Protein 4Y3O (pdb70)

InterPro domains:
  IPR003347 JmjC domain [PF08007] (298-425)
  IPR003347 JmjC domain [PS51184] (294-439)
  IPR039994 Histone lysine demethylase/ribosomal histidine hydroxylase NO66-like [PTHR13096] (130-638)
  IPR049043 RIOX1/NO66-like, C-terminal winged helix domain [PF21233] (510-638)

CATH classification: 2.60.120.650 (+2 more: 1.10.10.1500, 3.90.930.40)

Nearest PDB structures (foldseek):
  4y3o-assembly1_D  TM=1.100E+00  e=3.985E+00  Homo sapiens
  4y33-assembly1_D  TM=1.001E+00  e=8.200E-93  Homo sapiens
  4e4h-assembly1_D  TM=1.000E+00  e=1.588E-90  Homo sapiens
  4cco-assembly1_B-2  TM=1.000E+00  e=9.009E-90  Homo sapiens
  4ccn-assembly1_B-2  TM=9.982E-01  e=8.502E-90  Homo sapiens

Secondary structure (DSSP, 8-state):
---HHHHHHHHHHH---HHHHHHHHHHHHHTTS-HHHHHHHTTTT--EEE--S-TTTTTTS--HHHHHHHHHHS--BBTTTEEEEEEETTEEEE-PPSSB--HHHHHHHHHTT-EEEES-HHHH-HHHHHHHHHHHHHHTS-EEEEEEEE-SSBB-S-SB--SSEEEEEEEEE-EEEEEE--SSGGGTT-SSPPPPP-GGG----SEEEEE-TT-EEEE-TT-EEEEEB-TT--EEEEEEEE-TT-BHHHHHHHHHHHHHHHHHHH-GGGGSBPPTTGGGT-SGGGTT---HHHHHHHHHHHHHHHHGGGG--HHHHHHHHHHHHHHHSPPP---HHHHHTSGGG---EE-SSSEE-------TT-EEEES-SSSEEEEEETTEEEEEESTT--SSTTSSPP-EEE--GGGHHHHHHHHHSTTS-EEGGGSS-SSHHHHHHHHHHHHHTT-EEESS---/---HHHHHHHHHHT---HHHHHHHHHHHHHTTS-HHHHHHHTTTT--EEE--S-TTTTTTS--HHHHHHHHHHS--BBTTTEEEEEE-SS-EEE-PPSSB--HHHHHHHHHTT-EEEES-HHHH-HHHHHHHHHHHHHHTS-EEEEEEEE-SSBB-S-SB--SSEEEEEEEEE-EEEEEE--SSGGGTT-SSPPPP--GGG----SEEEEE-TT-EEEE-TT-EEEEEB-TT--EEEEEEEE-TT-BHHHHHHHHHHHHHHHHHHH-GGGTSBPPTTGGGT-SGGGTT---HHHHHHHHHHHHHHHHGGGG--HHHHHHHHHHHHHHHSPPP---HHHHHTSGGG---EE-SSSEES------TT-EEEES-SSSEEEEEETTEEEEEESTT--SSTTSSPP-EEE--GGGHHHHHHHHHTTT--EEGGGSS-SSHHHHHHHHHHHHHTT-EEESS-S---/------TTS--/------TTS--

Foldseek 3Di:
DDAQLNVLVVVLLPVQALLVNQLSLVCLLQPPDDPVCCVVPPVLNHKDKDAPVGLRHCPPQDDVVLVLCCLAPPFDWDPVFKWWWFADPRDIDTDGDGGGRHPVVVVVSLVVWTKMKTFQVVQRGVNNLQSQQSNCSVVVWGKGKMKIKGFAPGWGAAWWFAQWKKKKAWRAAKKKKFKADQPDPCLRNHQGIGPRDGPVVDDHGPDIDIDHHGMMIIDHGSIIMTMDHYDGIMTIIMMITTDRQPDPVSLVVVQPVQLLVQCCVPPCVSVDDDDPCVVVQDDPVNPPPPPVVNVVVVVVVVVVSVVSVVRGPNVQSVQVSLQVRLLQHRAHDARPVLCCQAPNNQPFDQDDHGTPCPFAAAALQWWKAWSHQRFWGWHDDPNWIKIWGNNPHRSDGNPDPTDIDTADPQGPQQVVCRNVDPPDIDRLNVRPGPDRVSSRVVQRVCRVVSTMGTPHHSD/DDAQLNVLVVVLLPVQALLVNQLSLVCLLQPPDHPVCCVVPPVLNHKDKDAQPGQRHCPPQDDVVLVLCCLAPPFAWDPVFKWWWFCDPQDIDTDGDGGGRHSVVVVVSLVVWTKMKTFAVLQRDVNNLQSQQSNCSVVVWHKGKMKIKGFAPGWGAAWWFAQWKKKKAWNAWKKKKFKADQPDPQLRNDQGIGDRDGPVVDDHGPDIDIDHHRMMIIDHGSIIMTMHHYDGDMTMIMMITTDNQPDPVSLVVVQPVQLLVQCCVPPCVSVDDDDPPVVVQDDPVNVPPPPVVNVVVVVVVVVVVVVSVVRGPNVQSVQVSLQVRLLQHAAHDANPVLCCFAPNNQPWDQDDHGTPFPDQAAALQWWKAWSHQNFWDWHADPNWIKIWGNNPPRSDGNPDPTDIDTDDPQQVQLVVCRNVDPPDIDRLNPRPGPDRVSSRVVQRVCRNSSTMGTPHHSTDD/DDDDDDPVPDD/DDDDDDVVPDD

Sequence (942 aa):
WDSPLRRVLAELNRIPSSRRRAARLFEWLIAPMPPDHFYRRRLWEREAVLVRRQDHTYYQGLFSTADLDSMLRNEEVQFGQHLDAARYINGRRRETLNPPGRALPAAAWSLYQAGCSLRLLCPQAFSTTVWQFLAVLQEQFGSMAGSNVYLTPPNSQGFAPHYDDIEAFVLQLEGRKKLWRVYRPRVPTEELALTSSPNFSQDDLGEPVLQTVLEPGDLLYFPRGFIHQAECQDGVHSLHLTLSTYQRNTWGDFLEAILPLAVQAAMEENVEFRRGLPRDFMDYMGAQHSDSKDPRRTAFMEKVRVLVARLGHFAPVDAVADQRAKDFIHDSLPPVLTDRERALSVYGLPIRWEAGEPVNVGAQLTTETEVHMLQDGIARLVGEGGHLFLYYTVENSRVYHLEEPKCLEIYPQQADAMELLLGSYPEFVRVGDLPCDSVEDQLSLATTLYDKGLLLTKMPLAWDSPLRRVLAELNRIPSSRRRAARLFEWLIAPMPPDHFYRRLWEREAVLVRRQDHTYYQGLFSTADLDSMLRNEEVQFGQHLDAARYINGRRETLNPPGRALPAAAWSLYQAGCSLRLLCPQAFSTTVWQFLAVLQEQFGSMAGSNVYLTPPNSQGFAPHYDDIEAFVLQLEGRKLWRVYRPRVPTEELALTSSPNFSQDDLGEPVLQTVLEPGDLLYFPRGFIHQAECQDGVHSLHLTLSTYQRNTWGDFLEAILPLAVQAAMEENVEFRRGLPRDFMDYMGAQHSDSKDPRRTAFMEKVRVLVARLGHFAPVDAVADQRAKDFIHDSLPPVLTDRERALSVYGLPIRWEAGEPVNVGAQLTTETEVHMLQDGIARLVGEGGHLFLYYTVENSRVYHLEEPKCLEIYPQQADAMELLLGSYPEFVRVGDLPCDSVEDQLSLATTLYDKGLLLTKMPLALNGGGNHQHIGKPGGGNHQHIGKP

B-factor: mean 24.73, std 9.87, range [8.23, 91.85]

Organism: Homo sapiens (NCBI:txid9606)

Structure (mmCIF, N/CA/C/O backbone):
data_4Y3O
#
_entry.id   4Y3O
#
_cell.length_a   88.500
_cell.length_b   202.930
_cell.length_c   85.680
_cell.angle_alpha   90.00
_cell.angle_beta   118.94
_cell.angle_gamma   90.00
#
_symmetry.space_group_name_H-M   'C 1 2 1'
#
loop_
_entity.id
_entity.type
_entity.pdbx_description
1 polymer 'Bifunctional lysine-specific demethylase and histidyl-hydroxylase NO66'
2 polymer 'Rpl8 peptide'
3 non-polymer 'NICKEL (II) ION'
4 non-polymer N-OXALYLGLYCINE
5 non-polymer GLYCEROL
6 non-polymer 'ACETATE ION'
7 water water
#
loop_
_atom_site.group_PDB
_atom_site.id
_atom_site.type_symbol
_atom_site.label_atom_id
_atom_site.label_alt_id
_atom_site.label_comp_id
_atom_site.label_asym_id
_atom_site.label_entity_id
_atom_site.label_seq_id
_atom_site.pdbx_PDB_ins_code
_atom_site.Cartn_x
_atom_site.Cartn_y
_atom_site.Cartn_z
_atom_site.occupancy
_atom_site.B_iso_or_equiv
_atom_site.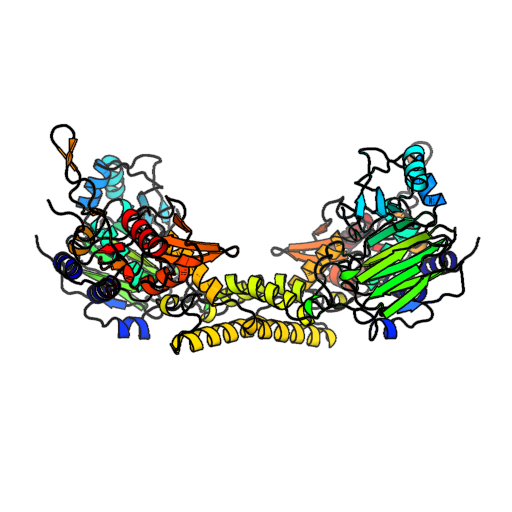auth_seq_id
_atom_site.auth_comp_id
_atom_site.auth_asym_id
_atom_site.auth_atom_id
_atom_site.pdbx_PDB_model_num
ATOM 1 N N . TRP A 1 6 ? 18.991 15.468 -0.039 1.00 54.30 181 TRP A N 1
ATOM 2 C CA . TRP A 1 6 ? 17.998 16.288 0.744 1.00 55.87 181 TRP A CA 1
ATOM 3 C C . TRP A 1 6 ? 18.547 17.022 1.966 1.00 45.94 181 TRP A C 1
ATOM 4 O O . TRP A 1 6 ? 17.998 18.023 2.374 1.00 54.96 181 TRP A O 1
ATOM 6 N N . ASP A 1 7 ? 19.595 16.525 2.587 1.00 45.88 182 ASP A N 1
ATOM 7 C CA . ASP A 1 7 ? 20.163 17.245 3.720 1.00 38.56 182 ASP A CA 1
ATOM 8 C C . ASP A 1 7 ? 21.401 18.001 3.190 1.00 37.56 182 ASP A C 1
ATOM 9 O O . ASP A 1 7 ? 22.101 17.527 2.302 1.00 34.46 182 ASP A O 1
ATOM 14 N N . SER A 1 8 ? 21.589 19.224 3.670 1.00 33.32 183 SER A N 1
ATOM 15 C CA . SER A 1 8 ? 22.648 20.085 3.178 1.00 28.53 183 SER A CA 1
ATOM 16 C C . SER A 1 8 ? 23.186 20.842 4.373 1.00 24.43 183 SER A C 1
ATOM 17 O O . SER A 1 8 ? 22.619 20.772 5.490 1.00 23.38 183 SER A O 1
ATOM 20 N N . PRO A 1 9 ? 24.303 21.518 4.172 1.00 19.96 184 PRO A N 1
ATOM 21 C CA . PRO A 1 9 ? 24.770 22.227 5.335 1.00 20.08 184 PRO A CA 1
ATOM 22 C C . PRO A 1 9 ? 23.778 23.319 5.762 1.00 17.98 184 PRO A C 1
ATOM 23 O O . PRO A 1 9 ? 23.550 23.493 6.922 1.00 17.62 184 PRO A O 1
ATOM 27 N N . LEU A 1 10 ? 23.136 23.981 4.819 1.00 18.99 185 LEU A N 1
ATOM 28 C CA . LEU A 1 10 ? 22.156 25.002 5.183 1.00 20.17 185 LEU A CA 1
ATOM 29 C C . LEU A 1 10 ? 20.940 24.419 5.957 1.00 20.17 185 LEU A C 1
ATOM 30 O O . LEU A 1 10 ? 20.493 24.945 6.995 1.00 18.60 185 LEU A O 1
ATOM 35 N N . ARG A 1 11 ? 20.395 23.328 5.451 1.00 21.33 186 ARG A N 1
ATOM 36 C CA . ARG A 1 11 ? 19.248 22.717 6.153 1.00 23.18 186 ARG A CA 1
ATOM 37 C C . ARG A 1 11 ? 19.655 22.315 7.539 1.00 19.47 186 ARG A C 1
ATOM 38 O O . ARG A 1 11 ? 18.897 22.514 8.480 1.00 19.50 186 ARG A O 1
ATOM 46 N N . ARG A 1 12 ? 20.863 21.789 7.682 1.00 18.92 187 ARG A N 1
ATOM 47 C CA . ARG A 1 12 ? 21.311 21.351 9.023 1.00 19.79 187 ARG A CA 1
ATOM 48 C C . ARG A 1 12 ? 21.540 22.521 9.969 1.00 17.72 187 ARG A C 1
ATOM 49 O O . ARG A 1 12 ? 21.223 22.437 11.163 1.00 16.34 187 ARG A O 1
ATOM 57 N N . VAL A 1 13 ? 22.097 23.616 9.467 1.00 17.45 188 VAL A N 1
ATOM 58 C CA . VAL A 1 13 ? 22.346 24.759 10.395 1.00 18.30 188 VAL A CA 1
ATOM 59 C C . VAL A 1 13 ? 21.013 25.359 10.839 1.00 17.27 188 VAL A C 1
ATOM 60 O O . VAL A 1 13 ? 20.851 25.781 11.988 1.00 15.46 188 VAL A O 1
ATOM 64 N N . LEU A 1 14 ? 20.020 25.287 9.959 1.00 17.93 189 LEU A N 1
ATOM 65 C CA . LEU A 1 14 ? 18.685 25.772 10.320 1.00 18.65 189 LEU A CA 1
ATOM 66 C C . LEU A 1 14 ? 18.035 24.919 11.379 1.00 19.40 189 LEU A C 1
ATOM 67 O O . LEU A 1 14 ? 17.474 25.445 12.343 1.00 18.77 189 LEU A O 1
ATOM 72 N N . ALA A 1 15 ? 18.140 23.608 11.240 1.00 21.15 190 ALA A N 1
ATOM 73 C CA . ALA A 1 15 ? 17.589 22.683 12.242 1.00 20.85 190 ALA A CA 1
ATOM 74 C C . ALA A 1 15 ? 18.341 22.924 13.557 1.00 22.07 190 ALA A C 1
ATOM 75 O O . ALA A 1 15 ? 17.761 22.898 14.678 1.00 23.97 190 ALA A O 1
ATOM 77 N N . GLU A 1 16 ? 19.634 23.175 13.422 1.00 21.21 191 GLU A N 1
ATOM 78 C CA . GLU A 1 16 ? 20.452 23.534 14.581 1.00 22.79 191 GLU A CA 1
ATOM 79 C C . GLU A 1 16 ? 19.936 24.839 15.220 1.00 23.33 191 GLU A C 1
ATOM 80 O O . GLU A 1 16 ? 19.700 24.885 16.436 1.00 23.96 191 GLU A O 1
ATOM 86 N N . LEU A 1 17 ? 19.703 25.879 14.421 1.00 21.14 192 LEU A N 1
ATOM 87 C CA . LEU A 1 17 ? 19.225 27.134 15.047 1.00 22.52 192 LEU A CA 1
ATOM 88 C C . LEU A 1 17 ? 17.993 26.896 15.908 1.00 21.10 192 LEU A C 1
ATOM 89 O O . LEU A 1 17 ? 17.921 27.416 17.019 1.00 16.70 192 LEU A O 1
ATOM 94 N N . ASN A 1 18 ? 17.067 26.076 15.388 1.00 20.19 193 ASN A N 1
ATOM 95 C CA . ASN A 1 18 ? 15.816 25.726 16.044 1.00 21.26 193 ASN A CA 1
ATOM 96 C C . ASN A 1 18 ? 15.998 25.104 17.436 1.00 23.28 193 ASN A C 1
ATOM 97 O O . ASN A 1 18 ? 15.059 25.141 18.261 1.00 26.36 193 ASN A O 1
ATOM 102 N N . ARG A 1 19 ? 17.194 24.589 17.725 1.00 22.55 194 ARG A N 1
ATOM 103 C CA . ARG A 1 19 ? 17.487 24.054 19.054 1.00 24.81 194 ARG A CA 1
ATOM 104 C C . ARG A 1 19 ? 18.262 24.990 19.953 1.00 22.30 194 ARG A C 1
ATOM 105 O O . ARG A 1 19 ? 18.549 24.636 21.081 1.00 21.79 194 ARG A O 1
ATOM 113 N N . ILE A 1 20 ? 18.641 26.160 19.447 1.00 23.28 195 ILE A N 1
ATOM 114 C CA . ILE A 1 20 ? 19.406 27.162 20.213 1.00 22.26 195 ILE A CA 1
ATOM 115 C C . ILE A 1 20 ? 18.386 28.090 20.800 1.00 22.46 195 ILE A C 1
ATOM 116 O O . ILE A 1 20 ? 17.763 28.811 20.063 1.00 24.65 195 ILE A O 1
ATOM 121 N N . PRO A 1 21 ? 18.216 28.074 22.136 1.00 21.80 196 PRO A N 1
ATOM 122 C CA . PRO A 1 21 ? 17.157 28.833 22.802 1.00 21.92 196 PRO A CA 1
ATOM 123 C C . PRO A 1 21 ? 17.253 30.364 22.643 1.00 23.31 196 PRO A C 1
ATOM 124 O O . PRO A 1 21 ? 16.233 31.018 22.424 1.00 26.89 196 PRO A O 1
ATOM 128 N N . SER A 1 22 ? 18.451 30.935 22.733 1.00 22.40 197 SER A N 1
ATOM 129 C CA . SER A 1 22 ? 18.623 32.396 22.584 1.00 19.54 197 SER A CA 1
ATOM 130 C C . SER A 1 22 ? 18.692 32.887 21.142 1.00 17.27 197 SER A C 1
ATOM 131 O O . SER A 1 22 ? 19.535 32.466 20.384 1.00 18.02 197 SER A O 1
ATOM 134 N N . SER A 1 23 ? 17.820 33.813 20.761 1.00 16.10 198 SER A N 1
ATOM 135 C CA . SER A 1 23 ? 17.932 34.488 19.484 1.00 15.12 198 SER A CA 1
ATOM 136 C C . SER A 1 23 ? 19.260 35.203 19.203 1.00 14.23 198 SER A C 1
ATOM 137 O O . SER A 1 23 ? 19.658 35.305 18.052 1.00 13.23 198 SER A O 1
ATOM 140 N N . ARG A 1 24 ? 19.902 35.741 20.228 1.00 14.32 199 ARG A N 1
ATOM 141 C CA . ARG A 1 24 ? 21.209 36.398 20.084 1.00 14.77 199 ARG A CA 1
ATOM 142 C C . ARG A 1 24 ? 22.255 35.377 19.685 1.00 16.56 199 ARG A C 1
ATOM 143 O O . ARG A 1 24 ? 23.001 35.557 18.702 1.00 14.59 199 ARG A O 1
ATOM 151 N N . ARG A 1 25 ? 22.229 34.239 20.375 1.00 18.97 200 ARG A N 1
ATOM 152 C CA . ARG A 1 25 ? 23.125 33.141 20.035 1.00 22.07 200 ARG A CA 1
ATOM 153 C C . ARG A 1 25 ? 22.783 32.605 18.646 1.00 19.00 200 ARG A C 1
ATOM 154 O O . ARG A 1 25 ? 23.670 32.323 17.871 1.00 18.85 200 ARG A O 1
ATOM 162 N N . ARG A 1 26 ? 21.506 32.509 18.288 1.00 18.33 201 ARG A N 1
ATOM 163 C CA . ARG A 1 26 ? 21.165 31.982 16.944 1.00 16.86 201 ARG A CA 1
ATOM 164 C C . ARG A 1 26 ? 21.794 32.849 15.865 1.00 15.96 201 ARG A C 1
ATOM 165 O O . ARG A 1 26 ? 22.367 32.372 14.899 1.00 16.07 201 ARG A O 1
ATOM 173 N N . ALA A 1 27 ? 21.710 34.150 16.047 1.00 16.43 202 ALA A N 1
ATOM 174 C CA . ALA A 1 27 ? 22.261 35.092 15.102 1.00 15.19 202 ALA A CA 1
ATOM 175 C C . ALA A 1 27 ? 23.804 34.961 14.961 1.00 15.78 202 ALA A C 1
ATOM 176 O O . ALA A 1 27 ? 24.327 34.939 13.843 1.00 16.71 202 ALA A O 1
ATOM 178 N N . ALA A 1 28 ? 24.522 34.881 16.077 1.00 15.66 203 ALA A N 1
ATOM 179 C CA . ALA A 1 28 ? 25.975 34.713 16.048 1.00 16.47 203 ALA A CA 1
ATOM 180 C C . ALA A 1 28 ? 26.308 33.416 15.324 1.00 17.23 203 ALA A C 1
ATOM 181 O O . ALA A 1 28 ? 27.196 33.371 14.469 1.00 16.14 203 ALA A O 1
ATOM 183 N N . ARG A 1 29 ? 25.553 32.366 15.654 1.00 16.80 204 ARG A N 1
ATOM 184 C CA . ARG A 1 29 ? 25.848 31.047 15.085 1.00 16.95 204 ARG A CA 1
ATOM 185 C C . ARG A 1 29 ? 25.628 31.076 13.606 1.00 15.27 204 ARG A C 1
ATOM 186 O O . ARG A 1 29 ? 26.478 30.582 12.892 1.00 16.06 204 ARG A O 1
ATOM 194 N N . LEU A 1 30 ? 24.535 31.686 13.137 1.00 14.28 205 LEU A N 1
ATOM 195 C CA . LEU A 1 30 ? 24.316 31.750 11.709 1.00 15.40 205 LEU A CA 1
ATOM 196 C C . LEU A 1 30 ? 25.382 32.490 10.964 1.00 14.79 205 LEU A C 1
ATOM 197 O O . LEU A 1 30 ? 25.741 32.102 9.877 1.00 16.81 205 LEU A O 1
ATOM 202 N N . PHE A 1 31 ? 25.887 33.572 11.532 1.00 15.59 206 PHE A N 1
ATOM 203 C CA . PHE A 1 31 ? 26.899 34.350 10.843 1.00 16.48 206 PHE A CA 1
ATOM 204 C C . PHE A 1 31 ? 28.196 33.560 10.774 1.00 16.70 206 PHE A C 1
ATOM 205 O O . PHE A 1 31 ? 28.859 33.578 9.770 1.00 15.69 206 PHE A O 1
ATOM 213 N N . GLU A 1 32 ? 28.522 32.858 11.826 1.00 18.39 207 GLU A N 1
ATOM 214 C CA . GLU A 1 32 ? 29.664 31.936 11.806 1.00 21.66 207 GLU A CA 1
ATOM 215 C C . GLU A 1 32 ? 29.551 30.936 10.656 1.00 22.27 207 GLU A C 1
ATOM 216 O O . GLU A 1 32 ? 30.493 30.747 9.859 1.00 23.61 207 GLU A O 1
ATOM 222 N N . TRP A 1 33 ? 28.372 30.322 10.531 1.00 20.82 208 TRP A N 1
ATOM 223 C CA . TRP A 1 33 ? 28.144 29.385 9.460 1.00 18.93 208 TRP A CA 1
ATOM 224 C C . TRP A 1 33 ? 28.366 30.048 8.100 1.00 18.58 208 TRP A C 1
ATOM 225 O O . TRP A 1 33 ? 29.014 29.482 7.200 1.00 17.63 208 TRP A O 1
ATOM 236 N N . LEU A 1 34 ? 27.800 31.241 7.946 1.00 17.04 209 LEU A N 1
ATOM 237 C CA . LEU A 1 34 ? 27.851 31.948 6.681 1.00 16.27 209 LEU A CA 1
ATOM 238 C C . LEU A 1 34 ? 29.301 32.151 6.197 1.00 15.80 209 LEU A C 1
ATOM 239 O O . LEU A 1 34 ? 29.583 32.066 5.023 1.00 13.47 209 LEU A O 1
ATOM 244 N N . ILE A 1 35 ? 30.226 32.439 7.096 1.00 16.66 210 ILE A N 1
ATOM 245 C CA . ILE A 1 35 ? 31.586 32.702 6.640 1.00 16.97 210 ILE A CA 1
ATOM 246 C C . ILE A 1 35 ? 32.560 31.541 6.916 1.00 17.41 210 ILE A C 1
ATOM 247 O O . ILE A 1 35 ? 33.764 31.704 6.709 1.00 15.97 210 ILE A O 1
ATOM 252 N N . ALA A 1 36 ? 32.050 30.411 7.412 1.00 17.35 211 ALA A N 1
ATOM 253 C CA . ALA A 1 36 ? 32.936 29.294 7.823 1.00 18.13 211 ALA A CA 1
ATOM 254 C C . ALA A 1 36 ? 33.909 28.912 6.706 1.00 18.56 211 ALA A C 1
ATOM 255 O O . ALA A 1 36 ? 33.509 28.814 5.559 1.00 19.06 211 ALA A O 1
ATOM 257 N N . PRO A 1 37 ? 35.166 28.635 7.045 1.00 20.24 212 PRO A N 1
ATOM 258 C CA . PRO A 1 37 ? 35.679 28.414 8.417 1.00 21.35 212 PRO A CA 1
ATOM 259 C C . PRO A 1 37 ? 36.316 29.648 9.024 1.00 22.11 212 PRO A C 1
ATOM 260 O O . PRO A 1 37 ? 36.884 29.581 10.120 1.00 24.90 212 PRO A O 1
ATOM 264 N N . MET A 1 38 ? 36.247 30.766 8.340 1.00 22.02 213 MET A N 1
ATOM 265 C CA . MET A 1 38 ? 36.738 31.990 8.960 1.00 23.36 213 MET A CA 1
ATOM 266 C C . MET A 1 38 ? 36.025 32.416 10.259 1.00 22.37 213 MET A C 1
ATOM 267 O O . MET A 1 38 ? 34.801 32.457 10.288 1.00 24.34 213 MET A O 1
ATOM 272 N N . PRO A 1 39 ? 36.797 32.747 11.320 1.00 19.92 214 PRO A N 1
ATOM 273 C CA . PRO A 1 39 ? 36.194 33.162 12.580 1.00 20.31 214 PRO A CA 1
ATOM 274 C C . PRO A 1 39 ? 35.573 34.551 12.479 1.00 20.08 214 PRO A C 1
ATOM 275 O O . PRO A 1 39 ? 36.175 35.469 11.902 1.00 17.49 214 PRO A O 1
ATOM 279 N N . PRO A 1 40 ? 34.357 34.687 12.994 1.00 19.14 215 PRO A N 1
ATOM 280 C CA . PRO A 1 40 ? 33.699 35.956 12.934 1.00 19.41 215 PRO A CA 1
ATOM 281 C C . PRO A 1 40 ? 34.526 37.084 13.504 1.00 19.37 215 PRO A C 1
ATOM 282 O O . PRO A 1 40 ? 34.570 38.169 12.931 1.00 19.33 215 PRO A O 1
ATOM 286 N N . ASP A 1 41 ? 35.139 36.832 14.638 1.00 19.77 216 ASP A N 1
ATOM 287 C CA . ASP A 1 41 ? 35.912 37.827 15.331 1.00 22.59 216 ASP A CA 1
ATOM 288 C C . ASP A 1 41 ? 37.071 38.336 14.506 1.00 21.09 216 ASP A C 1
ATOM 289 O O . ASP A 1 41 ? 37.322 39.569 14.465 1.00 18.98 216 ASP A O 1
ATOM 294 N N . HIS A 1 42 ? 37.762 37.428 13.834 1.00 16.99 217 HIS A N 1
ATOM 295 C CA . HIS A 1 42 ? 38.781 37.848 12.877 1.00 17.78 217 HIS A CA 1
ATOM 296 C C . HIS A 1 42 ? 38.143 38.685 11.788 1.00 16.19 217 HIS A C 1
ATOM 297 O O . HIS A 1 42 ? 38.635 39.776 11.457 1.00 17.08 217 HIS A O 1
ATOM 304 N N . PHE A 1 43 ? 37.050 38.178 11.214 1.00 14.38 218 PHE A N 1
ATOM 305 C CA . PHE A 1 43 ? 36.394 38.888 10.101 1.00 12.97 218 PHE A CA 1
ATOM 306 C C . PHE A 1 43 ? 36.007 40.301 10.467 1.00 12.56 218 PHE A C 1
ATOM 307 O O . PHE A 1 43 ? 36.273 41.241 9.714 1.00 11.89 218 PHE A O 1
ATOM 315 N N . TYR A 1 44 ? 35.403 40.452 11.626 1.00 12.93 219 TYR A N 1
ATOM 316 C CA . TYR A 1 44 ? 34.947 41.789 12.041 1.00 14.37 219 TYR A CA 1
ATOM 317 C C . TYR A 1 44 ? 36.115 42.729 12.400 1.00 14.97 219 TYR A C 1
ATOM 318 O O . TYR A 1 44 ? 36.037 43.900 12.102 1.00 16.44 219 TYR A O 1
ATOM 327 N N A ARG A 1 45 ? 37.190 42.205 12.987 0.50 15.06 220 ARG A N 1
ATOM 328 N N B ARG A 1 45 ? 37.192 42.199 12.989 0.50 15.39 220 ARG A N 1
ATOM 329 C CA A ARG A 1 45 ? 38.285 43.051 13.436 0.50 15.60 220 ARG A CA 1
ATOM 330 C CA B ARG A 1 45 ? 38.321 43.023 13.416 0.50 16.18 220 ARG A CA 1
ATOM 331 C C A ARG A 1 45 ? 39.203 43.481 12.265 0.50 15.45 220 ARG A C 1
ATOM 332 C C B ARG A 1 45 ? 39.190 43.492 12.244 0.50 15.79 220 ARG A C 1
ATOM 333 O O A ARG A 1 45 ? 39.725 44.611 12.257 0.50 14.64 220 ARG A O 1
ATOM 334 O O B ARG A 1 45 ? 39.688 44.633 12.227 0.50 14.88 220 ARG A O 1
ATOM 349 N N . ARG A 1 46 ? 39.327 42.630 11.250 1.00 14.44 221 ARG A N 1
ATOM 350 C CA . ARG A 1 46 ? 40.307 42.827 10.229 1.00 14.47 221 ARG A CA 1
ATOM 351 C C . ARG A 1 46 ? 39.795 42.995 8.810 1.00 13.08 221 ARG A C 1
ATOM 352 O O . ARG A 1 46 ? 40.525 43.486 8.017 1.00 12.81 221 ARG A O 1
ATOM 360 N N . LEU A 1 47 ? 38.590 42.549 8.462 1.00 12.57 222 LEU A N 1
ATOM 361 C CA . LEU A 1 47 ? 38.175 42.511 7.069 1.00 13.25 222 LEU A CA 1
ATOM 362 C C . LEU A 1 47 ? 36.933 43.363 6.812 1.00 13.52 222 LEU A C 1
ATOM 363 O O . LEU A 1 47 ? 36.806 43.987 5.755 1.00 15.26 222 LEU A O 1
ATOM 368 N N . TRP A 1 48 ? 36.004 43.353 7.765 1.00 12.79 223 TRP A N 1
ATOM 369 C CA . TRP A 1 48 ? 34.782 44.123 7.689 1.00 13.00 223 TRP A CA 1
ATOM 370 C C . TRP A 1 48 ? 35.144 45.589 7.488 1.00 11.99 223 TRP A C 1
ATOM 371 O O . TRP A 1 48 ? 35.950 46.157 8.186 1.00 11.14 223 TRP A O 1
ATOM 382 N N . GLU A 1 49 ? 34.621 46.142 6.427 1.00 12.60 224 GLU A N 1
ATOM 383 C CA . GLU A 1 49 ? 34.848 47.568 6.031 1.00 13.13 224 GLU A CA 1
ATOM 384 C C . GLU A 1 49 ? 36.267 47.849 5.600 1.00 12.80 224 GLU A C 1
ATOM 385 O O . GLU A 1 49 ? 36.571 48.998 5.391 1.00 10.69 224 GLU A O 1
ATOM 391 N N . ARG A 1 50 ? 37.074 46.799 5.366 1.00 14.37 225 ARG A N 1
ATOM 392 C CA . ARG A 1 50 ? 38.505 47.007 5.011 1.00 15.67 225 ARG A CA 1
ATOM 393 C C . ARG A 1 50 ? 38.938 46.310 3.721 1.00 13.60 225 ARG A C 1
ATOM 394 O O . ARG A 1 50 ? 39.683 46.871 2.941 1.00 12.37 225 ARG A O 1
ATOM 402 N N . GLU A 1 51 ? 38.545 45.056 3.546 1.00 14.20 226 GLU A N 1
ATOM 403 C CA . GLU A 1 51 ? 39.072 44.205 2.514 1.00 14.75 226 GLU A CA 1
ATOM 404 C C . GLU A 1 51 ? 37.961 43.426 1.840 1.00 14.93 226 GLU A C 1
ATOM 405 O O . GLU A 1 51 ? 37.021 42.999 2.520 1.00 15.45 226 GLU A O 1
ATOM 411 N N . ALA A 1 52 ? 38.100 43.166 0.541 1.00 14.58 227 ALA A N 1
ATOM 412 C CA . ALA A 1 52 ? 37.336 42.107 -0.096 1.00 15.84 227 ALA A CA 1
ATOM 413 C C . ALA A 1 52 ? 37.799 40.758 0.430 1.00 15.92 227 ALA A C 1
ATOM 414 O O . ALA A 1 52 ? 39.000 40.566 0.611 1.00 15.13 227 ALA A O 1
ATOM 416 N N . VAL A 1 53 ? 36.856 39.821 0.574 1.00 16.37 228 VAL A N 1
ATOM 417 C CA . VAL A 1 53 ? 37.131 38.487 1.117 1.00 16.50 228 VAL A CA 1
ATOM 418 C C . VAL A 1 53 ? 36.458 37.423 0.278 1.00 16.67 228 VAL A C 1
ATOM 419 O O . VAL A 1 53 ? 35.259 37.542 -0.005 1.00 19.54 228 VAL A O 1
ATOM 423 N N . LEU A 1 54 ? 37.213 36.429 -0.182 1.00 16.52 229 LEU A N 1
ATOM 424 C CA . LEU A 1 54 ? 36.650 35.247 -0.841 1.00 16.97 229 LEU A CA 1
ATOM 425 C C . LEU A 1 54 ? 36.709 34.048 0.056 1.00 17.01 229 LEU A C 1
ATOM 426 O O . LEU A 1 54 ? 37.723 33.800 0.688 1.00 19.13 229 LEU A O 1
ATOM 431 N N . VAL A 1 55 ? 35.602 33.325 0.167 1.00 17.21 230 VAL A N 1
ATOM 432 C CA . VAL A 1 55 ? 35.598 32.064 0.850 1.00 17.30 230 VAL A CA 1
ATOM 433 C C . VAL A 1 55 ? 35.281 30.981 -0.172 1.00 18.42 230 VAL A C 1
ATOM 434 O O . VAL A 1 55 ? 34.192 30.949 -0.764 1.00 18.43 230 VAL A O 1
ATOM 438 N N . ARG A 1 56 ? 36.284 30.175 -0.445 1.00 20.67 231 ARG A N 1
ATOM 439 C CA . ARG A 1 56 ? 36.175 29.046 -1.365 1.00 24.01 231 ARG A CA 1
ATOM 440 C C . ARG A 1 56 ? 35.633 27.897 -0.570 1.00 24.26 231 ARG A C 1
ATOM 441 O O . ARG A 1 56 ? 36.341 27.350 0.251 1.00 21.28 231 ARG A O 1
ATOM 449 N N . ARG A 1 57 ? 34.378 27.544 -0.784 1.00 24.13 232 ARG A N 1
ATOM 450 C CA . ARG A 1 57 ? 33.773 26.615 0.139 1.00 24.21 232 ARG A CA 1
ATOM 451 C C . ARG A 1 57 ? 34.218 25.170 -0.035 1.00 23.16 232 ARG A C 1
ATOM 452 O O . ARG A 1 57 ? 34.179 24.427 0.923 1.00 23.13 232 ARG A O 1
ATOM 460 N N . GLN A 1 58 ? 34.539 24.800 -1.272 1.00 23.88 233 GLN A N 1
ATOM 461 C CA . GLN A 1 58 ? 34.748 23.410 -1.671 1.00 29.21 233 GLN A CA 1
ATOM 462 C C . GLN A 1 58 ? 33.521 22.590 -1.292 1.00 28.35 233 GLN A C 1
ATOM 463 O O . GLN A 1 58 ? 33.652 21.546 -0.714 1.00 26.73 233 GLN A O 1
ATOM 469 N N . ASP A 1 59 ? 32.331 23.112 -1.560 1.00 28.51 234 ASP A N 1
ATOM 470 C CA . ASP A 1 59 ? 31.119 22.395 -1.221 1.00 25.64 234 ASP A CA 1
ATOM 471 C C . ASP A 1 59 ? 29.946 23.065 -1.918 1.00 26.81 234 ASP A C 1
ATOM 472 O O . ASP A 1 59 ? 29.315 23.970 -1.367 1.00 22.52 234 ASP A O 1
ATOM 477 N N . HIS A 1 60 ? 29.673 22.577 -3.128 1.00 24.37 235 HIS A N 1
ATOM 478 C CA . HIS A 1 60 ? 28.589 23.045 -3.958 1.00 26.13 235 HIS A CA 1
ATOM 479 C C . HIS A 1 60 ? 27.235 22.948 -3.311 1.00 23.84 235 HIS A C 1
ATOM 480 O O . HIS A 1 60 ? 26.309 23.591 -3.759 1.00 22.01 235 HIS A O 1
ATOM 487 N N . THR A 1 61 ? 27.105 22.125 -2.275 1.00 22.94 236 THR A N 1
ATOM 488 C CA . THR A 1 61 ? 25.819 21.953 -1.646 1.00 22.34 236 THR A CA 1
ATOM 489 C C . THR A 1 61 ? 25.594 22.890 -0.457 1.00 20.16 236 THR A C 1
ATOM 490 O O . THR A 1 61 ? 24.550 22.822 0.156 1.00 19.22 236 THR A O 1
ATOM 494 N N . TYR A 1 62 ? 26.577 23.733 -0.127 1.00 20.05 237 TYR A N 1
ATOM 495 C CA . TYR A 1 62 ? 26.546 24.491 1.128 1.00 20.03 237 TYR A CA 1
ATOM 496 C C . TYR A 1 62 ? 25.227 25.254 1.372 1.00 19.70 237 TYR A C 1
ATOM 497 O O . TYR A 1 62 ? 24.615 25.163 2.456 1.00 19.74 237 TYR A O 1
ATOM 506 N N . TYR A 1 63 ? 24.763 25.918 0.329 1.00 20.02 238 TYR A N 1
ATOM 507 C CA . TYR A 1 63 ? 23.538 26.711 0.402 1.00 20.89 238 TYR A CA 1
ATOM 508 C C . TYR A 1 63 ? 22.275 26.020 -0.051 1.00 22.55 238 TYR A C 1
ATOM 509 O O . TYR A 1 63 ? 21.245 26.688 -0.135 1.00 21.92 238 TYR A O 1
ATOM 518 N N . GLN A 1 64 ? 22.302 24.718 -0.322 1.00 23.18 239 GLN A N 1
ATOM 519 C CA . GLN A 1 64 ? 21.087 24.059 -0.851 1.00 24.58 239 GLN A CA 1
ATOM 520 C C . GLN A 1 64 ? 19.879 24.202 0.096 1.00 21.87 239 GLN A C 1
ATOM 521 O O . GLN A 1 64 ? 19.989 23.915 1.269 1.00 21.71 239 GLN A O 1
ATOM 527 N N . GLY A 1 65 ? 18.746 24.662 -0.435 1.00 20.07 240 GLY A N 1
ATOM 528 C CA . GLY A 1 65 ? 17.541 24.936 0.332 1.00 18.96 240 GLY A CA 1
ATOM 529 C C . GLY A 1 65 ? 17.327 26.447 0.532 1.00 20.04 240 GLY A C 1
ATOM 530 O O . GLY A 1 65 ? 16.218 26.868 0.921 1.00 20.76 240 GLY A O 1
ATOM 531 N N . LEU A 1 66 ? 18.322 27.285 0.232 1.00 17.59 241 LEU A N 1
ATOM 532 C CA . LEU A 1 66 ? 18.129 28.730 0.460 1.00 16.84 241 LEU A CA 1
ATOM 533 C C . LEU A 1 66 ? 17.220 29.328 -0.593 1.00 18.06 241 LEU A C 1
ATOM 534 O O . LEU A 1 66 ? 16.140 29.868 -0.271 1.00 18.48 241 LEU A O 1
ATOM 539 N N . PHE A 1 67 ? 17.646 29.223 -1.856 1.00 17.22 242 PHE A N 1
ATOM 540 C CA . PHE A 1 67 ? 16.914 29.752 -2.935 1.00 17.69 242 PHE A CA 1
ATOM 541 C C . PHE A 1 67 ? 17.455 29.166 -4.240 1.00 19.59 242 PHE A C 1
ATOM 542 O O . PHE A 1 67 ? 18.669 29.044 -4.382 1.00 20.79 242 PHE A O 1
ATOM 550 N N . SER A 1 68 ? 16.581 28.921 -5.213 1.00 18.13 243 SER A N 1
ATOM 551 C CA . SER A 1 68 ? 16.976 28.275 -6.458 1.00 19.92 243 SER A CA 1
ATOM 552 C C . SER A 1 68 ? 16.243 28.922 -7.569 1.00 18.87 243 SER A C 1
ATOM 553 O O . SER A 1 68 ? 15.307 29.671 -7.346 1.00 19.48 243 SER A O 1
ATOM 556 N N . THR A 1 69 ? 16.644 28.600 -8.776 1.00 19.45 244 THR A N 1
ATOM 557 C CA . THR A 1 69 ? 15.999 29.155 -9.942 1.00 19.86 244 THR A CA 1
ATOM 558 C C . THR A 1 69 ? 14.608 28.564 -10.079 1.00 19.81 244 THR A C 1
ATOM 559 O O . THR A 1 69 ? 13.703 29.237 -10.539 1.00 21.79 244 THR A O 1
ATOM 563 N N . ALA A 1 70 ? 14.445 27.301 -9.712 1.00 20.68 245 ALA A N 1
ATOM 564 C CA . ALA A 1 70 ? 13.110 26.680 -9.616 1.00 20.83 245 ALA A CA 1
ATOM 565 C C . ALA A 1 70 ? 12.176 27.521 -8.703 1.00 21.83 245 ALA A C 1
ATOM 566 O O . ALA A 1 70 ? 11.020 27.726 -9.040 1.00 24.54 245 ALA A O 1
ATOM 568 N N . ASP A 1 71 ? 12.683 28.000 -7.561 1.00 23.57 246 ASP A N 1
ATOM 569 C CA . ASP A 1 71 ? 11.886 28.800 -6.621 1.00 23.77 246 ASP A CA 1
ATOM 570 C C . ASP A 1 71 ? 11.415 30.013 -7.355 1.00 23.26 246 ASP A C 1
ATOM 571 O O . ASP A 1 71 ? 10.226 30.362 -7.278 1.00 22.20 246 ASP A O 1
ATOM 576 N N . LEU A 1 72 ? 12.320 30.612 -8.137 1.00 21.70 247 LEU A N 1
ATOM 577 C CA . LEU A 1 72 ? 11.959 31.795 -8.898 1.00 20.20 247 LEU A CA 1
ATOM 578 C C . LEU A 1 72 ? 10.878 31.475 -9.942 1.00 20.87 247 LEU A C 1
ATOM 579 O O . LEU A 1 72 ? 9.964 32.286 -10.168 1.00 21.65 247 LEU A O 1
ATOM 584 N N . ASP A 1 73 ? 10.999 30.319 -10.587 1.00 21.02 248 ASP A N 1
ATOM 585 C CA . ASP A 1 73 ? 10.081 29.932 -11.638 1.00 24.63 248 ASP A CA 1
ATOM 586 C C . ASP A 1 73 ? 8.667 29.778 -11.033 1.00 25.36 248 ASP A C 1
ATOM 587 O O . ASP A 1 73 ? 7.719 30.352 -11.566 1.00 23.80 248 ASP A O 1
ATOM 592 N N . SER A 1 74 ? 8.541 29.057 -9.910 1.00 25.77 249 SER A N 1
ATOM 593 C CA . SER A 1 74 ? 7.228 28.958 -9.211 1.00 28.91 249 SER A CA 1
ATOM 594 C C . SER A 1 74 ? 6.657 30.300 -8.779 1.00 29.56 249 SER A C 1
ATOM 595 O O . SER A 1 74 ? 5.444 30.527 -8.830 1.00 26.14 249 SER A O 1
ATOM 598 N N . MET A 1 75 ? 7.538 31.171 -8.319 1.00 29.10 250 MET A N 1
ATOM 599 C CA . MET A 1 75 ? 7.153 32.508 -7.935 1.00 28.96 250 MET A CA 1
ATOM 600 C C . MET A 1 75 ? 6.476 33.289 -9.049 1.00 28.87 250 MET A C 1
ATOM 601 O O . MET A 1 75 ? 5.444 33.934 -8.836 1.00 24.59 250 MET A O 1
ATOM 606 N N . LEU A 1 76 ? 7.073 33.251 -10.232 1.00 28.65 251 LEU A N 1
ATOM 607 C CA . LEU A 1 76 ? 6.537 33.957 -11.391 1.00 30.50 251 LEU A CA 1
ATOM 608 C C . LEU A 1 76 ? 5.137 33.440 -11.783 1.00 30.58 251 LEU A C 1
ATOM 609 O O . LEU A 1 76 ? 4.281 34.193 -12.233 1.00 31.91 251 LEU A O 1
ATOM 614 N N . ARG A 1 77 ? 4.912 32.169 -11.533 1.00 31.22 252 ARG A N 1
ATOM 615 C CA . ARG A 1 77 ? 3.712 31.486 -11.929 1.00 34.51 252 ARG A CA 1
ATOM 616 C C . ARG A 1 77 ? 2.614 31.748 -10.914 1.00 35.80 252 ARG A C 1
ATOM 617 O O . ARG A 1 77 ? 1.470 32.008 -11.305 1.00 32.72 252 ARG A O 1
ATOM 625 N N . ASN A 1 78 ? 2.974 31.647 -9.631 1.00 31.00 253 ASN A N 1
ATOM 626 C CA . ASN A 1 78 ? 2.028 31.532 -8.542 1.00 32.25 253 ASN A CA 1
ATOM 627 C C . ASN A 1 78 ? 1.859 32.758 -7.672 1.00 32.66 253 ASN A C 1
ATOM 628 O O . ASN A 1 78 ? 0.975 32.772 -6.839 1.00 35.31 253 ASN A O 1
ATOM 633 N N . GLU A 1 79 ? 2.717 33.755 -7.802 1.00 32.31 254 GLU A N 1
ATOM 634 C CA . GLU A 1 79 ? 2.606 34.996 -7.027 1.00 31.41 254 GLU A CA 1
ATOM 635 C C . GLU A 1 79 ? 2.487 36.092 -8.027 1.00 30.25 254 GLU A C 1
ATOM 636 O O . GLU A 1 79 ? 2.873 35.891 -9.191 1.00 28.43 254 GLU A O 1
ATOM 642 N N . GLU A 1 80 ? 1.992 37.252 -7.605 1.00 33.69 255 GLU A N 1
ATOM 643 C CA . GLU A 1 80 ? 1.886 38.410 -8.515 1.00 36.63 255 GLU A CA 1
ATOM 644 C C . GLU A 1 80 ? 3.151 39.247 -8.534 1.00 34.20 255 GLU A C 1
ATOM 645 O O . GLU A 1 80 ? 3.180 40.376 -8.044 1.00 34.68 255 GLU A O 1
ATOM 651 N N . VAL A 1 81 ? 4.179 38.678 -9.158 1.00 30.92 256 VAL A N 1
ATOM 652 C CA . VAL A 1 81 ? 5.427 39.347 -9.396 1.00 27.59 256 VAL A CA 1
ATOM 653 C C . VAL A 1 81 ? 5.248 40.320 -10.542 1.00 26.28 256 VAL A C 1
ATOM 654 O O . VAL A 1 81 ? 4.842 39.892 -11.630 1.00 28.57 256 VAL A O 1
ATOM 658 N N . GLN A 1 82 ? 5.609 41.595 -10.310 1.00 24.67 257 GLN A N 1
ATOM 659 C CA . GLN A 1 82 ? 5.551 42.691 -11.270 1.00 26.82 257 GLN A CA 1
ATOM 660 C C . GLN A 1 82 ? 6.958 43.190 -11.657 1.00 27.07 257 GLN A C 1
ATOM 661 O O . GLN A 1 82 ? 7.848 43.339 -10.788 1.00 24.31 257 GLN A O 1
ATOM 667 N N . PHE A 1 83 ? 7.123 43.492 -12.947 1.00 24.70 258 PHE A N 1
ATOM 668 C CA . PHE A 1 83 ? 8.280 44.180 -13.430 1.00 24.79 258 PHE A CA 1
ATOM 669 C C . PHE A 1 83 ? 8.376 45.519 -12.741 1.00 26.66 258 PHE A C 1
ATOM 670 O O . PHE A 1 83 ? 7.354 46.150 -12.467 1.00 27.05 258 PHE A O 1
ATOM 678 N N . GLY A 1 84 ? 9.602 45.917 -12.401 1.00 25.73 259 GLY A N 1
ATOM 679 C CA . GLY A 1 84 ? 9.854 47.202 -11.750 1.00 27.78 259 GLY A CA 1
ATOM 680 C C . GLY A 1 84 ? 9.716 47.044 -10.255 1.00 26.95 259 GLY A C 1
ATOM 681 O O . GLY A 1 84 ? 10.684 47.170 -9.501 1.00 29.24 259 GLY A O 1
ATOM 682 N N . GLN A 1 85 ? 8.524 46.686 -9.806 1.00 27.77 260 GLN A N 1
ATOM 683 C CA . GLN A 1 85 ? 8.295 46.625 -8.376 1.00 29.15 260 GLN A CA 1
ATOM 684 C C . GLN A 1 85 ? 9.083 45.477 -7.731 1.00 27.76 260 GLN A C 1
ATOM 685 O O . GLN A 1 85 ? 9.653 45.644 -6.658 1.00 27.22 260 GLN A O 1
ATOM 691 N N . HIS A 1 86 ? 9.102 44.319 -8.382 1.00 24.13 261 HIS A N 1
ATOM 692 C CA . HIS A 1 86 ? 9.701 43.132 -7.801 1.00 24.32 261 HIS A CA 1
ATOM 693 C C . HIS A 1 86 ? 10.820 42.575 -8.669 1.00 23.57 261 HIS A C 1
ATOM 694 O O . HIS A 1 86 ? 11.723 41.942 -8.147 1.00 26.82 261 HIS A O 1
ATOM 701 N N . LEU A 1 87 ? 10.764 42.763 -9.982 1.00 21.01 262 LEU A N 1
ATOM 702 C CA . LEU A 1 87 ? 11.682 42.067 -10.880 1.00 20.85 262 LEU A CA 1
ATOM 703 C C . LEU A 1 87 ? 12.189 42.992 -11.959 1.00 21.35 262 LEU A C 1
ATOM 704 O O . LEU A 1 87 ? 11.404 43.623 -12.662 1.00 20.48 262 LEU A O 1
ATOM 709 N N . ASP A 1 88 ? 13.506 43.057 -12.086 1.00 21.93 263 ASP A N 1
ATOM 710 C CA . ASP A 1 88 ? 14.161 43.748 -13.178 1.00 22.63 263 ASP A CA 1
ATOM 711 C C . ASP A 1 88 ? 14.737 42.747 -14.170 1.00 24.02 263 ASP A C 1
ATOM 712 O O . ASP A 1 88 ? 15.246 41.684 -13.775 1.00 24.12 263 ASP A O 1
ATOM 717 N N . ALA A 1 89 ? 14.699 43.131 -15.445 1.00 24.11 264 ALA A N 1
ATOM 718 C CA . ALA A 1 89 ? 15.479 42.516 -16.498 1.00 25.04 264 ALA A CA 1
ATOM 719 C C . ALA A 1 89 ? 16.533 43.543 -16.960 1.00 26.93 264 ALA A C 1
ATOM 720 O O . ALA A 1 89 ? 16.191 44.643 -17.355 1.00 28.57 264 ALA A O 1
ATOM 722 N N . ALA A 1 90 ? 17.795 43.141 -16.923 1.00 26.86 265 ALA A N 1
ATOM 723 C CA . ALA A 1 90 ? 18.937 44.027 -17.143 1.00 28.81 265 ALA A CA 1
ATOM 724 C C . ALA A 1 90 ? 19.912 43.432 -18.123 1.00 28.56 265 ALA A C 1
ATOM 725 O O . ALA A 1 90 ? 20.196 42.240 -18.053 1.00 30.28 265 ALA A O 1
ATOM 727 N N . ARG A 1 91 ? 20.425 44.276 -19.009 1.00 30.41 266 ARG A N 1
ATOM 728 C CA . ARG A 1 91 ? 21.557 43.961 -19.885 1.00 30.41 266 ARG A CA 1
ATOM 729 C C . ARG A 1 91 ? 22.693 44.979 -19.831 1.00 27.97 266 ARG A C 1
ATOM 730 O O . ARG A 1 91 ? 22.485 46.172 -19.714 1.00 28.30 266 ARG A O 1
ATOM 738 N N . TYR A 1 92 ? 23.902 44.455 -19.965 1.00 28.65 267 TYR A N 1
ATOM 739 C CA . TYR A 1 92 ? 25.122 45.228 -20.177 1.00 28.09 267 TYR A CA 1
ATOM 740 C C . TYR A 1 92 ? 25.837 44.645 -21.438 1.00 31.14 267 TYR A C 1
ATOM 741 O O . TYR A 1 92 ? 26.433 43.540 -21.374 1.00 35.30 267 TYR A O 1
ATOM 750 N N . ILE A 1 93 ? 25.697 45.320 -22.597 1.00 34.66 268 ILE A N 1
ATOM 751 C CA . ILE A 1 93 ? 26.461 45.005 -23.835 1.00 35.81 268 ILE A CA 1
ATOM 752 C C . ILE A 1 93 ? 27.025 46.290 -24.482 1.00 35.09 268 ILE A C 1
ATOM 753 O O . ILE A 1 93 ? 26.489 47.408 -24.311 1.00 33.91 268 ILE A O 1
ATOM 758 N N . ASN A 1 94 ? 28.135 46.134 -25.196 1.00 34.70 269 ASN A N 1
ATOM 759 C CA . ASN A 1 94 ? 28.837 47.286 -25.788 1.00 36.97 269 ASN A CA 1
ATOM 760 C C . ASN A 1 94 ? 29.002 48.445 -24.780 1.00 34.55 269 ASN A C 1
ATOM 761 O O . ASN A 1 94 ? 28.859 49.608 -25.155 1.00 42.03 269 ASN A O 1
ATOM 763 N N . GLY A 1 95 ? 29.265 48.125 -23.514 1.00 32.76 270 GLY A N 1
ATOM 764 C CA . GLY A 1 95 ? 29.494 49.124 -22.441 1.00 34.55 270 GLY A CA 1
ATOM 765 C C . GLY A 1 95 ? 28.303 49.904 -21.883 1.00 34.28 270 GLY A C 1
ATOM 766 O O . GLY A 1 95 ? 28.475 50.827 -21.090 1.00 36.56 270 GLY A O 1
ATOM 767 N N A ARG A 1 96 ? 27.093 49.537 -22.295 0.70 37.21 271 ARG A N 1
ATOM 768 N N B ARG A 1 96 ? 27.091 49.560 -22.296 0.30 33.34 271 ARG A N 1
ATOM 769 C CA A ARG A 1 96 ? 25.889 50.275 -21.904 0.70 36.91 271 ARG A CA 1
ATOM 770 C CA B ARG A 1 96 ? 25.928 50.336 -21.875 0.30 31.70 271 ARG A CA 1
ATOM 771 C C A ARG A 1 96 ? 25.027 49.403 -21.024 0.70 33.26 271 ARG A C 1
ATOM 772 C C B ARG A 1 96 ? 24.974 49.470 -21.071 0.30 31.13 271 ARG A C 1
ATOM 773 O O A ARG A 1 96 ? 24.682 48.276 -21.401 0.70 32.21 271 ARG A O 1
ATOM 774 O O B ARG A 1 96 ? 24.539 48.409 -21.530 0.30 31.08 271 ARG A O 1
ATOM 789 N N . ARG A 1 97 ? 24.684 49.917 -19.854 1.00 30.28 272 ARG A N 1
ATOM 790 C CA . ARG A 1 97 ? 23.610 49.342 -19.054 1.00 31.87 272 ARG A CA 1
ATOM 791 C C . ARG A 1 97 ? 22.235 49.598 -19.728 1.00 34.79 272 ARG A C 1
ATOM 792 O O . ARG A 1 97 ? 21.939 50.727 -20.074 1.00 32.50 272 ARG A O 1
ATOM 800 N N . GLU A 1 98 ? 21.415 48.545 -19.917 1.00 36.82 273 GLU A N 1
ATOM 801 C CA . GLU A 1 98 ? 20.017 48.687 -20.372 1.00 39.10 273 GLU A CA 1
ATOM 802 C C . GLU A 1 98 ? 19.037 48.093 -19.336 1.00 38.77 273 GLU A C 1
ATOM 803 O O . GLU A 1 98 ? 19.390 47.131 -18.639 1.00 37.11 273 GLU A O 1
ATOM 809 N N . THR A 1 99 ? 17.816 48.633 -19.268 1.00 34.18 274 THR A N 1
ATOM 810 C CA . THR A 1 99 ? 16.741 48.042 -18.468 1.00 33.47 274 THR A CA 1
ATOM 811 C C . THR A 1 99 ? 15.600 47.798 -19.385 1.00 32.34 274 THR A C 1
ATOM 812 O O . THR A 1 99 ? 15.270 48.641 -20.149 1.00 30.80 274 THR A O 1
ATOM 816 N N . LEU A 1 100 ? 15.017 46.617 -19.333 1.00 34.49 275 LEU A N 1
ATOM 817 C CA . LEU A 1 100 ? 14.120 46.160 -20.388 1.00 33.65 275 LEU A CA 1
ATOM 818 C C . LEU A 1 100 ? 12.773 45.740 -19.853 1.00 35.68 275 LEU A C 1
ATOM 819 O O . LEU A 1 100 ? 12.038 45.019 -20.520 1.00 41.98 275 LEU A O 1
ATOM 824 N N . ASN A 1 101 ? 12.424 46.222 -18.670 1.00 32.17 276 ASN A N 1
ATOM 825 C CA . ASN A 1 101 ? 11.206 45.839 -18.028 1.00 30.75 276 ASN A CA 1
ATOM 826 C C . ASN A 1 101 ? 10.006 46.333 -18.801 1.00 32.26 276 ASN A C 1
ATOM 827 O O . ASN A 1 101 ? 9.795 47.515 -18.930 1.00 37.42 276 ASN A O 1
ATOM 832 N N . PRO A 1 102 ? 9.200 45.440 -19.301 1.00 30.73 277 PRO A N 1
ATOM 833 C CA . PRO A 1 102 ? 7.901 45.911 -19.775 1.00 31.55 277 PRO A CA 1
ATOM 834 C C . PRO A 1 102 ? 6.933 46.166 -18.589 1.00 32.22 277 PRO A C 1
ATOM 835 O O . PRO A 1 102 ? 7.037 45.511 -17.566 1.00 30.04 277 PRO A O 1
ATOM 839 N N . PRO A 1 103 ? 6.018 47.140 -18.709 1.00 32.77 278 PRO A N 1
ATOM 840 C CA . PRO A 1 103 ? 5.151 47.403 -17.573 1.00 30.68 278 PRO A CA 1
ATOM 841 C C . PRO A 1 103 ? 4.257 46.208 -17.295 1.00 32.17 278 PRO A C 1
ATOM 842 O O . PRO A 1 103 ? 3.867 45.477 -18.213 1.00 35.01 278 PRO A O 1
ATOM 846 N N . GLY A 1 104 ? 3.951 46.021 -16.016 1.00 29.65 279 GLY A N 1
ATOM 847 C CA . GLY A 1 104 ? 2.982 45.036 -15.575 1.00 26.00 279 GLY A CA 1
ATOM 848 C C . GLY A 1 104 ? 3.523 43.752 -14.985 1.00 25.01 279 GLY A C 1
ATOM 849 O O . GLY A 1 104 ? 4.662 43.689 -14.461 1.00 22.28 279 GLY A O 1
ATOM 850 N N . ARG A 1 105 ? 2.693 42.721 -15.118 1.00 23.75 280 ARG A N 1
ATOM 851 C CA . ARG A 1 105 ? 2.905 41.419 -14.528 1.00 25.02 280 ARG A CA 1
ATOM 852 C C . ARG A 1 105 ? 4.088 40.802 -15.247 1.00 24.15 280 ARG A C 1
ATOM 853 O O . ARG A 1 105 ? 4.217 40.957 -16.420 1.00 17.81 280 ARG A O 1
ATOM 861 N N . ALA A 1 106 ? 4.927 40.104 -14.477 1.00 26.28 281 ALA A N 1
ATOM 862 C CA . ALA A 1 106 ? 6.049 39.336 -14.958 1.00 27.02 281 ALA A CA 1
ATOM 863 C C . ALA A 1 106 ? 5.748 37.856 -14.983 1.00 24.73 281 ALA A C 1
ATOM 864 O O . ALA A 1 106 ? 6.241 37.081 -14.164 1.00 28.76 281 ALA A O 1
ATOM 866 N N . LEU A 1 107 ? 5.000 37.451 -15.969 1.00 21.27 282 LEU A N 1
ATOM 867 C CA . LEU A 1 107 ? 4.791 36.065 -16.200 1.00 22.03 282 LEU A CA 1
ATOM 868 C C . LEU A 1 107 ? 6.028 35.356 -16.697 1.00 22.38 282 LEU A C 1
ATOM 869 O O . LEU A 1 107 ? 6.857 35.962 -17.332 1.00 22.86 282 LEU A O 1
ATOM 874 N N . PRO A 1 108 ? 6.142 34.051 -16.374 1.00 22.58 283 PRO A N 1
ATOM 875 C CA . PRO A 1 108 ? 7.172 33.163 -16.827 1.00 24.31 283 PRO A CA 1
ATOM 876 C C . PRO A 1 108 ? 7.483 33.383 -18.278 1.00 26.21 283 PRO A C 1
ATOM 877 O O . PRO A 1 108 ? 8.668 33.496 -18.647 1.00 26.52 283 PRO A O 1
ATOM 881 N N . ALA A 1 109 ? 6.407 33.456 -19.080 1.00 24.76 284 ALA A N 1
ATOM 882 C CA . ALA A 1 109 ? 6.532 33.537 -20.519 1.00 27.40 284 ALA A CA 1
ATOM 883 C C . ALA A 1 109 ? 7.323 34.758 -20.908 1.00 26.70 284 ALA A C 1
ATOM 884 O O . ALA A 1 109 ? 8.200 34.670 -21.766 1.00 26.76 284 ALA A O 1
ATOM 886 N N . ALA A 1 110 ? 7.047 35.896 -20.267 1.00 26.14 285 ALA A N 1
ATOM 887 C CA . ALA A 1 110 ? 7.790 37.086 -20.587 1.00 24.09 285 ALA A CA 1
ATOM 888 C C . ALA A 1 110 ? 9.182 36.978 -19.923 1.00 25.01 285 ALA A C 1
ATOM 889 O O . ALA A 1 110 ? 10.191 37.324 -20.519 1.00 22.35 285 ALA A O 1
ATOM 891 N N . ALA A 1 111 ? 9.270 36.474 -18.704 1.00 23.16 286 ALA A N 1
ATOM 892 C CA . ALA A 1 111 ? 10.604 36.566 -18.079 1.00 23.12 286 ALA A CA 1
ATOM 893 C C . ALA A 1 111 ? 11.572 35.689 -18.792 1.00 23.99 286 ALA A C 1
ATOM 894 O O . ALA A 1 111 ? 12.698 36.123 -19.055 1.00 25.80 286 ALA A O 1
ATOM 896 N N . TRP A 1 112 ? 11.159 34.451 -19.094 1.00 22.56 287 TRP A N 1
ATOM 897 C CA . TRP A 1 112 ? 12.083 33.492 -19.738 1.00 23.02 287 TRP A CA 1
ATOM 898 C C . TRP A 1 112 ? 12.521 33.901 -21.164 1.00 25.27 287 TRP A C 1
ATOM 899 O O . TRP A 1 112 ? 13.684 33.674 -21.532 1.00 24.47 287 TRP A O 1
ATOM 910 N N . SER A 1 113 ? 11.658 34.556 -21.947 1.00 27.95 288 SER A N 1
ATOM 911 C CA . SER A 1 113 ? 12.138 34.981 -23.270 1.00 31.10 288 SER A CA 1
ATOM 912 C C . SER A 1 113 ? 13.126 36.168 -23.125 1.00 27.66 288 SER A C 1
ATOM 913 O O . SER A 1 113 ? 14.068 36.273 -23.872 1.00 25.25 288 SER A O 1
ATOM 916 N N . LEU A 1 114 ? 12.940 37.024 -22.121 1.00 25.85 289 LEU A N 1
ATOM 917 C CA . LEU A 1 114 ? 13.954 38.030 -21.831 1.00 24.70 289 LEU A CA 1
ATOM 918 C C . LEU A 1 114 ? 15.280 37.341 -21.425 1.00 23.06 289 LEU A C 1
ATOM 919 O O . LEU A 1 114 ? 16.307 37.693 -21.944 1.00 23.75 289 LEU A O 1
ATOM 924 N N . TYR A 1 115 ? 15.221 36.326 -20.566 1.00 21.98 290 TYR A N 1
ATOM 925 C CA . TYR A 1 115 ? 16.397 35.586 -20.170 1.00 22.89 290 TYR A CA 1
ATOM 926 C C . TYR A 1 115 ? 17.120 35.049 -21.423 1.00 26.24 290 TYR A C 1
ATOM 927 O O . TYR A 1 115 ? 18.329 35.319 -21.618 1.00 23.84 290 TYR A O 1
ATOM 936 N N . GLN A 1 116 ? 16.344 34.344 -22.255 1.00 27.97 291 GLN A N 1
ATOM 937 C CA . GLN A 1 116 ? 16.747 33.851 -23.612 1.00 31.53 291 GLN A CA 1
ATOM 938 C C . GLN A 1 116 ? 17.382 34.883 -24.502 1.00 28.68 291 GLN A C 1
ATOM 939 O O . GLN A 1 116 ? 18.366 34.589 -25.178 1.00 31.56 291 GLN A O 1
ATOM 945 N N . ALA A 1 117 ? 16.850 36.095 -24.490 1.00 25.57 292 ALA A N 1
ATOM 946 C CA . ALA A 1 117 ? 17.445 37.154 -25.269 1.00 23.74 292 ALA A CA 1
ATOM 947 C C . ALA A 1 117 ? 18.659 37.771 -24.558 1.00 25.47 292 ALA A C 1
ATOM 948 O O . ALA A 1 117 ? 19.101 38.861 -24.914 1.00 22.65 292 ALA A O 1
ATOM 950 N N . GLY A 1 118 ? 19.189 37.106 -23.525 1.00 26.47 293 GLY A N 1
ATOM 951 C CA . GLY A 1 118 ? 20.399 37.597 -22.839 1.00 28.44 293 GLY A CA 1
ATOM 952 C C . GLY A 1 118 ? 20.302 38.579 -21.651 1.00 28.55 293 GLY A C 1
ATOM 953 O O . GLY A 1 118 ? 21.351 39.072 -21.173 1.00 25.77 293 GLY A O 1
ATOM 954 N N . CYS A 1 119 ? 19.075 38.821 -21.152 1.00 27.24 294 CYS A N 1
ATOM 955 C CA . CYS A 1 119 ? 18.844 39.603 -19.925 1.00 24.70 294 CYS A CA 1
ATOM 956 C C . CYS A 1 119 ? 19.013 38.858 -18.618 1.00 24.14 294 CYS A C 1
ATOM 957 O O . CYS A 1 119 ? 18.525 37.681 -18.467 1.00 21.49 294 CYS A O 1
ATOM 960 N N . SER A 1 120 ? 19.658 39.549 -17.653 1.00 21.05 295 SER A N 1
ATOM 961 C CA . SER A 1 120 ? 19.751 39.061 -16.282 1.00 19.27 295 SER A CA 1
ATOM 962 C C . SER A 1 120 ? 18.418 39.357 -15.661 1.00 20.72 295 SER A C 1
ATOM 963 O O . SER A 1 120 ? 17.739 40.331 -16.034 1.00 22.29 295 SER A O 1
ATOM 966 N N . LEU A 1 121 ? 17.979 38.480 -14.774 1.00 20.96 296 LEU A N 1
ATOM 967 C CA . LEU A 1 121 ? 16.786 38.735 -13.958 1.00 20.31 296 LEU A CA 1
ATOM 968 C C . LEU A 1 121 ? 17.179 38.940 -12.470 1.00 18.08 296 LEU A C 1
ATOM 969 O O . LEU A 1 121 ? 17.832 38.117 -11.876 1.00 18.20 296 LEU A O 1
ATOM 974 N N . ARG A 1 122 ? 16.710 40.036 -11.913 1.00 18.69 297 ARG A N 1
ATOM 975 C CA . ARG A 1 122 ? 16.934 40.453 -10.559 1.00 18.86 297 ARG A CA 1
ATOM 976 C C . ARG A 1 122 ? 15.617 40.632 -9.793 1.00 18.04 297 ARG A C 1
ATOM 977 O O . ARG A 1 122 ? 14.768 41.436 -10.164 1.00 17.46 297 ARG A O 1
ATOM 985 N N . LEU A 1 123 ? 15.492 39.858 -8.733 1.00 16.43 298 LEU A N 1
ATOM 986 C CA . LEU A 1 123 ? 14.383 39.873 -7.852 1.00 18.17 298 LEU A CA 1
ATOM 987 C C . LEU A 1 123 ? 14.769 40.771 -6.664 1.00 18.44 298 LEU A C 1
ATOM 988 O O . LEU A 1 123 ? 15.740 40.482 -5.960 1.00 15.68 298 LEU A O 1
ATOM 993 N N . LEU A 1 124 ? 14.023 41.847 -6.457 1.00 17.79 299 LEU A N 1
ATOM 994 C CA . LEU A 1 124 ? 14.344 42.848 -5.478 1.00 21.00 299 LEU A CA 1
ATOM 995 C C . LEU A 1 124 ? 14.068 42.508 -4.010 1.00 21.54 299 LEU A C 1
ATOM 996 O O . LEU A 1 124 ? 14.763 42.999 -3.125 1.00 23.73 299 LEU A O 1
ATOM 1001 N N . CYS A 1 125 ? 13.115 41.628 -3.750 1.00 21.35 300 CYS A N 1
ATOM 1002 C CA . CYS A 1 125 ? 12.758 41.287 -2.385 1.00 21.32 300 CYS A CA 1
ATOM 1003 C C . CYS A 1 125 ? 12.495 39.781 -2.228 1.00 21.51 300 CYS A C 1
ATOM 1004 O O . CYS A 1 125 ? 11.341 39.340 -1.990 1.00 21.55 300 CYS A O 1
ATOM 1007 N N . PRO A 1 126 ? 13.570 38.975 -2.353 1.00 19.90 301 PRO A N 1
ATOM 1008 C CA . PRO A 1 126 ? 13.390 37.574 -2.282 1.00 21.23 301 PRO A CA 1
ATOM 1009 C C . PRO A 1 126 ? 12.668 37.177 -1.023 1.00 20.02 301 PRO A C 1
ATOM 1010 O O . PRO A 1 126 ? 11.900 36.251 -1.051 1.00 20.64 301 PRO A O 1
ATOM 1014 N N . GLN A 1 127 ? 12.956 37.876 0.068 1.00 18.06 302 GLN A N 1
ATOM 1015 C CA . GLN A 1 127 ? 12.429 37.514 1.360 1.00 19.13 302 GLN A CA 1
ATOM 1016 C C . GLN A 1 127 ? 10.906 37.641 1.461 1.00 17.76 302 GLN A C 1
ATOM 1017 O O . GLN A 1 127 ? 10.337 37.141 2.395 1.00 17.87 302 GLN A O 1
ATOM 1023 N N . ALA A 1 128 ? 10.266 38.362 0.543 1.00 17.78 303 ALA A N 1
ATOM 1024 C CA . ALA A 1 128 ? 8.800 38.538 0.599 1.00 18.78 303 ALA A CA 1
ATOM 1025 C C . ALA A 1 128 ? 8.128 37.299 0.067 1.00 20.85 303 ALA A C 1
ATOM 1026 O O . ALA A 1 128 ? 6.973 37.076 0.352 1.00 21.01 303 ALA A O 1
ATOM 1028 N N . PHE A 1 129 ? 8.849 36.545 -0.760 1.00 21.32 304 PHE A N 1
ATOM 1029 C CA . PHE A 1 129 ? 8.313 35.431 -1.470 1.00 23.74 304 PHE A CA 1
ATOM 1030 C C . PHE A 1 129 ? 8.919 34.104 -1.034 1.00 24.92 304 PHE A C 1
ATOM 1031 O O . PHE A 1 129 ? 8.508 33.082 -1.568 1.00 27.18 304 PHE A O 1
ATOM 1039 N N . SER A 1 130 ? 9.894 34.096 -0.116 1.00 21.99 305 SER A N 1
ATOM 1040 C CA . SER A 1 130 ? 10.560 32.857 0.288 1.00 19.86 305 SER A CA 1
ATOM 1041 C C . SER A 1 130 ? 10.807 32.811 1.794 1.00 20.44 305 SER A C 1
ATOM 1042 O O . SER A 1 130 ? 11.506 33.687 2.344 1.00 18.21 305 SER A O 1
ATOM 1045 N N . THR A 1 131 ? 10.304 31.769 2.461 1.00 20.14 306 THR A N 1
ATOM 1046 C CA . THR A 1 131 ? 10.329 31.764 3.902 1.00 22.01 306 THR A CA 1
ATOM 1047 C C . THR A 1 131 ? 11.749 31.469 4.430 1.00 20.40 306 THR A C 1
ATOM 1048 O O . THR A 1 131 ? 12.128 31.905 5.548 1.00 18.63 306 THR A O 1
ATOM 1052 N N . THR A 1 132 ? 12.551 30.779 3.621 1.00 18.16 307 THR A N 1
ATOM 1053 C CA . THR A 1 132 ? 13.934 30.503 3.989 1.00 17.94 307 THR A CA 1
ATOM 1054 C C . THR A 1 132 ? 14.839 31.740 3.905 1.00 16.40 307 THR A C 1
ATOM 1055 O O . THR A 1 132 ? 15.621 32.004 4.800 1.00 16.66 307 THR A O 1
ATOM 1059 N N . VAL A 1 133 ? 14.714 32.509 2.856 1.00 14.93 308 VAL A N 1
ATOM 1060 C CA . VAL A 1 133 ? 15.469 33.735 2.748 1.00 15.09 308 VAL A CA 1
ATOM 1061 C C . VAL A 1 133 ? 15.074 34.684 3.868 1.00 16.03 308 VAL A C 1
ATOM 1062 O O . VAL A 1 133 ? 15.938 35.375 4.418 1.00 14.98 308 VAL A O 1
ATOM 1066 N N . TRP A 1 134 ? 13.775 34.713 4.174 1.00 15.10 309 TRP A N 1
ATOM 1067 C CA . TRP A 1 134 ? 13.253 35.492 5.284 1.00 16.51 309 TRP A CA 1
ATOM 1068 C C . TRP A 1 134 ? 13.980 35.154 6.560 1.00 16.89 309 TRP A C 1
ATOM 1069 O O . TRP A 1 134 ? 14.490 36.081 7.240 1.00 15.38 309 TRP A O 1
ATOM 1080 N N . GLN A 1 135 ? 14.032 33.861 6.888 1.00 16.88 310 GLN A N 1
ATOM 1081 C CA . GLN A 1 135 ? 14.621 33.429 8.130 1.00 18.64 310 GLN A CA 1
ATOM 1082 C C . GLN A 1 135 ? 16.073 33.806 8.161 1.00 18.15 310 GLN A C 1
ATOM 1083 O O . GLN A 1 135 ? 16.583 34.268 9.154 1.00 16.82 310 GLN A O 1
ATOM 1089 N N . PHE A 1 136 ? 16.724 33.577 7.037 1.00 18.31 311 PHE A N 1
ATOM 1090 C CA . PHE A 1 136 ? 18.112 33.869 6.869 1.00 17.23 311 PHE A CA 1
ATOM 1091 C C . PHE A 1 136 ? 18.340 35.319 7.211 1.00 15.30 311 PHE A C 1
ATOM 1092 O O . PHE A 1 136 ? 19.144 35.611 8.057 1.00 15.02 311 PHE A O 1
ATOM 1100 N N . LEU A 1 137 ? 17.601 36.235 6.604 1.00 14.82 312 LEU A N 1
ATOM 1101 C CA . LEU A 1 137 ? 17.841 37.660 6.853 1.00 14.44 312 LEU A CA 1
ATOM 1102 C C . LEU A 1 137 ? 17.405 38.129 8.238 1.00 15.48 312 LEU A C 1
ATOM 1103 O O . LEU A 1 137 ? 18.097 38.984 8.854 1.00 15.28 312 LEU A O 1
ATOM 1108 N N . ALA A 1 138 ? 16.303 37.554 8.740 1.00 14.39 313 ALA A N 1
ATOM 1109 C CA . ALA A 1 138 ? 15.761 37.909 10.048 1.00 15.27 313 ALA A CA 1
ATOM 1110 C C . ALA A 1 138 ? 16.716 37.544 11.152 1.00 14.67 313 ALA A C 1
ATOM 1111 O O . ALA A 1 138 ? 16.920 38.276 12.069 1.00 14.44 313 ALA A O 1
ATOM 1113 N N . VAL A 1 139 ? 17.346 36.402 11.047 1.00 16.19 314 VAL A N 1
ATOM 1114 C CA . VAL A 1 139 ? 18.300 36.024 12.041 1.00 14.30 314 VAL A CA 1
ATOM 1115 C C . VAL A 1 139 ? 19.546 36.914 11.911 1.00 13.22 314 VAL A C 1
ATOM 1116 O O . VAL A 1 139 ? 20.017 37.420 12.899 1.00 11.92 314 VAL A O 1
ATOM 1120 N N . LEU A 1 140 ? 20.076 37.088 10.713 1.00 13.36 315 LEU A N 1
ATOM 1121 C CA . LEU A 1 140 ? 21.291 37.851 10.533 1.00 14.69 315 LEU A CA 1
ATOM 1122 C C . LEU A 1 140 ? 21.201 39.358 10.899 1.00 14.46 315 LEU A C 1
ATOM 1123 O O . LEU A 1 140 ? 22.143 39.915 11.463 1.00 14.50 315 LEU A O 1
ATOM 1128 N N . GLN A 1 141 ? 20.086 39.993 10.601 1.00 13.50 316 GLN A N 1
ATOM 1129 C CA . GLN A 1 141 ? 19.870 41.376 10.999 1.00 13.25 316 GLN A CA 1
ATOM 1130 C C . GLN A 1 141 ? 20.161 41.535 12.489 1.00 13.57 316 GLN A C 1
ATOM 1131 O O . GLN A 1 141 ? 20.586 42.589 12.902 1.00 14.27 316 GLN A O 1
ATOM 1137 N N . GLU A 1 142 ? 19.917 40.520 13.298 1.00 13.45 317 GLU A N 1
ATOM 1138 C CA . GLU A 1 142 ? 20.009 40.699 14.742 1.00 14.57 317 GLU A CA 1
ATOM 1139 C C . GLU A 1 142 ? 21.485 40.806 15.198 1.00 15.43 317 GLU A C 1
ATOM 1140 O O . GLU A 1 142 ? 21.721 41.345 16.272 1.00 16.33 317 GLU A O 1
ATOM 1146 N N . GLN A 1 143 ? 22.445 40.268 14.435 1.00 13.74 318 GLN A N 1
ATOM 1147 C CA . GLN A 1 143 ? 23.873 40.391 14.778 1.00 15.05 318 GLN A CA 1
ATOM 1148 C C . GLN A 1 143 ? 24.580 41.510 13.977 1.00 15.48 318 GLN A C 1
ATOM 1149 O O . GLN A 1 143 ? 25.681 41.901 14.312 1.00 15.41 318 GLN A O 1
ATOM 1155 N N . PHE A 1 144 ? 23.927 42.036 12.957 1.00 15.74 319 PHE A N 1
ATOM 1156 C CA . PHE A 1 144 ? 24.389 43.242 12.287 1.00 15.20 319 PHE A CA 1
ATOM 1157 C C . PHE A 1 144 ? 23.977 44.496 12.982 1.00 16.42 319 PHE A C 1
ATOM 1158 O O . PHE A 1 144 ? 24.680 45.501 12.897 1.00 20.25 319 PHE A O 1
ATOM 1166 N N . GLY A 1 145 ? 22.851 44.490 13.673 1.00 16.73 320 GLY A N 1
ATOM 1167 C CA . GLY A 1 145 ? 22.311 45.744 14.235 1.00 15.83 320 GLY A CA 1
ATOM 1168 C C . GLY A 1 145 ? 21.897 46.708 13.149 1.00 15.78 320 GLY A C 1
ATOM 1169 O O . GLY A 1 145 ? 21.923 47.891 13.350 1.00 16.64 320 GLY A O 1
ATOM 1170 N N . SER A 1 146 ? 21.507 46.177 11.988 1.00 15.28 321 SER A N 1
ATOM 1171 C CA . SER A 1 146 ? 21.198 46.932 10.810 1.00 13.91 321 SER A CA 1
ATOM 1172 C C . SER A 1 146 ? 20.426 45.974 9.934 1.00 15.35 321 SER A C 1
ATOM 1173 O O . SER A 1 146 ? 20.634 44.734 9.955 1.00 14.48 321 SER A O 1
ATOM 1176 N N . MET A 1 147 ? 19.492 46.556 9.187 1.00 15.58 322 MET A N 1
ATOM 1177 C CA . MET A 1 147 ? 18.704 45.824 8.250 1.00 16.40 322 MET A CA 1
ATOM 1178 C C . MET A 1 147 ? 19.588 44.979 7.349 1.00 15.55 322 MET A C 1
ATOM 1179 O O . MET A 1 147 ? 20.564 45.498 6.765 1.00 13.91 322 MET A O 1
ATOM 1184 N N . ALA A 1 148 ? 19.254 43.689 7.230 1.00 14.31 323 ALA A N 1
ATOM 1185 C CA . ALA A 1 148 ? 19.829 42.821 6.203 1.00 14.43 323 ALA A CA 1
ATOM 1186 C C . ALA A 1 148 ? 18.859 42.726 5.020 1.00 15.01 323 ALA A C 1
ATOM 1187 O O . ALA A 1 148 ? 17.697 42.297 5.207 1.00 14.93 323 ALA A O 1
ATOM 1189 N N . GLY A 1 149 ? 19.288 43.207 3.849 1.00 14.07 324 GLY A N 1
ATOM 1190 C CA . GLY A 1 149 ? 18.506 43.136 2.627 1.00 14.06 324 GLY A CA 1
ATOM 1191 C C . GLY A 1 149 ? 19.080 42.048 1.728 1.00 14.84 324 GLY A C 1
ATOM 1192 O O . GLY A 1 149 ? 20.098 41.490 2.059 1.00 13.90 324 GLY A O 1
ATOM 1193 N N . SER A 1 150 ? 18.380 41.689 0.643 1.00 14.93 325 SER A N 1
ATOM 1194 C CA . SER A 1 150 ? 18.939 40.824 -0.343 1.00 15.07 325 SER A CA 1
ATOM 1195 C C . SER A 1 150 ? 18.343 41.087 -1.657 1.00 14.96 325 SER A C 1
ATOM 1196 O O . SER A 1 150 ? 17.259 41.595 -1.742 1.00 17.64 325 SER A O 1
ATOM 1199 N N . ASN A 1 151 ? 19.124 40.884 -2.697 1.00 15.82 326 ASN A N 1
ATOM 1200 C CA . ASN A 1 151 ? 18.575 40.699 -4.048 1.00 15.74 326 ASN A CA 1
ATOM 1201 C C . ASN A 1 151 ? 19.004 39.300 -4.559 1.00 15.15 326 ASN A C 1
ATOM 1202 O O . ASN A 1 151 ? 20.079 38.764 -4.150 1.00 15.13 326 ASN A O 1
ATOM 1207 N N . VAL A 1 152 ? 18.241 38.748 -5.499 1.00 15.10 327 VAL A N 1
ATOM 1208 C CA . VAL A 1 152 ? 18.652 37.532 -6.195 1.00 16.91 327 VAL A CA 1
ATOM 1209 C C . VAL A 1 152 ? 18.881 37.878 -7.657 1.00 16.32 327 VAL A C 1
ATOM 1210 O O . VAL A 1 152 ? 18.058 38.571 -8.287 1.00 14.71 327 VAL A O 1
ATOM 1214 N N . TYR A 1 153 ? 20.030 37.421 -8.162 1.00 16.31 328 TYR A N 1
ATOM 1215 C CA . TYR A 1 153 ? 20.540 37.736 -9.557 1.00 16.34 328 TYR A CA 1
ATOM 1216 C C . TYR A 1 153 ? 20.716 36.454 -10.411 1.00 17.70 328 TYR A C 1
ATOM 1217 O O . TYR A 1 153 ? 21.541 35.545 -10.105 1.00 18.77 328 TYR A O 1
ATOM 1226 N N . LEU A 1 154 ? 19.903 36.339 -11.455 1.00 18.28 329 LEU A N 1
ATOM 1227 C CA . LEU A 1 154 ? 19.975 35.185 -12.321 1.00 18.28 329 LEU A CA 1
ATOM 1228 C C . LEU A 1 154 ? 20.460 35.698 -13.688 1.00 18.37 329 LEU A C 1
ATOM 1229 O O . LEU A 1 154 ? 19.873 36.558 -14.258 1.00 13.87 329 LEU A O 1
ATOM 1234 N N . THR A 1 155 ? 21.526 35.093 -14.185 1.00 20.73 330 THR A N 1
ATOM 1235 C CA . THR A 1 155 ? 22.239 35.642 -15.325 1.00 21.75 330 THR A CA 1
ATOM 1236 C C . THR A 1 155 ? 22.391 34.490 -16.271 1.00 20.06 330 THR A C 1
ATOM 1237 O O . THR A 1 155 ? 22.828 33.418 -15.849 1.00 18.50 330 THR A O 1
ATOM 1241 N N . PRO A 1 156 ? 22.003 34.696 -17.527 1.00 18.71 331 PRO A N 1
ATOM 1242 C CA . PRO A 1 156 ? 22.118 33.617 -18.545 1.00 21.01 331 PRO A CA 1
ATOM 1243 C C . PRO A 1 156 ? 23.545 33.466 -19.069 1.00 19.68 331 PRO A C 1
ATOM 1244 O O . PRO A 1 156 ? 24.362 34.378 -18.933 1.00 20.10 331 PRO A O 1
ATOM 1248 N N . PRO A 1 157 ? 23.815 32.355 -19.722 1.00 21.80 332 PRO A N 1
ATOM 1249 C CA . PRO A 1 157 ? 25.182 32.064 -20.229 1.00 23.23 332 PRO A CA 1
ATOM 1250 C C . PRO A 1 157 ? 25.747 33.090 -21.153 1.00 24.22 332 PRO A C 1
ATOM 1251 O O . PRO A 1 157 ? 25.008 33.702 -21.930 1.00 26.62 332 PRO A O 1
ATOM 1255 N N . ASN A 1 158 ? 27.056 33.314 -21.064 1.00 29.30 333 ASN A N 1
ATOM 1256 C CA . ASN A 1 158 ? 27.724 34.214 -22.021 1.00 31.13 333 ASN A CA 1
ATOM 1257 C C . ASN A 1 158 ? 27.091 35.622 -22.082 1.00 30.96 333 ASN A C 1
ATOM 1258 O O . ASN A 1 158 ? 26.764 36.153 -23.175 1.00 30.32 333 ASN A O 1
ATOM 1263 N N . SER A 1 159 ? 26.948 36.248 -20.917 1.00 30.97 334 SER A N 1
ATOM 1264 C CA . SER A 1 159 ? 26.348 37.596 -20.834 1.00 30.46 334 SER A CA 1
ATOM 1265 C C . SER A 1 159 ? 26.771 38.285 -19.544 1.00 32.78 334 SER A C 1
ATOM 1266 O O . SER A 1 159 ? 27.164 37.643 -18.554 1.00 31.72 334 SER A O 1
ATOM 1269 N N . GLN A 1 160 ? 26.720 39.614 -19.553 1.00 36.00 335 GLN A N 1
ATOM 1270 C CA . GLN A 1 160 ? 26.864 40.355 -18.310 1.00 33.26 335 GLN A CA 1
ATOM 1271 C C . GLN A 1 160 ? 25.566 41.164 -18.152 1.00 31.35 335 GLN A C 1
ATOM 1272 O O . GLN A 1 160 ? 25.165 41.848 -19.088 1.00 28.46 335 GLN A O 1
ATOM 1278 N N . GLY A 1 161 ? 24.913 41.027 -16.992 1.00 30.65 336 GLY A N 1
ATOM 1279 C CA . GLY A 1 161 ? 23.705 41.769 -16.637 1.00 30.84 336 GLY A CA 1
ATOM 1280 C C . GLY A 1 161 ? 23.928 43.226 -16.253 1.00 30.08 336 GLY A C 1
ATOM 1281 O O . GLY A 1 161 ? 23.093 44.056 -16.550 1.00 32.15 336 GLY A O 1
ATOM 1282 N N . PHE A 1 162 ? 25.051 43.542 -15.587 1.00 30.85 337 PHE A N 1
ATOM 1283 C CA . PHE A 1 162 ? 25.211 44.839 -14.924 1.00 27.69 337 PHE A CA 1
ATOM 1284 C C . PHE A 1 162 ? 26.596 45.424 -15.204 1.00 26.28 337 PHE A C 1
ATOM 1285 O O . PHE A 1 162 ? 27.544 44.659 -15.326 1.00 23.45 337 PHE A O 1
ATOM 1293 N N . ALA A 1 163 ? 26.649 46.771 -15.365 1.00 23.95 338 ALA A N 1
ATOM 1294 C CA . ALA A 1 163 ? 27.889 47.614 -15.464 1.00 21.81 338 ALA A CA 1
ATOM 1295 C C . ALA A 1 163 ? 28.769 47.553 -14.193 1.00 19.74 338 ALA A C 1
ATOM 1296 O O . ALA A 1 163 ? 28.276 47.289 -13.135 1.00 20.12 338 ALA A O 1
ATOM 1298 N N . PRO A 1 164 ? 30.073 47.823 -14.325 1.00 19.58 339 PRO A N 1
ATOM 1299 C CA . PRO A 1 164 ? 30.856 47.952 -13.137 1.00 21.14 339 PRO A CA 1
ATOM 1300 C C . PRO A 1 164 ? 30.364 49.153 -12.309 1.00 22.87 339 PRO A C 1
ATOM 1301 O O . PRO A 1 164 ? 30.157 50.255 -12.853 1.00 23.57 339 PRO A O 1
ATOM 1305 N N . HIS A 1 165 ? 30.214 48.961 -11.013 1.00 21.03 340 HIS A N 1
ATOM 1306 C CA . HIS A 1 165 ? 29.764 50.045 -10.125 1.00 19.27 340 HIS A CA 1
ATOM 1307 C C . HIS A 1 165 ? 30.211 49.677 -8.737 1.00 17.90 340 HIS A C 1
ATOM 1308 O O . HIS A 1 165 ? 30.607 48.525 -8.490 1.00 16.00 340 HIS A O 1
ATOM 1315 N N . TYR A 1 166 ? 30.104 50.628 -7.817 1.00 17.95 341 TYR A N 1
ATOM 1316 C CA . TYR A 1 166 ? 30.001 50.310 -6.349 1.00 17.21 341 TYR A CA 1
ATOM 1317 C C . TYR A 1 166 ? 28.633 50.641 -5.731 1.00 18.63 341 TYR A C 1
ATOM 1318 O O . TYR A 1 166 ? 27.905 51.509 -6.217 1.00 17.98 341 TYR A O 1
ATOM 1327 N N . ASP A 1 167 ? 28.273 49.888 -4.698 1.00 20.20 342 ASP A N 1
ATOM 1328 C CA . ASP A 1 167 ? 27.000 50.029 -4.050 1.00 19.76 342 ASP A CA 1
ATOM 1329 C C . ASP A 1 167 ? 27.219 50.754 -2.760 1.00 20.41 342 ASP A C 1
ATOM 1330 O O . ASP A 1 167 ? 28.396 51.024 -2.375 1.00 21.88 342 ASP A O 1
ATOM 1335 N N . ASP A 1 168 ? 26.105 51.055 -2.058 1.00 20.28 343 ASP A N 1
ATOM 1336 C CA . ASP A 1 168 ? 26.153 51.817 -0.785 1.00 19.96 343 ASP A CA 1
ATOM 1337 C C . ASP A 1 168 ? 26.047 50.967 0.470 1.00 20.97 343 ASP A C 1
ATOM 1338 O O . ASP A 1 168 ? 25.777 51.467 1.563 1.00 20.23 343 ASP A O 1
ATOM 1343 N N . ILE A 1 169 ? 26.239 49.665 0.316 1.00 21.33 344 ILE A N 1
ATOM 1344 C CA . ILE A 1 169 ? 26.077 48.707 1.388 1.00 20.60 344 ILE A CA 1
ATOM 1345 C C . ILE A 1 169 ? 27.265 47.715 1.429 1.00 18.71 344 ILE A C 1
ATOM 1346 O O . ILE A 1 169 ? 28.053 47.591 0.493 1.00 15.06 344 ILE A O 1
ATOM 1351 N N . GLU A 1 170 ? 27.323 46.997 2.534 1.00 16.75 345 GLU A N 1
ATOM 1352 C CA . GLU A 1 170 ? 28.259 45.950 2.729 1.00 17.19 345 GLU A CA 1
ATOM 1353 C C . GLU A 1 170 ? 27.633 44.757 2.080 1.00 17.67 345 GLU A C 1
ATOM 1354 O O . GLU A 1 170 ? 26.437 44.495 2.315 1.00 17.55 345 GLU A O 1
ATOM 1360 N N . ALA A 1 171 ? 28.389 44.021 1.267 1.00 17.02 346 ALA A N 1
ATOM 1361 C CA . ALA A 1 171 ? 27.765 43.017 0.444 1.00 16.51 346 ALA A CA 1
ATOM 1362 C C . ALA A 1 171 ? 28.355 41.665 0.650 1.00 17.24 346 ALA A C 1
ATOM 1363 O O . ALA A 1 171 ? 29.581 41.532 0.706 1.00 16.66 346 ALA A O 1
ATOM 1365 N N . PHE A 1 172 ? 27.480 40.665 0.824 1.00 16.49 347 PHE A N 1
ATOM 1366 C CA . PHE A 1 172 ? 27.880 39.260 0.835 1.00 16.63 347 PHE A CA 1
ATOM 1367 C C . PHE A 1 172 ? 27.230 38.493 -0.314 1.00 17.82 347 PHE A C 1
ATOM 1368 O O . PHE A 1 172 ? 25.985 38.322 -0.299 1.00 18.37 347 PHE A O 1
ATOM 1376 N N . VAL A 1 173 ? 28.038 38.097 -1.317 1.00 16.27 348 VAL A N 1
ATOM 1377 C CA . VAL A 1 173 ? 27.574 37.356 -2.503 1.00 15.74 348 VAL A CA 1
ATOM 1378 C C . VAL A 1 173 ? 27.629 35.883 -2.222 1.00 15.79 348 VAL A C 1
ATOM 1379 O O . VAL A 1 173 ? 28.736 35.333 -2.009 1.00 15.27 348 VAL A O 1
ATOM 1383 N N . LEU A 1 174 ? 26.445 35.257 -2.197 1.00 15.72 349 LEU A N 1
ATOM 1384 C CA . LEU A 1 174 ? 26.283 33.796 -1.952 1.00 15.92 349 LEU A CA 1
ATOM 1385 C C . LEU A 1 174 ? 26.094 33.160 -3.281 1.00 16.39 349 LEU A C 1
ATOM 1386 O O . LEU A 1 174 ? 25.058 33.385 -3.935 1.00 18.67 349 LEU A O 1
ATOM 1391 N N . GLN A 1 175 ? 27.096 32.462 -3.788 1.00 16.42 350 GLN A N 1
ATOM 1392 C CA . GLN A 1 175 ? 26.924 31.798 -5.085 1.00 15.74 350 GLN A CA 1
ATOM 1393 C C . GLN A 1 175 ? 26.011 30.552 -4.970 1.00 16.89 350 GLN A C 1
ATOM 1394 O O . GLN A 1 175 ? 26.280 29.635 -4.179 1.00 16.19 350 GLN A O 1
ATOM 1400 N N . LEU A 1 176 ? 24.921 30.533 -5.753 1.00 18.52 351 LEU A N 1
ATOM 1401 C CA . LEU A 1 176 ? 23.878 29.490 -5.581 1.00 18.72 351 LEU A CA 1
ATOM 1402 C C . LEU A 1 176 ? 23.856 28.356 -6.634 1.00 18.21 351 LEU A C 1
ATOM 1403 O O . LEU A 1 176 ? 23.789 27.229 -6.231 1.00 20.55 351 LEU A O 1
ATOM 1408 N N . GLU A 1 177 ? 23.959 28.672 -7.912 1.00 15.90 352 GLU A N 1
ATOM 1409 C CA . GLU A 1 177 ? 24.001 27.706 -8.964 1.00 17.76 352 GLU A CA 1
ATOM 1410 C C . GLU A 1 177 ? 24.897 28.330 -10.017 1.00 18.36 352 GLU A C 1
ATOM 1411 O O . GLU A 1 177 ? 25.037 29.573 -10.068 1.00 17.80 352 GLU A O 1
ATOM 1417 N N . GLY A 1 178 ? 25.546 27.464 -10.818 1.00 19.47 353 GLY A N 1
ATOM 1418 C CA . GLY A 1 178 ? 26.359 27.916 -11.963 1.00 20.44 353 GLY A CA 1
ATOM 1419 C C . GLY A 1 178 ? 27.701 28.497 -11.550 1.00 21.10 353 GLY A C 1
ATOM 1420 O O . GLY A 1 178 ? 28.253 28.124 -10.542 1.00 23.21 353 GLY A O 1
ATOM 1421 N N . ARG A 1 179 ? 28.214 29.398 -12.358 1.00 19.61 354 ARG A N 1
ATOM 1422 C CA . ARG A 1 179 ? 29.551 29.934 -12.163 1.00 21.89 354 ARG A CA 1
ATOM 1423 C C . ARG A 1 179 ? 29.545 31.368 -12.689 1.00 19.22 354 ARG A C 1
ATOM 1424 O O . ARG A 1 179 ? 28.805 31.695 -13.593 1.00 19.03 354 ARG A O 1
ATOM 1432 N N A LYS A 1 180 ? 30.361 32.218 -12.090 0.60 17.47 355 LYS A N 1
ATOM 1433 N N B LYS A 1 180 ? 30.350 32.225 -12.082 0.40 17.65 355 LYS A N 1
ATOM 1434 C CA A LYS A 1 180 ? 30.410 33.583 -12.512 0.60 16.16 355 LYS A CA 1
ATOM 1435 C CA B LYS A 1 180 ? 30.413 33.591 -12.523 0.40 16.38 355 LYS A CA 1
ATOM 1436 C C A LYS A 1 180 ? 31.815 34.165 -12.284 0.60 16.24 355 LYS A C 1
ATOM 1437 C C B LYS A 1 180 ? 31.809 34.167 -12.285 0.40 16.48 355 LYS A C 1
ATOM 1438 O O A LYS A 1 180 ? 32.443 33.934 -11.241 0.60 16.46 355 LYS A O 1
ATOM 1439 O O B LYS A 1 180 ? 32.428 33.928 -11.240 0.40 16.62 355 LYS A O 1
ATOM 1450 N N . LEU A 1 181 ? 32.300 34.921 -13.262 1.00 16.66 356 LEU A N 1
ATOM 1451 C CA . LEU A 1 181 ? 33.606 35.518 -13.158 1.00 18.30 356 LEU A CA 1
ATOM 1452 C C . LEU A 1 181 ? 33.415 36.868 -12.557 1.00 18.21 356 LEU A C 1
ATOM 1453 O O . LEU A 1 181 ? 32.754 37.712 -13.141 1.00 20.74 356 LEU A O 1
ATOM 1458 N N . TRP A 1 182 ? 34.101 37.087 -11.441 1.00 17.88 357 TRP A N 1
ATOM 1459 C CA . TRP A 1 182 ? 34.045 38.308 -10.703 1.00 18.65 357 TRP A CA 1
ATOM 1460 C C . TRP A 1 182 ? 35.398 39.076 -10.680 1.00 17.56 357 TRP A C 1
ATOM 1461 O O . TRP A 1 182 ? 36.496 38.504 -10.519 1.00 16.34 357 TRP A O 1
ATOM 1472 N N . ARG A 1 183 ? 35.231 40.383 -10.771 1.00 16.99 358 ARG A N 1
ATOM 1473 C CA . ARG A 1 183 ? 36.275 41.409 -10.557 1.00 17.52 358 ARG A CA 1
ATOM 1474 C C . ARG A 1 183 ? 35.806 42.466 -9.542 1.00 15.97 358 ARG A C 1
ATOM 1475 O O . ARG A 1 183 ? 34.724 43.057 -9.670 1.00 14.26 358 ARG A O 1
ATOM 1483 N N . VAL A 1 184 ? 36.622 42.627 -8.531 1.00 14.14 359 VAL A N 1
ATOM 1484 C CA . VAL A 1 184 ? 36.389 43.471 -7.450 1.00 14.20 359 VAL A CA 1
ATOM 1485 C C . VAL A 1 184 ? 37.648 44.295 -7.325 1.00 15.37 359 VAL A C 1
ATOM 1486 O O . VAL A 1 184 ? 38.773 43.774 -7.321 1.00 16.44 359 VAL A O 1
ATOM 1490 N N . TYR A 1 185 ? 37.424 45.590 -7.154 1.00 17.11 360 TYR A N 1
ATOM 1491 C CA . TYR A 1 185 ? 38.461 46.627 -7.069 1.00 17.63 360 TYR A CA 1
ATOM 1492 C C . TYR A 1 185 ? 38.414 47.390 -5.726 1.00 18.30 360 TYR A C 1
ATOM 1493 O O . TYR A 1 185 ? 37.336 47.775 -5.254 1.00 19.02 360 TYR A O 1
ATOM 1502 N N . ARG A 1 186 ? 39.568 47.644 -5.155 1.00 16.89 361 ARG A N 1
ATOM 1503 C CA . ARG A 1 186 ? 39.707 48.606 -4.098 1.00 18.94 361 ARG A CA 1
ATOM 1504 C C . ARG A 1 186 ? 39.150 49.989 -4.469 1.00 19.94 361 ARG A C 1
ATOM 1505 O O . ARG A 1 186 ? 39.153 50.407 -5.625 1.00 19.74 361 ARG A O 1
ATOM 1513 N N . PRO A 1 187 ? 38.742 50.744 -3.457 1.00 19.20 362 PRO A N 1
ATOM 1514 C CA . PRO A 1 187 ? 38.265 52.102 -3.729 1.00 18.99 362 PRO A CA 1
ATOM 1515 C C . PRO A 1 187 ? 39.271 52.873 -4.526 1.00 18.51 362 PRO A C 1
ATOM 1516 O O . PRO A 1 187 ? 40.470 52.786 -4.213 1.00 17.76 362 PRO A O 1
ATOM 1520 N N . ARG A 1 188 ? 38.823 53.641 -5.523 1.00 18.53 363 ARG A N 1
ATOM 1521 C CA . ARG A 1 188 ? 39.784 54.215 -6.496 1.00 18.70 363 ARG A CA 1
ATOM 1522 C C . ARG A 1 188 ? 40.457 55.407 -5.931 1.00 17.82 363 ARG A C 1
ATOM 1523 O O . ARG A 1 188 ? 41.532 55.777 -6.352 1.00 16.64 363 ARG A O 1
ATOM 1531 N N . VAL A 1 189 ? 39.817 56.008 -4.947 1.00 17.45 364 VAL A N 1
ATOM 1532 C CA . VAL A 1 189 ? 40.316 57.255 -4.356 1.00 18.91 364 VAL A CA 1
ATOM 1533 C C . VAL A 1 189 ? 39.787 57.371 -2.957 1.00 19.18 364 VAL A C 1
ATOM 1534 O O . VAL A 1 189 ? 38.776 56.774 -2.647 1.00 19.07 364 VAL A O 1
ATOM 1536 N N . PRO A 1 190 ? 40.483 58.136 -2.107 1.00 24.45 365 PRO A N 1
ATOM 1537 C CA . PRO A 1 190 ? 40.071 58.357 -0.711 1.00 23.94 365 PRO A CA 1
ATOM 1538 C C . PRO A 1 190 ? 38.597 58.649 -0.535 1.00 21.38 365 PRO A C 1
ATOM 1539 O O . PRO A 1 190 ? 37.987 58.038 0.297 1.00 20.41 365 PRO A O 1
ATOM 1543 N N . THR A 1 191 ? 38.014 59.521 -1.344 1.00 21.96 366 THR A N 1
ATOM 1544 C CA . THR A 1 191 ? 36.598 59.818 -1.191 1.00 21.86 366 THR A CA 1
ATOM 1545 C C . THR A 1 191 ? 35.699 58.674 -1.576 1.00 21.00 366 THR A C 1
ATOM 1546 O O . THR A 1 191 ? 34.549 58.690 -1.211 1.00 19.76 366 THR A O 1
ATOM 1550 N N . GLU A 1 192 ? 36.183 57.713 -2.348 1.00 18.85 367 GLU A N 1
ATOM 1551 C CA . GLU A 1 192 ? 35.373 56.506 -2.585 1.00 18.99 367 GLU A CA 1
ATOM 1552 C C . GLU A 1 192 ? 35.447 55.423 -1.511 1.00 15.68 367 GLU A C 1
ATOM 1553 O O . GLU A 1 192 ? 34.600 54.553 -1.464 1.00 15.72 367 GLU A O 1
ATOM 1559 N N . GLU A 1 193 ? 36.430 55.482 -0.631 1.00 15.76 368 GLU A N 1
ATOM 1560 C CA . GLU A 1 193 ? 36.495 54.482 0.436 1.00 15.56 368 GLU A CA 1
ATOM 1561 C C . GLU A 1 193 ? 35.228 54.598 1.317 1.00 14.61 368 GLU A C 1
ATOM 1562 O O . GLU A 1 193 ? 34.864 55.660 1.708 1.00 12.46 368 GLU A O 1
ATOM 1568 N N . LEU A 1 194 ? 34.548 53.494 1.589 1.00 13.96 369 LEU A N 1
ATOM 1569 C CA . LEU A 1 194 ? 33.307 53.526 2.352 1.00 14.27 369 LEU A CA 1
ATOM 1570 C C . LEU A 1 194 ? 32.325 54.639 1.906 1.00 15.31 369 LEU A C 1
ATOM 1571 O O . LEU A 1 194 ? 31.824 55.399 2.718 1.00 14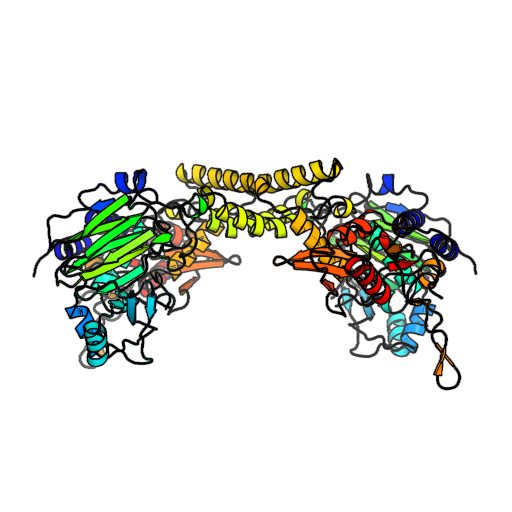.66 369 LEU A O 1
ATOM 1576 N N . ALA A 1 195 ? 32.048 54.668 0.611 1.00 17.00 370 ALA A N 1
ATOM 1577 C CA . ALA A 1 195 ? 31.140 55.599 -0.052 1.00 17.82 370 ALA A CA 1
ATOM 1578 C C . ALA A 1 195 ? 29.774 55.678 0.592 1.00 19.54 370 ALA A C 1
ATOM 1579 O O . ALA A 1 195 ? 29.262 54.712 1.129 1.00 19.64 370 ALA A O 1
ATOM 1581 N N . LEU A 1 196 ? 29.174 56.866 0.553 1.00 22.34 371 LEU A N 1
ATOM 1582 C CA . LEU A 1 196 ? 27.856 57.078 1.186 1.00 23.21 371 LEU A CA 1
ATOM 1583 C C . LEU A 1 196 ? 26.661 56.662 0.332 1.00 22.92 371 LEU A C 1
ATOM 1584 O O . LEU A 1 196 ? 25.596 56.241 0.871 1.00 22.94 371 LEU A O 1
ATOM 1589 N N . THR A 1 197 ? 26.838 56.781 -0.979 1.00 20.95 372 THR A N 1
ATOM 1590 C CA . THR A 1 197 ? 25.763 56.502 -1.953 1.00 21.64 372 THR A CA 1
ATOM 1591 C C . THR A 1 197 ? 26.314 55.662 -3.110 1.00 20.74 372 THR A C 1
ATOM 1592 O O . THR A 1 197 ? 27.520 55.583 -3.315 1.00 20.81 372 THR A O 1
ATOM 1596 N N . SER A 1 198 ? 25.440 54.964 -3.806 1.00 19.39 373 SER A N 1
ATOM 1597 C CA . SER A 1 198 ? 25.863 54.151 -4.900 1.00 19.42 373 SER A CA 1
ATOM 1598 C C . SER A 1 198 ? 26.507 54.973 -5.994 1.00 18.77 373 SER A C 1
ATOM 1599 O O . SER A 1 198 ? 26.201 56.115 -6.129 1.00 19.77 373 SER A O 1
ATOM 1602 N N . SER A 1 199 ? 27.459 54.428 -6.723 1.00 19.55 374 SER A N 1
ATOM 1603 C CA . SER A 1 199 ? 28.083 55.184 -7.867 1.00 19.29 374 SER A CA 1
ATOM 1604 C C . SER A 1 199 ? 27.221 55.147 -9.116 1.00 20.41 374 SER A C 1
ATOM 1605 O O . SER A 1 199 ? 26.294 54.354 -9.202 1.00 19.70 374 SER A O 1
ATOM 1608 N N . PRO A 1 200 ? 27.566 55.961 -10.109 1.00 21.95 375 PRO A N 1
ATOM 1609 C CA . PRO A 1 200 ? 27.029 55.724 -11.412 1.00 23.83 375 PRO A CA 1
ATOM 1610 C C . PRO A 1 200 ? 27.605 54.476 -12.026 1.00 24.76 375 PRO A C 1
ATOM 1611 O O . PRO A 1 200 ? 28.681 54.047 -11.646 1.00 27.17 375 PRO A O 1
ATOM 1615 N N . ASN A 1 201 ? 26.901 53.912 -13.004 1.00 26.49 376 ASN A N 1
ATOM 1616 C CA . ASN A 1 201 ? 27.474 52.852 -13.830 1.00 27.16 376 ASN A CA 1
ATOM 1617 C C . ASN A 1 201 ? 28.740 53.379 -14.427 1.00 26.56 376 ASN A C 1
ATOM 1618 O O . ASN A 1 201 ? 28.736 54.474 -14.938 1.00 29.71 376 ASN A O 1
ATOM 1623 N N . PHE A 1 202 ? 29.828 52.645 -14.319 1.00 24.97 377 PHE A N 1
ATOM 1624 C CA . PHE A 1 202 ? 31.120 53.067 -14.889 1.00 28.84 377 PHE A CA 1
ATOM 1625 C C . PHE A 1 202 ? 31.459 52.353 -16.215 1.00 31.71 377 PHE A C 1
ATOM 1626 O O . PHE A 1 202 ? 30.758 51.434 -16.649 1.00 28.65 377 PHE A O 1
ATOM 1634 N N . SER A 1 203 ? 32.550 52.795 -16.855 1.00 36.29 378 SER A N 1
ATOM 1635 C CA . SER A 1 203 ? 33.066 52.068 -18.012 1.00 37.82 378 SER A CA 1
ATOM 1636 C C . SER A 1 203 ? 34.411 51.432 -17.675 1.00 37.74 378 SER A C 1
ATOM 1637 O O . SER A 1 203 ? 34.996 51.683 -16.615 1.00 36.74 378 SER A O 1
ATOM 1640 N N . GLN A 1 204 ? 34.907 50.601 -18.580 1.00 37.17 379 GLN A N 1
ATOM 1641 C CA . GLN A 1 204 ? 36.157 49.919 -18.340 1.00 36.38 379 GLN A CA 1
ATOM 1642 C C . GLN A 1 204 ? 37.302 50.953 -18.300 1.00 31.22 379 GLN A C 1
ATOM 1643 O O . GLN A 1 204 ? 38.132 50.846 -17.466 1.00 34.86 379 GLN A O 1
ATOM 1645 N N . ASP A 1 205 ? 37.324 52.006 -19.113 1.00 36.89 380 ASP A N 1
ATOM 1646 C CA . ASP A 1 205 ? 38.426 53.041 -18.981 1.00 38.29 380 ASP A CA 1
ATOM 1647 C C . ASP A 1 205 ? 38.515 53.734 -17.579 1.00 35.84 380 ASP A C 1
ATOM 1648 O O . ASP A 1 205 ? 39.501 54.434 -17.276 1.00 32.78 380 ASP A O 1
ATOM 1653 N N . ASP A 1 206 ? 37.449 53.601 -16.779 1.00 34.29 381 ASP A N 1
ATOM 1654 C CA . ASP A 1 206 ? 37.382 54.191 -15.427 1.00 34.91 381 ASP A CA 1
ATOM 1655 C C . ASP A 1 206 ? 37.960 53.313 -14.329 1.00 31.68 381 ASP A C 1
ATOM 1656 O O . ASP A 1 206 ? 38.041 53.766 -13.185 1.00 29.27 381 ASP A O 1
ATOM 1661 N N . LEU A 1 207 ? 38.293 52.062 -14.681 1.00 28.94 382 LEU A N 1
ATOM 1662 C CA . LEU A 1 207 ? 38.732 51.049 -13.750 1.00 26.29 382 LEU A CA 1
ATOM 1663 C C . LEU A 1 207 ? 40.221 50.955 -13.719 1.00 25.99 382 LEU A C 1
ATOM 1664 O O . LEU A 1 207 ? 40.863 51.096 -14.731 1.00 27.68 382 LEU A O 1
ATOM 1669 N N . GLY A 1 208 ? 40.769 50.745 -12.532 1.00 29.57 383 GLY A N 1
ATOM 1670 C CA . GLY A 1 208 ? 42.154 50.248 -12.366 1.00 29.26 383 GLY A CA 1
ATOM 1671 C C . GLY A 1 208 ? 42.255 48.705 -12.494 1.00 28.86 383 GLY A C 1
ATOM 1672 O O . GLY A 1 208 ? 41.598 48.059 -13.371 1.00 25.65 383 GLY A O 1
ATOM 1673 N N . GLU A 1 209 ? 43.121 48.133 -11.656 1.00 25.21 384 GLU A N 1
ATOM 1674 C CA . GLU A 1 209 ? 43.351 46.701 -11.610 1.00 25.01 384 GLU A CA 1
ATOM 1675 C C . GLU A 1 209 ? 42.511 46.049 -10.469 1.00 22.03 384 GLU A C 1
ATOM 1676 O O . GLU A 1 209 ? 42.450 46.570 -9.349 1.00 21.53 384 GLU A O 1
ATOM 1682 N N . PRO A 1 210 ? 41.827 44.935 -10.771 1.00 19.67 385 PRO A N 1
ATOM 1683 C CA . PRO A 1 210 ? 41.096 44.203 -9.742 1.00 20.00 385 PRO A CA 1
ATOM 1684 C C . PRO A 1 210 ? 42.017 43.780 -8.593 1.00 18.74 385 PRO A C 1
ATOM 1685 O O . PRO A 1 210 ? 43.142 43.390 -8.845 1.00 16.66 385 PRO A O 1
ATOM 1689 N N . VAL A 1 211 ? 41.552 43.868 -7.357 1.00 17.60 386 VAL A N 1
ATOM 1690 C CA . VAL A 1 211 ? 42.270 43.273 -6.216 1.00 17.50 386 VAL A CA 1
ATOM 1691 C C . VAL A 1 211 ? 41.858 41.794 -6.102 1.00 18.21 386 VAL A C 1
ATOM 1692 O O . VAL A 1 211 ? 42.477 41.017 -5.377 1.00 18.24 386 VAL A O 1
ATOM 1696 N N . LEU A 1 212 ? 40.803 41.404 -6.793 1.00 19.87 387 LEU A N 1
ATOM 1697 C CA . LEU A 1 212 ? 40.269 40.051 -6.656 1.00 21.44 387 LEU A CA 1
ATOM 1698 C C . LEU A 1 212 ? 39.534 39.690 -7.926 1.00 22.38 387 LEU A C 1
ATOM 1699 O O . LEU A 1 212 ? 38.617 40.430 -8.404 1.00 24.29 387 LEU A O 1
ATOM 1704 N N . GLN A 1 213 ? 39.915 38.567 -8.484 1.00 18.31 388 GLN A N 1
ATOM 1705 C CA . GLN A 1 213 ? 39.379 38.169 -9.737 1.00 18.85 388 GLN A CA 1
ATOM 1706 C C . GLN A 1 213 ? 39.256 36.697 -9.637 1.00 19.30 388 GLN A C 1
ATOM 1707 O O . GLN A 1 213 ? 40.232 36.022 -9.587 1.00 21.59 388 GLN A O 1
ATOM 1713 N N . THR A 1 214 ? 38.038 36.190 -9.591 1.00 20.10 389 THR A N 1
ATOM 1714 C CA . THR A 1 214 ? 37.839 34.773 -9.329 1.00 18.43 389 THR A CA 1
ATOM 1715 C C . THR A 1 214 ? 36.588 34.302 -10.012 1.00 17.59 389 THR A C 1
ATOM 1716 O O . THR A 1 214 ? 35.663 35.112 -10.252 1.00 17.62 389 THR A O 1
ATOM 1720 N N . VAL A 1 215 ? 36.491 32.998 -10.272 1.00 16.47 390 VAL A N 1
ATOM 1721 C CA . VAL A 1 215 ? 35.281 32.424 -10.825 1.00 15.70 390 VAL A CA 1
ATOM 1722 C C . VAL A 1 215 ? 34.605 31.860 -9.636 1.00 16.79 390 VAL A C 1
ATOM 1723 O O . VAL A 1 215 ? 35.191 30.941 -9.017 1.00 17.62 390 VAL A O 1
ATOM 1727 N N . LEU A 1 216 ? 33.443 32.404 -9.258 1.00 15.23 391 LEU A N 1
ATOM 1728 C CA . LEU A 1 216 ? 32.717 31.816 -8.136 1.00 16.52 391 LEU A CA 1
ATOM 1729 C C . LEU A 1 216 ? 31.934 30.567 -8.488 1.00 17.07 391 LEU A C 1
ATOM 1730 O O . LEU A 1 216 ? 31.388 30.508 -9.560 1.00 19.13 391 LEU A O 1
ATOM 1735 N N . GLU A 1 217 ? 31.829 29.625 -7.550 1.00 18.54 392 GLU A N 1
ATOM 1736 C CA . GLU A 1 217 ? 31.071 28.363 -7.708 1.00 20.55 392 GLU A CA 1
ATOM 1737 C C . GLU A 1 217 ? 30.074 28.156 -6.564 1.00 18.83 392 GLU A C 1
ATOM 1738 O O . GLU A 1 217 ? 30.224 28.751 -5.508 1.00 16.20 392 GLU A O 1
ATOM 1744 N N . PRO A 1 218 ? 29.078 27.267 -6.761 1.00 18.55 393 PRO A N 1
ATOM 1745 C CA . PRO A 1 218 ? 28.049 27.261 -5.748 1.00 19.58 393 PRO A CA 1
ATOM 1746 C C . PRO A 1 218 ? 28.654 26.947 -4.409 1.00 20.01 393 PRO A C 1
ATOM 1747 O O . PRO A 1 218 ? 29.604 26.139 -4.309 1.00 24.09 393 PRO A O 1
ATOM 1751 N N . GLY A 1 219 ? 28.172 27.637 -3.387 1.00 18.84 394 GLY A N 1
ATOM 1752 C CA . GLY A 1 219 ? 28.675 27.473 -2.020 1.00 16.84 394 GLY A CA 1
ATOM 1753 C C . GLY A 1 219 ? 29.669 28.553 -1.639 1.00 15.59 394 GLY A C 1
ATOM 1754 O O . GLY A 1 219 ? 29.807 28.889 -0.496 1.00 15.09 394 GLY A O 1
ATOM 1755 N N . ASP A 1 220 ? 30.396 29.081 -2.597 1.00 15.85 395 ASP A N 1
ATOM 1756 C CA . ASP A 1 220 ? 31.325 30.157 -2.312 1.00 15.82 395 ASP A CA 1
ATOM 1757 C C . ASP A 1 220 ? 30.582 31.425 -1.788 1.00 16.06 395 ASP A C 1
ATOM 1758 O O . ASP A 1 220 ? 29.360 31.663 -1.982 1.00 14.12 395 ASP A O 1
ATOM 1763 N N . LEU A 1 221 ? 31.411 32.246 -1.182 1.00 16.23 396 LEU A N 1
ATOM 1764 C CA . LEU A 1 221 ? 31.071 33.543 -0.675 1.00 16.29 396 LEU A CA 1
ATOM 1765 C C . LEU A 1 221 ? 32.085 34.620 -1.081 1.00 14.64 396 LEU A C 1
ATOM 1766 O O . LEU A 1 221 ? 33.332 34.490 -0.939 1.00 14.88 396 LEU A O 1
ATOM 1771 N N . LEU A 1 222 ? 31.551 35.728 -1.525 1.00 14.50 397 LEU A N 1
ATOM 1772 C CA . LEU A 1 222 ? 32.396 36.885 -1.792 1.00 14.92 397 LEU A CA 1
ATOM 1773 C C . LEU A 1 222 ? 31.842 38.078 -1.033 1.00 14.64 397 LEU A C 1
ATOM 1774 O O . LEU A 1 222 ? 30.690 38.406 -1.211 1.00 16.18 397 LEU A O 1
ATOM 1779 N N . TYR A 1 223 ? 32.647 38.678 -0.179 1.00 12.88 398 TYR A N 1
ATOM 1780 C CA . TYR A 1 223 ? 32.294 39.848 0.549 1.00 13.35 398 TYR A CA 1
ATOM 1781 C C . TYR A 1 223 ? 33.163 41.010 0.130 1.00 13.14 398 TYR A C 1
ATOM 1782 O O . TYR A 1 223 ? 34.362 40.842 -0.005 1.00 14.69 398 TYR A O 1
ATOM 1791 N N . PHE A 1 224 ? 32.559 42.174 -0.057 1.00 13.09 399 PHE A N 1
ATOM 1792 C CA . PHE A 1 224 ? 33.324 43.424 -0.214 1.00 13.84 399 PHE A CA 1
ATOM 1793 C C . PHE A 1 224 ? 32.548 44.632 0.357 1.00 14.03 399 PHE A C 1
ATOM 1794 O O . PHE A 1 224 ? 31.319 44.677 0.271 1.00 14.39 399 PHE A O 1
ATOM 1802 N N . PRO A 1 225 ? 33.280 45.622 0.919 1.00 14.48 400 PRO A N 1
ATOM 1803 C CA . PRO A 1 225 ? 32.741 46.889 1.415 1.00 14.41 400 PRO A CA 1
ATOM 1804 C C . PRO A 1 225 ? 32.167 47.829 0.353 1.00 14.47 400 PRO A C 1
ATOM 1805 O O . PRO A 1 225 ? 32.601 47.809 -0.876 1.00 17.29 400 PRO A O 1
ATOM 1809 N N . ARG A 1 226 ? 31.225 48.656 0.825 1.00 12.39 401 ARG A N 1
ATOM 1810 C CA . ARG A 1 226 ? 30.664 49.732 0.045 1.00 13.07 401 ARG A CA 1
ATOM 1811 C C . ARG A 1 226 ? 31.809 50.598 -0.439 1.00 13.28 401 ARG A C 1
ATOM 1812 O O . ARG A 1 226 ? 32.726 50.905 0.330 1.00 13.31 401 ARG A O 1
ATOM 1820 N N . GLY A 1 227 ? 31.771 50.935 -1.717 1.00 13.29 402 GLY A N 1
ATOM 1821 C CA . GLY A 1 227 ? 32.867 51.699 -2.325 1.00 14.46 402 GLY A CA 1
ATOM 1822 C C . GLY A 1 227 ? 33.793 50.845 -3.203 1.00 13.25 402 GLY A C 1
ATOM 1823 O O . GLY A 1 227 ? 34.562 51.377 -4.013 1.00 12.27 402 GLY A O 1
ATOM 1824 N N . PHE A 1 228 ? 33.685 49.521 -3.060 1.00 13.49 403 PHE A N 1
ATOM 1825 C CA . PHE A 1 228 ? 34.545 48.631 -3.832 1.00 12.76 403 PHE A CA 1
ATOM 1826 C C . PHE A 1 228 ? 33.850 48.430 -5.118 1.00 12.39 403 PHE A C 1
ATOM 1827 O O . PHE A 1 228 ? 32.717 47.902 -5.176 1.00 12.38 403 PHE A O 1
ATOM 1835 N N . ILE A 1 229 ? 34.502 48.831 -6.184 1.00 13.29 404 ILE A N 1
ATOM 1836 C CA . ILE A 1 229 ? 33.854 48.563 -7.481 1.00 14.63 404 ILE A CA 1
ATOM 1837 C C . ILE A 1 229 ? 33.859 47.054 -7.709 1.00 15.76 404 ILE A C 1
ATOM 1838 O O . ILE A 1 229 ? 34.785 46.337 -7.251 1.00 13.69 404 ILE A O 1
ATOM 1843 N N . HIS A 1 230 ? 32.777 46.582 -8.346 1.00 16.57 405 HIS A N 1
ATOM 1844 C CA . HIS A 1 230 ? 32.704 45.280 -8.885 1.00 17.89 405 HIS A CA 1
ATOM 1845 C C . HIS A 1 230 ? 31.917 45.129 -10.194 1.00 20.31 405 HIS A C 1
ATOM 1846 O O . HIS A 1 230 ? 31.068 45.952 -10.576 1.00 18.92 405 HIS A O 1
ATOM 1853 N N . GLN A 1 231 ? 32.190 44.022 -10.859 1.00 21.31 406 GLN A N 1
ATOM 1854 C CA . GLN A 1 231 ? 31.405 43.566 -11.995 1.00 23.36 406 GLN A CA 1
ATOM 1855 C C . GLN A 1 231 ? 31.534 42.050 -12.159 1.00 24.11 406 GLN A C 1
ATOM 1856 O O . GLN A 1 231 ? 32.450 41.422 -11.614 1.00 24.69 406 GLN A O 1
ATOM 1862 N N . ALA A 1 232 ? 30.605 41.486 -12.901 1.00 24.94 407 ALA A N 1
ATOM 1863 C CA . ALA A 1 232 ? 30.540 40.042 -13.030 1.00 28.64 407 ALA A CA 1
ATOM 1864 C C . ALA A 1 232 ? 29.973 39.547 -14.346 1.00 29.71 407 ALA A C 1
ATOM 1865 O O . ALA A 1 232 ? 28.944 40.047 -14.822 1.00 29.67 407 ALA A O 1
ATOM 1867 N N . GLU A 1 233 ? 30.586 38.466 -14.851 1.00 30.33 408 GLU A N 1
ATOM 1868 C CA . GLU A 1 233 ? 30.126 37.860 -16.064 1.00 28.71 408 GLU A CA 1
ATOM 1869 C C . GLU A 1 233 ? 30.051 36.376 -15.999 1.00 27.72 408 GLU A C 1
ATOM 1870 O O . GLU A 1 233 ? 30.870 35.748 -15.295 1.00 30.34 408 GLU A O 1
ATOM 1876 N N . CYS A 1 234 ? 29.088 35.823 -16.762 1.00 26.97 409 CYS A N 1
ATOM 1877 C CA . CYS A 1 234 ? 28.997 34.382 -17.006 1.00 29.53 409 CYS A CA 1
ATOM 1878 C C . CYS A 1 234 ? 29.736 34.073 -18.291 1.00 31.06 409 CYS A C 1
ATOM 1879 O O . CYS A 1 234 ? 29.580 34.745 -19.310 1.00 31.39 409 CYS A O 1
ATOM 1882 N N . GLN A 1 235 ? 30.499 33.013 -18.246 1.00 34.02 410 GLN A N 1
ATOM 1883 C CA . GLN A 1 235 ? 31.263 32.602 -19.413 1.00 44.53 410 GLN A CA 1
ATOM 1884 C C . GLN A 1 235 ? 30.818 31.225 -19.857 1.00 47.21 410 GLN A C 1
ATOM 1885 O O . GLN A 1 235 ? 29.743 30.753 -19.453 1.00 55.05 410 GLN A O 1
ATOM 1891 N N . ASP A 1 236 ? 31.630 30.616 -20.720 1.00 47.80 411 ASP A N 1
ATOM 1892 C CA . ASP A 1 236 ? 31.519 29.216 -21.040 1.00 50.24 411 ASP A CA 1
ATOM 1893 C C . ASP A 1 236 ? 30.082 29.075 -21.355 1.00 48.48 411 ASP A C 1
ATOM 1894 O O . ASP A 1 236 ? 29.574 29.832 -22.165 1.00 54.33 411 ASP A O 1
ATOM 1899 N N . GLY A 1 237 ? 29.376 28.176 -20.700 1.00 41.67 412 GLY A N 1
ATOM 1900 C CA . GLY A 1 237 ? 28.011 28.031 -21.123 1.00 38.39 412 GLY A CA 1
ATOM 1901 C C . GLY A 1 237 ? 27.019 27.989 -20.004 1.00 35.17 412 GLY A C 1
ATOM 1902 O O . GLY A 1 237 ? 25.840 27.806 -20.301 1.00 41.42 412 GLY A O 1
ATOM 1903 N N . VAL A 1 238 ? 27.457 28.132 -18.744 1.00 31.58 413 VAL A N 1
ATOM 1904 C CA . VAL A 1 238 ? 26.559 27.890 -17.640 1.00 26.76 413 VAL A CA 1
ATOM 1905 C C . VAL A 1 238 ? 26.046 29.205 -17.210 1.00 24.47 413 VAL A C 1
ATOM 1906 O O . VAL A 1 238 ? 26.709 30.239 -17.393 1.00 25.64 413 VAL A O 1
ATOM 1910 N N . HIS A 1 239 ? 24.838 29.165 -16.684 1.00 19.87 414 HIS A N 1
ATOM 1911 C CA . HIS A 1 239 ? 24.214 30.337 -16.073 1.00 21.52 414 HIS A CA 1
ATOM 1912 C C . HIS A 1 239 ? 24.778 30.660 -14.669 1.00 19.21 414 HIS A C 1
ATOM 1913 O O . HIS A 1 239 ? 25.610 29.958 -14.173 1.00 19.58 414 HIS A O 1
ATOM 1920 N N . SER A 1 240 ? 24.314 31.744 -14.052 1.00 19.44 415 SER A N 1
ATOM 1921 C CA . SER A 1 240 ? 24.592 31.973 -12.649 1.00 18.91 415 SER A CA 1
ATOM 1922 C C . SER A 1 240 ? 23.378 32.451 -11.870 1.00 17.30 415 SER A C 1
ATOM 1923 O O . SER A 1 240 ? 22.598 33.241 -12.351 1.00 17.53 415 SER A O 1
ATOM 1926 N N . LEU A 1 241 ? 23.293 31.975 -10.642 1.00 17.00 416 LEU A N 1
ATOM 1927 C CA . LEU A 1 241 ? 22.360 32.454 -9.660 1.00 17.16 416 LEU A CA 1
ATOM 1928 C C . LEU A 1 241 ? 23.151 32.706 -8.428 1.00 16.47 416 LEU A C 1
ATOM 1929 O O . LEU A 1 241 ? 23.934 31.874 -7.982 1.00 18.27 416 LEU A O 1
ATOM 1934 N N . HIS A 1 242 ? 22.858 33.843 -7.845 1.00 16.49 417 HIS A N 1
ATOM 1935 C CA . HIS A 1 242 ? 23.417 34.259 -6.586 1.00 16.01 417 HIS A CA 1
ATOM 1936 C C . HIS A 1 242 ? 22.463 35.201 -5.876 1.00 16.02 417 HIS A C 1
ATOM 1937 O O . HIS A 1 242 ? 21.709 35.970 -6.480 1.00 16.31 417 HIS A O 1
ATOM 1944 N N . LEU A 1 243 ? 22.571 35.118 -4.576 1.00 17.34 418 LEU A N 1
ATOM 1945 C CA . LEU A 1 243 ? 21.871 35.935 -3.642 1.00 18.69 418 LEU A CA 1
ATOM 1946 C C . LEU A 1 243 ? 22.944 36.894 -3.007 1.00 18.37 418 LEU A C 1
ATOM 1947 O O . LEU A 1 243 ? 23.960 36.463 -2.452 1.00 15.27 418 LEU A O 1
ATOM 1952 N N . THR A 1 244 ? 22.715 38.198 -3.152 1.00 18.66 419 THR A N 1
ATOM 1953 C CA . THR A 1 244 ? 23.535 39.127 -2.437 1.00 19.83 419 THR A CA 1
ATOM 1954 C C . THR A 1 244 ? 22.771 39.699 -1.251 1.00 21.13 419 THR A C 1
ATOM 1955 O O . THR A 1 244 ? 21.622 40.252 -1.341 1.00 22.05 419 THR A O 1
ATOM 1959 N N . LEU A 1 245 ? 23.403 39.410 -0.125 1.00 20.51 420 LEU A N 1
ATOM 1960 C CA . LEU A 1 245 ? 23.010 39.882 1.186 1.00 21.73 420 LEU A CA 1
ATOM 1961 C C . LEU A 1 245 ? 23.679 41.246 1.423 1.00 22.11 420 LEU A C 1
ATOM 1962 O O . LEU A 1 245 ? 24.894 41.386 1.314 1.00 20.93 420 LEU A O 1
ATOM 1967 N N . SER A 1 246 ? 22.873 42.252 1.730 1.00 20.53 421 SER A N 1
ATOM 1968 C C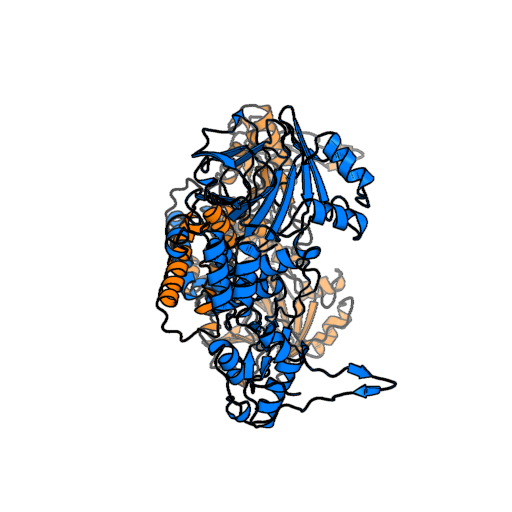A . SER A 1 246 ? 23.373 43.579 1.961 1.00 19.07 421 SER A CA 1
ATOM 1969 C C . SER A 1 246 ? 22.960 44.124 3.353 1.00 17.57 421 SER A C 1
ATOM 1970 O O . SER A 1 246 ? 21.981 43.666 3.989 1.00 17.99 421 SER A O 1
ATOM 1973 N N . THR A 1 247 ? 23.775 45.030 3.872 1.00 14.96 422 THR A N 1
ATOM 1974 C CA . THR A 1 247 ? 23.533 45.617 5.175 1.00 14.04 422 THR A CA 1
ATOM 1975 C C . THR A 1 247 ? 24.324 46.921 5.311 1.00 13.47 422 THR A C 1
ATOM 1976 O O . THR A 1 247 ? 25.176 47.291 4.441 1.00 11.73 422 THR A O 1
ATOM 1980 N N . TYR A 1 248 ? 24.048 47.618 6.399 1.00 11.72 423 TYR A N 1
ATOM 1981 C CA . TYR A 1 248 ? 24.823 48.820 6.704 1.00 11.89 423 TYR A CA 1
ATOM 1982 C C . TYR A 1 248 ? 24.627 49.937 5.668 1.00 12.24 423 TYR A C 1
ATOM 1983 O O . TYR A 1 248 ? 25.552 50.613 5.221 1.00 12.58 423 TYR A O 1
ATOM 1992 N N . GLN A 1 249 ? 23.382 50.180 5.342 1.00 14.11 424 GLN A N 1
ATOM 1993 C CA . GLN A 1 249 ? 23.045 51.385 4.602 1.00 15.44 424 GLN A CA 1
ATOM 1994 C C . GLN A 1 249 ? 22.948 52.533 5.581 1.00 15.73 424 GLN A C 1
ATOM 1995 O O . GLN A 1 249 ? 22.137 52.480 6.500 1.00 14.51 424 GLN A O 1
ATOM 2001 N N . ARG A 1 250 ? 23.755 53.566 5.363 1.00 16.85 425 ARG A N 1
ATOM 2002 C CA . ARG A 1 250 ? 23.684 54.800 6.181 1.00 18.04 425 ARG A CA 1
ATOM 2003 C C . ARG A 1 250 ? 23.708 54.516 7.669 1.00 15.84 425 ARG A C 1
ATOM 2004 O O . ARG A 1 250 ? 22.852 54.998 8.405 1.00 15.34 425 ARG A O 1
ATOM 2012 N N . ASN A 1 251 ? 24.679 53.732 8.102 1.00 14.38 426 ASN A N 1
ATOM 2013 C CA . ASN A 1 251 ? 24.837 53.408 9.494 1.00 13.40 426 ASN A CA 1
ATOM 2014 C C . ASN A 1 251 ? 26.219 53.777 9.982 1.00 14.15 426 ASN A C 1
ATOM 2015 O O . ASN A 1 251 ? 26.905 52.971 10.637 1.00 14.53 426 ASN A O 1
ATOM 2020 N N . THR A 1 252 ? 26.598 55.036 9.707 1.00 15.10 427 THR A N 1
ATOM 2021 C CA . THR A 1 252 ? 27.901 55.566 10.002 1.00 15.24 427 THR A CA 1
ATOM 2022 C C . THR A 1 252 ? 27.919 56.473 11.246 1.00 15.05 427 THR A C 1
ATOM 2023 O O . THR A 1 252 ? 26.900 57.029 11.662 1.00 13.34 427 THR A O 1
ATOM 2027 N N . TRP A 1 253 ? 29.115 56.613 11.810 1.00 14.42 428 TRP A N 1
ATOM 2028 C CA . TRP A 1 253 ? 29.433 57.670 12.764 1.00 14.53 428 TRP A CA 1
ATOM 2029 C C . TRP A 1 253 ? 28.901 59.037 12.380 1.00 14.29 428 TRP A C 1
ATOM 2030 O O . TRP A 1 253 ? 28.294 59.741 13.223 1.00 12.46 428 TRP A O 1
ATOM 2041 N N . GLY A 1 254 ? 29.086 59.391 11.117 1.00 13.88 429 GLY A N 1
ATOM 2042 C CA . GLY A 1 254 ? 28.462 60.589 10.573 1.00 13.58 429 GLY A CA 1
ATOM 2043 C C . GLY A 1 254 ? 26.963 60.696 10.598 1.00 13.86 429 GLY A C 1
ATOM 2044 O O . GLY A 1 254 ? 26.435 61.780 10.814 1.00 13.45 429 GLY A O 1
ATOM 2045 N N . ASP A 1 255 ? 26.268 59.596 10.338 1.00 14.02 430 ASP A N 1
ATOM 2046 C CA . ASP A 1 255 ? 24.798 59.585 10.388 1.00 14.79 430 ASP A CA 1
ATOM 2047 C C . ASP A 1 255 ? 24.335 59.760 11.859 1.00 14.51 430 ASP A C 1
ATOM 2048 O O . ASP A 1 255 ? 23.300 60.351 12.108 1.00 14.30 430 ASP A O 1
ATOM 2053 N N . PHE A 1 256 ? 25.126 59.278 12.794 1.00 13.79 431 PHE A N 1
ATOM 2054 C CA . PHE A 1 256 ? 24.857 59.440 14.208 1.00 15.23 431 PHE A CA 1
ATOM 2055 C C . PHE A 1 256 ? 24.993 60.932 14.559 1.00 17.22 431 PHE A C 1
ATOM 2056 O O . PHE A 1 256 ? 24.073 61.509 15.153 1.00 17.22 431 PHE A O 1
ATOM 2064 N N . LEU A 1 257 ? 26.102 61.550 14.138 1.00 16.72 432 LEU A N 1
ATOM 2065 C CA . LEU A 1 257 ? 26.357 62.940 14.447 1.00 19.11 432 LEU A CA 1
ATOM 2066 C C . LEU A 1 257 ? 25.305 63.844 13.820 1.00 21.18 432 LEU A C 1
ATOM 2067 O O . LEU A 1 257 ? 24.841 64.794 14.459 1.00 22.11 432 LEU A O 1
ATOM 2072 N N . GLU A 1 258 ? 24.941 63.562 12.564 1.00 22.17 433 GLU A N 1
ATOM 2073 C CA . GLU A 1 258 ? 23.881 64.307 11.896 1.00 21.83 433 GLU A CA 1
ATOM 2074 C C . GLU A 1 258 ? 22.632 64.540 12.781 1.00 18.76 433 GLU A C 1
ATOM 2075 O O . GLU A 1 258 ? 22.039 65.592 12.742 1.00 18.49 433 GLU A O 1
ATOM 2081 N N . ALA A 1 259 ? 22.216 63.516 13.498 1.00 15.27 434 ALA A N 1
ATOM 2082 C CA . ALA A 1 259 ? 21.056 63.564 14.384 1.00 15.09 434 ALA A CA 1
ATOM 2083 C C . ALA A 1 259 ? 21.436 64.148 15.738 1.00 14.87 434 ALA A C 1
ATOM 2084 O O . ALA A 1 259 ? 20.682 64.850 16.347 1.00 16.39 434 ALA A O 1
ATOM 2086 N N . ILE A 1 260 ? 22.638 63.887 16.194 1.00 15.00 435 ILE A N 1
ATOM 2087 C CA . ILE A 1 260 ? 23.109 64.466 17.436 1.00 17.05 435 ILE A CA 1
ATOM 2088 C C . ILE A 1 260 ? 23.197 66.004 17.355 1.00 16.49 435 ILE A C 1
ATOM 2089 O O . ILE A 1 260 ? 22.859 66.690 18.296 1.00 16.26 435 ILE A O 1
ATOM 2094 N N . LEU A 1 261 ? 23.699 66.551 16.267 1.00 16.49 436 LEU A N 1
ATOM 2095 C CA . LEU A 1 261 ? 24.108 67.932 16.328 1.00 17.61 436 LEU A CA 1
ATOM 2096 C C . LEU A 1 261 ? 23.028 68.973 16.503 1.00 16.90 436 LEU A C 1
ATOM 2097 O O . LEU A 1 261 ? 23.216 69.868 17.304 1.00 15.06 436 LEU A O 1
ATOM 2102 N N . PRO A 1 262 ? 21.925 68.877 15.759 1.00 16.81 437 PRO A N 1
ATOM 2103 C CA . PRO A 1 262 ? 20.918 69.909 16.020 1.00 16.66 437 PRO A CA 1
ATOM 2104 C C . PRO A 1 262 ? 20.433 69.878 17.457 1.00 17.79 437 PRO A C 1
ATOM 2105 O O . PRO A 1 262 ? 20.122 70.918 18.019 1.00 18.10 437 PRO A O 1
ATOM 2109 N N . LEU A 1 263 ? 20.338 68.690 18.056 1.00 18.86 438 LEU A N 1
ATOM 2110 C CA . LEU A 1 263 ? 19.856 68.609 19.437 1.00 19.39 438 LEU A CA 1
ATOM 2111 C C . LEU A 1 263 ? 20.879 69.186 20.407 1.00 18.71 438 LEU A C 1
ATOM 2112 O O . LEU A 1 263 ? 20.545 69.805 21.404 1.00 20.57 438 LEU A O 1
ATOM 2117 N N . ALA A 1 264 ? 22.131 68.931 20.126 1.00 18.42 439 ALA A N 1
ATOM 2118 C CA . ALA A 1 264 ? 23.224 69.375 20.935 1.00 17.59 439 ALA A CA 1
ATOM 2119 C C . ALA A 1 264 ? 23.298 70.911 20.956 1.00 16.67 439 ALA A C 1
ATOM 2120 O O . ALA A 1 264 ? 23.473 71.487 22.003 1.00 17.47 439 ALA A O 1
ATOM 2122 N N . VAL A 1 265 ? 23.144 71.548 19.811 1.00 17.14 440 VAL A N 1
ATOM 2123 C CA . VAL A 1 265 ? 23.152 73.013 19.737 1.00 19.52 440 VAL A CA 1
ATOM 2124 C C . VAL A 1 265 ? 21.932 73.581 20.432 1.00 18.62 440 VAL A C 1
ATOM 2125 O O . VAL A 1 265 ? 22.019 74.578 21.137 1.00 19.37 440 VAL A O 1
ATOM 2129 N N . GLN A 1 266 ? 20.797 72.941 20.254 1.00 18.91 441 GLN A N 1
ATOM 2130 C CA . GLN A 1 266 ? 19.585 73.428 20.912 1.00 20.94 441 GLN A CA 1
ATOM 2131 C C . GLN A 1 266 ? 19.746 73.367 22.417 1.00 20.16 441 GLN A C 1
ATOM 2132 O O . GLN A 1 266 ? 19.427 74.322 23.108 1.00 18.75 441 GLN A O 1
ATOM 2138 N N . ALA A 1 267 ? 20.282 72.257 22.922 1.00 18.94 442 ALA A N 1
ATOM 2139 C CA . ALA A 1 267 ? 20.518 72.126 24.341 1.00 18.87 442 ALA A CA 1
ATOM 2140 C C . ALA A 1 267 ? 21.608 73.108 24.833 1.00 17.82 442 ALA A C 1
ATOM 2141 O O . ALA A 1 267 ? 21.478 73.686 25.921 1.00 17.97 442 ALA A O 1
ATOM 2143 N N . ALA A 1 268 ? 22.681 73.266 24.050 1.00 15.71 443 ALA A N 1
ATOM 2144 C CA . ALA A 1 268 ? 23.734 74.218 24.422 1.00 15.95 443 ALA A CA 1
ATOM 2145 C C . ALA A 1 268 ? 23.163 75.645 24.569 1.00 16.02 443 ALA A C 1
ATOM 2146 O O . ALA A 1 268 ? 23.583 76.376 25.470 1.00 17.22 443 ALA A O 1
ATOM 2148 N N . MET A 1 269 ? 22.239 76.006 23.679 1.00 17.18 444 MET A N 1
ATOM 2149 C CA . MET A 1 269 ? 21.591 77.338 23.636 1.00 17.01 444 MET A CA 1
ATOM 2150 C C . MET A 1 269 ? 20.632 77.501 24.811 1.00 17.97 444 MET A C 1
ATOM 2151 O O . MET A 1 269 ? 20.521 78.564 25.415 1.00 13.62 444 MET A O 1
ATOM 2156 N N . GLU A 1 270 ? 19.946 76.423 25.169 1.00 19.60 445 GLU A N 1
ATOM 2157 C CA . GLU A 1 270 ? 19.035 76.500 26.330 1.00 20.46 445 GLU A CA 1
ATOM 2158 C C . GLU A 1 270 ? 19.778 76.625 27.670 1.00 18.92 445 GLU A C 1
ATOM 2159 O O . GLU A 1 270 ? 19.284 77.297 28.572 1.00 21.69 445 GLU A O 1
ATOM 2165 N N . GLU A 1 271 ? 20.948 76.027 27.791 1.00 17.85 446 GLU A N 1
ATOM 2166 C CA . GLU A 1 271 ? 21.574 75.784 29.078 1.00 19.01 446 GLU A CA 1
ATOM 2167 C C . GLU A 1 271 ? 22.838 76.554 29.285 1.00 19.49 446 GLU A C 1
ATOM 2168 O O . GLU A 1 271 ? 23.380 76.545 30.377 1.00 21.19 446 GLU A O 1
ATOM 2174 N N . ASN A 1 272 ? 23.343 77.190 28.243 1.00 18.11 447 ASN A N 1
ATOM 2175 C CA . ASN A 1 272 ? 24.531 78.010 28.399 1.00 19.19 447 ASN A CA 1
ATOM 2176 C C . ASN A 1 272 ? 24.506 79.334 27.634 1.00 16.84 447 ASN A C 1
ATOM 2177 O O . ASN A 1 272 ? 24.435 79.378 26.405 1.00 17.86 447 ASN A O 1
ATOM 2182 N N . VAL A 1 273 ? 24.592 80.415 28.383 1.00 16.29 448 VAL A N 1
ATOM 2183 C CA . VAL A 1 273 ? 24.493 81.769 27.857 1.00 15.20 448 VAL A CA 1
ATOM 2184 C C . VAL A 1 273 ? 25.548 82.127 26.796 1.00 14.86 448 VAL A C 1
ATOM 2185 O O . VAL A 1 273 ? 25.254 82.920 25.953 1.00 15.98 448 VAL A O 1
ATOM 2189 N N . GLU A 1 274 ? 26.714 81.488 26.736 1.00 14.14 449 GLU A N 1
ATOM 2190 C CA . GLU A 1 274 ? 27.709 81.830 25.679 1.00 14.73 449 GLU A CA 1
ATOM 2191 C C . GLU A 1 274 ? 27.164 81.500 24.273 1.00 14.45 449 GLU A C 1
ATOM 2192 O O . GLU A 1 274 ? 27.460 82.181 23.308 1.00 16.46 449 GLU A O 1
ATOM 2198 N N . PHE A 1 275 ? 26.317 80.498 24.186 1.00 13.47 450 PHE A N 1
ATOM 2199 C CA . PHE A 1 275 ? 25.636 80.162 22.961 1.00 13.91 450 PHE A CA 1
ATOM 2200 C C . PHE A 1 275 ? 24.444 81.073 22.623 1.00 13.91 450 PHE A C 1
ATOM 2201 O O . PHE A 1 275 ? 23.913 81.018 21.494 1.00 14.49 450 PHE A O 1
ATOM 2209 N N . ARG A 1 276 ? 24.032 81.887 23.582 1.00 13.99 451 ARG A N 1
ATOM 2210 C CA . ARG A 1 276 ? 22.902 82.846 23.435 1.00 14.19 451 ARG A CA 1
ATOM 2211 C C . ARG A 1 276 ? 23.369 84.312 23.239 1.00 13.24 451 ARG A C 1
ATOM 2212 O O . ARG A 1 276 ? 22.564 85.214 23.063 1.00 14.37 451 ARG A O 1
ATOM 2220 N N . ARG A 1 277 ? 24.660 84.547 23.272 1.00 12.55 452 ARG A N 1
ATOM 2221 C CA . ARG A 1 277 ? 25.207 85.879 23.127 1.00 13.46 452 ARG A CA 1
ATOM 2222 C C . ARG A 1 277 ? 25.132 86.311 21.701 1.00 12.86 452 ARG A C 1
ATOM 2223 O O . ARG A 1 277 ? 25.207 85.498 20.811 1.00 13.62 452 ARG A O 1
ATOM 2231 N N . GLY A 1 278 ? 24.988 87.588 21.483 1.00 12.28 453 GLY A N 1
ATOM 2232 C CA . GLY A 1 278 ? 24.815 88.098 20.162 1.00 12.51 453 GLY A CA 1
ATOM 2233 C C . GLY A 1 278 ? 26.082 88.021 19.361 1.00 12.82 453 GLY A C 1
ATOM 2234 O O . GLY A 1 278 ? 27.212 88.165 19.893 1.00 13.48 453 GLY A O 1
ATOM 2235 N N . LEU A 1 279 ? 25.893 87.803 18.077 1.00 12.75 454 LEU A N 1
ATOM 2236 C CA . LEU A 1 279 ? 26.974 87.944 17.130 1.00 13.51 454 LEU A CA 1
ATOM 2237 C C . LEU A 1 279 ? 27.530 89.387 17.109 1.00 13.39 454 LEU A C 1
ATOM 2238 O O . LEU A 1 279 ? 26.867 90.358 17.537 1.00 11.75 454 LEU A O 1
ATOM 2243 N N . PRO A 1 280 ? 28.753 89.541 16.582 1.00 14.02 455 PRO A N 1
ATOM 2244 C CA . PRO A 1 280 ? 29.213 90.910 16.378 1.00 13.47 455 PRO A CA 1
ATOM 2245 C C . PRO A 1 280 ? 28.277 91.639 15.443 1.00 15.10 455 PRO A C 1
ATOM 2246 O O . PRO A 1 280 ? 27.668 91.025 14.554 1.00 15.95 455 PRO A O 1
ATOM 2250 N N . ARG A 1 281 ? 28.123 92.935 15.662 1.00 15.69 456 ARG A N 1
ATOM 2251 C CA . ARG A 1 281 ? 27.291 93.785 14.833 1.00 15.87 456 ARG A CA 1
ATOM 2252 C C . ARG A 1 281 ? 27.898 93.951 13.451 1.00 16.52 456 ARG A C 1
ATOM 2253 O O . ARG A 1 281 ? 27.183 94.290 12.495 1.00 14.74 456 ARG A O 1
ATOM 2261 N N . ASP A 1 282 ? 29.211 93.703 13.340 1.00 15.21 457 ASP A N 1
ATOM 2262 C CA . ASP A 1 282 ? 29.914 94.024 12.143 1.00 16.94 457 ASP A CA 1
ATOM 2263 C C . ASP A 1 282 ? 30.682 92.835 11.578 1.00 16.19 457 ASP A C 1
ATOM 2264 O O . ASP A 1 282 ? 31.581 93.046 10.777 1.00 15.91 457 ASP A O 1
ATOM 2269 N N . PHE A 1 283 ? 30.337 91.602 11.975 1.00 15.81 458 PHE A N 1
ATOM 2270 C CA . PHE A 1 283 ? 31.024 90.434 11.407 1.00 15.50 458 PHE A CA 1
ATOM 2271 C C . PHE A 1 283 ? 30.891 90.369 9.855 1.00 15.48 458 PHE A C 1
ATOM 2272 O O . PHE A 1 283 ? 31.762 89.845 9.178 1.00 15.19 458 PHE A O 1
ATOM 2280 N N . MET A 1 284 ? 29.810 90.897 9.281 1.00 15.81 459 MET A N 1
ATOM 2281 C CA . MET A 1 284 ? 29.689 90.878 7.816 1.00 16.37 459 MET A CA 1
ATOM 2282 C C . MET A 1 284 ? 30.759 91.723 7.117 1.00 17.07 459 MET A C 1
ATOM 2283 O O . MET A 1 284 ? 30.867 91.693 5.903 1.00 14.85 459 MET A O 1
ATOM 2288 N N . ASP A 1 285 ? 31.541 92.474 7.889 1.00 16.78 460 ASP A N 1
ATOM 2289 C CA . ASP A 1 285 ? 32.596 93.247 7.292 1.00 18.77 460 ASP A CA 1
ATOM 2290 C C . ASP A 1 285 ? 33.834 92.376 7.023 1.00 20.20 460 ASP A C 1
ATOM 2291 O O . ASP A 1 285 ? 34.635 92.788 6.260 1.00 18.70 460 ASP A O 1
ATOM 2296 N N . TYR A 1 286 ? 33.986 91.232 7.709 1.00 19.52 461 TYR A N 1
ATOM 2297 C CA . TYR A 1 286 ? 35.221 90.440 7.618 1.00 19.02 461 TYR A CA 1
ATOM 2298 C C . TYR A 1 286 ? 34.968 88.947 7.449 1.00 20.06 461 TYR A C 1
ATOM 2299 O O . TYR A 1 286 ? 35.907 88.178 7.336 1.00 21.66 461 TYR A O 1
ATOM 2308 N N . MET A 1 287 ? 33.695 88.536 7.400 1.00 19.23 462 MET A N 1
ATOM 2309 C CA . MET A 1 287 ? 33.321 87.149 7.160 1.00 17.97 462 MET A CA 1
ATOM 2310 C C . MET A 1 287 ? 32.412 87.102 5.932 1.00 19.22 462 MET A C 1
ATOM 2311 O O . MET A 1 287 ? 31.633 88.036 5.692 1.00 20.26 462 MET A O 1
ATOM 2316 N N . GLY A 1 288 ? 32.479 85.992 5.204 1.00 19.00 463 GLY A N 1
ATOM 2317 C CA . GLY A 1 288 ? 31.915 85.877 3.862 1.00 20.05 463 GLY A CA 1
ATOM 2318 C C . GLY A 1 288 ? 32.985 85.589 2.797 1.00 20.28 463 GLY A C 1
ATOM 2319 O O . GLY A 1 288 ? 34.174 85.922 2.984 1.00 19.71 463 GLY A O 1
ATOM 2320 N N . ALA A 1 289 ? 32.551 84.966 1.693 1.00 22.51 464 ALA A N 1
ATOM 2321 C CA . ALA A 1 289 ? 33.387 84.698 0.484 1.00 25.42 464 ALA A CA 1
ATOM 2322 C C . ALA A 1 289 ? 34.275 85.892 0.088 1.00 25.58 464 ALA A C 1
ATOM 2323 O O . ALA A 1 289 ? 35.490 85.770 -0.042 1.00 23.22 464 ALA A O 1
ATOM 2325 N N . GLN A 1 290 ? 33.665 87.059 -0.005 1.00 27.95 465 GLN A N 1
ATOM 2326 C CA . GLN A 1 290 ? 34.409 88.277 -0.339 1.00 31.53 465 GLN A CA 1
ATOM 2327 C C . GLN A 1 290 ? 35.568 88.623 0.617 1.00 33.74 465 GLN A C 1
ATOM 2328 O O . GLN A 1 290 ? 36.433 89.418 0.253 1.00 31.78 465 GLN A O 1
ATOM 2334 N N . HIS A 1 291 ? 35.573 88.065 1.829 1.00 30.84 466 HIS A N 1
ATOM 2335 C CA . HIS A 1 291 ? 36.583 88.426 2.801 1.00 28.35 466 HIS A CA 1
ATOM 2336 C C . HIS A 1 291 ? 37.511 87.260 3.090 1.00 26.76 466 HIS A C 1
ATOM 2337 O O . HIS A 1 291 ? 38.308 87.334 4.005 1.00 26.23 466 HIS A O 1
ATOM 2344 N N . SER A 1 292 ? 37.431 86.204 2.284 1.00 29.30 467 SER A N 1
ATOM 2345 C CA . SER A 1 292 ? 38.251 84.995 2.450 1.00 32.44 467 SER A CA 1
ATOM 2346 C C . SER A 1 292 ? 39.776 85.219 2.650 1.00 35.45 467 SER A C 1
ATOM 2347 O O . SER A 1 292 ? 40.452 84.382 3.246 1.00 32.53 467 SER A O 1
ATOM 2350 N N . ASP A 1 293 ? 40.286 86.353 2.168 1.00 39.05 468 ASP A N 1
ATOM 2351 C CA . ASP A 1 293 ? 41.696 86.701 2.244 1.00 41.42 468 ASP A CA 1
ATOM 2352 C C . ASP A 1 293 ? 41.993 87.829 3.222 1.00 38.44 468 ASP A C 1
ATOM 2353 O O . ASP A 1 293 ? 43.120 88.248 3.360 1.00 42.73 468 ASP A O 1
ATOM 2358 N N . SER A 1 294 ? 40.997 88.332 3.904 1.00 33.51 469 SER A N 1
ATOM 2359 C CA . SER A 1 294 ? 41.225 89.452 4.796 1.00 33.75 469 SER A CA 1
ATOM 2360 C C . SER A 1 294 ? 42.268 89.133 5.896 1.00 34.68 469 SER A C 1
ATOM 2361 O O . SER A 1 294 ? 42.352 87.994 6.385 1.00 36.40 469 SER A O 1
ATOM 2364 N N . LYS A 1 295 ? 43.056 90.149 6.263 1.00 34.64 470 LYS A N 1
ATOM 2365 C CA . LYS A 1 295 ? 43.994 90.051 7.423 1.00 38.09 470 LYS A CA 1
ATOM 2366 C C . LYS A 1 295 ? 43.421 90.731 8.698 1.00 36.65 470 LYS A C 1
ATOM 2367 O O . LYS A 1 295 ? 44.133 91.056 9.642 1.00 33.82 470 LYS A O 1
ATOM 2369 N N . ASP A 1 296 ? 42.110 90.902 8.751 1.00 35.03 471 ASP A N 1
ATOM 2370 C CA . ASP A 1 296 ? 41.526 91.506 9.938 1.00 34.33 471 ASP A CA 1
ATOM 2371 C C . ASP A 1 296 ? 41.671 90.402 11.025 1.00 31.21 471 ASP A C 1
ATOM 2372 O O . ASP A 1 296 ? 41.204 89.281 10.857 1.00 29.94 471 ASP A O 1
ATOM 2377 N N . PRO A 1 297 ? 42.414 90.686 12.105 1.00 27.12 472 PRO A N 1
ATOM 2378 C CA . PRO A 1 297 ? 42.432 89.700 13.189 1.00 26.59 472 PRO A CA 1
ATOM 2379 C C . PRO A 1 297 ? 41.089 89.371 13.799 1.00 25.65 472 PRO A C 1
ATOM 2380 O O . PRO A 1 297 ? 41.026 88.389 14.502 1.00 27.96 472 PRO A O 1
ATOM 2384 N N . ARG A 1 298 ? 40.033 90.179 13.589 1.00 26.02 473 ARG A N 1
ATOM 2385 C CA . ARG A 1 298 ? 38.711 89.799 14.068 1.00 22.90 473 ARG A CA 1
ATOM 2386 C C . ARG A 1 298 ? 38.241 88.536 13.359 1.00 20.78 473 ARG A C 1
ATOM 2387 O O . ARG A 1 298 ? 37.484 87.762 13.913 1.00 21.67 473 ARG A O 1
ATOM 2395 N N . ARG A 1 299 ? 38.723 88.333 12.135 1.00 19.60 474 ARG A N 1
ATOM 2396 C CA . ARG A 1 299 ? 38.443 87.167 11.354 1.00 19.29 474 ARG A CA 1
ATOM 2397 C C . ARG A 1 299 ? 38.998 85.966 12.002 1.00 19.04 474 ARG A C 1
ATOM 2398 O O . ARG A 1 299 ? 38.279 84.975 12.198 1.00 22.10 474 ARG A O 1
ATOM 2406 N N . THR A 1 300 ? 40.259 86.042 12.371 1.00 18.61 475 THR A N 1
ATOM 2407 C CA . THR A 1 300 ? 40.894 84.902 13.015 1.00 20.10 475 THR A CA 1
ATOM 2408 C C . THR A 1 300 ? 40.291 84.558 14.395 1.00 19.00 475 THR A C 1
ATOM 2409 O O . THR A 1 300 ? 40.205 83.382 14.762 1.00 20.37 475 THR A O 1
ATOM 2413 N N . ALA A 1 301 ? 39.783 85.562 15.087 1.00 18.40 476 ALA A N 1
ATOM 2414 C CA . ALA A 1 301 ? 39.105 85.379 16.378 1.00 18.55 476 ALA A CA 1
ATOM 2415 C C . ALA A 1 301 ? 37.705 84.755 16.190 1.00 19.65 476 ALA A C 1
ATOM 2416 O O . ALA A 1 301 ? 37.305 83.924 16.979 1.00 20.45 476 ALA A O 1
ATOM 2418 N N . PHE A 1 302 ? 37.010 85.160 15.121 1.00 18.60 477 PHE A N 1
ATOM 2419 C CA . PHE A 1 302 ? 35.702 84.644 14.809 1.00 19.06 477 PHE A CA 1
ATOM 2420 C C . PHE A 1 302 ? 35.848 83.138 14.481 1.00 20.23 477 PHE A C 1
ATOM 2421 O O . PHE A 1 302 ? 35.028 82.341 14.929 1.00 19.90 477 PHE A O 1
ATOM 2429 N N . MET A 1 303 ? 36.854 82.758 13.678 1.00 20.08 478 MET A N 1
ATOM 2430 C CA . MET A 1 303 ? 37.039 81.323 13.404 1.00 20.97 478 MET A CA 1
ATOM 2431 C C . MET A 1 303 ? 37.321 80.568 14.672 1.00 20.12 478 MET A C 1
ATOM 2432 O O . MET A 1 303 ? 36.747 79.490 14.897 1.00 19.47 478 MET A O 1
ATOM 2437 N N . GLU A 1 304 ? 38.205 81.092 15.495 1.00 19.12 479 GLU A N 1
ATOM 2438 C CA . GLU A 1 304 ? 38.605 80.400 16.669 1.00 19.37 479 GLU A CA 1
ATOM 2439 C C . GLU A 1 304 ? 37.410 80.168 17.573 1.00 18.72 479 GLU A C 1
ATOM 2440 O O . GLU A 1 304 ? 37.199 79.102 18.003 1.00 18.53 479 GLU A O 1
ATOM 2446 N N . LYS A 1 305 ? 36.628 81.194 17.814 1.00 18.03 480 LYS A N 1
ATOM 2447 C CA . LYS A 1 305 ? 35.446 81.046 18.623 1.00 17.49 480 LYS A CA 1
ATOM 2448 C C . LYS A 1 305 ? 34.463 79.971 18.112 1.00 15.56 480 LYS A C 1
ATOM 2449 O O . LYS A 1 305 ? 33.849 79.308 18.907 1.00 11.30 480 LYS A O 1
ATOM 2455 N N . VAL A 1 306 ? 34.262 79.897 16.794 1.00 16.66 481 VAL A N 1
ATOM 2456 C CA . VAL A 1 306 ? 33.399 78.879 16.206 1.00 17.00 481 VAL A CA 1
ATOM 2457 C C . VAL A 1 306 ? 33.939 77.460 16.559 1.00 19.33 481 VAL A C 1
ATOM 2458 O O . VAL A 1 306 ? 33.162 76.581 16.969 1.00 19.05 481 VAL A O 1
ATOM 2462 N N . ARG A 1 307 ? 35.248 77.246 16.338 1.00 19.72 482 ARG A N 1
ATOM 2463 C CA . ARG A 1 307 ? 35.893 75.962 16.654 1.00 22.13 482 ARG A CA 1
ATOM 2464 C C . ARG A 1 307 ? 35.777 75.708 18.155 1.00 20.66 482 ARG A C 1
ATOM 2465 O O . ARG A 1 307 ? 35.499 74.573 18.551 1.00 17.49 482 ARG A O 1
ATOM 2473 N N . VAL A 1 308 ? 35.918 76.739 19.002 1.00 22.02 483 VAL A N 1
ATOM 2474 C CA . VAL A 1 308 ? 35.712 76.460 20.442 1.00 20.49 483 VAL A CA 1
ATOM 2475 C C . VAL A 1 308 ? 34.308 76.191 20.818 1.00 18.11 483 VAL A C 1
ATOM 2476 O O . VAL A 1 308 ? 34.048 75.280 21.615 1.00 17.88 483 VAL A O 1
ATOM 2480 N N . LEU A 1 309 ? 33.366 76.898 20.262 1.00 16.35 484 LEU A N 1
ATOM 2481 C CA . LEU A 1 309 ? 32.018 76.602 20.634 1.00 15.75 484 LEU A CA 1
ATOM 2482 C C . LEU A 1 309 ? 31.619 75.206 20.106 1.00 15.26 484 LEU A C 1
ATOM 2483 O O . LEU A 1 309 ? 30.911 74.470 20.782 1.00 16.74 484 LEU A O 1
ATOM 2488 N N . VAL A 1 310 ? 32.095 74.852 18.935 1.00 15.38 485 VAL A N 1
ATOM 2489 C CA . VAL A 1 310 ? 31.703 73.654 18.273 1.00 18.51 485 VAL A CA 1
ATOM 2490 C C . VAL A 1 310 ? 32.197 72.474 19.082 1.00 22.60 485 VAL A C 1
ATOM 2491 O O . VAL A 1 310 ? 31.408 71.554 19.363 1.00 21.98 485 VAL A O 1
ATOM 2495 N N . ALA A 1 311 ? 33.483 72.523 19.438 1.00 22.89 486 ALA A N 1
ATOM 2496 C CA . ALA A 1 311 ? 34.079 71.622 20.408 1.00 23.49 486 ALA A CA 1
ATOM 2497 C C . ALA A 1 311 ? 33.242 71.406 21.686 1.00 22.54 486 ALA A C 1
ATOM 2498 O O . ALA A 1 311 ? 32.960 70.244 22.076 1.00 19.18 486 ALA A O 1
ATOM 2500 N N . ARG A 1 312 ? 32.788 72.498 22.287 1.00 20.78 487 ARG A N 1
ATOM 2501 C CA . ARG A 1 312 ? 31.989 72.410 23.510 1.00 19.69 487 ARG A CA 1
ATOM 2502 C C . ARG A 1 312 ? 30.656 71.657 23.314 1.00 18.88 487 ARG A C 1
ATOM 2503 O O . ARG A 1 312 ? 30.022 71.238 24.264 1.00 17.27 487 ARG A O 1
ATOM 2511 N N . LEU A 1 313 ? 30.191 71.491 22.083 1.00 19.71 488 LEU A N 1
ATOM 2512 C CA . LEU A 1 313 ? 28.901 70.776 21.855 1.00 19.51 488 LEU A CA 1
ATOM 2513 C C . LEU A 1 313 ? 28.896 69.319 22.240 1.00 21.19 488 LEU A C 1
ATOM 2514 O O . LEU A 1 313 ? 27.841 68.787 22.588 1.00 22.15 488 LEU A O 1
ATOM 2519 N N . GLY A 1 314 ? 30.069 68.679 22.187 1.00 25.49 489 GLY A N 1
ATOM 2520 C CA . GLY A 1 314 ? 30.279 67.303 22.704 1.00 25.30 489 GLY A CA 1
ATOM 2521 C C . GLY A 1 314 ? 29.671 67.085 24.080 1.00 26.44 489 GLY A C 1
ATOM 2522 O O . GLY A 1 314 ? 29.110 66.042 24.344 1.00 27.24 489 GLY A O 1
ATOM 2523 N N . HIS A 1 315 ? 29.775 68.083 24.946 1.00 24.49 490 HIS A N 1
ATOM 2524 C CA . HIS A 1 315 ? 29.154 68.045 26.268 1.00 23.67 490 HIS A CA 1
ATOM 2525 C C . HIS A 1 315 ? 27.609 67.984 26.238 1.00 20.92 490 HIS A C 1
ATOM 2526 O O . HIS A 1 315 ? 26.986 67.532 27.178 1.00 19.68 490 HIS A O 1
ATOM 2533 N N . PHE A 1 316 ? 26.986 68.560 25.229 1.00 19.71 491 PHE A N 1
ATOM 2534 C CA . PHE A 1 316 ? 25.530 68.694 25.220 1.00 19.52 491 PHE A CA 1
ATOM 2535 C C . PHE A 1 316 ? 24.816 67.646 24.341 1.00 20.78 491 PHE A C 1
ATOM 2536 O O . PHE A 1 316 ? 23.604 67.694 24.119 1.00 21.34 491 PHE A O 1
ATOM 2544 N N . ALA A 1 317 ? 25.579 66.694 23.841 1.00 20.39 492 ALA A N 1
ATOM 2545 C CA . ALA A 1 317 ? 25.082 65.766 22.878 1.00 19.30 492 ALA A CA 1
ATOM 2546 C C . ALA A 1 317 ? 24.258 64.668 23.584 1.00 17.53 492 ALA A C 1
ATOM 2547 O O . ALA A 1 317 ? 24.804 63.951 24.363 1.00 17.05 492 ALA A O 1
ATOM 2549 N N . PRO A 1 318 ? 22.963 64.505 23.244 1.00 16.08 493 PRO A N 1
ATOM 2550 C CA . PRO A 1 318 ? 22.096 63.494 23.836 1.00 16.89 493 PRO A CA 1
ATOM 2551 C C . PRO A 1 318 ? 22.297 62.138 23.142 1.00 16.95 493 PRO A C 1
ATOM 2552 O O . PRO A 1 318 ? 21.492 61.714 22.322 1.00 16.65 493 PRO A O 1
ATOM 2556 N N . VAL A 1 319 ? 23.446 61.546 23.393 1.00 17.28 494 VAL A N 1
ATOM 2557 C CA . VAL A 1 319 ? 23.852 60.327 22.736 1.00 17.80 494 VAL A CA 1
ATOM 2558 C C . VAL A 1 319 ? 22.871 59.166 22.941 1.00 16.38 494 VAL A C 1
ATOM 2559 O O . VAL A 1 319 ? 22.573 58.417 21.990 1.00 15.16 494 VAL A O 1
ATOM 2563 N N . ASP A 1 320 ? 22.316 59.025 24.151 1.00 16.50 495 ASP A N 1
ATOM 2564 C CA . ASP A 1 320 ? 21.441 57.875 24.424 1.00 17.25 495 ASP A CA 1
ATOM 2565 C C . ASP A 1 320 ? 20.117 58.062 23.717 1.00 17.05 495 ASP A C 1
ATOM 2566 O O . ASP A 1 320 ? 19.572 57.126 23.168 1.00 17.49 495 ASP A O 1
ATOM 2571 N N . ALA A 1 321 ? 19.616 59.281 23.671 1.00 17.06 496 ALA A N 1
ATOM 2572 C CA . ALA A 1 321 ? 18.346 59.551 22.980 1.00 17.56 496 ALA A CA 1
ATOM 2573 C C . ALA A 1 321 ? 18.511 59.287 21.492 1.00 17.93 496 ALA A C 1
ATOM 2574 O O . ALA A 1 321 ? 17.608 58.799 20.861 1.00 18.27 496 ALA A O 1
ATOM 2576 N N . VAL A 1 322 ? 19.639 59.662 20.911 1.00 18.15 497 VAL A N 1
ATOM 2577 C CA . VAL A 1 322 ? 19.860 59.363 19.494 1.00 17.49 497 VAL A CA 1
ATOM 2578 C C . VAL A 1 322 ? 20.077 57.833 19.305 1.00 17.55 497 VAL A C 1
ATOM 2579 O O . VAL A 1 322 ? 19.578 57.265 18.358 1.00 17.78 497 VAL A O 1
ATOM 2583 N N . ALA A 1 323 ? 20.805 57.177 20.209 1.00 17.36 498 ALA A N 1
ATOM 2584 C CA . ALA A 1 323 ? 20.832 55.717 20.180 1.00 19.65 498 ALA A CA 1
ATOM 2585 C C . ALA A 1 323 ? 19.449 55.087 20.136 1.00 20.20 498 ALA A C 1
ATOM 2586 O O . ALA A 1 323 ? 19.261 54.155 19.414 1.00 19.79 498 ALA A O 1
ATOM 2588 N N . ASP A 1 324 ? 18.505 55.595 20.925 1.00 21.08 499 ASP A N 1
ATOM 2589 C CA . ASP A 1 324 ? 17.180 55.027 20.991 1.00 21.77 499 ASP A CA 1
ATOM 2590 C C . ASP A 1 324 ? 16.333 55.346 19.747 1.00 21.19 499 ASP A C 1
ATOM 2591 O O . ASP A 1 324 ? 15.538 54.470 19.325 1.00 21.29 499 ASP A O 1
ATOM 2596 N N . GLN A 1 325 ? 16.513 56.526 19.139 1.00 19.69 500 GLN A N 1
ATOM 2597 C CA . GLN A 1 325 ? 15.897 56.822 17.847 1.00 22.00 500 GLN A CA 1
ATOM 2598 C C . GLN A 1 325 ? 16.396 55.920 16.749 1.00 19.59 500 GLN A C 1
ATOM 2599 O O . GLN A 1 325 ? 15.612 55.397 15.968 1.00 19.25 500 GLN A O 1
ATOM 2605 N N . ARG A 1 326 ? 17.694 55.701 16.688 1.00 18.38 501 ARG A N 1
ATOM 2606 C CA . ARG A 1 326 ? 18.181 54.707 15.723 1.00 17.01 501 ARG A CA 1
ATOM 2607 C C . ARG A 1 326 ? 17.636 53.314 16.014 1.00 14.88 501 ARG A C 1
ATOM 2608 O O . ARG A 1 326 ? 17.299 52.618 15.081 1.00 13.76 501 ARG A O 1
ATOM 2616 N N . ALA A 1 327 ? 17.539 52.931 17.295 1.00 14.42 502 ALA A N 1
ATOM 2617 C CA . ALA A 1 327 ? 17.002 51.597 17.668 1.00 13.93 502 ALA A CA 1
ATOM 2618 C C . ALA A 1 327 ? 15.580 51.505 17.200 1.00 15.91 502 ALA A C 1
ATOM 2619 O O . ALA A 1 327 ? 15.191 50.472 16.640 1.00 17.01 502 ALA A O 1
ATOM 2621 N N . LYS A 1 328 ? 14.849 52.616 17.279 1.00 15.38 503 LYS A N 1
ATOM 2622 C CA . LYS A 1 328 ? 13.479 52.647 16.897 1.00 17.85 503 LYS A CA 1
ATOM 2623 C C . LYS A 1 328 ? 13.316 52.478 15.382 1.00 17.27 503 LYS A C 1
ATOM 2624 O O . LYS A 1 328 ? 12.454 51.757 14.916 1.00 16.62 503 LYS A O 1
ATOM 2630 N N . ASP A 1 329 ? 14.170 53.153 14.637 1.00 17.13 504 ASP A N 1
ATOM 2631 C CA . ASP A 1 329 ? 14.193 53.059 13.198 1.00 16.95 504 ASP A CA 1
ATOM 2632 C C . ASP A 1 329 ? 14.576 51.649 12.779 1.00 15.37 504 ASP A C 1
ATOM 2633 O O . ASP A 1 329 ? 14.019 51.126 11.838 1.00 14.78 504 ASP A O 1
ATOM 2638 N N . PHE A 1 330 ? 15.549 51.056 13.465 1.00 14.90 505 PHE A N 1
ATOM 2639 C CA . PHE A 1 330 ? 15.941 49.686 13.175 1.00 13.89 505 PHE A CA 1
ATOM 2640 C C . PHE A 1 330 ? 14.747 48.733 13.449 1.00 14.42 505 PHE A C 1
ATOM 2641 O O . PHE A 1 330 ? 14.501 47.827 12.657 1.00 13.63 505 PHE A O 1
ATOM 2649 N N . ILE A 1 331 ? 13.995 48.979 14.529 1.00 14.35 506 ILE A N 1
ATOM 2650 C CA . ILE A 1 331 ? 12.852 48.164 14.845 1.00 14.60 506 ILE A CA 1
ATOM 2651 C C . ILE A 1 331 ? 11.876 48.243 13.653 1.00 16.38 506 ILE A C 1
ATOM 2652 O O . ILE A 1 331 ? 11.369 47.219 13.179 1.00 15.27 506 ILE A O 1
ATOM 2657 N N . HIS A 1 332 ? 11.636 49.457 13.153 1.00 16.77 507 HIS A N 1
ATOM 2658 C CA . HIS A 1 332 ? 10.703 49.652 12.047 1.00 18.60 507 HIS A CA 1
ATOM 2659 C C . HIS A 1 332 ? 11.197 48.924 10.787 1.00 16.96 507 HIS A C 1
ATOM 2660 O O . HIS A 1 332 ? 10.393 48.305 10.079 1.00 15.85 507 HIS A O 1
ATOM 2667 N N . ASP A 1 333 ? 12.496 49.024 10.508 1.00 16.91 508 ASP A N 1
ATOM 2668 C CA . ASP A 1 333 ? 13.103 48.406 9.277 1.00 17.28 508 ASP A CA 1
ATOM 2669 C C . ASP A 1 333 ? 13.150 46.881 9.346 1.00 16.15 508 ASP A C 1
ATOM 2670 O O . ASP A 1 333 ? 13.312 46.235 8.328 1.00 16.44 508 ASP A O 1
ATOM 2675 N N . SER A 1 334 ? 13.078 46.324 10.556 1.00 15.98 509 SER A N 1
ATOM 2676 C CA . SER A 1 334 ? 13.370 44.916 10.763 1.00 16.54 509 SER A CA 1
ATOM 2677 C C . SER A 1 334 ? 12.311 44.025 10.107 1.00 17.10 509 SER A C 1
ATOM 2678 O O . SER A 1 334 ? 11.111 44.379 10.040 1.00 17.70 509 SER A O 1
ATOM 2681 N N . LEU A 1 335 ? 12.771 42.866 9.636 1.00 16.55 510 LEU A N 1
ATOM 2682 C CA . LEU A 1 335 ? 11.906 41.770 9.314 1.00 14.77 510 LEU A CA 1
ATOM 2683 C C . LEU A 1 335 ? 11.322 41.174 10.601 1.00 14.40 510 LEU A C 1
ATOM 2684 O O . LEU A 1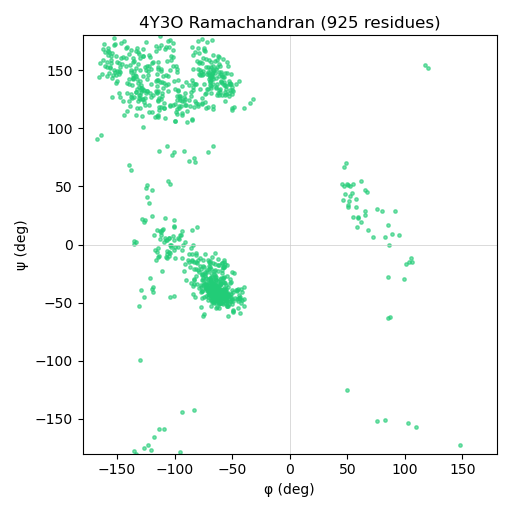 335 ? 11.957 41.174 11.635 1.00 14.56 510 LEU A O 1
ATOM 2689 N N . PRO A 1 336 ? 10.077 40.650 10.530 1.00 14.19 511 PRO A N 1
ATOM 2690 C CA . PRO A 1 336 ? 9.498 40.039 11.679 1.00 13.76 511 PRO A CA 1
ATOM 2691 C C . PRO A 1 336 ? 10.206 38.768 12.020 1.00 13.36 511 PRO A C 1
ATOM 2692 O O . PRO A 1 336 ? 10.905 38.185 11.158 1.00 13.05 511 PRO A O 1
ATOM 2696 N N . PRO A 1 337 ? 10.090 38.359 13.283 1.00 12.88 512 PRO A N 1
ATOM 2697 C CA . PRO A 1 337 ? 10.958 37.326 13.762 1.00 14.14 512 PRO A CA 1
ATOM 2698 C C . PRO A 1 337 ? 10.577 35.936 13.274 1.00 14.98 512 PRO A C 1
ATOM 2699 O O . PRO A 1 337 ? 9.449 35.713 12.897 1.00 14.10 512 PRO A O 1
ATOM 2703 N N . VAL A 1 338 ? 11.533 35.024 13.239 1.00 17.36 513 VAL A N 1
ATOM 2704 C CA . VAL A 1 338 ? 11.214 33.628 12.892 1.00 19.99 513 VAL A CA 1
ATOM 2705 C C . VAL A 1 338 ? 11.362 32.791 14.143 1.00 21.00 513 VAL A C 1
ATOM 2706 O O . VAL A 1 338 ? 12.444 32.751 14.706 1.00 22.22 513 VAL A O 1
ATOM 2710 N N . LEU A 1 339 ? 10.246 32.186 14.574 1.00 21.33 514 LEU A N 1
ATOM 2711 C CA . LEU A 1 339 ? 10.124 31.533 15.870 1.00 21.47 514 LEU A CA 1
ATOM 2712 C C . LEU A 1 339 ? 10.636 30.121 15.790 1.00 20.44 514 LEU A C 1
ATOM 2713 O O . LEU A 1 339 ? 10.471 29.426 14.784 1.00 19.18 514 LEU A O 1
ATOM 2718 N N . THR A 1 340 ? 11.307 29.700 16.837 1.00 19.54 515 THR A N 1
ATOM 2719 C CA . THR A 1 340 ? 11.654 28.295 16.929 1.00 19.28 515 THR A CA 1
ATOM 2720 C C . THR A 1 340 ? 10.337 27.601 17.271 1.00 19.42 515 THR A C 1
ATOM 2721 O O . THR A 1 340 ? 9.363 28.262 17.617 1.00 20.19 515 THR A O 1
ATOM 2725 N N . ASP A 1 341 ? 10.314 26.279 17.151 1.00 20.78 516 ASP A N 1
ATOM 2726 C CA . ASP A 1 341 ? 9.182 25.454 17.547 1.00 21.32 516 ASP A CA 1
ATOM 2727 C C . ASP A 1 341 ? 8.833 25.680 19.011 1.00 21.65 516 ASP A C 1
ATOM 2728 O O . ASP A 1 341 ? 7.694 25.877 19.306 1.00 23.51 516 ASP A O 1
ATOM 2733 N N . ARG A 1 342 ? 9.825 25.697 19.901 1.00 23.98 517 ARG A N 1
ATOM 2734 C CA . ARG A 1 342 ? 9.635 25.932 21.327 1.00 25.94 517 ARG A CA 1
ATOM 2735 C C . ARG A 1 342 ? 9.074 27.341 21.589 1.00 24.37 517 ARG A C 1
ATOM 2736 O O . ARG A 1 342 ? 8.089 27.501 22.326 1.00 22.96 517 ARG A O 1
ATOM 2744 N N . GLU A 1 343 ? 9.651 28.364 20.959 1.00 21.79 518 GLU A N 1
ATOM 2745 C CA . GLU A 1 343 ? 9.101 29.730 21.087 1.00 19.90 518 GLU A CA 1
ATOM 2746 C C . GLU A 1 343 ? 7.647 29.761 20.660 1.00 19.51 518 GLU A C 1
ATOM 2747 O O . GLU A 1 343 ? 6.809 30.347 21.347 1.00 18.70 518 GLU A O 1
ATOM 2753 N N . ARG A 1 344 ? 7.344 29.133 19.531 1.00 19.43 519 ARG A N 1
ATOM 2754 C CA . ARG A 1 344 ? 5.977 29.124 19.046 1.00 22.12 519 ARG A CA 1
ATOM 2755 C C . ARG A 1 344 ? 5.119 28.496 20.154 1.00 20.54 519 ARG A C 1
ATOM 2756 O O . ARG A 1 344 ? 4.221 29.097 20.677 1.00 17.88 519 ARG A O 1
ATOM 2764 N N . ALA A 1 345 ? 5.544 27.341 20.618 1.00 22.85 520 ALA A N 1
ATOM 2765 C CA . ALA A 1 345 ? 4.728 26.542 21.512 1.00 23.42 520 ALA A CA 1
ATOM 2766 C C . ALA A 1 345 ? 4.500 27.206 22.881 1.00 23.85 520 ALA A C 1
ATOM 2767 O O . ALA A 1 345 ? 3.448 26.962 23.555 1.00 25.13 520 ALA A O 1
ATOM 2769 N N . LEU A 1 346 ? 5.441 28.081 23.278 1.00 21.44 521 LEU A N 1
ATOM 2770 C CA . LEU A 1 346 ? 5.389 28.750 24.579 1.00 18.51 521 LEU A CA 1
ATOM 2771 C C . LEU A 1 346 ? 4.732 30.091 24.473 1.00 18.82 521 LEU A C 1
ATOM 2772 O O . LEU A 1 346 ? 4.677 30.818 25.464 1.00 21.28 521 LEU A O 1
ATOM 2777 N N . SER A 1 347 ? 4.156 30.429 23.338 1.00 17.28 522 SER A N 1
ATOM 2778 C CA . SER A 1 347 ? 3.716 31.789 23.168 1.00 18.76 522 SER A CA 1
ATOM 2779 C C . SER A 1 347 ? 2.246 31.847 22.763 1.00 20.44 522 SER A C 1
ATOM 2780 O O . SER A 1 347 ? 1.578 30.829 22.665 1.00 23.79 522 SER A O 1
ATOM 2783 N N . VAL A 1 348 ? 1.743 33.030 22.475 1.00 20.13 523 VAL A N 1
ATOM 2784 C CA . VAL A 1 348 ? 0.337 33.161 22.088 1.00 20.15 523 VAL A CA 1
ATOM 2785 C C . VAL A 1 348 ? 0.062 32.441 20.737 1.00 23.90 523 VAL A C 1
ATOM 2786 O O . VAL A 1 348 ? -1.003 31.840 20.483 1.00 25.23 523 VAL A O 1
ATOM 2790 N N . TYR A 1 349 ? 1.052 32.483 19.873 1.00 23.62 524 TYR A N 1
ATOM 2791 C CA . TYR A 1 349 ? 0.985 31.818 18.594 1.00 24.10 524 TYR A CA 1
ATOM 2792 C C . TYR A 1 349 ? 0.715 30.315 18.622 1.00 27.29 524 TYR A C 1
ATOM 2793 O O . TYR A 1 349 ? 0.147 29.753 17.665 1.00 24.14 524 TYR A O 1
ATOM 2802 N N . GLY A 1 350 ? 1.111 29.659 19.703 1.00 27.78 525 GLY A N 1
ATOM 2803 C CA . GLY A 1 350 ? 0.993 28.203 19.791 1.00 29.39 525 GLY A CA 1
ATOM 2804 C C . GLY A 1 350 ? -0.164 27.732 20.668 1.00 28.15 525 GLY A C 1
ATOM 2805 O O . GLY A 1 350 ? -0.357 26.548 20.836 1.00 27.12 525 GLY A O 1
ATOM 2806 N N . LEU A 1 351 ? -0.909 28.670 21.245 1.00 29.29 526 LEU A N 1
ATOM 2807 C CA . LEU A 1 351 ? -2.125 28.355 21.973 1.00 29.89 526 LEU A CA 1
ATOM 2808 C C . LEU A 1 351 ? -2.972 27.444 21.101 1.00 33.62 526 LEU A C 1
ATOM 2809 O O . LEU A 1 351 ? -3.123 27.666 19.901 1.00 29.42 526 LEU A O 1
ATOM 2814 N N . PRO A 1 352 ? -3.462 26.349 21.676 1.00 37.51 527 PRO A N 1
ATOM 2815 C CA . PRO A 1 352 ? -4.111 25.379 20.791 1.00 38.78 527 PRO A CA 1
ATOM 2816 C C . PRO A 1 352 ? -5.625 25.718 20.534 1.00 41.32 527 PRO A C 1
ATOM 2817 O O . PRO A 1 352 ? -6.269 25.016 19.762 1.00 40.68 527 PRO A O 1
ATOM 2821 N N . ILE A 1 353 ? -6.160 26.776 21.167 1.00 40.75 528 ILE A N 1
ATOM 2822 C CA . ILE A 1 353 ? -7.494 27.323 20.844 1.00 40.50 528 ILE A CA 1
ATOM 2823 C C . ILE A 1 353 ? -7.814 27.357 19.332 1.00 39.92 528 ILE A C 1
ATOM 2824 O O . ILE A 1 353 ? -7.107 27.989 18.517 1.00 37.99 528 ILE A O 1
ATOM 2829 N N . ARG A 1 354 ? -8.858 26.610 18.958 1.00 35.46 529 ARG A N 1
ATOM 2830 C CA . ARG A 1 354 ? -9.262 26.523 17.574 1.00 33.63 529 ARG A CA 1
ATOM 2831 C C . ARG A 1 354 ? -10.796 26.362 17.517 1.00 31.48 529 ARG A C 1
ATOM 2832 O O . ARG A 1 354 ? -11.464 26.252 18.574 1.00 28.91 529 ARG A O 1
ATOM 2840 N N . TRP A 1 355 ? -11.341 26.404 16.301 1.00 28.70 530 TRP A N 1
ATOM 2841 C CA . TRP A 1 355 ? -12.759 26.228 16.090 1.00 30.00 530 TRP A CA 1
ATOM 2842 C C . TRP A 1 355 ? -12.967 24.772 15.783 1.00 31.68 530 TRP A C 1
ATOM 2843 O O . TRP A 1 355 ? -12.459 24.270 14.783 1.00 31.66 530 TRP A O 1
ATOM 2854 N N . GLU A 1 356 ? -13.745 24.098 16.614 1.00 33.24 531 GLU A N 1
ATOM 2855 C CA . GLU A 1 356 ? -13.976 22.680 16.406 1.00 38.65 531 GLU A CA 1
ATOM 2856 C C . GLU A 1 356 ? -15.458 22.297 16.535 1.00 36.79 531 GLU A C 1
ATOM 2857 O O . GLU A 1 356 ? -16.038 22.361 17.627 1.00 42.19 531 GLU A O 1
ATOM 2863 N N . ALA A 1 357 ? -16.048 21.923 15.402 1.00 37.53 532 ALA A N 1
ATOM 2864 C CA . ALA A 1 357 ? -17.442 21.497 15.327 1.00 37.06 532 ALA A CA 1
ATOM 2865 C C . ALA A 1 357 ? -18.372 22.480 16.037 1.00 38.37 532 ALA A C 1
ATOM 2866 O O . ALA A 1 357 ? -18.878 22.177 17.115 1.00 39.14 532 ALA A O 1
ATOM 2868 N N . GLY A 1 358 ? -18.548 23.674 15.460 1.00 37.08 533 GLY A N 1
ATOM 2869 C CA . GLY A 1 358 ? -19.518 24.649 15.981 1.00 32.44 533 GLY A CA 1
ATOM 2870 C C . GLY A 1 358 ? -19.111 25.609 17.083 1.00 32.86 533 GLY A C 1
ATOM 2871 O O . GLY A 1 358 ? -19.914 26.463 17.475 1.00 36.02 533 GLY A O 1
ATOM 2872 N N . GLU A 1 359 ? -17.862 25.519 17.551 1.00 32.19 534 GLU A N 1
ATOM 2873 C CA . GLU A 1 359 ? -17.381 26.309 18.687 1.00 31.34 534 GLU A CA 1
ATOM 2874 C C . GLU A 1 359 ? -15.827 26.415 18.822 1.00 31.00 534 GLU A C 1
ATOM 2875 O O . GLU A 1 359 ? -15.065 25.587 18.300 1.00 27.66 534 GLU A O 1
ATOM 2881 N N . PRO A 1 360 ? -15.372 27.454 19.540 1.00 30.30 535 PRO A N 1
ATOM 2882 C CA . PRO A 1 360 ? -13.992 27.530 19.945 1.00 34.38 535 PRO A CA 1
ATOM 2883 C C . PRO A 1 360 ? -13.755 26.515 21.044 1.00 34.84 535 PRO A C 1
ATOM 2884 O O . PRO A 1 360 ? -14.529 26.486 22.005 1.00 31.06 535 PRO A O 1
ATOM 2888 N N . VAL A 1 361 ? -12.698 25.715 20.873 1.00 35.10 536 VAL A N 1
ATOM 2889 C CA . VAL A 1 361 ? -12.208 24.779 21.885 1.00 36.70 536 VAL A CA 1
ATOM 2890 C C . VAL A 1 361 ? -10.813 25.190 22.379 1.00 39.46 536 VAL A C 1
ATOM 2891 O O . VAL A 1 361 ? -10.026 25.811 21.623 1.00 35.87 536 VAL A O 1
ATOM 2895 N N . ASN A 1 362 ? -10.537 24.794 23.635 1.00 39.60 537 ASN A N 1
ATOM 2896 C CA . ASN A 1 362 ? -9.386 25.183 24.458 1.00 38.46 537 ASN A CA 1
ATOM 2897 C C . ASN A 1 362 ? -9.225 26.630 24.807 1.00 44.25 537 ASN A C 1
ATOM 2898 O O . ASN A 1 362 ? -8.143 27.140 24.541 1.00 51.84 537 ASN A O 1
ATOM 2903 N N . VAL A 1 363 ? -10.187 27.336 25.399 1.00 47.24 538 VAL A N 1
ATOM 2904 C CA . VAL A 1 363 ? -9.767 28.657 25.929 1.00 54.42 538 VAL A CA 1
ATOM 2905 C C . VAL A 1 363 ? -8.599 28.297 26.889 1.00 63.29 538 VAL A C 1
ATOM 2906 O O . VAL A 1 363 ? -8.725 27.392 27.762 1.00 70.06 538 VAL A O 1
ATOM 2910 N N . GLY A 1 364 ? -7.460 28.977 26.710 1.00 56.27 539 GLY A N 1
ATOM 2911 C CA . GLY A 1 364 ? -6.291 28.735 27.533 1.00 51.74 539 GLY A CA 1
ATOM 2912 C C . GLY A 1 364 ? -6.503 29.280 28.934 1.00 53.16 539 GLY A C 1
ATOM 2913 O O . GLY A 1 364 ? -7.530 29.949 29.240 1.00 47.33 539 GLY A O 1
ATOM 2914 N N . ALA A 1 365 ? -5.526 29.001 29.793 1.00 46.01 540 ALA A N 1
ATOM 2915 C CA . ALA A 1 365 ? -5.543 29.597 31.108 1.00 46.34 540 ALA A CA 1
ATOM 2916 C C . ALA A 1 365 ? -5.312 31.116 30.897 1.00 44.78 540 ALA A C 1
ATOM 2917 O O . ALA A 1 365 ? -5.135 31.588 29.774 1.00 45.73 540 ALA A O 1
ATOM 2919 N N . GLN A 1 366 ? -5.371 31.883 31.963 1.00 41.46 541 GLN A N 1
ATOM 2920 C CA . GLN A 1 366 ? -4.871 33.218 31.903 1.00 42.52 541 GLN A CA 1
ATOM 2921 C C . GLN A 1 366 ? -3.515 33.097 32.589 1.00 40.43 541 GLN A C 1
ATOM 2922 O O . GLN A 1 366 ? -3.234 32.062 33.223 1.00 39.90 541 GLN A O 1
ATOM 2928 N N . LEU A 1 367 ? -2.676 34.127 32.478 1.00 37.96 542 LEU A N 1
ATOM 2929 C CA . LEU A 1 367 ? -1.457 34.144 33.273 1.00 39.17 542 LEU A CA 1
ATOM 2930 C C . LEU A 1 367 ? -1.754 34.575 34.720 1.00 36.95 542 LEU A C 1
ATOM 2931 O O . LEU A 1 367 ? -2.733 35.248 34.991 1.00 37.31 542 LEU A O 1
ATOM 2936 N N . THR A 1 368 ? -0.887 34.170 35.620 1.00 31.93 543 THR A N 1
ATOM 2937 C CA . THR A 1 368 ? -1.065 34.414 37.026 1.00 34.97 543 THR A CA 1
ATOM 2938 C C . THR A 1 368 ? 0.299 34.877 37.531 1.00 36.21 543 THR A C 1
ATOM 2939 O O . THR A 1 368 ? 1.267 34.929 36.758 1.00 35.24 543 THR A O 1
ATOM 2943 N N . THR A 1 369 ? 0.386 35.120 38.842 1.00 34.78 544 THR A N 1
ATOM 2944 C CA . THR A 1 369 ? 1.602 35.643 39.478 1.00 32.99 544 THR A CA 1
ATOM 2945 C C . THR A 1 369 ? 2.722 34.629 39.505 1.00 31.12 544 THR A C 1
ATOM 2946 O O . THR A 1 369 ? 3.898 35.003 39.662 1.00 32.86 544 THR A O 1
ATOM 2950 N N . GLU A 1 370 ? 2.319 33.374 39.322 1.00 31.96 545 GLU A N 1
ATOM 2951 C CA . GLU A 1 370 ? 3.164 32.177 39.300 1.00 34.41 545 GLU A CA 1
ATOM 2952 C C . GLU A 1 370 ? 3.766 31.775 37.931 1.00 32.17 545 GLU A C 1
ATOM 2953 O O . GLU A 1 370 ? 4.658 30.869 37.820 1.00 28.22 545 GLU A O 1
ATOM 2959 N N . THR A 1 371 ? 3.213 32.398 36.896 1.00 32.75 546 THR A N 1
ATOM 2960 C CA . THR A 1 371 ? 3.665 32.174 35.540 1.00 30.80 546 THR A CA 1
ATOM 2961 C C . THR A 1 371 ? 5.000 32.816 35.407 1.00 26.29 546 THR A C 1
ATOM 2962 O O . THR A 1 371 ? 5.211 33.948 35.817 1.00 23.17 546 THR A O 1
ATOM 2966 N N . GLU A 1 372 ? 5.894 32.058 34.813 1.00 27.33 547 GLU A N 1
ATOM 2967 C CA . GLU A 1 372 ? 7.231 32.464 34.655 1.00 27.95 547 GLU A CA 1
ATOM 2968 C C . GLU A 1 372 ? 7.329 32.810 33.194 1.00 26.35 547 GLU A C 1
ATOM 2969 O O . GLU A 1 372 ? 6.823 32.090 32.321 1.00 22.85 547 GLU A O 1
ATOM 2975 N N . VAL A 1 373 ? 8.021 33.916 32.955 1.00 26.47 548 VAL A N 1
ATOM 2976 C CA . VAL A 1 373 ? 7.980 34.622 31.659 1.00 27.15 548 VAL A CA 1
ATOM 2977 C C . VAL A 1 373 ? 9.372 35.075 31.173 1.00 24.98 548 VAL A C 1
ATOM 2978 O O . VAL A 1 373 ? 10.267 35.254 31.966 1.00 30.98 548 VAL A O 1
ATOM 2982 N N . HIS A 1 374 ? 9.542 35.283 29.872 1.00 24.45 549 HIS A N 1
ATOM 2983 C CA . HIS A 1 374 ? 10.620 36.127 29.345 1.00 22.73 549 HIS A CA 1
ATOM 2984 C C . HIS A 1 374 ? 10.304 36.657 27.952 1.00 22.31 549 HIS A C 1
ATOM 2985 O O . HIS A 1 374 ? 9.381 36.192 27.338 1.00 18.92 549 HIS A O 1
ATOM 2992 N N . MET A 1 375 ? 11.030 37.650 27.464 1.00 21.57 550 MET A N 1
ATOM 2993 C CA . MET A 1 375 ? 10.743 38.144 26.105 1.00 22.13 550 MET A CA 1
ATOM 2994 C C . MET A 1 375 ? 10.834 36.992 25.061 1.00 20.48 550 MET A C 1
ATOM 2995 O O . MET A 1 375 ? 11.765 36.154 25.106 1.00 20.91 550 MET A O 1
ATOM 3000 N N . LEU A 1 376 ? 9.865 36.990 24.137 1.00 18.80 551 LEU A N 1
ATOM 3001 C CA . LEU A 1 376 ? 9.794 36.052 23.044 1.00 20.35 551 LEU A CA 1
ATOM 3002 C C . LEU A 1 376 ? 11.108 35.825 22.396 1.00 20.07 551 LEU A C 1
ATOM 3003 O O . LEU A 1 376 ? 11.459 34.688 22.163 1.00 22.39 551 LEU A O 1
ATOM 3008 N N . GLN A 1 377 ? 11.823 36.903 22.103 1.00 18.70 552 GLN A N 1
ATOM 3009 C CA . GLN A 1 377 ? 13.177 36.856 21.556 1.00 18.81 552 GLN A CA 1
ATOM 3010 C C . GLN A 1 377 ? 13.884 38.135 22.007 1.00 18.82 552 GLN A C 1
ATOM 3011 O O . GLN A 1 377 ? 13.261 38.978 22.627 1.00 20.85 552 GLN A O 1
ATOM 3017 N N . ASP A 1 378 ? 15.181 38.242 21.754 1.00 18.55 553 ASP A N 1
ATOM 3018 C CA . ASP A 1 378 ? 15.988 39.387 22.205 1.00 17.73 553 ASP A CA 1
ATOM 3019 C C . ASP A 1 378 ? 16.045 40.602 21.313 1.00 16.69 553 ASP A C 1
ATOM 3020 O O . ASP A 1 378 ? 16.494 41.639 21.757 1.00 16.55 553 ASP A O 1
ATOM 3025 N N . GLY A 1 379 ? 15.639 40.479 20.064 1.00 16.92 554 GLY A N 1
ATOM 3026 C CA . GLY A 1 379 ? 15.722 41.606 19.099 1.00 17.32 554 GLY A CA 1
ATOM 3027 C C . GLY A 1 379 ? 14.416 42.001 18.421 1.00 17.61 554 GLY A C 1
ATOM 3028 O O . GLY A 1 379 ? 14.373 42.309 17.239 1.00 17.61 554 GLY A O 1
ATOM 3029 N N . ILE A 1 380 ? 13.344 42.014 19.193 1.00 18.71 555 ILE A N 1
ATOM 3030 C CA . ILE A 1 380 ? 12.012 42.373 18.679 1.00 18.85 555 ILE A CA 1
ATOM 3031 C C . ILE A 1 380 ? 11.452 43.634 19.288 1.00 17.88 555 ILE A C 1
ATOM 3032 O O . ILE A 1 380 ? 10.418 44.104 18.861 1.00 17.96 555 ILE A O 1
ATOM 3037 N N . ALA A 1 381 ? 12.119 44.190 20.276 1.00 17.96 556 ALA A N 1
ATOM 3038 C CA . ALA A 1 381 ? 11.532 45.256 21.008 1.00 17.90 556 ALA A CA 1
ATOM 3039 C C . ALA A 1 381 ? 12.541 46.218 21.560 1.00 18.60 556 ALA A C 1
ATOM 3040 O O . ALA A 1 381 ? 13.634 45.784 21.941 1.00 18.06 556 ALA A O 1
ATOM 3042 N N . ARG A 1 382 ? 12.103 47.493 21.666 1.00 19.17 557 ARG A N 1
ATOM 3043 C CA . ARG A 1 382 ? 12.896 48.604 22.169 1.00 21.08 557 ARG A CA 1
ATOM 3044 C C . ARG A 1 382 ? 12.005 49.618 22.883 1.00 20.28 557 ARG A C 1
ATOM 3045 O O . ARG A 1 382 ? 10.973 50.017 22.374 1.00 19.93 557 ARG A O 1
ATOM 3053 N N . LEU A 1 383 ? 12.409 49.993 24.078 1.00 20.16 558 LEU A N 1
ATOM 3054 C CA . LEU A 1 383 ? 11.652 50.948 24.894 1.00 25.41 558 LEU A CA 1
ATOM 3055 C C . LEU A 1 383 ? 12.233 52.320 24.654 1.00 24.97 558 LEU A C 1
ATOM 3056 O O . LEU A 1 383 ? 13.423 52.486 24.766 1.00 31.10 558 LEU A O 1
ATOM 3061 N N . VAL A 1 384 ? 11.422 53.279 24.254 1.00 26.28 559 VAL A N 1
ATOM 3062 C CA . VAL A 1 384 ? 11.927 54.582 23.868 1.00 28.26 559 VAL A CA 1
ATOM 3063 C C . VAL A 1 384 ? 11.059 55.623 24.546 1.00 31.92 559 VAL A C 1
ATOM 3064 O O . VAL A 1 384 ? 9.837 55.530 24.510 1.00 32.34 559 VAL A O 1
ATOM 3068 N N . GLY A 1 385 ? 11.690 56.604 25.185 1.00 37.85 560 GLY A N 1
ATOM 3069 C CA . GLY A 1 385 ? 10.992 57.803 25.702 1.00 41.97 560 GLY A CA 1
ATOM 3070 C C . GLY A 1 385 ? 10.843 58.902 24.648 1.00 41.44 560 GLY A C 1
ATOM 3071 O O . GLY A 1 385 ? 11.809 59.273 24.002 1.00 42.21 560 GLY A O 1
ATOM 3072 N N . GLU A 1 386 ? 9.620 59.377 24.457 1.00 45.67 561 GLU A N 1
ATOM 3073 C CA . GLU A 1 386 ? 9.306 60.504 23.579 1.00 48.77 561 GLU A CA 1
ATOM 3074 C C . GLU A 1 386 ? 8.252 61.340 24.300 1.00 49.33 561 GLU A C 1
ATOM 3075 O O . GLU A 1 386 ? 7.356 60.769 24.921 1.00 44.74 561 GLU A O 1
ATOM 3081 N N . GLY A 1 387 ? 8.378 62.675 24.249 1.00 54.47 562 GLY A N 1
ATOM 3082 C CA . GLY A 1 387 ? 7.378 63.613 24.824 1.00 50.75 562 GLY A CA 1
ATOM 3083 C C . GLY A 1 387 ? 6.919 63.308 26.255 1.00 50.62 562 GLY A C 1
ATOM 3084 O O . GLY A 1 387 ? 5.729 63.377 26.549 1.00 50.94 562 GLY A O 1
ATOM 3085 N N . GLY A 1 388 ? 7.852 62.971 27.147 1.00 46.84 563 GLY A N 1
ATOM 3086 C CA . GLY A 1 388 ? 7.507 62.486 28.497 1.00 50.33 563 GLY A CA 1
ATOM 3087 C C . GLY A 1 388 ? 6.508 61.336 28.478 1.00 56.18 563 GLY A C 1
ATOM 3088 O O . GLY A 1 388 ? 5.612 61.264 29.312 1.00 58.65 563 GLY A O 1
ATOM 3089 N N . HIS A 1 389 ? 6.656 60.457 27.487 1.00 54.96 564 HIS A N 1
ATOM 3090 C CA . HIS A 1 389 ? 5.893 59.222 27.369 1.00 52.30 564 HIS A CA 1
ATOM 3091 C C . HIS A 1 389 ? 6.865 58.053 27.088 1.00 44.81 564 HIS A C 1
ATOM 3092 O O . HIS A 1 389 ? 8.031 58.228 26.742 1.00 35.05 564 HIS A O 1
ATOM 3099 N N . LEU A 1 390 ? 6.360 56.853 27.242 1.00 38.13 565 LEU A N 1
ATOM 3100 C CA . LEU A 1 390 ? 7.193 55.712 27.222 1.00 37.76 565 LEU A CA 1
ATOM 3101 C C . LEU A 1 390 ? 6.582 54.742 26.269 1.00 34.58 565 LEU A C 1
ATOM 3102 O O . LEU A 1 390 ? 5.485 54.271 26.517 1.00 33.89 565 LEU A O 1
ATOM 3107 N N . PHE A 1 391 ? 7.291 54.419 25.203 1.00 30.39 566 PHE A N 1
ATOM 3108 C CA . PHE A 1 391 ? 6.702 53.626 24.134 1.00 28.59 566 PHE A CA 1
ATOM 3109 C C . PHE A 1 391 ? 7.573 52.463 23.762 1.00 25.38 566 PHE A C 1
ATOM 3110 O O . PHE A 1 391 ? 8.750 52.627 23.427 1.00 23.30 566 PHE A O 1
ATOM 3118 N N . LEU A 1 392 ? 6.950 51.292 23.810 1.00 22.83 567 LEU A N 1
ATOM 3119 C CA . LEU A 1 392 ? 7.571 50.044 23.420 1.00 21.57 567 LEU A CA 1
ATOM 3120 C C . LEU A 1 392 ? 7.337 49.810 21.933 1.00 20.19 567 LEU A C 1
ATOM 3121 O O . LEU A 1 392 ? 6.229 49.488 21.524 1.00 20.72 567 LEU A O 1
ATOM 3126 N N . TYR A 1 393 ? 8.389 50.001 21.136 1.00 20.25 568 TYR A N 1
ATOM 3127 C CA . TYR A 1 393 ? 8.326 49.687 19.678 1.00 21.12 568 TYR A CA 1
ATOM 3128 C C . TYR A 1 393 ? 8.688 48.241 19.398 1.00 19.49 568 TYR A C 1
ATOM 3129 O O . TYR A 1 393 ? 9.670 47.754 19.949 1.00 19.59 568 TYR A O 1
ATOM 3138 N N . TYR A 1 394 ? 7.951 47.559 18.522 1.00 17.16 569 TYR A N 1
ATOM 3139 C CA . TYR A 1 394 ? 8.203 46.122 18.322 1.00 15.50 569 TYR A CA 1
ATOM 3140 C C . TYR A 1 394 ? 8.132 45.678 16.895 1.00 14.49 569 TYR A C 1
ATOM 3141 O O . TYR A 1 394 ? 7.585 46.375 16.068 1.00 13.49 569 TYR A O 1
ATOM 3150 N N . THR A 1 395 ? 8.666 44.492 16.623 1.00 13.10 570 THR A N 1
ATOM 3151 C CA . THR A 1 395 ? 8.804 44.027 15.250 1.00 13.94 570 THR A CA 1
ATOM 3152 C C . THR A 1 395 ? 7.828 42.949 14.861 1.00 14.28 570 THR A C 1
ATOM 3153 O O . THR A 1 395 ? 7.779 42.605 13.683 1.00 14.59 570 THR A O 1
ATOM 3157 N N . VAL A 1 396 ? 7.069 42.419 15.831 1.00 14.51 571 VAL A N 1
ATOM 3158 C CA . VAL A 1 396 ? 6.368 41.160 15.645 1.00 14.36 571 VAL A CA 1
ATOM 3159 C C . VAL A 1 396 ? 5.251 41.297 14.657 1.00 15.43 571 VAL A C 1
ATOM 3160 O O . VAL A 1 396 ? 4.827 40.283 14.178 1.00 17.68 571 VAL A O 1
ATOM 3164 N N . GLU A 1 397 ? 4.812 42.527 14.315 1.00 15.68 572 GLU A N 1
ATOM 3165 C CA . GLU A 1 397 ? 3.778 42.721 13.319 1.00 16.46 572 GLU A CA 1
ATOM 3166 C C . GLU A 1 397 ? 4.333 43.394 12.031 1.00 17.44 572 GLU A C 1
ATOM 3167 O O . GLU A 1 397 ? 3.574 43.837 11.188 1.00 16.36 572 GLU A O 1
ATOM 3173 N N . ASN A 1 398 ? 5.651 43.506 11.897 1.00 16.55 573 ASN A N 1
ATOM 3174 C CA . ASN A 1 398 ? 6.209 44.000 10.635 1.00 17.07 573 ASN A CA 1
ATOM 3175 C C . ASN A 1 398 ? 5.932 43.080 9.440 1.00 16.98 573 ASN A C 1
ATOM 3176 O O . ASN A 1 398 ? 5.762 41.876 9.554 1.00 17.18 573 ASN A O 1
ATOM 3181 N N . SER A 1 399 ? 5.849 43.681 8.284 1.00 18.05 574 SER A N 1
ATOM 3182 C CA . SER A 1 399 ? 5.694 42.961 7.042 1.00 20.05 574 SER A CA 1
ATOM 3183 C C . SER A 1 399 ? 7.091 42.471 6.638 1.00 19.96 574 SER A C 1
ATOM 3184 O O . SER A 1 399 ? 8.084 43.027 7.069 1.00 17.33 574 SER A O 1
ATOM 3187 N N . ARG A 1 400 ? 7.139 41.431 5.804 1.00 20.40 575 ARG A N 1
ATOM 3188 C CA . ARG A 1 400 ? 8.369 41.000 5.152 1.00 20.74 575 ARG A CA 1
ATOM 3189 C C . ARG A 1 400 ? 8.812 41.982 4.083 1.00 23.39 575 ARG A C 1
ATOM 3190 O O . ARG A 1 400 ? 9.969 41.890 3.556 1.00 23.82 575 ARG A O 1
ATOM 3198 N N . VAL A 1 401 ? 7.890 42.895 3.731 1.00 25.31 576 VAL A N 1
ATOM 3199 C CA . VAL A 1 401 ? 8.180 44.034 2.830 1.00 25.09 576 VAL A CA 1
ATOM 3200 C C . VAL A 1 401 ? 8.524 45.290 3.651 1.00 23.70 576 VAL A C 1
ATOM 3201 O O . VAL A 1 401 ? 7.764 45.727 4.540 1.00 21.14 576 VAL A O 1
ATOM 3205 N N . TYR A 1 402 ? 9.684 45.858 3.323 1.00 22.25 577 TYR A N 1
ATOM 3206 C CA . TYR A 1 402 ? 10.253 47.027 3.989 1.00 21.33 577 TYR A CA 1
ATOM 3207 C C . TYR A 1 402 ? 9.240 48.173 4.114 1.00 20.56 577 TYR A C 1
ATOM 3208 O O . TYR A 1 402 ? 8.761 48.699 3.126 1.00 20.26 577 TYR A O 1
ATOM 3217 N N . HIS A 1 403 ? 8.917 48.538 5.351 1.00 21.06 578 HIS A N 1
ATOM 3218 C CA . HIS A 1 403 ? 8.075 49.669 5.633 1.00 22.30 578 HIS A CA 1
ATOM 3219 C C . HIS A 1 403 ? 6.675 49.569 5.006 1.00 22.37 578 HIS A C 1
ATOM 3220 O O . HIS A 1 403 ? 6.052 50.553 4.787 1.00 21.43 578 HIS A O 1
ATOM 3227 N N . LEU A 1 404 ? 6.196 48.385 4.705 1.00 27.10 579 LEU A N 1
ATOM 3228 C CA . LEU A 1 404 ? 4.823 48.254 4.199 1.00 29.68 579 LEU A CA 1
ATOM 3229 C C . LEU A 1 404 ? 3.806 48.617 5.299 1.00 29.75 579 LEU A C 1
ATOM 3230 O O . LEU A 1 404 ? 2.792 49.171 5.002 1.00 30.95 579 LEU A O 1
ATOM 3235 N N . GLU A 1 405 ? 4.097 48.292 6.559 1.00 32.11 580 GLU A N 1
ATOM 3236 C CA . GLU A 1 405 ? 3.299 48.749 7.694 1.00 31.41 580 GLU A CA 1
ATOM 3237 C C . GLU A 1 405 ? 4.023 49.935 8.380 1.00 33.18 580 GLU A C 1
ATOM 3238 O O . GLU A 1 405 ? 5.248 50.066 8.250 1.00 35.90 580 GLU A O 1
ATOM 3240 N N . GLU A 1 406 ? 3.241 50.801 9.047 1.00 30.70 581 GLU A N 1
ATOM 3241 C CA . GLU A 1 406 ? 3.703 51.912 9.895 1.00 29.72 581 GLU A CA 1
ATOM 3242 C C . GLU A 1 406 ? 4.397 51.334 11.126 1.00 26.93 581 GLU A C 1
ATOM 3243 O O . GLU A 1 406 ? 4.207 50.169 11.400 1.00 24.07 581 GLU A O 1
ATOM 3245 N N . PRO A 1 407 ? 5.190 52.153 11.858 1.00 23.58 582 PRO A N 1
ATOM 3246 C CA . PRO A 1 407 ? 5.893 51.700 13.052 1.00 25.15 582 PRO A CA 1
ATOM 3247 C C . PRO A 1 407 ? 4.898 51.312 14.121 1.00 24.87 582 PRO A C 1
ATOM 3248 O O . PRO A 1 407 ? 3.895 51.993 14.307 1.00 23.35 582 PRO A O 1
ATOM 3252 N N . LYS A 1 408 ? 5.148 50.189 14.748 1.00 23.88 583 LYS A N 1
ATOM 3253 C CA . LYS A 1 408 ? 4.192 49.621 15.635 1.00 25.28 583 LYS A CA 1
ATOM 3254 C C . LYS A 1 408 ? 4.734 49.767 17.014 1.00 23.45 583 LYS A C 1
ATOM 3255 O O . LYS A 1 408 ? 5.902 49.516 17.254 1.00 22.79 583 LYS A O 1
ATOM 3261 N N . CYS A 1 409 ? 3.894 50.197 17.916 1.00 23.24 584 CYS A N 1
ATOM 3262 C CA . CYS A 1 409 ? 4.324 50.497 19.269 1.00 27.88 584 CYS A CA 1
ATOM 3263 C C . CYS A 1 409 ? 3.159 50.357 20.211 1.00 26.74 584 CYS A C 1
ATOM 3264 O O . CYS A 1 409 ? 2.022 50.249 19.794 1.00 27.93 584 CYS A O 1
ATOM 3267 N N . LEU A 1 410 ? 3.459 50.296 21.492 1.00 29.43 585 LEU A N 1
ATOM 3268 C CA . LEU A 1 410 ? 2.447 50.441 22.519 1.00 28.42 585 LEU A CA 1
ATOM 3269 C C . LEU A 1 410 ? 3.052 51.229 23.666 1.00 28.38 585 LEU A C 1
ATOM 3270 O O . LEU A 1 410 ? 4.274 51.206 23.874 1.00 24.04 585 LEU A O 1
ATOM 3275 N N . GLU A 1 411 ? 2.178 51.906 24.405 1.00 27.43 586 GLU A N 1
ATOM 3276 C CA . GLU A 1 411 ? 2.575 52.722 25.552 1.00 29.55 586 GLU A CA 1
ATOM 3277 C C . GLU A 1 411 ? 2.743 51.851 26.767 1.00 27.10 586 GLU A C 1
ATOM 3278 O O . GLU A 1 411 ? 1.983 50.920 27.000 1.00 24.63 586 GLU A O 1
ATOM 3284 N N . ILE A 1 412 ? 3.796 52.147 27.513 1.00 29.27 587 ILE A N 1
ATOM 3285 C CA . ILE A 1 412 ? 4.126 51.500 28.777 1.00 31.46 587 ILE A CA 1
ATOM 3286 C C . ILE A 1 412 ? 3.918 52.614 29.816 1.00 35.75 587 ILE A C 1
ATOM 3287 O O . ILE A 1 412 ? 4.599 53.625 29.733 1.00 29.68 587 ILE A O 1
ATOM 3292 N N . TYR A 1 413 ? 2.993 52.452 30.766 1.00 38.32 588 TYR A N 1
ATOM 3293 C CA . TYR A 1 413 ? 2.807 53.489 31.807 1.00 40.71 588 TYR A CA 1
ATOM 3294 C C . TYR A 1 413 ? 4.015 53.467 32.753 1.00 36.52 588 TYR A C 1
ATOM 3295 O O . TYR A 1 413 ? 4.576 52.402 32.951 1.00 35.71 588 TYR A O 1
ATOM 3304 N N . PRO A 1 414 ? 4.407 54.630 33.327 1.00 34.25 589 PRO A N 1
ATOM 3305 C CA . PRO A 1 414 ? 5.449 54.776 34.362 1.00 35.87 589 PRO A CA 1
ATOM 3306 C C . PRO A 1 414 ? 5.440 53.710 35.453 1.00 38.43 589 PRO A C 1
ATOM 3307 O O . PRO A 1 414 ? 6.493 53.236 35.856 1.00 42.28 589 PRO A O 1
ATOM 3311 N N . GLN A 1 415 ? 4.259 53.334 35.919 1.00 37.93 590 GLN A N 1
ATOM 3312 C CA . GLN A 1 415 ? 4.097 52.292 36.892 1.00 39.36 590 GLN A CA 1
ATOM 3313 C C . GLN A 1 415 ? 4.767 51.002 36.443 1.00 41.32 590 GLN A C 1
ATOM 3314 O O . GLN A 1 415 ? 5.131 50.160 37.273 1.00 36.65 590 GLN A O 1
ATOM 3320 N N . GLN A 1 416 ? 4.868 50.845 35.130 1.00 38.86 591 GLN A N 1
ATOM 3321 C CA . GLN A 1 416 ? 5.259 49.615 34.483 1.00 37.39 591 GLN A CA 1
ATOM 3322 C C . GLN A 1 416 ? 6.585 49.709 33.791 1.00 34.66 591 GLN A C 1
ATOM 3323 O O . GLN A 1 416 ? 6.992 48.803 33.195 1.00 40.72 591 GLN A O 1
ATOM 3329 N N . ALA A 1 417 ? 7.280 50.795 33.900 1.00 33.58 592 ALA A N 1
ATOM 3330 C CA . ALA A 1 417 ? 8.500 50.970 33.092 1.00 35.48 592 ALA A CA 1
ATOM 3331 C C . ALA A 1 417 ? 9.665 50.132 33.599 1.00 38.35 592 ALA A C 1
ATOM 3332 O O . ALA A 1 417 ? 10.416 49.549 32.815 1.00 37.81 592 ALA A O 1
ATOM 3334 N N . ASP A 1 418 ? 9.854 50.149 34.916 1.00 34.98 593 ASP A N 1
ATOM 3335 C CA . ASP A 1 418 ? 10.887 49.397 35.554 1.00 32.85 593 ASP A CA 1
ATOM 3336 C C . ASP A 1 418 ? 10.761 47.901 35.231 1.00 31.57 593 ASP A C 1
ATOM 3337 O O . ASP A 1 418 ? 11.747 47.186 35.113 1.00 28.64 593 ASP A O 1
ATOM 3342 N N . ALA A 1 419 ? 9.535 47.419 35.157 1.00 28.91 594 ALA A N 1
ATOM 3343 C CA . ALA A 1 419 ? 9.349 45.982 35.017 1.00 28.57 594 ALA A CA 1
ATOM 3344 C C . ALA A 1 419 ? 9.630 45.530 33.557 1.00 26.04 594 ALA A C 1
ATOM 3345 O O . ALA A 1 419 ? 10.159 44.467 33.343 1.00 24.08 594 ALA A O 1
ATOM 3347 N N . MET A 1 420 ? 9.242 46.379 32.605 1.00 24.34 595 MET A N 1
ATOM 3348 C CA . MET A 1 420 ? 9.556 46.257 31.196 1.00 25.64 595 MET A CA 1
ATOM 3349 C C . MET A 1 420 ? 11.053 46.323 30.919 1.00 30.12 595 MET A C 1
ATOM 3350 O O . MET A 1 420 ? 11.578 45.579 30.060 1.00 28.92 595 MET A O 1
ATOM 3355 N N . GLU A 1 421 ? 11.726 47.253 31.600 1.00 29.20 596 GLU A N 1
ATOM 3356 C CA . GLU A 1 421 ? 13.193 47.402 31.442 1.00 31.32 596 GLU A CA 1
ATOM 3357 C C . GLU A 1 421 ? 13.919 46.085 31.803 1.00 28.87 596 GLU A C 1
ATOM 3358 O O . GLU A 1 421 ? 14.798 45.602 31.060 1.00 28.11 596 GLU A O 1
ATOM 3364 N N . LEU A 1 422 ? 13.566 45.569 32.979 1.00 25.69 597 LEU A N 1
ATOM 3365 C CA . LEU A 1 422 ? 14.040 44.282 33.485 1.00 27.31 597 LEU A CA 1
ATOM 3366 C C . LEU A 1 422 ? 13.883 43.206 32.434 1.00 26.97 597 LEU A C 1
ATOM 3367 O O . LEU A 1 422 ? 14.863 42.578 31.979 1.00 25.14 597 LEU A O 1
ATOM 3372 N N . LEU A 1 423 ? 12.637 43.050 31.991 1.00 26.63 598 LEU A N 1
ATOM 3373 C CA . LEU A 1 423 ? 12.296 42.033 31.007 1.00 25.54 598 LEU A CA 1
ATOM 3374 C C . LEU A 1 423 ? 13.208 42.081 29.800 1.00 24.57 598 LEU A C 1
ATOM 3375 O O . LEU A 1 423 ? 13.722 41.033 29.330 1.00 23.73 598 LEU A O 1
ATOM 3380 N N . LEU A 1 424 ? 13.417 43.288 29.294 1.00 22.26 599 LEU A N 1
ATOM 3381 C CA . LEU A 1 424 ? 14.261 43.426 28.161 1.00 22.95 599 LEU A CA 1
ATOM 3382 C C . LEU A 1 424 ? 15.714 43.223 28.508 1.00 21.82 599 LEU A C 1
ATOM 3383 O O . LEU A 1 424 ? 16.390 42.759 27.652 1.00 24.63 599 LEU A O 1
ATOM 3388 N N . GLY A 1 425 ? 16.195 43.608 29.694 1.00 20.56 600 GLY A N 1
ATOM 3389 C CA . GLY A 1 425 ? 17.641 43.461 30.090 1.00 21.05 600 GLY A CA 1
ATOM 3390 C C . GLY A 1 425 ? 18.069 42.058 30.574 1.00 24.05 600 GLY A C 1
ATOM 3391 O O . GLY A 1 425 ? 19.277 41.694 30.588 1.00 26.50 600 GLY A O 1
ATOM 3392 N N . SER A 1 426 ? 17.097 41.210 30.914 1.00 24.09 601 SER A N 1
ATOM 3393 C CA . SER A 1 426 ? 17.421 39.884 31.444 1.00 25.14 601 SER A CA 1
ATOM 3394 C C . SER A 1 426 ? 17.074 38.674 30.551 1.00 25.72 601 SER A C 1
ATOM 3395 O O . SER A 1 426 ? 17.197 37.537 31.015 1.00 26.31 601 SER A O 1
ATOM 3398 N N . TYR A 1 427 ? 16.651 38.896 29.295 1.00 25.34 602 TYR A N 1
ATOM 3399 C CA . TYR A 1 427 ? 16.408 37.795 28.356 1.00 20.81 602 TYR A CA 1
ATOM 3400 C C . TYR A 1 427 ? 17.690 36.952 28.255 1.00 21.78 602 TYR A C 1
ATOM 3401 O O . TYR A 1 427 ? 18.788 37.498 28.218 1.00 20.40 602 TYR A O 1
ATOM 3410 N N . PRO A 1 428 ? 17.564 35.628 28.264 1.00 21.84 603 PRO A N 1
ATOM 3411 C CA . PRO A 1 428 ? 16.406 34.776 28.384 1.00 21.73 603 PRO A CA 1
ATOM 3412 C C . PRO A 1 428 ? 16.233 34.139 29.741 1.00 24.65 603 PRO A C 1
ATOM 3413 O O . PRO A 1 428 ? 16.006 32.972 29.827 1.00 24.50 603 PRO A O 1
ATOM 3417 N N . GLU A 1 429 ? 16.248 34.894 30.807 1.00 29.99 604 GLU A N 1
ATOM 3418 C CA . GLU A 1 429 ? 16.007 34.282 32.127 1.00 31.66 604 GLU A CA 1
ATOM 3419 C C . GLU A 1 429 ? 14.556 34.454 32.528 1.00 30.73 604 GLU A C 1
ATOM 3420 O O . GLU A 1 429 ? 14.011 35.549 32.458 1.00 28.53 604 GLU A O 1
ATOM 3426 N N . PHE A 1 430 ? 13.932 33.380 32.980 1.00 32.64 605 PHE A N 1
ATOM 3427 C CA . PHE A 1 430 ? 12.521 33.447 33.398 1.00 33.12 605 PHE A CA 1
ATOM 3428 C C . PHE A 1 430 ? 12.315 34.264 34.684 1.00 34.63 605 PHE A C 1
ATOM 3429 O O . PHE A 1 430 ? 13.111 34.223 35.607 1.00 40.49 605 PHE A O 1
ATOM 3437 N N . VAL A 1 431 ? 11.247 35.040 34.720 1.00 32.92 606 VAL A N 1
ATOM 3438 C CA . VAL A 1 431 ? 10.908 35.819 35.865 1.00 30.05 606 VAL A CA 1
ATOM 3439 C C . VAL A 1 431 ? 9.456 35.474 36.179 1.00 31.75 606 VAL A C 1
ATOM 3440 O O . VAL A 1 431 ? 8.567 35.426 35.299 1.00 26.16 606 VAL A O 1
ATOM 3444 N N . ARG A 1 432 ? 9.215 35.210 37.448 1.00 34.32 607 ARG A N 1
ATOM 3445 C CA . ARG A 1 432 ? 7.859 35.098 37.935 1.00 36.04 607 ARG A CA 1
ATOM 3446 C C . ARG A 1 432 ? 7.118 36.429 37.720 1.00 31.61 607 ARG A C 1
ATOM 3447 O O . ARG A 1 432 ? 7.677 37.483 38.011 1.00 38.44 607 ARG A O 1
ATOM 3455 N N . VAL A 1 433 ? 5.892 36.408 37.203 1.00 29.35 608 VAL A N 1
ATOM 3456 C CA . VAL A 1 433 ? 5.142 37.679 37.010 1.00 29.10 608 VAL A CA 1
ATOM 3457 C C . VAL A 1 433 ? 5.102 38.385 38.342 1.00 33.62 608 VAL A C 1
ATOM 3458 O O . VAL A 1 433 ? 5.325 39.599 38.433 1.00 38.88 608 VAL A O 1
ATOM 3462 N N . GLY A 1 434 ? 4.802 37.612 39.394 1.00 35.22 609 GLY A N 1
ATOM 3463 C CA . GLY A 1 434 ? 4.707 38.153 40.742 1.00 36.72 609 GLY A CA 1
ATOM 3464 C C . GLY A 1 434 ? 5.942 38.860 41.271 1.00 37.34 609 GLY A C 1
ATOM 3465 O O . GLY A 1 434 ? 5.826 39.552 42.257 1.00 37.70 609 GLY A O 1
ATOM 3466 N N . ASP A 1 435 ? 7.104 38.713 40.621 1.00 34.57 610 ASP A N 1
ATOM 3467 C CA . ASP A 1 435 ? 8.346 39.304 41.114 1.00 32.98 610 ASP A CA 1
ATOM 3468 C C . ASP A 1 435 ? 8.784 40.485 40.277 1.00 34.14 610 ASP A C 1
ATOM 3469 O O . ASP A 1 435 ? 9.859 41.055 40.495 1.00 26.16 610 ASP A O 1
ATOM 3474 N N . LEU A 1 436 ? 7.947 40.835 39.305 1.00 35.87 611 LEU A N 1
ATOM 3475 C CA . LEU A 1 436 ? 8.176 41.975 38.441 1.00 32.34 611 LEU A CA 1
ATOM 3476 C C . LEU A 1 436 ? 8.057 43.326 39.194 1.00 35.06 611 LEU A C 1
ATOM 3477 O O . LEU A 1 436 ? 7.058 43.576 39.853 1.00 37.56 611 LEU A O 1
ATOM 3482 N N . PRO A 1 437 ? 9.044 44.229 39.047 1.00 36.20 612 PRO A N 1
ATOM 3483 C CA . PRO A 1 437 ? 9.001 45.431 39.904 1.00 35.62 612 PRO A CA 1
ATOM 3484 C C . PRO A 1 437 ? 7.830 46.367 39.613 1.00 36.26 612 PRO A C 1
ATOM 3485 O O . PRO A 1 437 ? 7.911 47.327 38.859 1.00 34.69 612 PRO A O 1
ATOM 3489 N N . CYS A 1 438 ? 6.708 46.072 40.205 1.00 35.37 613 CYS A N 1
ATOM 3490 C CA . CYS A 1 438 ? 5.604 46.941 40.023 1.00 41.09 613 CYS A CA 1
ATOM 3491 C C . CYS A 1 438 ? 5.038 47.249 41.402 1.00 43.41 613 CYS A C 1
ATOM 3492 O O . CYS A 1 438 ? 5.254 46.511 42.354 1.00 46.33 613 CYS A O 1
ATOM 3495 N N . ASP A 1 439 ? 4.289 48.321 41.510 1.00 49.36 614 ASP A N 1
ATOM 3496 C CA . ASP A 1 439 ? 3.688 48.640 42.799 1.00 52.56 614 ASP A CA 1
ATOM 3497 C C . ASP A 1 439 ? 2.722 47.577 43.160 1.00 48.24 614 ASP A C 1
ATOM 3498 O O . ASP A 1 439 ? 2.809 47.052 44.244 1.00 52.08 614 ASP A O 1
ATOM 3503 N N . SER A 1 440 ? 1.862 47.215 42.212 1.00 49.25 615 SER A N 1
ATOM 3504 C CA . SER A 1 440 ? 0.756 46.293 42.454 1.00 48.67 615 SER A CA 1
ATOM 3505 C C . SER A 1 440 ? 0.849 44.968 41.656 1.00 48.86 615 SER A C 1
ATOM 3506 O O . SER A 1 440 ? 1.714 44.769 40.803 1.00 46.36 615 SER A O 1
ATOM 3509 N N . VAL A 1 441 ? -0.042 44.064 42.010 1.00 43.51 616 VAL A N 1
ATOM 3510 C CA . VAL A 1 441 ? -0.223 42.822 41.333 1.00 43.43 616 VAL A CA 1
ATOM 3511 C C . VAL A 1 441 ? -1.142 43.042 40.106 1.00 41.08 616 VAL A C 1
ATOM 3512 O O . VAL A 1 441 ? -1.163 42.210 39.185 1.00 39.69 616 VAL A O 1
ATOM 3516 N N . GLU A 1 442 ? -1.923 44.129 40.115 1.00 36.47 617 GLU A N 1
ATOM 3517 C CA . GLU A 1 442 ? -2.672 44.572 38.923 1.00 39.01 617 GLU A CA 1
ATOM 3518 C C . GLU A 1 442 ? -1.707 44.977 37.815 1.00 40.48 617 GLU A C 1
ATOM 3519 O O . GLU A 1 442 ? -1.905 44.574 36.682 1.00 40.77 617 GLU A O 1
ATOM 3521 N N . ASP A 1 443 ? -0.671 45.751 38.143 1.00 43.69 618 ASP A N 1
ATOM 3522 C CA . ASP A 1 443 ? 0.354 46.138 37.145 1.00 42.94 618 ASP A CA 1
ATOM 3523 C C . ASP A 1 443 ? 1.227 44.977 36.661 1.00 41.23 618 ASP A C 1
ATOM 3524 O O . ASP A 1 443 ? 1.473 44.840 35.434 1.00 34.34 618 ASP A O 1
ATOM 3529 N N . GLN A 1 444 ? 1.704 44.169 37.615 1.00 33.88 619 GLN A N 1
ATOM 3530 C CA . GLN A 1 444 ? 2.335 42.901 37.272 1.00 36.21 619 GLN A CA 1
ATOM 3531 C C . GLN A 1 444 ? 1.561 42.127 36.191 1.00 35.23 619 GLN A C 1
ATOM 3532 O O . GLN A 1 444 ? 2.099 41.824 35.118 1.00 35.36 619 GLN A O 1
ATOM 3538 N N . LEU A 1 445 ? 0.297 41.830 36.503 1.00 37.60 620 LEU A N 1
ATOM 3539 C CA . LEU A 1 445 ? -0.603 41.057 35.653 1.00 34.65 620 LEU A CA 1
ATOM 3540 C C . LEU A 1 445 ? -0.927 41.712 34.353 1.00 32.39 620 LEU A C 1
ATOM 3541 O O . LEU A 1 445 ? -0.960 41.011 33.354 1.00 34.86 620 LEU A O 1
ATOM 3546 N N . SER A 1 446 ? -1.184 43.020 34.329 1.00 31.35 621 SER A N 1
ATOM 3547 C CA . SER A 1 446 ? -1.541 43.645 33.060 1.00 30.51 621 SER A CA 1
ATOM 3548 C C . SER A 1 446 ? -0.320 43.839 32.154 1.00 28.80 621 SER A C 1
ATOM 3549 O O . SER A 1 446 ? -0.514 43.862 30.966 1.00 29.25 621 SER A O 1
ATOM 3552 N N . LEU A 1 447 ? 0.899 44.043 32.675 1.00 26.16 622 LEU A N 1
ATOM 3553 C CA . LEU A 1 447 ? 2.029 44.245 31.752 1.00 29.41 622 LEU A CA 1
ATOM 3554 C C . LEU A 1 447 ? 2.232 42.891 31.069 1.00 27.84 622 LEU A C 1
ATOM 3555 O O . LEU A 1 447 ? 2.148 42.768 29.858 1.00 26.82 622 LEU A O 1
ATOM 3560 N N . ALA A 1 448 ? 2.371 41.850 31.877 1.00 25.72 623 ALA A N 1
ATOM 3561 C CA . ALA A 1 448 ? 2.623 40.526 31.342 1.00 25.20 623 ALA A CA 1
ATOM 3562 C C . ALA A 1 448 ? 1.562 40.058 30.311 1.00 25.64 623 ALA A C 1
ATOM 3563 O O . ALA A 1 448 ? 1.892 39.471 29.272 1.00 24.48 623 ALA A O 1
ATOM 3565 N N . THR A 1 449 ? 0.306 40.334 30.613 1.00 24.81 624 THR A N 1
ATOM 3566 C CA . THR A 1 449 ? -0.807 39.891 29.805 1.00 26.25 624 THR A CA 1
ATOM 3567 C C . THR A 1 449 ? -0.809 40.665 28.498 1.00 26.50 624 THR A C 1
ATOM 3568 O O . THR A 1 449 ? -1.038 40.093 27.433 1.00 25.45 624 THR A O 1
ATOM 3572 N N . THR A 1 450 ? -0.581 41.972 28.589 1.00 28.99 625 THR A N 1
ATOM 3573 C CA . THR A 1 450 ? -0.497 42.810 27.430 1.00 25.71 625 THR A CA 1
ATOM 3574 C C . THR A 1 450 ? 0.672 42.307 26.557 1.00 24.73 625 THR A C 1
ATOM 3575 O O . THR A 1 450 ? 0.527 42.217 25.348 1.00 23.06 625 THR A O 1
ATOM 3579 N N . LEU A 1 451 ? 1.807 41.957 27.177 1.00 20.95 626 LEU A N 1
ATOM 3580 C CA . LEU A 1 451 ? 2.983 41.643 26.420 1.00 20.71 626 LEU A CA 1
ATOM 3581 C C . LEU A 1 451 ? 2.754 40.320 25.739 1.00 21.52 626 LEU A C 1
ATOM 3582 O O . LEU A 1 451 ? 3.082 40.176 24.547 1.00 18.93 626 LEU A O 1
ATOM 3587 N N . TYR A 1 452 ? 2.223 39.361 26.506 1.00 20.46 627 TYR A N 1
ATOM 3588 C CA . TYR A 1 452 ? 1.881 38.050 25.984 1.00 20.12 627 TYR A CA 1
ATOM 3589 C C . TYR A 1 452 ? 0.920 38.079 24.762 1.00 18.95 627 TYR A C 1
ATOM 3590 O O . TYR A 1 452 ? 1.193 37.391 23.776 1.00 21.48 627 TYR A O 1
ATOM 3599 N N . ASP A 1 453 ? -0.180 38.829 24.837 1.00 17.67 628 ASP A N 1
ATOM 3600 C CA . ASP A 1 453 ? -1.237 38.812 23.770 1.00 19.52 628 ASP A CA 1
ATOM 3601 C C . ASP A 1 453 ? -0.722 39.463 22.436 1.00 20.22 628 ASP A C 1
ATOM 3602 O O . ASP A 1 453 ? -1.197 39.168 21.347 1.00 17.45 628 ASP A O 1
ATOM 3607 N N . LYS A 1 454 ? 0.206 40.404 22.590 1.00 24.04 629 LYS A N 1
ATOM 3608 C CA . LYS A 1 454 ? 0.885 41.041 21.498 1.00 26.25 629 LYS A CA 1
ATOM 3609 C C . LYS A 1 454 ? 1.903 40.110 20.858 1.00 23.58 629 LYS A C 1
ATOM 3610 O O . LYS A 1 454 ? 2.416 40.425 19.814 1.00 24.45 629 LYS A O 1
ATOM 3616 N N . GLY A 1 455 ? 2.161 38.959 21.452 1.00 21.43 630 GLY A N 1
ATOM 3617 C CA . GLY A 1 455 ? 3.232 38.068 20.921 1.00 22.61 630 GLY A CA 1
ATOM 3618 C C . GLY A 1 455 ? 4.663 38.537 21.239 1.00 21.06 630 GLY A C 1
ATOM 3619 O O . GLY A 1 455 ? 5.591 38.289 20.460 1.00 21.46 630 GLY A O 1
ATOM 3620 N N . LEU A 1 456 ? 4.825 39.216 22.377 1.00 18.94 631 LEU A N 1
ATOM 3621 C CA . LEU A 1 456 ? 6.088 39.747 22.831 1.00 18.84 631 LEU A CA 1
ATOM 3622 C C . LEU A 1 456 ? 6.728 38.965 23.951 1.00 18.94 631 LEU A C 1
ATOM 3623 O O . LEU A 1 456 ? 7.890 39.191 24.271 1.00 17.59 631 LEU A O 1
ATOM 3628 N N . LEU A 1 457 ? 6.021 37.975 24.487 1.00 20.52 632 LEU A N 1
ATOM 3629 C CA . LEU A 1 457 ? 6.429 37.334 25.749 1.00 22.16 632 LEU A CA 1
ATOM 3630 C C . LEU A 1 457 ? 6.188 35.866 25.595 1.00 21.51 632 LEU A C 1
ATOM 3631 O O . LEU A 1 457 ? 5.220 35.488 24.938 1.00 23.63 632 LEU A O 1
ATOM 3636 N N . LEU A 1 458 ? 7.049 35.019 26.135 1.00 20.58 633 LEU A N 1
ATOM 3637 C CA . LEU A 1 458 ? 6.683 33.613 26.313 1.00 20.25 633 LEU A CA 1
ATOM 3638 C C . LEU A 1 458 ? 6.555 33.153 27.790 1.00 21.74 633 LEU A C 1
ATOM 3639 O O . LEU A 1 458 ? 6.970 33.858 28.705 1.00 19.07 633 LEU A O 1
ATOM 3644 N N . THR A 1 459 ? 6.011 31.947 27.984 1.00 21.65 634 THR A N 1
ATOM 3645 C CA . THR A 1 459 ? 5.752 31.394 29.289 1.00 24.25 634 THR A CA 1
ATOM 3646 C C . THR A 1 459 ? 6.660 30.157 29.445 1.00 25.87 634 THR A C 1
ATOM 3647 O O . THR A 1 459 ? 6.900 29.465 28.452 1.00 27.16 634 THR A O 1
ATOM 3651 N N . LYS A 1 460 ? 7.143 29.846 30.664 1.00 25.67 635 LYS A N 1
ATOM 3652 C CA . LYS A 1 460 ? 8.024 28.634 30.826 1.00 29.22 635 LYS A CA 1
ATOM 3653 C C . LYS A 1 460 ? 7.308 27.317 30.422 1.00 28.46 635 LYS A C 1
ATOM 3654 O O . LYS A 1 460 ? 7.901 26.408 29.880 1.00 26.93 635 LYS A O 1
ATOM 3660 N N . MET A 1 461 ? 6.010 27.275 30.641 1.00 27.99 636 MET A N 1
ATOM 3661 C CA . MET A 1 461 ? 5.178 26.191 30.173 1.00 29.46 636 MET A CA 1
ATOM 3662 C C . MET A 1 461 ? 3.974 26.798 29.432 1.00 25.46 636 MET A C 1
ATOM 3663 O O . MET A 1 461 ? 3.470 27.903 29.789 1.00 22.11 636 MET A O 1
ATOM 3668 N N . PRO A 1 462 ? 3.463 26.060 28.443 1.00 23.01 637 PRO A N 1
ATOM 3669 C CA . PRO A 1 462 ? 2.304 26.570 27.712 1.00 23.38 637 PRO A CA 1
ATOM 3670 C C . PRO A 1 462 ? 1.151 26.850 28.672 1.00 24.60 637 PRO A C 1
ATOM 3671 O O . PRO A 1 462 ? 0.900 26.072 29.584 1.00 30.60 637 PRO A O 1
ATOM 3675 N N . LEU A 1 463 ? 0.472 27.961 28.501 1.00 27.03 638 LEU A N 1
ATOM 3676 C CA . LEU A 1 463 ? -0.689 28.261 29.308 1.00 28.76 638 LEU A CA 1
ATOM 3677 C C . LEU A 1 463 ? -1.756 27.241 28.993 1.00 30.36 638 LEU A C 1
ATOM 3678 O O . LEU A 1 463 ? -2.659 27.084 29.782 1.00 38.65 638 LEU A O 1
ATOM 3683 N N . ALA A 1 464 ? -1.680 26.599 27.826 1.00 32.60 639 ALA A N 1
ATOM 3684 C CA . ALA A 1 464 ? -2.474 25.381 27.518 1.00 39.50 639 ALA A CA 1
ATOM 3685 C C . ALA A 1 464 ? -2.013 24.628 26.250 1.00 42.12 639 ALA A C 1
ATOM 3686 O O . ALA A 1 464 ? -1.033 24.995 25.581 1.00 39.85 639 ALA A O 1
ATOM 3688 N N . TRP B 1 6 ? 9.096 123.497 15.338 1.00 39.99 181 TRP B N 1
ATOM 3689 C CA . TRP B 1 6 ? 9.692 123.820 14.002 1.00 44.42 181 TRP B CA 1
ATOM 3690 C C . TRP B 1 6 ? 11.211 123.534 13.939 1.00 42.78 181 TRP B C 1
ATOM 3691 O O . TRP B 1 6 ? 11.749 123.375 12.837 1.00 52.69 181 TRP B O 1
ATOM 3693 N N . ASP B 1 7 ? 11.901 123.480 15.083 1.00 38.90 182 ASP B N 1
ATOM 3694 C CA . ASP B 1 7 ? 13.211 122.799 15.149 1.00 35.41 182 ASP B CA 1
ATOM 3695 C C . ASP B 1 7 ? 13.382 121.976 16.425 1.00 32.60 182 ASP B C 1
ATOM 3696 O O . ASP B 1 7 ? 12.725 122.235 17.464 1.00 33.55 182 ASP B O 1
ATOM 3701 N N . SER B 1 8 ? 14.244 120.966 16.327 1.00 25.89 183 SER B N 1
ATOM 3702 C CA . SER B 1 8 ? 14.498 120.033 17.433 1.00 23.25 183 SER B CA 1
ATOM 3703 C C . SER B 1 8 ? 15.842 119.296 17.247 1.00 20.33 183 SER B C 1
ATOM 3704 O O . SER B 1 8 ? 16.422 119.340 16.192 1.00 19.97 183 SER B O 1
ATOM 3707 N N . PRO B 1 9 ? 16.342 118.654 18.298 1.00 19.16 184 PRO B N 1
ATOM 3708 C CA . PRO B 1 9 ? 17.585 117.945 18.060 1.00 20.36 184 PRO B CA 1
ATOM 3709 C C . PRO B 1 9 ? 17.465 116.854 16.990 1.00 19.03 184 PRO B C 1
ATOM 3710 O O . PRO B 1 9 ? 18.393 116.667 16.223 1.00 19.42 184 PRO B O 1
ATOM 3714 N N . LEU B 1 10 ? 16.322 116.206 16.901 1.00 19.61 185 LEU B N 1
ATOM 3715 C CA . LEU B 1 10 ? 16.127 115.162 15.895 1.00 21.28 185 LEU B CA 1
ATOM 3716 C C . LEU B 1 10 ? 16.113 115.751 14.487 1.00 21.31 185 LEU B C 1
ATOM 3717 O O . LEU B 1 10 ? 16.790 115.245 13.586 1.00 21.06 185 LEU B O 1
ATOM 3722 N N . ARG B 1 11 ? 15.355 116.824 14.302 1.00 19.67 186 ARG B N 1
ATOM 3723 C CA . ARG B 1 11 ? 15.378 117.514 13.026 1.00 19.28 186 ARG B CA 1
ATOM 3724 C C . ARG B 1 11 ? 16.797 117.939 12.638 1.00 19.70 186 ARG B C 1
ATOM 3725 O O . ARG B 1 11 ? 17.204 117.874 11.466 1.00 20.66 186 ARG B O 1
ATOM 3727 N N . ARG B 1 12 ? 17.587 118.367 13.608 1.00 19.12 187 ARG B N 1
ATOM 3728 C CA . ARG B 1 12 ? 18.949 118.812 13.253 1.00 21.66 187 ARG B CA 1
ATOM 3729 C C . ARG B 1 12 ? 19.884 117.669 12.882 1.00 20.60 187 ARG B C 1
ATOM 3730 O O . ARG B 1 12 ? 20.673 117.778 11.933 1.00 18.44 187 ARG B O 1
ATOM 3738 N N . VAL B 1 13 ? 19.734 116.537 13.574 1.00 19.44 188 VAL B N 1
ATOM 3739 C CA . VAL B 1 13 ? 20.614 115.430 13.291 1.00 19.58 188 VAL B CA 1
ATOM 3740 C C . VAL B 1 13 ? 20.276 114.830 11.927 1.00 19.01 188 VAL B C 1
ATOM 3741 O O . VAL B 1 13 ? 21.168 114.367 11.199 1.00 17.92 188 VAL B O 1
ATOM 3745 N N . LEU B 1 14 ? 19.009 114.920 11.536 1.00 19.56 189 LEU B N 1
ATOM 3746 C CA . LEU B 1 14 ? 18.615 114.387 10.234 1.00 20.59 189 LEU B CA 1
ATOM 3747 C C . LEU B 1 14 ? 19.192 115.265 9.141 1.00 20.52 189 LEU B C 1
ATOM 3748 O O . LEU B 1 14 ? 19.758 114.763 8.201 1.00 19.09 189 LEU B O 1
ATOM 3753 N N . ALA B 1 15 ? 19.145 116.586 9.323 1.00 21.48 190 ALA B N 1
ATOM 3754 C CA . ALA B 1 15 ? 19.776 117.488 8.369 1.00 20.19 190 ALA B CA 1
ATOM 3755 C C . ALA B 1 15 ? 21.314 117.239 8.323 1.00 21.59 190 ALA B C 1
ATOM 3756 O O . ALA B 1 15 ? 21.971 117.291 7.246 1.00 18.51 190 ALA B O 1
ATOM 3758 N N . GLU B 1 16 ? 21.877 116.983 9.500 1.00 19.36 191 GLU B N 1
ATOM 3759 C CA . GLU B 1 16 ? 23.302 116.643 9.600 1.00 18.87 191 GLU B CA 1
ATOM 3760 C C . GLU B 1 16 ? 23.597 115.342 8.848 1.00 19.26 191 GLU B C 1
ATOM 3761 O O . GLU B 1 16 ? 24.553 115.288 8.073 1.00 18.76 191 GLU B O 1
ATOM 3767 N N . LEU B 1 17 ? 22.753 114.324 8.996 1.00 18.77 192 LEU B N 1
ATOM 3768 C CA . LEU B 1 17 ? 23.025 113.057 8.286 1.00 19.74 192 LEU B CA 1
ATOM 3769 C C . LEU B 1 17 ? 23.040 113.238 6.794 1.00 19.04 192 LEU B C 1
ATOM 3770 O O . LEU B 1 17 ? 23.859 112.629 6.124 1.00 17.42 192 LEU B O 1
ATOM 3775 N N . ASN B 1 18 ? 22.117 114.066 6.293 1.00 18.20 193 ASN B N 1
ATOM 3776 C CA . ASN B 1 18 ? 21.978 114.346 4.882 1.00 18.31 193 ASN B CA 1
ATOM 3777 C C . ASN B 1 18 ? 23.267 114.950 4.264 1.00 19.14 193 ASN B C 1
ATOM 3778 O O . ASN B 1 18 ? 23.503 114.814 3.059 1.00 19.15 193 ASN B O 1
ATOM 3783 N N . ARG B 1 19 ? 24.113 115.542 5.100 1.00 21.35 194 ARG B N 1
ATOM 3784 C CA . ARG B 1 19 ? 25.433 116.093 4.668 1.00 24.66 194 ARG B CA 1
ATOM 3785 C C . ARG B 1 19 ? 26.603 115.159 4.915 1.00 25.08 194 ARG B C 1
ATOM 3786 O O . ARG B 1 19 ? 27.751 115.509 4.574 1.00 25.70 194 ARG B O 1
ATOM 3794 N N . ILE B 1 20 ? 26.355 113.991 5.507 1.00 23.91 195 ILE B N 1
ATOM 3795 C CA . ILE B 1 20 ? 27.425 112.981 5.688 1.00 24.19 195 ILE B CA 1
ATOM 3796 C C . ILE B 1 20 ? 27.401 112.001 4.499 1.00 25.40 195 ILE B C 1
ATOM 3797 O O . ILE B 1 20 ? 26.436 111.255 4.329 1.00 26.96 195 ILE B O 1
ATOM 3802 N N . PRO B 1 21 ? 28.449 112.018 3.665 1.00 24.97 196 PRO B N 1
ATOM 3803 C CA . PRO B 1 21 ? 28.406 111.331 2.378 1.00 23.15 196 PRO B CA 1
ATOM 3804 C C . PRO B 1 21 ? 28.335 109.807 2.468 1.00 22.77 196 PRO B C 1
ATOM 3805 O O . PRO B 1 21 ? 27.683 109.198 1.631 1.00 22.01 196 PRO B O 1
ATOM 3809 N N . SER B 1 22 ? 28.933 109.218 3.498 1.00 20.45 197 SER B N 1
ATOM 3810 C CA . SER B 1 22 ? 28.932 107.763 3.699 1.00 18.36 197 SER B CA 1
ATOM 3811 C C . SER B 1 22 ? 27.779 107.237 4.549 1.00 16.38 197 SER B C 1
ATOM 3812 O O . SER B 1 22 ? 27.562 107.677 5.632 1.00 16.43 197 SER B O 1
ATOM 3815 N N . SER B 1 23 ? 27.095 106.219 4.079 1.00 16.47 198 SER B N 1
ATOM 3816 C CA . SER B 1 23 ? 26.003 105.592 4.829 1.00 16.26 198 SER B CA 1
ATOM 3817 C C . SER B 1 23 ? 26.461 104.866 6.105 1.00 15.94 198 SER B C 1
ATOM 3818 O O . SER B 1 23 ? 25.734 104.835 7.086 1.00 15.50 198 SER B O 1
ATOM 3821 N N . ARG B 1 24 ? 27.661 104.291 6.089 1.00 16.15 199 ARG B N 1
ATOM 3822 C CA . ARG B 1 24 ? 28.241 103.680 7.281 1.00 16.98 199 ARG B CA 1
ATOM 3823 C C . ARG B 1 24 ? 28.428 104.731 8.332 1.00 18.29 199 ARG B C 1
ATOM 3824 O O . ARG B 1 24 ? 28.039 104.543 9.496 1.00 16.36 199 ARG B O 1
ATOM 3832 N N . ARG B 1 25 ? 28.962 105.883 7.911 1.00 20.61 200 ARG B N 1
ATOM 3833 C CA . ARG B 1 25 ? 29.162 107.000 8.853 1.00 22.80 200 ARG B CA 1
ATOM 3834 C C . ARG B 1 25 ? 27.858 107.577 9.325 1.00 18.43 200 ARG B C 1
ATOM 3835 O O . ARG B 1 25 ? 27.698 107.864 10.484 1.00 20.61 200 ARG B O 1
ATOM 3843 N N . ARG B 1 26 ? 26.894 107.723 8.459 1.00 16.78 201 ARG B N 1
ATOM 3844 C CA . ARG B 1 26 ? 25.599 108.193 8.910 1.00 15.46 201 ARG B CA 1
ATOM 3845 C C . ARG B 1 26 ? 25.036 107.347 10.022 1.00 14.00 201 ARG B C 1
ATOM 3846 O O . ARG B 1 26 ? 24.444 107.858 10.966 1.00 12.77 201 ARG B O 1
ATOM 3854 N N . ALA B 1 27 ? 25.203 106.038 9.893 1.00 13.90 202 ALA B N 1
ATOM 3855 C CA . ALA B 1 27 ? 24.646 105.086 10.858 1.00 13.88 202 ALA B CA 1
ATOM 3856 C C . ALA B 1 27 ? 25.283 105.202 12.233 1.00 14.13 202 ALA B C 1
ATOM 3857 O O . ALA B 1 27 ? 24.572 105.289 13.265 1.00 13.90 202 ALA B O 1
ATOM 3859 N N . ALA B 1 28 ? 26.614 105.233 12.248 1.00 14.63 203 ALA B N 1
ATOM 3860 C CA . ALA B 1 28 ? 27.386 105.476 13.483 1.00 15.79 203 ALA B CA 1
ATOM 3861 C C . ALA B 1 28 ? 26.972 106.802 14.142 1.00 15.83 203 ALA B C 1
ATOM 3862 O O . ALA B 1 28 ? 26.760 106.887 15.363 1.00 14.40 203 ALA B O 1
ATOM 3864 N N . ARG B 1 29 ? 26.845 107.830 13.314 1.00 15.44 204 ARG B N 1
ATOM 3865 C CA . ARG B 1 29 ? 26.498 109.141 13.840 1.00 15.69 204 ARG B CA 1
ATOM 3866 C C . ARG B 1 29 ? 25.110 109.111 14.442 1.00 14.18 204 ARG B C 1
ATOM 3867 O O . ARG B 1 29 ? 24.940 109.637 15.556 1.00 14.19 204 ARG B O 1
ATOM 3875 N N . LEU B 1 30 ? 24.130 108.481 13.777 1.00 13.11 205 LEU B N 1
ATOM 3876 C CA . LEU B 1 30 ? 22.783 108.462 14.361 1.00 13.77 205 LEU B CA 1
ATOM 3877 C C . LEU B 1 30 ? 22.704 107.703 15.687 1.00 14.14 205 LEU B C 1
ATOM 3878 O O . LEU B 1 30 ? 21.947 108.080 16.604 1.00 14.95 205 LEU B O 1
ATOM 3883 N N . PHE B 1 31 ? 23.435 106.625 15.789 1.00 14.29 206 PHE B N 1
ATOM 3884 C CA . PHE B 1 31 ? 23.427 105.844 17.002 1.00 15.05 206 PHE B CA 1
ATOM 3885 C C . PHE B 1 31 ? 24.149 106.610 18.101 1.00 15.30 206 PHE B C 1
ATOM 3886 O O . PHE B 1 31 ? 23.706 106.632 19.211 1.00 14.25 206 PHE B O 1
ATOM 3894 N N . GLU B 1 32 ? 25.232 107.284 17.785 1.00 17.10 207 GLU B N 1
ATOM 3895 C CA . GLU B 1 32 ? 25.788 108.249 18.755 1.00 17.93 207 GLU B CA 1
ATOM 3896 C C . GLU B 1 32 ? 24.724 109.261 19.293 1.00 19.31 207 GLU B C 1
ATOM 3897 O O . GLU B 1 32 ? 24.538 109.445 20.516 1.00 19.15 207 GLU B O 1
ATOM 3903 N N . TRP B 1 33 ? 23.967 109.867 18.370 1.00 19.43 208 TRP B N 1
ATOM 3904 C CA . TRP B 1 33 ? 22.937 110.817 18.732 1.00 18.55 208 TRP B CA 1
ATOM 3905 C C . TRP B 1 33 ? 21.917 110.147 19.641 1.00 18.29 208 TRP B C 1
ATOM 3906 O O . TRP B 1 33 ? 21.423 110.731 20.626 1.00 17.30 208 TRP B O 1
ATOM 3917 N N . LEU B 1 34 ? 21.558 108.921 19.286 1.00 17.67 209 LEU B N 1
ATOM 3918 C CA . LEU B 1 34 ? 20.458 108.257 19.984 1.00 17.15 209 LEU B CA 1
ATOM 3919 C C . LEU B 1 34 ? 20.787 108.086 21.468 1.00 17.57 209 LEU B C 1
ATOM 3920 O O . LEU B 1 34 ? 19.909 108.174 22.304 1.00 17.27 209 LEU B O 1
ATOM 3925 N N . ILE B 1 35 ? 22.036 107.775 21.794 1.00 16.85 210 ILE B N 1
ATOM 3926 C CA . ILE B 1 35 ? 22.347 107.498 23.192 1.00 18.05 210 ILE B CA 1
ATOM 3927 C C . ILE B 1 35 ? 23.092 108.649 23.873 1.00 17.65 210 ILE B C 1
ATOM 3928 O O . ILE B 1 35 ? 23.527 108.484 25.040 1.00 16.24 210 ILE B O 1
ATOM 3933 N N . ALA B 1 36 ? 23.249 109.769 23.160 1.00 16.66 211 ALA B N 1
ATOM 3934 C CA . ALA B 1 36 ? 24.026 110.914 23.671 1.00 18.35 211 ALA B CA 1
ATOM 3935 C C . ALA B 1 36 ? 23.562 111.330 25.076 1.00 18.75 211 ALA B C 1
ATOM 3936 O O . ALA B 1 36 ? 22.363 111.393 25.355 1.00 19.21 211 ALA B O 1
ATOM 3938 N N . PRO B 1 37 ? 24.511 111.644 25.960 1.00 19.45 212 PRO B N 1
ATOM 3939 C CA . PRO B 1 37 ? 25.947 111.813 25.713 1.00 19.97 212 PRO B CA 1
ATOM 3940 C C . PRO B 1 37 ? 26.811 110.572 25.887 1.00 20.62 212 PRO B C 1
ATOM 3941 O O . PRO B 1 37 ? 28.035 110.652 25.731 1.00 22.19 212 PRO B O 1
ATOM 3945 N N . MET B 1 38 ? 26.216 109.435 26.191 1.00 20.46 213 MET B N 1
ATOM 3946 C CA . MET B 1 38 ? 27.036 108.222 26.312 1.00 21.74 213 MET B CA 1
ATOM 3947 C C . MET B 1 38 ? 27.793 107.796 25.037 1.00 22.01 213 MET B C 1
ATOM 3948 O O . MET B 1 38 ? 27.168 107.656 23.978 1.00 21.59 213 MET B O 1
ATOM 3953 N N . PRO B 1 39 ? 29.131 107.554 25.137 1.00 19.35 214 PRO B N 1
ATOM 3954 C CA . PRO B 1 39 ? 29.849 107.118 23.951 1.00 19.83 214 PRO B CA 1
ATOM 3955 C C . PRO B 1 39 ? 29.418 105.703 23.522 1.00 20.70 214 PRO B C 1
ATOM 3956 O O . PRO B 1 39 ? 29.292 104.792 24.381 1.00 17.79 214 PRO B O 1
ATOM 3960 N N . PRO B 1 40 ? 29.176 105.533 22.223 1.00 19.58 215 PRO B N 1
ATOM 3961 C CA . PRO B 1 40 ? 28.787 104.226 21.717 1.00 19.78 215 PRO B CA 1
ATOM 3962 C C . PRO B 1 40 ? 29.744 103.111 22.120 1.00 19.12 215 PRO B C 1
ATOM 3963 O O . PRO B 1 40 ? 29.332 101.990 22.479 1.00 17.51 215 PRO B O 1
ATOM 3967 N N . ASP B 1 41 ? 31.018 103.406 21.995 1.00 18.64 216 ASP B N 1
ATOM 3968 C CA . ASP B 1 41 ? 32.044 102.439 22.312 1.00 21.16 216 ASP B CA 1
ATOM 3969 C C . ASP B 1 41 ? 31.953 101.914 23.757 1.00 19.18 216 ASP B C 1
ATOM 3970 O O . ASP B 1 41 ? 32.081 100.691 24.000 1.00 20.58 216 ASP B O 1
ATOM 3975 N N . HIS B 1 42 ? 31.671 102.806 24.690 1.00 16.07 217 HIS B N 1
ATOM 3976 C CA . HIS B 1 42 ? 31.467 102.423 26.035 1.00 15.94 217 HIS B CA 1
ATOM 3977 C C . HIS B 1 42 ? 30.207 101.609 26.127 1.00 15.64 217 HIS B C 1
ATOM 3978 O O . HIS B 1 42 ? 30.173 100.587 26.833 1.00 14.71 217 HIS B O 1
ATOM 3985 N N . PHE B 1 43 ? 29.152 102.067 25.442 1.00 13.59 218 PHE B N 1
ATOM 3986 C CA . PHE B 1 43 ? 27.898 101.363 25.521 1.00 11.98 218 PHE B CA 1
ATOM 3987 C C . PHE B 1 43 ? 28.042 99.910 24.998 1.00 12.27 218 PHE B C 1
ATOM 3988 O O . PHE B 1 43 ? 27.612 98.932 25.628 1.00 10.99 218 PHE B O 1
ATOM 3996 N N . TYR B 1 44 ? 28.616 99.778 23.819 1.00 12.52 219 TYR B N 1
ATOM 3997 C CA . TYR B 1 44 ? 28.742 98.450 23.242 1.00 13.45 219 TYR B CA 1
ATOM 3998 C C . TYR B 1 44 ? 29.683 97.538 24.021 1.00 14.49 219 TYR B C 1
ATOM 3999 O O . TYR B 1 44 ? 29.412 96.337 24.142 1.00 13.82 219 TYR B O 1
ATOM 4008 N N . ARG B 1 45 ? 30.758 98.087 24.578 1.00 16.35 220 ARG B N 1
ATOM 4009 C CA . ARG B 1 45 ? 31.670 97.250 25.378 1.00 18.57 220 ARG B CA 1
ATOM 4010 C C . ARG B 1 45 ? 31.102 96.795 26.756 1.00 16.71 220 ARG B C 1
ATOM 4011 O O . ARG B 1 45 ? 31.272 95.636 27.187 1.00 15.25 220 ARG B O 1
ATOM 4019 N N . ARG B 1 46 ? 30.414 97.696 27.416 1.00 15.43 221 ARG B N 1
ATOM 4020 C CA . ARG B 1 46 ? 30.034 97.489 28.814 1.00 16.83 221 ARG B CA 1
ATOM 4021 C C . ARG B 1 46 ? 28.533 97.279 29.071 1.00 15.12 221 ARG B C 1
ATOM 4022 O O . ARG B 1 46 ? 28.195 96.784 30.106 1.00 15.18 221 ARG B O 1
ATOM 4030 N N . LEU B 1 47 ? 27.641 97.723 28.187 1.00 13.19 222 LEU B N 1
ATOM 4031 C CA . LEU B 1 47 ? 26.240 97.762 28.563 1.00 13.58 222 LEU B CA 1
ATOM 4032 C C . LEU B 1 47 ? 25.353 96.891 27.701 1.00 13.46 222 LEU B C 1
ATOM 4033 O O . LEU B 1 47 ? 24.477 96.224 28.231 1.00 15.46 222 LEU B O 1
ATOM 4038 N N . TRP B 1 48 ? 25.603 96.886 26.400 1.00 12.47 223 TRP B N 1
ATOM 4039 C CA . TRP B 1 48 ? 24.925 96.067 25.436 1.00 13.53 223 TRP B CA 1
ATOM 4040 C C . TRP B 1 48 ? 24.940 94.616 25.829 1.00 14.76 223 TRP B C 1
ATOM 4041 O O . TRP B 1 48 ? 26.000 94.037 26.117 1.00 16.01 223 TRP B O 1
ATOM 4052 N N . GLU B 1 49 ? 23.757 94.016 25.842 1.00 14.61 224 GLU B N 1
ATOM 4053 C CA . GLU B 1 49 ? 23.558 92.627 26.326 1.00 14.08 224 GLU B CA 1
ATOM 4054 C C . GLU B 1 49 ? 23.985 92.385 27.742 1.00 13.86 224 GLU B C 1
ATOM 4055 O O . GLU B 1 49 ? 24.064 91.236 28.134 1.00 13.02 224 GLU B O 1
ATOM 4061 N N . ARG B 1 50 ? 24.206 93.446 28.528 1.00 14.68 225 ARG B N 1
ATOM 4062 C CA . ARG B 1 50 ? 24.608 93.231 29.935 1.00 14.86 225 ARG B CA 1
ATOM 4063 C C . ARG B 1 50 ? 23.816 93.964 30.995 1.00 14.99 225 ARG B C 1
ATOM 4064 O O . ARG B 1 50 ? 23.592 93.411 32.071 1.00 13.56 225 ARG B O 1
ATOM 4072 N N . GLU B 1 51 ? 23.435 95.225 30.746 1.00 15.08 226 GLU B N 1
ATOM 4073 C CA . GLU B 1 51 ? 22.821 96.029 31.786 1.00 15.67 226 GLU B CA 1
ATOM 4074 C C . GLU B 1 51 ? 21.660 96.819 31.236 1.00 14.92 226 GLU B C 1
ATOM 4075 O O . GLU B 1 51 ? 21.751 97.309 30.131 1.00 15.70 226 GLU B O 1
ATOM 4081 N N . ALA B 1 52 ? 20.663 97.099 32.061 1.00 14.15 227 ALA B N 1
ATOM 4082 C CA . ALA B 1 52 ? 19.747 98.162 31.764 1.00 14.46 227 ALA B CA 1
ATOM 4083 C C . ALA B 1 52 ? 20.406 99.509 31.871 1.00 14.29 227 ALA B C 1
ATOM 4084 O O . ALA B 1 52 ? 21.256 99.708 32.709 1.00 15.26 227 ALA B O 1
ATOM 4086 N N . VAL B 1 53 ? 20.026 100.437 31.000 1.00 15.40 228 VAL B N 1
ATOM 4087 C CA . VAL B 1 53 ? 20.643 101.760 30.873 1.00 15.05 228 VAL B CA 1
ATOM 4088 C C . VAL B 1 53 ? 19.554 102.838 30.707 1.00 16.20 228 VAL B C 1
ATOM 4089 O O . VAL B 1 53 ? 18.696 102.782 29.801 1.00 18.43 228 VAL B O 1
ATOM 4093 N N . LEU B 1 54 ? 19.591 103.841 31.549 1.00 16.96 229 LEU B N 1
ATOM 4094 C CA . LEU B 1 54 ? 18.735 105.000 31.436 1.00 16.71 229 LEU B CA 1
ATOM 4095 C C . LEU B 1 54 ? 19.534 106.219 31.050 1.00 16.53 229 LEU B C 1
ATOM 4096 O O . LEU B 1 54 ? 20.579 106.526 31.643 1.00 16.77 229 LEU B O 1
ATOM 4101 N N . VAL B 1 55 ? 19.054 106.920 30.040 1.00 17.77 230 VAL B N 1
ATOM 4102 C CA . VAL B 1 55 ? 19.654 108.187 29.652 1.00 18.15 230 VAL B CA 1
ATOM 4103 C C . VAL B 1 55 ? 18.606 109.240 29.924 1.00 19.20 230 VAL B C 1
ATOM 4104 O O . VAL B 1 55 ? 17.544 109.244 29.299 1.00 18.37 230 VAL B O 1
ATOM 4108 N N . ARG B 1 56 ? 18.896 110.066 30.928 1.00 20.72 231 ARG B N 1
ATOM 4109 C CA . ARG B 1 56 ? 18.086 111.212 31.331 1.00 21.32 231 ARG B CA 1
ATOM 4110 C C . ARG B 1 56 ? 18.497 112.355 30.472 1.00 19.10 231 ARG B C 1
ATOM 4111 O O . ARG B 1 56 ? 19.570 112.855 30.604 1.00 17.22 231 ARG B O 1
ATOM 4119 N N . ARG B 1 57 ? 17.652 112.750 29.549 1.00 20.50 232 ARG B N 1
ATOM 4120 C CA . ARG B 1 57 ? 18.102 113.644 28.482 1.00 20.99 232 ARG B CA 1
ATOM 4121 C C . ARG B 1 57 ? 18.136 115.091 28.927 1.00 22.50 232 ARG B C 1
ATOM 4122 O O . ARG B 1 57 ? 18.849 115.863 28.342 1.00 25.51 232 ARG B O 1
ATOM 4130 N N . GLN B 1 58 ? 17.290 115.438 29.892 1.00 25.41 233 GLN B N 1
ATOM 4131 C CA . GLN B 1 58 ? 17.030 116.833 30.270 1.00 30.51 233 GLN B CA 1
ATOM 4132 C C . GLN B 1 58 ? 16.658 117.673 29.034 1.00 29.30 233 GLN B C 1
ATOM 4133 O O . GLN B 1 58 ? 17.174 118.766 28.867 1.00 29.62 233 GLN B O 1
ATOM 4139 N N . ASP B 1 59 ? 15.830 117.127 28.145 1.00 27.96 234 ASP B N 1
ATOM 4140 C CA . ASP B 1 59 ? 15.430 117.857 26.945 1.00 26.82 234 ASP B CA 1
ATOM 4141 C C . ASP B 1 59 ? 14.214 117.190 26.326 1.00 27.55 234 ASP B C 1
ATOM 4142 O O . ASP B 1 59 ? 14.330 116.242 25.497 1.00 25.81 234 ASP B O 1
ATOM 4147 N N . HIS B 1 60 ? 13.058 117.723 26.705 1.00 23.48 235 HIS B N 1
ATOM 4148 C CA . HIS B 1 60 ? 11.765 117.235 26.255 1.00 24.82 235 HIS B CA 1
ATOM 4149 C C . HIS B 1 60 ? 11.573 117.251 24.759 1.00 22.41 235 HIS B C 1
ATOM 4150 O O . HIS B 1 60 ? 10.705 116.562 24.238 1.00 22.46 235 HIS B O 1
ATOM 4157 N N . THR B 1 61 ? 12.382 118.037 24.064 1.00 20.55 236 THR B N 1
ATOM 4158 C CA . THR B 1 61 ? 12.238 118.164 22.643 1.00 19.84 236 THR B CA 1
ATOM 4159 C C . THR B 1 61 ? 13.138 117.185 21.838 1.00 18.01 236 THR B C 1
ATOM 4160 O O . THR B 1 61 ? 13.119 117.169 20.615 1.00 17.36 236 THR B O 1
ATOM 4164 N N . TYR B 1 62 ? 13.982 116.438 22.507 1.00 17.08 237 TYR B N 1
ATOM 4165 C CA . TYR B 1 62 ? 15.008 115.676 21.779 1.00 17.66 237 TYR B CA 1
ATOM 4166 C C . TYR B 1 62 ? 14.499 114.919 20.560 1.00 17.01 237 TYR B C 1
ATOM 4167 O O . TYR B 1 62 ? 15.106 114.968 19.476 1.00 16.75 237 TYR B O 1
ATOM 4176 N N . TYR B 1 63 ? 13.389 114.206 20.736 1.00 17.86 238 TYR B N 1
ATOM 4177 C CA . TYR B 1 63 ? 12.795 113.429 19.619 1.00 19.02 238 TYR B CA 1
ATOM 4178 C C . TYR B 1 63 ? 11.721 114.100 18.815 1.00 20.89 238 TYR B C 1
ATOM 4179 O O . TYR B 1 63 ? 11.070 113.410 18.039 1.00 20.32 238 TYR B O 1
ATOM 4188 N N . GLN B 1 64 ? 11.494 115.407 18.946 1.00 22.97 239 GLN B N 1
ATOM 4189 C CA . GLN B 1 64 ? 10.361 116.015 18.224 1.00 23.00 239 GLN B CA 1
ATOM 4190 C C . GLN B 1 64 ? 10.528 115.869 16.719 1.00 20.65 239 GLN B C 1
ATOM 4191 O O . GLN B 1 64 ? 11.573 116.180 16.175 1.00 16.84 239 GLN B O 1
ATOM 4197 N N . GLY B 1 65 ? 9.462 115.436 16.050 1.00 19.29 240 GLY B N 1
ATOM 4198 C CA . GLY B 1 65 ? 9.502 115.194 14.614 1.00 17.83 240 GLY B CA 1
ATOM 4199 C C . GLY B 1 65 ? 9.524 113.688 14.332 1.00 19.37 240 GLY B C 1
ATOM 4200 O O . GLY B 1 65 ? 9.243 113.278 13.183 1.00 18.45 240 GLY B O 1
ATOM 4201 N N . LEU B 1 66 ? 9.817 112.859 15.345 1.00 16.26 241 LEU B N 1
ATOM 4202 C CA . LEU B 1 66 ? 9.933 111.405 15.072 1.00 16.87 241 LEU B CA 1
ATOM 4203 C C . LEU B 1 66 ? 8.577 110.769 14.895 1.00 16.80 241 LEU B C 1
ATOM 4204 O O . LEU B 1 66 ? 8.277 110.266 13.844 1.00 16.86 241 LEU B O 1
ATOM 4209 N N . PHE B 1 67 ? 7.745 110.823 15.942 1.00 16.41 242 PHE B N 1
ATOM 4210 C CA . PHE B 1 67 ? 6.404 110.349 15.892 1.00 15.96 242 PHE B CA 1
ATOM 4211 C C . PHE B 1 67 ? 5.612 110.999 16.992 1.00 16.98 242 PHE B C 1
ATOM 4212 O O . PHE B 1 67 ? 6.137 111.164 18.074 1.00 18.83 242 PHE B O 1
ATOM 4220 N N . SER B 1 68 ? 4.344 111.295 16.749 1.00 16.22 243 SER B N 1
ATOM 4221 C CA . SER B 1 68 ? 3.494 111.940 17.711 1.00 17.19 243 SER B CA 1
ATOM 4222 C C . SER B 1 68 ? 2.128 111.294 17.697 1.00 17.04 243 SER B C 1
ATOM 4223 O O . SER B 1 68 ? 1.805 110.515 16.804 1.00 17.43 243 SER B O 1
ATOM 4226 N N . THR B 1 69 ? 1.316 111.597 18.699 1.00 19.18 244 THR B N 1
ATOM 4227 C CA . THR B 1 69 ? -0.025 111.038 18.764 1.00 20.19 244 THR B CA 1
ATOM 4228 C C . THR B 1 69 ? -0.883 111.643 17.657 1.00 20.27 244 THR B C 1
ATOM 4229 O O . THR B 1 69 ? -1.795 111.002 17.139 1.00 20.32 244 THR B O 1
ATOM 4233 N N . ALA B 1 70 ? -0.604 112.882 17.300 1.00 21.79 245 ALA B N 1
ATOM 4234 C CA . ALA B 1 70 ? -1.244 113.523 16.126 1.00 22.13 245 ALA B CA 1
ATOM 4235 C C . ALA B 1 70 ? -0.992 112.730 14.857 1.00 21.96 245 ALA B C 1
ATOM 4236 O O . ALA B 1 70 ? -1.943 112.479 14.091 1.00 21.34 245 ALA B O 1
ATOM 4238 N N . ASP B 1 71 ? 0.263 112.313 14.652 1.00 22.53 246 ASP B N 1
ATOM 4239 C CA . ASP B 1 71 ? 0.609 111.386 13.562 1.00 23.26 246 ASP B CA 1
ATOM 4240 C C . ASP B 1 71 ? -0.329 110.166 13.600 1.00 25.06 246 ASP B C 1
ATOM 4241 O O . ASP B 1 71 ? -0.903 109.771 12.567 1.00 24.83 246 ASP B O 1
ATOM 4246 N N . LEU B 1 72 ? -0.522 109.586 14.789 1.00 22.23 247 LEU B N 1
ATOM 4247 C CA . LEU B 1 72 ? -1.270 108.366 14.858 1.00 21.39 247 LEU B CA 1
ATOM 4248 C C . LEU B 1 72 ? -2.735 108.613 14.416 1.00 23.43 247 LEU B C 1
ATOM 4249 O O . LEU B 1 72 ? -3.335 107.804 13.678 1.00 21.49 247 LEU B O 1
ATOM 4254 N N . ASP B 1 73 ? -3.281 109.722 14.899 1.00 23.56 248 ASP B N 1
ATOM 4255 C CA . ASP B 1 73 ? -4.643 110.115 14.666 1.00 23.88 248 ASP B CA 1
ATOM 4256 C C . ASP B 1 73 ? -4.869 110.342 13.167 1.00 22.58 248 ASP B C 1
ATOM 4257 O O . ASP B 1 73 ? -5.820 109.802 12.610 1.00 22.57 248 ASP B O 1
ATOM 4262 N N . SER B 1 74 ? -3.995 111.085 12.505 1.00 22.08 249 SER B N 1
ATOM 4263 C CA . SER B 1 74 ? -4.016 111.142 11.025 1.00 23.23 249 SER B CA 1
ATOM 4264 C C . SER B 1 74 ? -3.993 109.794 10.338 1.00 24.01 249 SER B C 1
ATOM 4265 O O . SER B 1 74 ? -4.807 109.545 9.447 1.00 24.42 249 SER B O 1
ATOM 4268 N N . MET B 1 75 ? -3.078 108.923 10.742 1.00 22.82 250 MET B N 1
ATOM 4269 C CA . MET B 1 75 ? -2.991 107.612 10.137 1.00 23.67 250 MET B CA 1
ATOM 4270 C C . MET B 1 75 ? -4.253 106.781 10.234 1.00 24.24 250 MET B C 1
ATOM 4271 O O . MET B 1 75 ? -4.586 106.073 9.290 1.00 22.46 250 MET B O 1
ATOM 4276 N N . LEU B 1 76 ? -4.898 106.795 11.393 1.00 22.74 251 LEU B N 1
ATOM 4277 C CA . LEU B 1 76 ? -6.189 106.144 11.544 1.00 24.59 251 LEU B CA 1
ATOM 4278 C C . LEU B 1 76 ? -7.262 106.699 10.623 1.00 26.96 251 LEU B C 1
ATOM 4279 O O . LEU B 1 76 ? -8.187 105.953 10.208 1.00 28.75 251 LEU B O 1
ATOM 4284 N N . ARG B 1 77 ? -7.156 107.985 10.287 1.00 27.69 252 ARG B N 1
ATOM 4285 C CA . ARG B 1 77 ? -8.184 108.653 9.462 1.00 32.27 252 ARG B CA 1
ATOM 4286 C C . ARG B 1 77 ? -7.906 108.393 7.966 1.00 33.18 252 ARG B C 1
ATOM 4287 O O . ARG B 1 77 ? -8.814 108.092 7.175 1.00 32.79 252 ARG B O 1
ATOM 4295 N N . ASN B 1 78 ? -6.633 108.494 7.608 1.00 32.03 253 ASN B N 1
ATOM 4296 C CA . ASN B 1 78 ? -6.204 108.643 6.235 1.00 32.86 253 ASN B CA 1
ATOM 4297 C C . ASN B 1 78 ? -5.552 107.405 5.642 1.00 33.65 253 ASN B C 1
ATOM 4298 O O . ASN B 1 78 ? -5.316 107.388 4.447 1.00 36.34 253 ASN B O 1
ATOM 4303 N N . GLU B 1 79 ? -5.226 106.391 6.452 1.00 34.12 254 GLU B N 1
ATOM 4304 C CA . GLU B 1 79 ? -4.610 105.140 5.953 1.00 33.78 254 GLU B CA 1
ATOM 4305 C C . GLU B 1 79 ? -5.511 103.992 6.360 1.00 33.48 254 GLU B C 1
ATOM 4306 O O . GLU B 1 79 ? -6.336 104.170 7.236 1.00 32.27 254 GLU B O 1
ATOM 4312 N N . GLU B 1 80 ? -5.357 102.825 5.737 1.00 38.85 255 GLU B N 1
ATOM 4313 C CA . GLU B 1 80 ? -6.215 101.665 6.063 1.00 41.63 255 GLU B CA 1
ATOM 4314 C C . GLU B 1 80 ? -5.553 100.850 7.123 1.00 35.42 255 GLU B C 1
ATOM 4315 O O . GLU B 1 80 ? -4.898 99.883 6.835 1.00 36.23 255 GLU B O 1
ATOM 4321 N N . VAL B 1 81 ? -5.703 101.312 8.357 1.00 30.90 256 VAL B N 1
ATOM 4322 C CA . VAL B 1 81 ? -5.160 100.696 9.520 1.00 27.94 256 VAL B CA 1
ATOM 4323 C C . VAL B 1 81 ? -6.225 99.760 10.041 1.00 26.12 256 VAL B C 1
ATOM 4324 O O . VAL B 1 81 ? -7.351 100.206 10.320 1.00 26.05 256 VAL B O 1
ATOM 4328 N N . GLN B 1 82 ? -5.834 98.505 10.238 1.00 22.66 257 GLN B N 1
ATOM 4329 C CA . GLN B 1 82 ? -6.674 97.441 10.743 1.00 25.42 257 GLN B CA 1
ATOM 4330 C C . GLN B 1 82 ? -6.229 97.030 12.156 1.00 25.23 257 GLN B C 1
ATOM 4331 O O . GLN B 1 82 ? -5.021 96.885 12.419 1.00 23.36 257 GLN B O 1
ATOM 4337 N N . PHE B 1 83 ? -7.215 96.767 13.016 1.00 22.42 258 PHE B N 1
ATOM 4338 C CA . PHE B 1 83 ? -6.986 96.015 14.203 1.00 24.56 258 PHE B CA 1
ATOM 4339 C C . PHE B 1 83 ? -6.283 94.661 13.906 1.00 25.43 258 PHE B C 1
ATOM 4340 O O . PHE B 1 83 ? -6.560 94.015 12.919 1.00 23.74 258 PHE B O 1
ATOM 4348 N N . GLY B 1 84 ? -5.357 94.270 14.769 1.00 23.84 259 GLY B N 1
ATOM 4349 C CA . GLY B 1 84 ? -4.702 92.955 14.658 1.00 25.08 259 GLY B CA 1
ATOM 4350 C C . GLY B 1 84 ? -3.522 93.036 13.706 1.00 23.45 259 GLY B C 1
ATOM 4351 O O . GLY B 1 84 ? -2.385 92.880 14.124 1.00 22.92 259 GLY B O 1
ATOM 4352 N N . GLN B 1 85 ? -3.780 93.335 12.440 1.00 22.24 260 GLN B N 1
ATOM 4353 C CA . GLN B 1 85 ? -2.717 93.428 11.448 1.00 23.25 260 GLN B CA 1
ATOM 4354 C C . GLN B 1 85 ? -1.780 94.605 11.739 1.00 23.77 260 GLN B C 1
ATOM 4355 O O . GLN B 1 85 ? -0.584 94.447 11.640 1.00 24.93 260 GLN B O 1
ATOM 4361 N N . HIS B 1 86 ? -2.321 95.772 12.091 1.00 21.39 261 HIS B N 1
ATOM 4362 C CA . HIS B 1 86 ? -1.516 96.973 12.307 1.00 22.80 261 HIS B CA 1
ATOM 4363 C C . HIS B 1 86 ? -1.599 97.542 13.739 1.00 21.92 261 HIS B C 1
ATOM 4364 O O . HIS B 1 86 ? -0.587 98.062 14.226 1.00 23.14 261 HIS B O 1
ATOM 4371 N N . LEU B 1 87 ? -2.775 97.472 14.377 1.00 19.48 262 LEU B N 1
ATOM 4372 C CA . LEU B 1 87 ? -3.023 98.110 15.645 1.00 20.09 262 LEU B CA 1
ATOM 4373 C C . LEU B 1 87 ? -3.631 97.124 16.652 1.00 20.69 262 LEU B C 1
ATOM 4374 O O . LEU B 1 87 ? -4.607 96.451 16.337 1.00 21.16 262 LEU B O 1
ATOM 4379 N N . ASP B 1 88 ? -3.068 97.079 17.858 1.00 21.62 263 ASP B N 1
ATOM 4380 C CA . ASP B 1 88 ? -3.655 96.392 19.001 1.00 23.27 263 ASP B CA 1
ATOM 4381 C C . ASP B 1 88 ? -4.208 97.423 20.021 1.00 22.43 263 ASP B C 1
ATOM 4382 O O . ASP B 1 88 ? -3.632 98.520 20.229 1.00 21.00 263 ASP B O 1
ATOM 4387 N N . ALA B 1 89 ? -5.302 97.016 20.659 1.00 22.81 264 ALA B N 1
ATOM 4388 C CA . ALA B 1 89 ? -5.862 97.637 21.871 1.00 23.01 264 ALA B CA 1
ATOM 4389 C C . ALA B 1 89 ? -5.737 96.631 23.051 1.00 23.05 264 ALA B C 1
ATOM 4390 O O . ALA B 1 89 ? -6.281 95.555 22.987 1.00 23.02 264 ALA B O 1
ATOM 4392 N N . ALA B 1 90 ? -4.978 97.017 24.079 1.00 24.93 265 ALA B N 1
ATOM 4393 C CA . ALA B 1 90 ? -4.496 96.137 25.161 1.00 26.78 265 ALA B CA 1
ATOM 4394 C C . ALA B 1 90 ? -4.804 96.796 26.488 1.00 26.96 265 ALA B C 1
ATOM 4395 O O . ALA B 1 90 ? -4.643 98.005 26.606 1.00 29.37 265 ALA B O 1
ATOM 4397 N N . ARG B 1 91 ? -5.208 95.976 27.456 1.00 27.96 266 ARG B N 1
ATOM 4398 C CA . ARG B 1 91 ? -5.376 96.336 28.868 1.00 29.44 266 ARG B CA 1
ATOM 4399 C C . ARG B 1 91 ? -4.759 95.315 29.819 1.00 29.56 266 ARG B C 1
ATOM 4400 O O . ARG B 1 91 ? -4.766 94.094 29.540 1.00 27.59 266 ARG B O 1
ATOM 4408 N N . TYR B 1 92 ? -4.223 95.841 30.928 1.00 27.81 267 TYR B N 1
ATOM 4409 C CA . TYR B 1 92 ? -3.700 95.042 32.054 1.00 30.99 267 TYR B CA 1
ATOM 4410 C C . TYR B 1 92 ? -4.364 95.597 33.344 1.00 33.15 267 TYR B C 1
ATOM 4411 O O . TYR B 1 92 ? -4.070 96.745 33.783 1.00 34.54 267 TYR B O 1
ATOM 4420 N N . ILE B 1 93 ? -5.247 94.798 33.949 1.00 37.03 268 ILE B N 1
ATOM 4421 C CA . ILE B 1 93 ? -6.255 95.335 34.882 1.00 42.67 268 ILE B CA 1
ATOM 4422 C C . ILE B 1 93 ? -6.412 94.638 36.264 1.00 44.21 268 ILE B C 1
ATOM 4423 O O . ILE B 1 93 ? -6.380 95.288 37.332 1.00 46.24 268 ILE B O 1
ATOM 4428 N N . ASN B 1 94 ? -6.599 93.333 36.274 1.00 42.29 269 ASN B N 1
ATOM 4429 C CA . ASN B 1 94 ? -6.798 92.668 37.574 1.00 42.42 269 ASN B CA 1
ATOM 4430 C C . ASN B 1 94 ? -5.751 91.586 37.665 1.00 37.48 269 ASN B C 1
ATOM 4431 O O . ASN B 1 94 ? -6.076 90.457 37.961 1.00 40.50 269 ASN B O 1
ATOM 4433 N N . GLY B 1 95 ? -4.499 91.954 37.368 1.00 34.74 270 GLY B N 1
ATOM 4434 C CA . GLY B 1 95 ? -3.415 90.999 37.078 1.00 35.17 270 GLY B CA 1
ATOM 4435 C C . GLY B 1 95 ? -3.511 90.290 35.739 1.00 33.69 270 GLY B C 1
ATOM 4436 O O . GLY B 1 95 ? -2.749 89.379 35.460 1.00 35.25 270 GLY B O 1
ATOM 4437 N N . ARG B 1 96 ? -4.471 90.675 34.911 1.00 38.73 271 ARG B N 1
ATOM 4438 C CA . ARG B 1 96 ? -4.742 89.963 33.662 1.00 36.63 271 ARG B CA 1
ATOM 4439 C C . ARG B 1 96 ? -4.535 90.878 32.474 1.00 33.43 271 ARG B C 1
ATOM 4440 O O . ARG B 1 96 ? -5.106 91.999 32.396 1.00 28.11 271 ARG B O 1
ATOM 4448 N N . ARG B 1 97 ? -3.741 90.381 31.544 1.00 28.88 272 ARG B N 1
ATOM 4449 C CA . ARG B 1 97 ? -3.690 90.956 30.227 1.00 31.71 272 ARG B CA 1
ATOM 4450 C C . ARG B 1 97 ? -4.922 90.630 29.377 1.00 31.21 272 ARG B C 1
ATOM 4451 O O . ARG B 1 97 ? -5.237 89.480 29.213 1.00 30.62 272 ARG B O 1
ATOM 4459 N N . GLU B 1 98 ? -5.558 91.641 28.774 1.00 32.57 273 GLU B N 1
ATOM 4460 C CA . GLU B 1 98 ? -6.663 91.442 27.807 1.00 35.38 273 GLU B CA 1
ATOM 4461 C C . GLU B 1 98 ? -6.290 92.020 26.420 1.00 33.82 273 GLU B C 1
ATOM 4462 O O . GLU B 1 98 ? -5.467 92.965 26.322 1.00 31.80 273 GLU B O 1
ATOM 4468 N N . THR B 1 99 ? -6.954 91.515 25.376 1.00 29.13 274 THR B N 1
ATOM 4469 C CA . THR B 1 99 ? -6.881 92.129 24.064 1.00 27.64 274 THR B CA 1
ATOM 4470 C C . THR B 1 99 ? -8.239 92.444 23.567 1.00 27.60 274 THR B C 1
ATOM 4471 O O . THR B 1 99 ? -9.104 91.637 23.623 1.00 27.15 274 THR B O 1
ATOM 4475 N N . LEU B 1 100 ? -8.443 93.659 23.114 1.00 30.18 275 LEU B N 1
ATOM 4476 C CA . LEU B 1 100 ? -9.791 94.115 22.863 1.00 32.35 275 LEU B CA 1
ATOM 4477 C C . LEU B 1 100 ? -10.014 94.488 21.426 1.00 32.29 275 LEU B C 1
ATOM 4478 O O . LEU B 1 100 ? -10.919 95.253 21.129 1.00 41.10 275 LEU B O 1
ATOM 4483 N N . ASN B 1 101 ? -9.233 93.932 20.522 1.00 30.63 276 ASN B N 1
ATOM 4484 C CA . ASN B 1 101 ? -9.359 94.272 19.108 1.00 28.52 276 ASN B CA 1
ATOM 4485 C C . ASN B 1 101 ? -10.683 93.796 18.499 1.00 29.54 276 ASN B C 1
ATOM 4486 O O . ASN B 1 101 ? -10.964 92.625 18.496 1.00 30.68 276 ASN B O 1
ATOM 4491 N N . PRO B 1 102 ? -11.511 94.705 18.001 1.00 29.67 277 PRO B N 1
ATOM 4492 C CA . PRO B 1 102 ? -12.608 94.259 17.167 1.00 30.57 277 PRO B CA 1
ATOM 4493 C C . PRO B 1 102 ? -12.084 93.980 15.759 1.00 29.96 277 PRO B C 1
ATOM 4494 O O . PRO B 1 102 ? -11.104 94.554 15.378 1.00 33.69 277 PRO B O 1
ATOM 4498 N N . PRO B 1 103 ? -12.699 93.055 15.013 1.00 29.57 278 PRO B N 1
ATOM 4499 C CA . PRO B 1 103 ? -12.113 92.747 13.720 1.00 26.59 278 PRO B CA 1
ATOM 4500 C C . PRO B 1 103 ? -12.436 93.873 12.767 1.00 25.39 278 PRO B C 1
ATOM 4501 O O . PRO B 1 103 ? -13.503 94.463 12.866 1.00 27.04 278 PRO B O 1
ATOM 4505 N N . GLY B 1 104 ? -11.519 94.148 11.857 1.00 22.71 279 GLY B N 1
ATOM 4506 C CA . GLY B 1 104 ? -11.708 95.122 10.793 1.00 22.20 279 GLY B CA 1
ATOM 4507 C C . GLY B 1 104 ? -10.870 96.378 10.956 1.00 24.81 279 GLY B C 1
ATOM 4508 O O . GLY B 1 104 ? -9.822 96.411 11.660 1.00 21.37 279 GLY B O 1
ATOM 4509 N N . ARG B 1 105 ? -11.383 97.425 10.307 1.00 24.38 280 ARG B N 1
ATOM 4510 C CA . ARG B 1 105 ? -10.766 98.722 10.213 1.00 23.71 280 ARG B CA 1
ATOM 4511 C C . ARG B 1 105 ? -10.763 99.327 11.600 1.00 21.36 280 ARG B C 1
ATOM 4512 O O . ARG B 1 105 ? -11.713 99.210 12.296 1.00 15.79 280 ARG B O 1
ATOM 4520 N N . ALA B 1 106 ? -9.679 100.026 11.917 1.00 21.31 281 ALA B N 1
ATOM 4521 C CA . ALA B 1 106 ? -9.511 100.815 13.101 1.00 21.73 281 ALA B CA 1
ATOM 4522 C C . ALA B 1 106 ? -9.710 102.268 12.841 1.00 19.76 281 ALA B C 1
ATOM 4523 O O . ALA B 1 106 ? -8.725 103.056 12.771 1.00 20.68 281 ALA B O 1
ATOM 4525 N N . LEU B 1 107 ? -10.957 102.656 12.781 1.00 19.61 282 LEU B N 1
ATOM 4526 C CA . LEU B 1 107 ? -11.278 104.058 12.653 1.00 20.92 282 LEU B CA 1
ATOM 4527 C C . LEU B 1 107 ? -11.027 104.778 13.927 1.00 22.46 282 LEU B C 1
ATOM 4528 O O . LEU B 1 107 ? -11.100 104.157 14.981 1.00 25.47 282 LEU B O 1
ATOM 4533 N N . PRO B 1 108 ? -10.730 106.105 13.845 1.00 22.07 283 PRO B N 1
ATOM 4534 C CA . PRO B 1 108 ? -10.543 106.997 14.959 1.00 21.10 283 PRO B CA 1
ATOM 4535 C C . PRO B 1 108 ? -11.573 106.825 16.012 1.00 20.23 283 PRO B C 1
ATOM 4536 O O . PRO B 1 108 ? -11.246 106.755 17.203 1.00 21.72 283 PRO B O 1
ATOM 4540 N N . ALA B 1 109 ? -12.819 106.752 15.578 1.00 20.81 284 ALA B N 1
ATOM 4541 C CA . ALA B 1 109 ? -13.937 106.617 16.487 1.00 22.69 284 ALA B CA 1
ATOM 4542 C C . ALA B 1 109 ? -13.909 105.371 17.338 1.00 23.81 284 ALA B C 1
ATOM 4543 O O . ALA B 1 109 ? -14.291 105.418 18.523 1.00 25.70 284 ALA B O 1
ATOM 4545 N N . ALA B 1 110 ? -13.505 104.243 16.769 1.00 23.02 285 ALA B N 1
ATOM 4546 C CA . ALA B 1 110 ? -13.341 103.072 17.608 1.00 23.46 285 ALA B CA 1
ATOM 4547 C C . ALA B 1 110 ? -12.018 103.211 18.397 1.00 22.54 285 ALA B C 1
ATOM 4548 O O . ALA B 1 110 ? -11.963 102.907 19.575 1.00 19.40 285 ALA B O 1
ATOM 4550 N N . ALA B 1 111 ? -10.947 103.700 17.786 1.00 19.80 286 ALA B N 1
ATOM 4551 C CA . ALA B 1 111 ? -9.690 103.602 18.544 1.00 18.05 286 ALA B CA 1
ATOM 4552 C C . ALA B 1 111 ? -9.784 104.466 19.782 1.00 19.07 286 ALA B C 1
ATOM 4553 O O . ALA B 1 111 ? -9.399 104.032 20.853 1.00 19.30 286 ALA B O 1
ATOM 4555 N N . TRP B 1 112 ? -10.234 105.723 19.619 1.00 19.94 287 TRP B N 1
ATOM 4556 C CA . TRP B 1 112 ? -10.301 106.680 20.731 1.00 20.03 287 TRP B CA 1
ATOM 4557 C C . TRP B 1 112 ? -11.278 106.228 21.836 1.00 24.39 287 TRP B C 1
ATOM 4558 O O . TRP B 1 112 ? -10.965 106.399 23.031 1.00 25.72 287 TRP B O 1
ATOM 4569 N N . SER B 1 113 ? -12.393 105.574 21.484 1.00 27.32 288 SER B N 1
ATOM 4570 C CA . SER B 1 113 ? -13.308 105.019 22.545 1.00 28.04 288 SER B CA 1
ATOM 4571 C C . SER B 1 113 ? -12.658 103.900 23.331 1.00 24.07 288 SER B C 1
ATOM 4572 O O . SER B 1 113 ? -12.888 103.736 24.511 1.00 22.65 288 SER B O 1
ATOM 4575 N N . LEU B 1 114 ? -11.844 103.098 22.670 1.00 22.77 289 LEU B N 1
ATOM 4576 C CA . LEU B 1 114 ? -11.065 102.115 23.421 1.00 23.35 289 LEU B CA 1
ATOM 4577 C C . LEU B 1 114 ? -10.036 102.790 24.294 1.00 21.25 289 LEU B C 1
ATOM 4578 O O . LEU B 1 114 ? -9.849 102.401 25.403 1.00 22.97 289 LEU B O 1
ATOM 4583 N N . TYR B 1 115 ? -9.358 103.805 23.777 1.00 22.82 290 TYR B N 1
ATOM 4584 C CA . TYR B 1 115 ? -8.419 104.552 24.572 1.00 22.34 290 TYR B CA 1
ATOM 4585 C C . TYR B 1 115 ? -9.104 105.071 25.823 1.00 26.45 290 TYR B C 1
ATOM 4586 O O . TYR B 1 115 ? -8.597 104.867 26.943 1.00 24.19 290 TYR B O 1
ATOM 4595 N N . GLN B 1 116 ? -10.255 105.723 25.612 1.00 29.04 291 GLN B N 1
ATOM 4596 C CA . GLN B 1 116 ? -11.085 106.334 26.679 1.00 32.52 291 GLN B CA 1
ATOM 4597 C C . GLN B 1 116 ? -11.518 105.328 27.703 1.00 29.88 291 GLN B C 1
ATOM 4598 O O . GLN B 1 116 ? -11.647 105.670 28.875 1.00 29.76 291 GLN B O 1
ATOM 4604 N N . ALA B 1 117 ? -11.727 104.090 27.283 1.00 26.34 292 ALA B N 1
ATOM 4605 C CA . ALA B 1 117 ? -12.087 103.031 28.229 1.00 23.55 292 ALA B CA 1
ATOM 4606 C C . ALA B 1 117 ? -10.862 102.394 28.890 1.00 25.44 292 ALA B C 1
ATOM 4607 O O . ALA B 1 117 ? -10.947 101.320 29.478 1.00 22.93 292 ALA B O 1
ATOM 4609 N N . GLY B 1 118 ? -9.690 103.004 28.758 1.00 25.81 293 GLY B N 1
ATOM 4610 C CA . GLY B 1 118 ? -8.507 102.490 29.460 1.00 25.96 293 GLY B CA 1
ATOM 4611 C C . GLY B 1 118 ? -7.573 101.538 28.677 1.00 25.59 293 GLY B C 1
ATOM 4612 O O . GLY B 1 118 ? -6.620 101.025 29.258 1.00 23.96 293 GLY B O 1
ATOM 4613 N N . CYS B 1 119 ? -7.801 101.373 27.365 1.00 25.20 294 CYS B N 1
ATOM 4614 C CA . CYS B 1 119 ? -6.931 100.556 26.477 1.00 23.54 294 CYS B CA 1
ATOM 4615 C C . CYS B 1 119 ? -5.727 101.313 25.968 1.00 21.90 294 CYS B C 1
ATOM 4616 O O . CYS B 1 119 ? -5.835 102.507 25.555 1.00 20.30 294 CYS B O 1
ATOM 4619 N N . SER B 1 120 ? -4.574 100.644 26.009 1.00 18.76 295 SER B N 1
ATOM 4620 C CA . SER B 1 120 ? -3.356 101.163 25.363 1.00 17.25 295 SER B CA 1
ATOM 4621 C C . SER B 1 120 ? -3.566 100.848 23.906 1.00 17.51 295 SER B C 1
ATOM 4622 O O . SER B 1 120 ? -4.278 99.901 23.586 1.00 18.68 295 SER B O 1
ATOM 4625 N N . LEU B 1 121 ? -3.005 101.678 23.023 1.00 17.66 296 LEU B N 1
ATOM 4626 C CA . LEU B 1 121 ? -2.926 101.403 21.606 1.00 17.78 296 LEU B CA 1
ATOM 4627 C C . LEU B 1 121 ? -1.467 101.248 21.169 1.00 16.39 296 LEU B C 1
ATOM 4628 O O . LEU B 1 121 ? -0.639 102.118 21.393 1.00 16.62 296 LEU B O 1
ATOM 4633 N N . ARG B 1 122 ? -1.233 100.169 20.465 1.00 16.22 297 ARG B N 1
ATOM 4634 C CA . ARG B 1 122 ? 0.031 99.768 19.978 1.00 16.98 297 ARG B CA 1
ATOM 4635 C C . ARG B 1 122 ? -0.015 99.540 18.465 1.00 15.70 297 ARG B C 1
ATOM 4636 O O . ARG B 1 122 ? -0.735 98.682 17.959 1.00 16.41 297 ARG B O 1
ATOM 4644 N N . LEU B 1 123 ? 0.812 100.307 17.784 1.00 15.30 298 LEU B N 1
ATOM 4645 C CA . LEU B 1 123 ? 0.964 100.300 16.357 1.00 16.17 298 LEU B CA 1
ATOM 4646 C C . LEU B 1 123 ? 2.172 99.392 16.040 1.00 16.67 298 LEU B C 1
ATOM 4647 O O . LEU B 1 123 ? 3.283 99.655 16.467 1.00 15.29 298 LEU B O 1
ATOM 4652 N N . LEU B 1 124 ? 1.942 98.308 15.334 1.00 18.20 299 LEU B N 1
ATOM 4653 C CA . LEU B 1 124 ? 3.004 97.261 15.149 1.00 20.91 299 LEU B CA 1
ATOM 4654 C C . LEU B 1 124 ? 4.125 97.586 14.147 1.00 20.80 299 LEU B C 1
ATOM 4655 O O . LEU B 1 124 ? 5.266 97.052 14.253 1.00 22.39 299 LEU B O 1
ATOM 4660 N N . CYS B 1 125 ? 3.826 98.444 13.181 1.00 20.01 300 CYS B N 1
ATOM 4661 C CA . CYS B 1 125 ? 4.779 98.795 12.105 1.00 20.39 300 CYS B CA 1
ATOM 4662 C C . CYS B 1 125 ? 4.747 100.316 11.803 1.00 20.14 300 CYS B C 1
ATOM 4663 O O . CYS B 1 125 ? 4.351 100.769 10.712 1.00 20.96 300 CYS B O 1
ATOM 4666 N N . PRO B 1 126 ? 5.138 101.120 12.787 1.00 17.65 301 PRO B N 1
ATOM 4667 C CA . PRO B 1 126 ? 5.118 102.538 12.572 1.00 17.90 301 PRO B CA 1
ATOM 4668 C C . PRO B 1 126 ? 5.819 102.922 11.268 1.00 17.43 301 PRO B C 1
ATOM 4669 O O . PRO B 1 126 ? 5.362 103.790 10.574 1.00 15.34 301 PRO B O 1
ATOM 4673 N N . GLN B 1 127 ? 6.917 102.248 10.969 1.00 16.73 302 GLN B N 1
ATOM 4674 C CA . GLN B 1 127 ? 7.715 102.573 9.800 1.00 17.69 302 GLN B CA 1
ATOM 4675 C C . GLN B 1 127 ? 6.999 102.427 8.451 1.00 17.60 302 GLN B C 1
ATOM 4676 O O . GLN B 1 127 ? 7.462 102.966 7.474 1.00 18.68 302 GLN B O 1
ATOM 4682 N N . ALA B 1 128 ? 5.893 101.700 8.400 1.00 18.61 303 ALA B N 1
ATOM 4683 C CA . ALA B 1 128 ? 5.108 101.567 7.163 1.00 19.60 303 ALA B CA 1
ATOM 4684 C C . ALA B 1 128 ? 4.285 102.822 6.945 1.00 21.60 303 ALA B C 1
ATOM 4685 O O . ALA B 1 128 ? 3.826 103.078 5.834 1.00 22.08 303 ALA B O 1
ATOM 4687 N N . PHE B 1 129 ? 4.093 103.606 7.999 1.00 22.30 304 PHE B N 1
ATOM 4688 C CA . PHE B 1 129 ? 3.199 104.781 7.925 1.00 24.06 304 PHE B CA 1
ATOM 4689 C C . PHE B 1 129 ? 3.900 106.076 8.130 1.00 22.58 304 PHE B C 1
ATOM 4690 O O . PHE B 1 129 ? 3.320 107.079 7.851 1.00 24.91 304 PHE B O 1
ATOM 4698 N N . SER B 1 130 ? 5.143 106.064 8.609 1.00 20.81 305 SER B N 1
ATOM 4699 C CA . SER B 1 130 ? 5.869 107.281 8.893 1.00 19.81 305 SER B CA 1
ATOM 4700 C C . SER B 1 130 ? 7.263 107.288 8.226 1.00 20.57 305 SER B C 1
ATOM 4701 O O . SER B 1 130 ? 8.084 106.370 8.409 1.00 19.53 305 SER B O 1
ATOM 4704 N N . THR B 1 131 ? 7.539 108.313 7.452 1.00 19.55 306 THR B N 1
ATOM 4705 C CA . THR B 1 131 ? 8.732 108.348 6.712 1.00 20.62 306 THR B CA 1
ATOM 4706 C C . THR B 1 131 ? 9.945 108.609 7.647 1.00 19.25 306 THR B C 1
ATOM 4707 O O . THR B 1 131 ? 11.041 108.099 7.400 1.00 18.17 306 THR B O 1
ATOM 4711 N N . THR B 1 132 ? 9.713 109.307 8.747 1.00 17.14 307 THR B N 1
ATOM 4712 C CA . THR B 1 132 ? 10.737 109.597 9.752 1.00 17.59 307 THR B CA 1
ATOM 4713 C C . THR B 1 132 ? 11.161 108.357 10.552 1.00 16.65 307 THR B C 1
ATOM 4714 O O . THR B 1 132 ? 12.326 108.143 10.805 1.00 16.75 307 THR B O 1
ATOM 4718 N N . VAL B 1 133 ? 10.202 107.530 10.917 1.00 15.48 308 VAL B N 1
ATOM 4719 C CA . VAL B 1 133 ? 10.487 106.319 11.619 1.00 15.01 308 VAL B CA 1
ATOM 4720 C C . VAL B 1 133 ? 11.211 105.379 10.663 1.00 15.60 308 VAL B C 1
ATOM 4721 O O . VAL B 1 133 ? 12.186 104.715 11.030 1.00 15.51 308 VAL B O 1
ATOM 4725 N N . TRP B 1 134 ? 10.753 105.341 9.420 1.00 15.18 309 TRP B N 1
ATOM 4726 C CA . TRP B 1 134 ? 11.451 104.586 8.396 1.00 15.94 309 TRP B CA 1
ATOM 4727 C C . TRP B 1 134 ? 12.917 104.977 8.316 1.00 16.09 309 TRP B C 1
ATOM 4728 O O . TRP B 1 134 ? 13.784 104.088 8.357 1.00 16.55 309 TRP B O 1
ATOM 4739 N N . GLN B 1 135 ? 13.194 106.275 8.216 1.00 18.03 310 GLN B N 1
ATOM 4740 C CA . GLN B 1 135 ? 14.555 106.747 8.045 1.00 19.74 310 GLN B CA 1
ATOM 4741 C C . GLN B 1 135 ? 15.375 106.368 9.254 1.00 17.83 310 GLN B C 1
ATOM 4742 O O . GLN B 1 135 ? 16.456 105.854 9.122 1.00 17.92 310 GLN B O 1
ATOM 4748 N N . PHE B 1 136 ? 14.808 106.611 10.429 1.00 16.79 311 PHE B N 1
ATOM 4749 C CA . PHE B 1 136 ? 15.395 106.245 11.670 1.00 16.44 311 PHE B CA 1
ATOM 4750 C C . PHE B 1 136 ? 15.876 104.779 11.694 1.00 15.69 311 PHE B C 1
ATOM 4751 O O . PHE B 1 136 ? 17.078 104.517 11.893 1.00 13.61 311 PHE B O 1
ATOM 4759 N N . LEU B 1 137 ? 14.963 103.843 11.409 1.00 13.69 312 LEU B N 1
ATOM 4760 C CA . LEU B 1 137 ? 15.282 102.434 11.463 1.00 14.01 312 LEU B CA 1
ATOM 4761 C C . LEU B 1 137 ? 16.213 101.997 10.343 1.00 13.32 312 LEU B C 1
ATOM 4762 O O . LEU B 1 137 ? 17.136 101.210 10.563 1.00 12.74 312 LEU B O 1
ATOM 4767 N N . ALA B 1 138 ? 16.009 102.562 9.163 1.00 13.02 313 ALA B N 1
ATOM 4768 C CA . ALA B 1 138 ? 16.811 102.223 8.001 1.00 12.54 313 ALA B CA 1
ATOM 4769 C C . ALA B 1 138 ? 18.257 102.592 8.238 1.00 12.90 313 ALA B C 1
ATOM 4770 O O . ALA B 1 138 ? 19.140 101.807 7.952 1.00 13.44 313 ALA B O 1
ATOM 4772 N N . VAL B 1 139 ? 18.504 103.768 8.811 1.00 13.42 314 VAL B N 1
ATOM 4773 C CA . VAL B 1 139 ? 19.857 104.167 9.138 1.00 12.69 314 VAL B CA 1
ATOM 4774 C C . VAL B 1 139 ? 20.409 103.301 10.269 1.00 12.62 314 VAL B C 1
ATOM 4775 O O . VAL B 1 139 ? 21.510 102.784 10.188 1.00 12.51 314 VAL B O 1
ATOM 4779 N N . LEU B 1 140 ? 19.664 103.117 11.337 1.00 13.43 315 LEU B N 1
ATOM 4780 C CA . LEU B 1 140 ? 20.186 102.327 12.456 1.00 13.47 315 LEU B CA 1
ATOM 4781 C C . LEU B 1 140 ? 20.485 100.803 12.198 1.00 13.75 315 LEU B C 1
ATOM 4782 O O . LEU B 1 140 ? 21.498 100.258 12.680 1.00 13.84 315 LEU B O 1
ATOM 4787 N N . GLN B 1 141 ? 19.664 100.165 11.393 1.00 13.26 316 GLN B N 1
ATOM 4788 C CA . GLN B 1 141 ? 19.862 98.782 11.010 1.00 12.38 316 GLN B CA 1
ATOM 4789 C C . GLN B 1 141 ? 21.267 98.608 10.477 1.00 12.91 316 GLN B C 1
ATOM 4790 O O . GLN B 1 141 ? 21.858 97.544 10.674 1.00 10.40 316 GLN B O 1
ATOM 4796 N N . GLU B 1 142 ? 21.815 99.639 9.821 1.00 12.91 317 GLU B N 1
ATOM 4797 C CA . GLU B 1 142 ? 23.100 99.462 9.167 1.00 14.52 317 GLU B CA 1
ATOM 4798 C C . GLU B 1 142 ? 24.261 99.346 10.174 1.00 14.44 317 GLU B C 1
ATOM 4799 O O . GLU B 1 142 ? 25.269 98.782 9.821 1.00 13.04 317 GLU B O 1
ATOM 4805 N N . GLN B 1 143 ? 24.114 99.869 11.395 1.00 13.36 318 GLN B N 1
ATOM 4806 C CA . GLN B 1 143 ? 25.160 99.726 12.411 1.00 14.34 318 GLN B CA 1
ATOM 4807 C C . GLN B 1 143 ? 24.847 98.627 13.426 1.00 15.19 318 GLN B C 1
ATOM 4808 O O . GLN B 1 143 ? 25.709 98.268 14.214 1.00 15.79 318 GLN B O 1
ATOM 4814 N N . PHE B 1 144 ? 23.670 98.025 13.320 1.00 14.87 319 PHE B N 1
ATOM 4815 C CA . PHE B 1 144 ? 23.319 96.861 14.106 1.00 15.15 319 PHE B CA 1
ATOM 4816 C C . PHE B 1 144 ? 23.658 95.588 13.409 1.00 16.22 319 PHE B C 1
ATOM 4817 O O . PHE B 1 144 ? 23.818 94.550 14.074 1.00 15.74 319 PHE B O 1
ATOM 4825 N N . GLY B 1 145 ? 23.768 95.615 12.067 1.00 16.68 320 GLY B N 1
ATOM 4826 C CA . GLY B 1 145 ? 23.911 94.345 11.334 1.00 16.34 320 GLY B CA 1
ATOM 4827 C C . GLY B 1 145 ? 22.714 93.430 11.590 1.00 17.04 320 GLY B C 1
ATOM 4828 O O . GLY B 1 145 ? 22.811 92.194 11.511 1.00 16.81 320 GLY B O 1
ATOM 4829 N N . SER B 1 146 ? 21.588 94.027 11.957 1.00 17.31 321 SER B N 1
ATOM 4830 C CA . SER B 1 146 ? 20.394 93.256 12.299 1.00 15.69 321 SER B CA 1
ATOM 4831 C C . SER B 1 146 ? 19.242 94.206 12.079 1.00 17.08 321 SER B C 1
ATOM 4832 O O . SER B 1 146 ? 19.369 95.449 12.220 1.00 16.00 321 SER B O 1
ATOM 4835 N N . MET B 1 147 ? 18.124 93.613 11.674 1.00 16.89 322 MET B N 1
ATOM 4836 C CA . MET B 1 147 ? 16.929 94.335 11.453 1.00 16.88 322 MET B CA 1
ATOM 4837 C C . MET B 1 147 ? 16.621 95.159 12.678 1.00 14.82 322 MET B C 1
ATOM 4838 O O . MET B 1 147 ? 16.704 94.647 13.785 1.00 14.50 322 MET B O 1
ATOM 4843 N N . ALA B 1 148 ? 16.287 96.424 12.463 1.00 14.13 323 ALA B N 1
ATOM 4844 C CA . ALA B 1 148 ? 15.751 97.316 13.506 1.00 13.49 323 ALA B CA 1
ATOM 4845 C C . ALA B 1 148 ? 14.240 97.452 13.279 1.00 14.22 323 ALA B C 1
ATOM 4846 O O . ALA B 1 148 ? 13.828 97.864 12.209 1.00 15.15 323 ALA B O 1
ATOM 4848 N N . GLY B 1 149 ? 13.424 97.046 14.231 1.00 14.06 324 GLY B N 1
ATOM 4849 C CA . GLY B 1 149 ? 11.997 97.194 14.109 1.00 14.26 324 GLY B CA 1
ATOM 4850 C C . GLY B 1 149 ? 11.534 98.198 15.129 1.00 13.87 324 GLY B C 1
ATOM 4851 O O . GLY B 1 149 ? 12.352 98.725 15.854 1.00 14.13 324 GLY B O 1
ATOM 4852 N N . SER B 1 150 ? 10.231 98.477 15.161 1.00 13.41 325 SER B N 1
ATOM 4853 C CA . SER B 1 150 ? 9.681 99.279 16.197 1.00 14.43 325 SER B CA 1
ATOM 4854 C C . SER B 1 150 ? 8.237 99.039 16.416 1.00 14.27 325 SER B C 1
ATOM 4855 O O . SER B 1 150 ? 7.567 98.568 15.544 1.00 16.76 325 SER B O 1
ATOM 4858 N N . ASN B 1 151 ? 7.778 99.263 17.633 1.00 15.12 326 ASN B N 1
ATOM 4859 C CA . ASN B 1 151 ? 6.350 99.453 17.929 1.00 15.25 326 ASN B CA 1
ATOM 4860 C C . ASN B 1 151 ? 6.155 100.814 18.611 1.00 14.37 326 ASN B C 1
ATOM 4861 O O . ASN B 1 151 ? 7.051 101.268 19.347 1.00 14.73 326 ASN B O 1
ATOM 4866 N N . VAL B 1 152 ? 4.973 101.389 18.462 1.00 14.02 327 VAL B N 1
ATOM 4867 C CA . VAL B 1 152 ? 4.600 102.634 19.143 1.00 15.10 327 VAL B CA 1
ATOM 4868 C C . VAL B 1 152 ? 3.461 102.245 20.090 1.00 15.09 327 VAL B C 1
ATOM 4869 O O . VAL B 1 152 ? 2.509 101.548 19.730 1.00 13.49 327 VAL B O 1
ATOM 4873 N N . TYR B 1 153 ? 3.620 102.694 21.323 1.00 16.74 328 TYR B N 1
ATOM 4874 C CA . TYR B 1 153 ? 2.756 102.354 22.463 1.00 15.90 328 TYR B CA 1
ATOM 4875 C C . TYR B 1 153 ? 2.181 103.647 23.056 1.00 15.83 328 TYR B C 1
ATOM 4876 O O . TYR B 1 153 ? 2.905 104.505 23.574 1.00 16.62 328 TYR B O 1
ATOM 4885 N N . LEU B 1 154 ? 0.874 103.792 22.948 1.00 16.00 329 LEU B N 1
ATOM 4886 C CA . LEU B 1 154 ? 0.195 104.963 23.447 1.00 15.77 329 LEU B CA 1
ATOM 4887 C C . LEU B 1 154 ? -0.674 104.463 24.557 1.00 16.13 329 LEU B C 1
ATOM 4888 O O . LEU B 1 154 ? -1.539 103.645 24.332 1.00 14.87 329 LEU B O 1
ATOM 4893 N N . THR B 1 155 ? -0.493 105.035 25.727 1.00 17.57 330 THR B N 1
ATOM 4894 C CA . THR B 1 155 ? -1.155 104.550 26.933 1.00 20.64 330 THR B CA 1
ATOM 4895 C C . THR B 1 155 ? -1.888 105.701 27.600 1.00 19.88 330 THR B C 1
ATOM 4896 O O . THR B 1 155 ? -1.339 106.782 27.705 1.00 18.34 330 THR B O 1
ATOM 4900 N N . PRO B 1 156 ? -3.141 105.465 27.986 1.00 19.62 331 PRO B N 1
ATOM 4901 C CA . PRO B 1 156 ? -3.960 106.490 28.631 1.00 21.17 331 PRO B CA 1
ATOM 4902 C C . PRO B 1 156 ? -3.699 106.620 30.126 1.00 21.93 331 PRO B C 1
ATOM 4903 O O . PRO B 1 156 ? -3.106 105.717 30.721 1.00 18.78 331 PRO B O 1
ATOM 4907 N N . PRO B 1 157 ? -4.190 107.722 30.719 1.00 23.01 332 PRO B N 1
ATOM 4908 C CA . PRO B 1 157 ? -3.796 108.086 32.080 1.00 26.10 332 PRO B CA 1
ATOM 4909 C C . PRO B 1 157 ? -4.292 107.108 33.097 1.00 25.55 332 PRO B C 1
ATOM 4910 O O . PRO B 1 157 ? -5.342 106.513 32.878 1.00 27.31 332 PRO B O 1
ATOM 4914 N N . ASN B 1 158 ? -3.558 106.949 34.201 1.00 26.80 333 ASN B N 1
ATOM 4915 C CA . ASN B 1 158 ? -3.999 106.039 35.278 1.00 30.14 333 ASN B CA 1
ATOM 4916 C C . ASN B 1 158 ? -4.342 104.602 34.737 1.00 29.29 333 ASN B C 1
ATOM 4917 O O . ASN B 1 158 ? -5.430 104.040 34.983 1.00 30.29 333 ASN B O 1
ATOM 4922 N N . SER B 1 159 ? -3.419 104.019 33.966 1.00 29.84 334 SER B N 1
ATOM 4923 C CA . SER B 1 159 ? -3.645 102.659 33.400 1.00 27.93 334 SER B CA 1
ATOM 4924 C C . SER B 1 159 ? -2.324 101.953 33.079 1.00 30.67 334 SER B C 1
ATOM 4925 O O . SER B 1 159 ? -1.279 102.584 32.824 1.00 31.19 334 SER B O 1
ATOM 4928 N N . GLN B 1 160 ? -2.367 100.618 33.112 1.00 32.36 335 GLN B N 1
ATOM 4929 C CA . GLN B 1 160 ? -1.288 99.862 32.553 1.00 30.97 335 GLN B CA 1
ATOM 4930 C C . GLN B 1 160 ? -1.860 99.067 31.357 1.00 27.88 335 GLN B C 1
ATOM 4931 O O . GLN B 1 160 ? -2.928 98.474 31.474 1.00 25.81 335 GLN B O 1
ATOM 4937 N N . GLY B 1 161 ? -1.159 99.130 30.221 1.00 24.96 336 GLY B N 1
ATOM 4938 C CA . GLY B 1 161 ? -1.552 98.461 29.009 1.00 26.34 336 GLY B CA 1
ATOM 4939 C C . GLY B 1 161 ? -1.083 97.007 28.909 1.00 27.02 336 GLY B C 1
ATOM 4940 O O . GLY B 1 161 ? -1.812 96.196 28.331 1.00 26.82 336 GLY B O 1
ATOM 4941 N N . PHE B 1 162 ? 0.103 96.675 29.481 1.00 25.06 337 PHE B N 1
ATOM 4942 C CA . PHE B 1 162 ? 0.749 95.371 29.290 1.00 24.45 337 PHE B CA 1
ATOM 4943 C C . PHE B 1 162 ? 1.230 94.741 30.623 1.00 25.85 337 PHE B C 1
ATOM 4944 O O . PHE B 1 162 ? 1.659 95.446 31.518 1.00 23.19 337 PHE B O 1
ATOM 4952 N N . ALA B 1 163 ? 1.105 93.400 30.747 1.00 26.64 338 ALA B N 1
ATOM 4953 C CA . ALA B 1 163 ? 1.649 92.602 31.880 1.00 24.13 338 ALA B CA 1
ATOM 4954 C C . ALA B 1 163 ? 3.207 92.667 31.941 1.00 22.63 338 ALA B C 1
ATOM 4955 O O . ALA B 1 163 ? 3.852 92.930 30.931 1.00 23.51 338 ALA B O 1
ATOM 4957 N N . PRO B 1 164 ? 3.779 92.386 33.119 1.00 20.68 339 PRO B N 1
ATOM 4958 C CA . PRO B 1 164 ? 5.203 92.310 33.178 1.00 21.82 339 PRO B CA 1
ATOM 4959 C C . PRO B 1 164 ? 5.623 91.095 32.353 1.00 23.84 339 PRO B C 1
ATOM 4960 O O . PRO B 1 164 ? 4.986 90.010 32.471 1.00 22.24 339 PRO B O 1
ATOM 4964 N N . HIS B 1 165 ? 6.696 91.258 31.575 1.00 20.91 340 HIS B N 1
ATOM 4965 C CA . HIS B 1 165 ? 7.209 90.210 30.685 1.00 19.34 340 HIS B CA 1
ATOM 4966 C C . HIS B 1 165 ? 8.641 90.572 30.327 1.00 18.27 340 HIS B C 1
ATOM 4967 O O . HIS B 1 165 ? 9.068 91.739 30.456 1.00 17.40 340 HIS B O 1
ATOM 4974 N N . TYR B 1 166 ? 9.326 89.617 29.737 1.00 17.36 341 TYR B N 1
ATOM 4975 C CA . TYR B 1 166 ? 10.505 89.942 28.891 1.00 19.02 341 TYR B CA 1
ATOM 4976 C C . TYR B 1 166 ? 10.324 89.605 27.412 1.00 19.92 341 TYR B C 1
ATOM 4977 O O . TYR B 1 166 ? 9.552 88.708 27.066 1.00 20.71 341 TYR B O 1
ATOM 4986 N N . ASP B 1 167 ? 11.005 90.354 26.541 1.00 21.83 342 ASP B N 1
ATOM 4987 C CA . ASP B 1 167 ? 10.873 90.168 25.092 1.00 21.05 342 ASP B CA 1
ATOM 4988 C C . ASP B 1 167 ? 12.107 89.489 24.581 1.00 22.73 342 ASP B C 1
ATOM 4989 O O . ASP B 1 167 ? 13.068 89.294 25.351 1.00 22.32 342 ASP B O 1
ATOM 4994 N N . ASP B 1 168 ? 12.097 89.149 23.278 1.00 21.32 343 ASP B N 1
ATOM 4995 C CA . ASP B 1 168 ? 13.174 88.362 22.674 1.00 20.41 343 ASP B CA 1
ATOM 4996 C C . ASP B 1 168 ? 14.167 89.198 21.891 1.00 19.89 343 ASP B C 1
ATOM 4997 O O . ASP B 1 168 ? 14.937 88.660 21.077 1.00 19.91 343 ASP B O 1
ATOM 5002 N N . ILE B 1 169 ? 14.143 90.520 22.104 1.00 19.84 344 ILE B N 1
ATOM 5003 C CA . ILE B 1 169 ? 14.988 91.443 21.375 1.00 18.05 344 ILE B CA 1
ATOM 5004 C C . ILE B 1 169 ? 15.683 92.443 22.322 1.00 17.04 344 ILE B C 1
ATOM 5005 O O . ILE B 1 169 ? 15.328 92.604 23.510 1.00 14.70 344 ILE B O 1
ATOM 5010 N N . GLU B 1 170 ? 16.628 93.157 21.753 1.00 14.38 345 GLU B N 1
ATOM 5011 C CA . GLU B 1 170 ? 17.280 94.198 22.461 1.00 16.79 345 GLU B CA 1
ATOM 5012 C C . GLU B 1 170 ? 16.411 95.426 22.270 1.00 17.01 345 GLU B C 1
ATOM 5013 O O . GLU B 1 170 ? 16.046 95.740 21.115 1.00 16.69 345 GLU B O 1
ATOM 5019 N N . ALA B 1 171 ? 16.103 96.133 23.358 1.00 14.35 346 ALA B N 1
ATOM 5020 C CA . ALA B 1 171 ? 15.096 97.168 23.277 1.00 14.03 346 ALA B CA 1
ATOM 5021 C C . ALA B 1 171 ? 15.606 98.514 23.658 1.00 13.90 346 ALA B C 1
ATOM 5022 O O . ALA B 1 171 ? 16.249 98.646 24.692 1.00 14.79 346 ALA B O 1
ATOM 5024 N N . PHE B 1 172 ? 15.345 99.510 22.828 1.00 13.75 347 PHE B N 1
ATOM 5025 C CA . PHE B 1 172 ? 15.522 100.901 23.169 1.00 13.93 347 PHE B CA 1
ATOM 5026 C C . PHE B 1 172 ? 14.154 101.660 23.216 1.00 15.35 347 PHE B C 1
ATOM 5027 O O . PHE B 1 172 ? 13.522 101.876 22.148 1.00 14.54 347 PHE B O 1
ATOM 5035 N N . VAL B 1 173 ? 13.701 102.053 24.423 1.00 14.33 348 VAL B N 1
ATOM 5036 C CA . VAL B 1 173 ? 12.447 102.809 24.640 1.00 13.29 348 VAL B CA 1
ATOM 5037 C C . VAL B 1 173 ? 12.719 104.320 24.580 1.00 13.80 348 VAL B C 1
ATOM 5038 O O . VAL B 1 173 ? 13.543 104.845 25.351 1.00 12.80 348 VAL B O 1
ATOM 5042 N N . LEU B 1 174 ? 12.062 104.994 23.632 1.00 14.67 349 LEU B N 1
ATOM 5043 C CA . LEU B 1 174 ? 12.282 106.412 23.346 1.00 15.04 349 LEU B CA 1
ATOM 5044 C C . LEU B 1 174 ? 11.049 107.050 23.859 1.00 15.81 349 LEU B C 1
ATOM 5045 O O . LEU B 1 174 ? 9.951 106.818 23.298 1.00 15.88 349 LEU B O 1
ATOM 5050 N N . GLN B 1 175 ? 11.144 107.779 24.969 1.00 16.13 350 GLN B N 1
ATOM 5051 C CA . GLN B 1 175 ? 9.928 108.439 25.480 1.00 16.77 350 GLN B CA 1
ATOM 5052 C C . GLN B 1 175 ? 9.593 109.704 24.630 1.00 16.83 350 GLN B C 1
ATOM 5053 O O . GLN B 1 175 ? 10.435 110.571 24.435 1.00 15.35 350 GLN B O 1
ATOM 5059 N N . LEU B 1 176 ? 8.383 109.716 24.059 1.00 16.79 351 LEU B N 1
ATOM 5060 C CA . LEU B 1 176 ? 7.961 110.717 23.102 1.00 16.97 351 LEU B CA 1
ATOM 5061 C C . LEU B 1 176 ? 7.085 111.813 23.671 1.00 15.88 351 LEU B C 1
ATOM 5062 O O . LEU B 1 176 ? 7.338 112.953 23.342 1.00 17.38 351 LEU B O 1
ATOM 5067 N N . GLU B 1 177 ? 6.102 111.470 24.487 1.00 14.22 352 GLU B N 1
ATOM 5068 C CA . GLU B 1 177 ? 5.143 112.415 25.054 1.00 16.16 352 GLU B CA 1
ATOM 5069 C C . GLU B 1 177 ? 4.712 111.848 26.386 1.00 16.72 352 GLU B C 1
ATOM 5070 O O . GLU B 1 177 ? 4.673 110.568 26.570 1.00 16.59 352 GLU B O 1
ATOM 5076 N N . GLY B 1 178 ? 4.454 112.754 27.340 1.00 16.56 353 GLY B N 1
ATOM 5077 C CA . GLY B 1 178 ? 3.862 112.313 28.637 1.00 19.68 353 GLY B CA 1
ATOM 5078 C C . GLY B 1 178 ? 4.911 111.786 29.590 1.00 19.86 353 GLY B C 1
ATOM 5079 O O . GLY B 1 178 ? 6.035 112.203 29.554 1.00 20.25 353 GLY B O 1
ATOM 5080 N N . ARG B 1 179 ? 4.504 110.867 30.440 1.00 22.27 354 ARG B N 1
ATOM 5081 C CA . ARG B 1 179 ? 5.341 110.332 31.487 1.00 23.60 354 ARG B CA 1
ATOM 5082 C C . ARG B 1 179 ? 4.924 108.900 31.694 1.00 21.58 354 ARG B C 1
ATOM 5083 O O . ARG B 1 179 ? 3.753 108.562 31.513 1.00 22.93 354 ARG B O 1
ATOM 5091 N N . LYS B 1 180 ? 5.866 108.060 32.092 1.00 18.33 355 LYS B N 1
ATOM 5092 C CA . LYS B 1 180 ? 5.537 106.709 32.424 1.00 17.44 355 LYS B CA 1
ATOM 5093 C C . LYS B 1 180 ? 6.458 106.087 33.470 1.00 16.64 355 LYS B C 1
ATOM 5094 O O . LYS B 1 180 ? 7.645 106.260 33.428 1.00 18.49 355 LYS B O 1
ATOM 5100 N N . LEU B 1 181 ? 5.891 105.339 34.395 1.00 18.04 356 LEU B N 1
ATOM 5101 C CA . LEU B 1 181 ? 6.684 104.718 35.430 1.00 19.28 356 LEU B CA 1
ATOM 5102 C C . LEU B 1 181 ? 7.126 103.336 34.986 1.00 18.34 356 LEU B C 1
ATOM 5103 O O . LEU B 1 181 ? 6.334 102.484 34.757 1.00 20.63 356 LEU B O 1
ATOM 5108 N N . TRP B 1 182 ? 8.417 103.140 34.918 1.00 18.74 357 TRP B N 1
ATOM 5109 C CA . TRP B 1 182 ? 9.021 101.927 34.446 1.00 18.87 357 TRP B CA 1
ATOM 5110 C C . TRP B 1 182 ? 9.792 101.200 35.562 1.00 17.00 357 TRP B C 1
ATOM 5111 O O . TRP B 1 182 ? 10.493 101.797 36.430 1.00 16.43 357 TRP B O 1
ATOM 5122 N N . ARG B 1 183 ? 9.653 99.895 35.472 1.00 15.93 358 ARG B N 1
ATOM 5123 C CA . ARG B 1 183 ? 10.320 98.898 36.310 1.00 16.07 358 ARG B CA 1
ATOM 5124 C C . ARG B 1 183 ? 10.927 97.816 35.392 1.00 15.70 358 ARG B C 1
ATOM 5125 O O . ARG B 1 183 ? 10.247 97.202 34.546 1.00 15.04 358 ARG B O 1
ATOM 5133 N N . VAL B 1 184 ? 12.217 97.642 35.559 1.00 15.26 359 VAL B N 1
ATOM 5134 C CA . VAL B 1 184 ? 12.999 96.783 34.803 1.00 15.43 359 VAL B CA 1
ATOM 5135 C C . VAL B 1 184 ? 13.758 95.952 35.773 1.00 15.80 359 VAL B C 1
ATOM 5136 O O . VAL B 1 184 ? 14.305 96.445 36.771 1.00 15.95 359 VAL B O 1
ATOM 5140 N N . TYR B 1 185 ? 13.811 94.666 35.455 1.00 17.27 360 TYR B N 1
ATOM 5141 C CA . TYR B 1 185 ? 14.408 93.660 36.329 1.00 16.83 360 TYR B CA 1
ATOM 5142 C C . TYR B 1 185 ? 15.500 92.897 35.584 1.00 17.11 360 TYR B C 1
ATOM 5143 O O . TYR B 1 185 ? 15.341 92.611 34.376 1.00 16.30 360 TYR B O 1
ATOM 5152 N N . ARG B 1 186 ? 16.575 92.569 36.316 1.00 15.93 361 ARG B N 1
ATOM 5153 C CA . ARG B 1 186 ? 17.603 91.643 35.862 1.00 17.20 361 ARG B CA 1
ATOM 5154 C C . ARG B 1 186 ? 16.989 90.269 35.608 1.00 18.37 361 ARG B C 1
ATOM 5155 O O . ARG B 1 186 ? 16.012 89.863 36.269 1.00 17.24 361 ARG B O 1
ATOM 5163 N N . PRO B 1 187 ? 17.626 89.515 34.710 1.00 17.21 362 PRO B N 1
ATOM 5164 C CA . PRO B 1 187 ? 17.183 88.172 34.475 1.00 17.27 362 PRO B CA 1
ATOM 5165 C C . PRO B 1 187 ? 17.041 87.449 35.752 1.00 15.85 362 PRO B C 1
ATOM 5166 O O . PRO B 1 187 ? 17.951 87.485 36.569 1.00 14.78 362 PRO B O 1
ATOM 5170 N N . ARG B 1 188 ? 15.925 86.759 35.916 1.00 17.01 363 ARG B N 1
ATOM 5171 C CA . ARG B 1 188 ? 15.665 86.077 37.189 1.00 17.90 363 ARG B CA 1
ATOM 5172 C C . ARG B 1 188 ? 16.528 84.836 37.436 1.00 18.17 363 ARG B C 1
ATOM 5173 O O . ARG B 1 188 ? 16.706 84.446 38.561 1.00 20.00 363 ARG B O 1
ATOM 5181 N N . VAL B 1 189 ? 17.064 84.226 36.398 1.00 18.26 364 VAL B N 1
ATOM 5182 C CA . VAL B 1 189 ? 17.738 82.912 36.527 1.00 19.35 364 VAL B CA 1
ATOM 5183 C C . VAL B 1 189 ? 18.629 82.819 35.319 1.00 21.98 364 VAL B C 1
ATOM 5184 O O . VAL B 1 189 ? 18.326 83.489 34.282 1.00 23.13 364 VAL B O 1
ATOM 5186 N N . PRO B 1 190 ? 19.744 82.055 35.434 1.00 22.32 365 PRO B N 1
ATOM 5187 C CA . PRO B 1 190 ? 20.757 81.935 34.399 1.00 22.60 365 PRO B CA 1
ATOM 5188 C C . PRO B 1 190 ? 20.142 81.691 33.025 1.00 22.37 365 PRO B C 1
ATOM 5189 O O . PRO B 1 190 ? 20.604 82.250 32.062 1.00 22.38 365 PRO B O 1
ATOM 5193 N N . THR B 1 191 ? 19.096 80.869 33.001 1.00 20.34 366 THR B N 1
ATOM 5194 C CA . THR B 1 191 ? 18.372 80.439 31.807 1.00 19.17 366 THR B CA 1
ATOM 5195 C C . THR B 1 191 ? 17.594 81.576 31.120 1.00 18.46 366 THR B C 1
ATOM 5196 O O . THR B 1 191 ? 17.361 81.521 29.924 1.00 16.14 366 THR B O 1
ATOM 5200 N N . GLU B 1 192 ? 17.178 82.596 31.890 1.00 16.40 367 GLU B N 1
ATOM 5201 C CA . GLU B 1 192 ? 16.539 83.767 31.322 1.00 16.46 367 GLU B CA 1
ATOM 5202 C C . GLU B 1 192 ? 17.511 84.846 30.815 1.00 15.05 367 GLU B C 1
ATOM 5203 O O . GLU B 1 192 ? 17.129 85.740 30.057 1.00 13.69 367 GLU B O 1
ATOM 5209 N N . GLU B 1 193 ? 18.764 84.760 31.192 1.00 14.96 368 GLU B N 1
ATOM 5210 C CA . GLU B 1 193 ? 19.710 85.742 30.686 1.00 16.46 368 GLU B CA 1
ATOM 5211 C C . GLU B 1 193 ? 19.809 85.619 29.154 1.00 15.39 368 GLU B C 1
ATOM 5212 O O . GLU B 1 193 ? 19.963 84.555 28.633 1.00 13.85 368 GLU B O 1
ATOM 5218 N N . LEU B 1 194 ? 19.663 86.724 28.433 1.00 15.39 369 LEU B N 1
ATOM 5219 C CA . LEU B 1 194 ? 19.697 86.678 26.984 1.00 15.77 369 LEU B CA 1
ATOM 5220 C C . LEU B 1 194 ? 18.805 85.542 26.429 1.00 16.86 369 LEU B C 1
ATOM 5221 O O . LEU B 1 194 ? 19.194 84.790 25.557 1.00 15.85 369 LEU B O 1
ATOM 5226 N N . ALA B 1 195 ? 17.574 85.513 26.913 1.00 18.37 370 ALA B N 1
ATOM 5227 C CA . ALA B 1 195 ? 16.507 84.687 26.370 1.00 18.31 370 ALA B CA 1
ATOM 5228 C C . ALA B 1 195 ? 16.372 84.658 24.856 1.00 19.19 370 ALA B C 1
ATOM 5229 O O . ALA B 1 195 ? 16.507 85.666 24.141 1.00 19.28 370 ALA B O 1
ATOM 5231 N N . LEU B 1 196 ? 16.080 83.462 24.370 1.00 21.35 371 LEU B N 1
ATOM 5232 C CA . LEU B 1 196 ? 15.846 83.204 22.946 1.00 22.51 371 LEU B CA 1
ATOM 5233 C C . LEU B 1 196 ? 14.443 83.570 22.467 1.00 22.15 371 LEU B C 1
ATOM 5234 O O . LEU B 1 196 ? 14.259 83.975 21.284 1.00 23.62 371 LEU B O 1
ATOM 5239 N N . THR B 1 197 ? 13.460 83.393 23.344 1.00 20.27 372 THR B N 1
ATOM 5240 C CA . THR B 1 197 ? 12.062 83.689 23.002 1.00 19.86 372 THR B CA 1
ATOM 5241 C C . THR B 1 197 ? 11.352 84.538 24.058 1.00 18.72 372 THR B C 1
ATOM 5242 O O . THR B 1 197 ? 11.760 84.628 25.172 1.00 19.92 372 THR B O 1
ATOM 5246 N N . SER B 1 198 ? 10.328 85.250 23.658 1.00 19.07 373 SER B N 1
ATOM 5247 C CA . SER B 1 198 ? 9.561 86.043 24.552 1.00 19.03 373 SER B CA 1
ATOM 5248 C C . SER B 1 198 ? 8.923 85.246 25.665 1.00 19.47 373 SER B C 1
ATOM 5249 O O . SER B 1 198 ? 8.670 84.084 25.505 1.00 20.52 373 SER B O 1
ATOM 5252 N N . SER B 1 199 ? 8.763 85.848 26.836 1.00 20.38 374 SER B N 1
ATOM 5253 C CA . SER B 1 199 ? 8.231 85.134 28.013 1.00 18.96 374 SER B CA 1
ATOM 5254 C C . SER B 1 199 ? 6.747 85.141 28.008 1.00 20.21 374 SER B C 1
ATOM 5255 O O . SER B 1 199 ? 6.131 85.862 27.244 1.00 19.57 374 SER B O 1
ATOM 5258 N N . PRO B 1 200 ? 6.160 84.358 28.890 1.00 20.72 375 PRO B N 1
ATOM 5259 C CA . PRO B 1 200 ? 4.766 84.547 29.051 1.00 24.38 375 PRO B CA 1
ATOM 5260 C C . PRO B 1 200 ? 4.483 85.829 29.853 1.00 27.62 375 PRO B C 1
ATOM 5261 O O . PRO B 1 200 ? 5.355 86.296 30.566 1.00 29.12 375 PRO B O 1
ATOM 5265 N N . ASN B 1 201 ? 3.266 86.369 29.767 1.00 28.47 376 ASN B N 1
ATOM 5266 C CA . ASN B 1 201 ? 2.844 87.419 30.722 1.00 30.33 376 ASN B CA 1
ATOM 5267 C C . ASN B 1 201 ? 2.994 86.842 32.129 1.00 28.08 376 ASN B C 1
ATOM 5268 O O . ASN B 1 201 ? 2.580 85.729 32.372 1.00 29.13 376 ASN B O 1
ATOM 5273 N N . PHE B 1 202 ? 3.627 87.572 33.017 1.00 25.33 377 PHE B N 1
ATOM 5274 C CA . PHE B 1 202 ? 3.892 87.116 34.395 1.00 27.81 377 PHE B CA 1
ATOM 5275 C C . PHE B 1 202 ? 3.016 87.875 35.379 1.00 30.99 377 PHE B C 1
ATOM 5276 O O . PHE B 1 202 ? 2.429 88.914 35.040 1.00 31.23 377 PHE B O 1
ATOM 5284 N N . SER B 1 203 ? 2.978 87.401 36.625 1.00 36.12 378 SER B N 1
ATOM 5285 C CA . SER B 1 203 ? 2.262 88.146 37.685 1.00 40.61 378 SER B CA 1
ATOM 5286 C C . SER B 1 203 ? 3.282 88.758 38.616 1.00 38.52 378 SER B C 1
ATOM 5287 O O . SER B 1 203 ? 4.468 88.431 38.558 1.00 41.34 378 SER B O 1
ATOM 5290 N N . GLN B 1 204 ? 2.825 89.632 39.498 1.00 39.59 379 GLN B N 1
ATOM 5291 C CA . GLN B 1 204 ? 3.743 90.317 40.414 1.00 39.46 379 GLN B CA 1
ATOM 5292 C C . GLN B 1 204 ? 4.391 89.313 41.392 1.00 33.40 379 GLN B C 1
ATOM 5293 O O . GLN B 1 204 ? 5.543 89.424 41.661 1.00 33.36 379 GLN B O 1
ATOM 5299 N N . ASP B 1 205 ? 3.656 88.318 41.878 1.00 33.57 380 ASP B N 1
ATOM 5300 C CA . ASP B 1 205 ? 4.266 87.221 42.660 1.00 37.47 380 ASP B CA 1
ATOM 5301 C C . ASP B 1 205 ? 5.522 86.546 41.995 1.00 35.68 380 ASP B C 1
ATOM 5302 O O . ASP B 1 205 ? 6.298 85.888 42.665 1.00 30.37 380 ASP B O 1
ATOM 5307 N N . ASP B 1 206 ? 5.640 86.637 40.672 1.00 34.42 381 ASP B N 1
ATOM 5308 C CA . ASP B 1 206 ? 6.762 86.031 39.913 1.00 32.65 381 ASP B CA 1
ATOM 5309 C C . ASP B 1 206 ? 8.020 86.908 39.833 1.00 29.47 381 ASP B C 1
ATOM 5310 O O . ASP B 1 206 ? 9.016 86.458 39.244 1.00 28.36 381 ASP B O 1
ATOM 5315 N N . LEU B 1 207 ? 7.910 88.170 40.299 1.00 25.63 382 LEU B N 1
ATOM 5316 C CA . LEU B 1 207 ? 8.922 89.174 40.133 1.00 24.33 382 LEU B CA 1
ATOM 5317 C C . LEU B 1 207 ? 9.797 89.295 41.362 1.00 26.57 382 LEU B C 1
ATOM 5318 O O . LEU B 1 207 ? 9.356 89.040 42.463 1.00 32.57 382 LEU B O 1
ATOM 5323 N N . GLY B 1 208 ? 11.061 89.654 41.152 1.00 27.08 383 GLY B N 1
ATOM 5324 C CA . GLY B 1 208 ? 11.962 90.039 42.222 1.00 26.72 383 GLY B CA 1
ATOM 5325 C C . GLY B 1 208 ? 11.952 91.558 42.417 1.00 26.53 383 GLY B C 1
ATOM 5326 O O . GLY B 1 208 ? 10.916 92.235 42.288 1.00 30.62 383 GLY B O 1
ATOM 5327 N N . GLU B 1 209 ? 13.116 92.088 42.734 1.00 22.84 384 GLU B N 1
ATOM 5328 C CA . GLU B 1 209 ? 13.274 93.485 42.972 1.00 23.45 384 GLU B CA 1
ATOM 5329 C C . GLU B 1 209 ? 13.781 94.195 41.660 1.00 20.55 384 GLU B C 1
ATOM 5330 O O . GLU B 1 209 ? 14.723 93.713 41.032 1.00 19.01 384 GLU B O 1
ATOM 5336 N N . PRO B 1 210 ? 13.097 95.275 41.198 1.00 18.30 385 PRO B N 1
ATOM 5337 C CA . PRO B 1 210 ? 13.602 96.047 40.037 1.00 18.93 385 PRO B CA 1
ATOM 5338 C C . PRO B 1 210 ? 15.047 96.453 40.195 1.00 16.52 385 PRO B C 1
ATOM 5339 O O . PRO B 1 210 ? 15.425 96.881 41.251 1.00 14.49 385 PRO B O 1
ATOM 5343 N N . VAL B 1 211 ? 15.822 96.346 39.143 1.00 16.23 386 VAL B N 1
ATOM 5344 C CA . VAL B 1 211 ? 17.150 96.933 39.115 1.00 16.22 386 VAL B CA 1
ATOM 5345 C C . VAL B 1 211 ? 17.044 98.360 38.664 1.00 17.33 386 VAL B C 1
ATOM 5346 O O . VAL B 1 211 ? 17.959 99.131 38.886 1.00 18.46 386 VAL B O 1
ATOM 5350 N N . LEU B 1 212 ? 15.945 98.724 38.011 1.00 19.54 387 LEU B N 1
ATOM 5351 C CA . LEU B 1 212 ? 15.747 100.112 37.573 1.00 21.81 387 LEU B CA 1
ATOM 5352 C C . LEU B 1 212 ? 14.287 100.537 37.644 1.00 22.75 387 LEU B C 1
ATOM 5353 O O . LEU B 1 212 ? 13.390 99.875 37.094 1.00 25.90 387 LEU B O 1
ATOM 5358 N N . GLN B 1 213 ? 14.034 101.607 38.372 1.00 19.45 388 GLN B N 1
ATOM 5359 C CA . GLN B 1 213 ? 12.717 102.080 38.551 1.00 18.14 388 GLN B CA 1
ATOM 5360 C C . GLN B 1 213 ? 12.740 103.572 38.309 1.00 18.56 388 GLN B C 1
ATOM 5361 O O . GLN B 1 213 ? 13.366 104.302 39.025 1.00 20.38 388 GLN B O 1
ATOM 5367 N N . THR B 1 214 ? 12.036 104.051 37.302 1.00 18.16 389 THR B N 1
ATOM 5368 C CA . THR B 1 214 ? 12.092 105.459 36.998 1.00 17.42 389 THR B CA 1
ATOM 5369 C C . THR B 1 214 ? 10.858 105.932 36.265 1.00 16.74 389 THR B C 1
ATOM 5370 O O . THR B 1 214 ? 10.147 105.136 35.637 1.00 16.20 389 THR B O 1
ATOM 5374 N N . VAL B 1 215 ? 10.598 107.224 36.321 1.00 15.85 390 VAL B N 1
ATOM 5375 C CA . VAL B 1 215 ? 9.515 107.830 35.564 1.00 16.57 390 VAL B CA 1
ATOM 5376 C C . VAL B 1 215 ? 10.169 108.394 34.342 1.00 16.66 390 VAL B C 1
ATOM 5377 O O . VAL B 1 215 ? 11.010 109.280 34.495 1.00 17.37 390 VAL B O 1
ATOM 5381 N N . LEU B 1 216 ? 9.888 107.843 33.153 1.00 16.52 391 LEU B N 1
ATOM 5382 C CA . LEU B 1 216 ? 10.490 108.424 31.930 1.00 16.59 391 LEU B CA 1
ATOM 5383 C C . LEU B 1 216 ? 9.829 109.697 31.513 1.00 15.86 391 LEU B C 1
ATOM 5384 O O . LEU B 1 216 ? 8.634 109.812 31.657 1.00 17.30 391 LEU B O 1
ATOM 5389 N N . GLU B 1 217 ? 10.575 110.634 30.957 1.00 17.71 392 GLU B N 1
ATOM 5390 C CA . GLU B 1 217 ? 9.955 111.827 30.361 1.00 20.45 392 GLU B CA 1
ATOM 5391 C C . GLU B 1 217 ? 10.427 112.050 28.910 1.00 18.86 392 GLU B C 1
ATOM 5392 O O . GLU B 1 217 ? 11.410 111.493 28.504 1.00 15.75 392 GLU B O 1
ATOM 5398 N N . PRO B 1 218 ? 9.691 112.860 28.129 1.00 17.94 393 PRO B N 1
ATOM 5399 C CA . PRO B 1 218 ? 10.044 112.929 26.733 1.00 18.05 393 PRO B CA 1
ATOM 5400 C C . PRO B 1 218 ? 11.504 113.300 26.558 1.00 17.99 393 PRO B C 1
ATOM 5401 O O . PRO B 1 218 ? 12.098 114.031 27.379 1.00 18.90 393 PRO B O 1
ATOM 5405 N N . GLY B 1 219 ? 12.096 112.775 25.502 1.00 17.42 394 GLY B N 1
ATOM 5406 C CA . GLY B 1 219 ? 13.558 112.827 25.281 1.00 15.87 394 GLY B CA 1
ATOM 5407 C C . GLY B 1 219 ? 14.356 111.708 25.966 1.00 14.85 394 GLY B C 1
ATOM 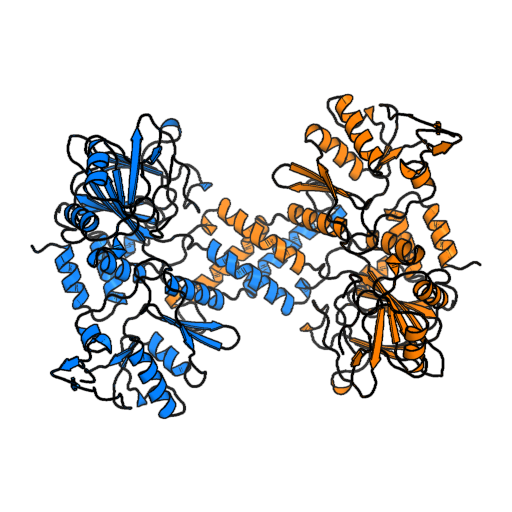5408 O O . GLY B 1 219 ? 15.404 111.339 25.526 1.00 13.90 394 GLY B O 1
ATOM 5409 N N . ASP B 1 220 ? 13.875 111.167 27.061 1.00 16.68 395 ASP B N 1
ATOM 5410 C CA . ASP B 1 220 ? 14.626 110.074 27.727 1.00 17.07 395 ASP B CA 1
ATOM 5411 C C . ASP B 1 220 ? 14.716 108.809 26.870 1.00 16.06 395 ASP B C 1
ATOM 5412 O O . ASP B 1 220 ? 13.906 108.541 25.958 1.00 16.18 395 ASP B O 1
ATOM 5417 N N . LEU B 1 221 ? 15.723 108.018 27.203 1.00 17.12 396 LEU B N 1
ATOM 5418 C CA . LEU B 1 221 ? 15.955 106.655 26.661 1.00 16.29 396 LEU B CA 1
ATOM 5419 C C . LEU B 1 221 ? 16.150 105.600 27.725 1.00 16.69 396 LEU B C 1
ATOM 5420 O O . LEU B 1 221 ? 16.970 105.783 28.664 1.00 19.42 396 LEU B O 1
ATOM 5425 N N . LEU B 1 222 ? 15.485 104.473 27.559 1.00 14.78 397 LEU B N 1
ATOM 5426 C CA . LEU B 1 222 ? 15.718 103.354 28.408 1.00 14.76 397 LEU B CA 1
ATOM 5427 C C . LEU B 1 222 ? 16.043 102.185 27.542 1.00 14.24 397 LEU B C 1
ATOM 5428 O O . LEU B 1 222 ? 15.279 101.843 26.668 1.00 15.80 397 LEU B O 1
ATOM 5433 N N . TYR B 1 223 ? 17.163 101.553 27.802 1.00 13.29 398 TYR B N 1
ATOM 5434 C CA . TYR B 1 223 ? 17.605 100.344 27.079 1.00 13.06 398 TYR B CA 1
ATOM 5435 C C . TYR B 1 223 ? 17.674 99.168 28.029 1.00 12.90 398 TYR B C 1
ATOM 5436 O O . TYR B 1 223 ? 18.130 99.318 29.165 1.00 13.94 398 TYR B O 1
ATOM 5445 N N . PHE B 1 224 ? 17.274 97.993 27.565 1.00 12.55 399 PHE B N 1
ATOM 5446 C CA . PHE B 1 224 ? 17.510 96.773 28.330 1.00 11.46 399 PHE B CA 1
ATOM 5447 C C . PHE B 1 224 ? 17.569 95.569 27.380 1.00 11.21 399 PHE B C 1
ATOM 5448 O O . PHE B 1 224 ? 16.792 95.496 26.407 1.00 10.23 399 PHE B O 1
ATOM 5456 N N . PRO B 1 225 ? 18.461 94.614 27.702 1.00 10.70 400 PRO B N 1
ATOM 5457 C CA . PRO B 1 225 ? 18.608 93.356 26.988 1.00 11.67 400 PRO B CA 1
ATOM 5458 C C . PRO B 1 225 ? 17.418 92.399 27.076 1.00 10.97 400 PRO B C 1
ATOM 5459 O O . PRO B 1 225 ? 16.641 92.394 28.064 1.00 12.45 400 PRO B O 1
ATOM 5463 N N . ARG B 1 226 ? 17.275 91.622 26.007 1.00 11.05 401 ARG B N 1
ATOM 5464 C CA . ARG B 1 226 ? 16.322 90.521 25.958 1.00 10.56 401 ARG B CA 1
ATOM 5465 C C . ARG B 1 226 ? 16.529 89.686 27.199 1.00 10.50 401 ARG B C 1
ATOM 5466 O O . ARG B 1 226 ? 17.679 89.397 27.546 1.00 10.12 401 ARG B O 1
ATOM 5474 N N . GLY B 1 227 ? 15.419 89.309 27.844 1.00 10.47 402 GLY B N 1
ATOM 5475 C CA . GLY B 1 227 ? 15.459 88.580 29.110 1.00 11.23 402 GLY B CA 1
ATOM 5476 C C . GLY B 1 227 ? 15.212 89.441 30.352 1.00 11.71 402 GLY B C 1
ATOM 5477 O O . GLY B 1 227 ? 14.916 88.914 31.425 1.00 10.93 402 GLY B O 1
ATOM 5478 N N . PHE B 1 228 ? 15.328 90.779 30.199 1.00 12.30 403 PHE B N 1
ATOM 5479 C CA . PHE B 1 228 ? 15.066 91.673 31.336 1.00 12.01 403 PHE B CA 1
ATOM 5480 C C . PHE B 1 228 ? 13.580 91.883 31.412 1.00 12.10 403 PHE B C 1
ATOM 5481 O O . PHE B 1 228 ? 12.929 92.396 30.491 1.00 12.03 403 PHE B O 1
ATOM 5489 N N . ILE B 1 229 ? 12.985 91.467 32.511 1.00 13.14 404 ILE B N 1
ATOM 5490 C CA . ILE B 1 229 ? 11.587 91.708 32.632 1.00 13.49 404 ILE B CA 1
ATOM 5491 C C . ILE B 1 229 ? 11.422 93.215 32.748 1.00 14.91 404 ILE B C 1
ATOM 5492 O O . ILE B 1 229 ? 12.290 93.930 33.302 1.00 15.19 404 ILE B O 1
ATOM 5497 N N . HIS B 1 230 ? 10.296 93.691 32.200 1.00 15.27 405 HIS B N 1
ATOM 5498 C CA . HIS B 1 230 ? 9.842 94.978 32.441 1.00 16.14 405 HIS B CA 1
ATOM 5499 C C . HIS B 1 230 ? 8.303 95.131 32.476 1.00 17.92 405 HIS B C 1
ATOM 5500 O O . HIS B 1 230 ? 7.522 94.265 32.020 1.00 17.89 405 HIS B O 1
ATOM 5507 N N . GLN B 1 231 ? 7.890 96.226 33.094 1.00 18.79 406 GLN B N 1
ATOM 5508 C CA . GLN B 1 231 ? 6.534 96.701 33.053 1.00 20.32 406 GLN B CA 1
ATOM 5509 C C . GLN B 1 231 ? 6.476 98.197 33.187 1.00 21.13 406 GLN B C 1
ATOM 5510 O O . GLN B 1 231 ? 7.461 98.848 33.600 1.00 22.94 406 GLN B O 1
ATOM 5516 N N . ALA B 1 232 ? 5.340 98.751 32.807 1.00 21.72 407 ALA B N 1
ATOM 5517 C CA . ALA B 1 232 ? 5.194 100.203 32.786 1.00 25.39 407 ALA B CA 1
ATOM 5518 C C . ALA B 1 232 ? 3.798 100.703 33.101 1.00 25.99 407 ALA B C 1
ATOM 5519 O O . ALA B 1 232 ? 2.805 100.108 32.674 1.00 23.27 407 ALA B O 1
ATOM 5521 N N . GLU B 1 233 ? 3.722 101.879 33.722 1.00 28.39 408 GLU B N 1
ATOM 5522 C CA . GLU B 1 233 ? 2.417 102.480 33.966 1.00 26.65 408 GLU B CA 1
ATOM 5523 C C . GLU B 1 233 ? 2.388 103.961 33.891 1.00 24.42 408 GLU B C 1
ATOM 5524 O O . GLU B 1 233 ? 3.414 104.640 34.124 1.00 24.53 408 GLU B O 1
ATOM 5530 N N . CYS B 1 234 ? 1.179 104.450 33.591 1.00 23.55 409 CYS B N 1
ATOM 5531 C CA . CYS B 1 234 ? 0.867 105.846 33.645 1.00 27.91 409 CYS B CA 1
ATOM 5532 C C . CYS B 1 234 ? 0.137 106.171 34.962 1.00 29.39 409 CYS B C 1
ATOM 5533 O O . CYS B 1 234 ? -0.865 105.543 35.349 1.00 26.65 409 CYS B O 1
ATOM 5536 N N . GLN B 1 235 ? 0.594 107.239 35.577 1.00 33.67 410 GLN B N 1
ATOM 5537 C CA . GLN B 1 235 ? 0.029 107.732 36.865 1.00 39.01 410 GLN B CA 1
ATOM 5538 C C . GLN B 1 235 ? -0.422 109.163 36.656 1.00 43.79 410 GLN B C 1
ATOM 5539 O O . GLN B 1 235 ? -0.425 109.628 35.510 1.00 50.13 410 GLN B O 1
ATOM 5545 N N . ASP B 1 236 ? -0.827 109.847 37.728 1.00 42.07 411 ASP B N 1
ATOM 5546 C CA . ASP B 1 236 ? -0.758 111.324 37.770 1.00 43.46 411 ASP B CA 1
ATOM 5547 C C . ASP B 1 236 ? -1.387 111.970 36.558 1.00 39.43 411 ASP B C 1
ATOM 5548 O O . ASP B 1 236 ? -0.961 113.042 36.126 1.00 49.08 411 ASP B O 1
ATOM 5553 N N . GLY B 1 237 ? -2.408 111.327 36.029 1.00 39.77 412 GLY B N 1
ATOM 5554 C CA . GLY B 1 237 ? -3.191 111.873 34.940 1.00 37.30 412 GLY B CA 1
ATOM 5555 C C . GLY B 1 237 ? -2.527 112.319 33.656 1.00 36.36 412 GLY B C 1
ATOM 5556 O O . GLY B 1 237 ? -3.105 113.158 32.981 1.00 40.32 412 GLY B O 1
ATOM 5557 N N . VAL B 1 238 ? -1.341 111.839 33.268 1.00 31.64 413 VAL B N 1
ATOM 5558 C CA . VAL B 1 238 ? -0.913 112.168 31.889 1.00 29.56 413 VAL B CA 1
ATOM 5559 C C . VAL B 1 238 ? -0.881 110.897 31.160 1.00 25.02 413 VAL B C 1
ATOM 5560 O O . VAL B 1 238 ? -0.648 109.841 31.758 1.00 26.67 413 VAL B O 1
ATOM 5564 N N . HIS B 1 239 ? -0.998 111.006 29.856 1.00 20.52 414 HIS B N 1
ATOM 5565 C CA . HIS B 1 239 ? -0.789 109.843 28.978 1.00 21.08 414 HIS B CA 1
ATOM 5566 C C . HIS B 1 239 ? 0.714 109.576 28.750 1.00 18.96 414 HIS B C 1
ATOM 5567 O O . HIS B 1 239 ? 1.578 110.349 29.214 1.00 16.47 414 HIS B O 1
ATOM 5574 N N . SER B 1 240 ? 1.015 108.477 28.045 1.00 18.09 415 SER B N 1
ATOM 5575 C CA . SER B 1 240 ? 2.355 108.245 27.557 1.00 16.96 415 SER B CA 1
ATOM 5576 C C . SER B 1 240 ? 2.343 107.753 26.120 1.00 16.38 415 SER B C 1
ATOM 5577 O O . SER B 1 240 ? 1.513 106.991 25.724 1.00 16.67 415 SER B O 1
ATOM 5580 N N . LEU B 1 241 ? 3.311 108.200 25.358 1.00 16.09 416 LEU B N 1
ATOM 5581 C CA . LEU B 1 241 ? 3.580 107.680 24.040 1.00 15.25 416 LEU B CA 1
ATOM 5582 C C . LEU B 1 241 ? 5.029 107.387 24.046 1.00 13.80 416 LEU B C 1
ATOM 5583 O O . LEU B 1 241 ? 5.832 108.190 24.476 1.00 13.17 416 LEU B O 1
ATOM 5588 N N . HIS B 1 242 ? 5.360 106.201 23.558 1.00 14.59 417 HIS B N 1
ATOM 5589 C CA . HIS B 1 242 ? 6.767 105.828 23.315 1.00 13.79 417 HIS B CA 1
ATOM 5590 C C . HIS B 1 242 ? 6.881 104.893 22.137 1.00 13.93 417 HIS B C 1
ATOM 5591 O O . HIS B 1 242 ? 5.955 104.223 21.747 1.00 14.11 417 HIS B O 1
ATOM 5598 N N . LEU B 1 243 ? 8.057 104.923 21.574 1.00 15.24 418 LEU B N 1
ATOM 5599 C CA . LEU B 1 243 ? 8.459 104.098 20.481 1.00 16.35 418 LEU B CA 1
ATOM 5600 C C . LEU B 1 243 ? 9.584 103.169 21.037 1.00 15.27 418 LEU B C 1
ATOM 5601 O O . LEU B 1 243 ? 10.579 103.623 21.613 1.00 13.91 418 LEU B O 1
ATOM 5606 N N . THR B 1 244 ? 9.375 101.874 20.893 1.00 15.55 419 THR B N 1
ATOM 5607 C CA . THR B 1 244 ? 10.400 100.900 21.162 1.00 15.93 419 THR B CA 1
ATOM 5608 C C . THR B 1 244 ? 11.026 100.415 19.863 1.00 15.83 419 THR B C 1
ATOM 5609 O O . THR B 1 244 ? 10.336 99.861 18.924 1.00 16.41 419 THR B O 1
ATOM 5613 N N . LEU B 1 245 ? 12.312 100.666 19.813 1.00 14.58 420 LEU B N 1
ATOM 5614 C CA . LEU B 1 245 ? 13.200 100.236 18.767 1.00 16.59 420 LEU B CA 1
ATOM 5615 C C . LEU B 1 245 ? 13.765 98.900 19.214 1.00 17.60 420 LEU B C 1
ATOM 5616 O O . LEU B 1 245 ? 14.300 98.805 20.321 1.00 18.80 420 LEU B O 1
ATOM 5621 N N . SER B 1 246 ? 13.586 97.884 18.390 1.00 14.90 421 SER B N 1
ATOM 5622 C CA . SER B 1 246 ? 14.003 96.557 18.720 1.00 14.87 421 SER B CA 1
ATOM 5623 C C . SER B 1 246 ? 14.987 95.986 17.656 1.00 14.44 421 SER B C 1
ATOM 5624 O O . SER B 1 246 ? 14.987 96.389 16.483 1.00 15.55 421 SER B O 1
ATOM 5627 N N . THR B 1 247 ? 15.937 95.185 18.103 1.00 13.72 422 THR B N 1
ATOM 5628 C CA . THR B 1 247 ? 16.898 94.563 17.177 1.00 13.93 422 THR B CA 1
ATOM 5629 C C . THR B 1 247 ? 17.415 93.256 17.757 1.00 13.16 422 THR B C 1
ATOM 5630 O O . THR B 1 247 ? 17.122 92.908 18.928 1.00 12.73 422 THR B O 1
ATOM 5634 N N . TYR B 1 248 ? 18.164 92.518 16.941 1.00 12.19 423 TYR B N 1
ATOM 5635 C CA . TYR B 1 248 ? 18.882 91.333 17.431 1.00 12.29 423 TYR B CA 1
ATOM 5636 C C . TYR B 1 248 ? 17.916 90.225 17.855 1.00 12.04 423 TYR B C 1
ATOM 5637 O O . TYR B 1 248 ? 18.062 89.559 18.861 1.00 12.13 423 TYR B O 1
ATOM 5646 N N . GLN B 1 249 ? 16.933 89.996 17.028 1.00 13.28 424 GLN B N 1
ATOM 5647 C CA . GLN B 1 249 ? 16.089 88.817 17.183 1.00 13.47 424 GLN B CA 1
ATOM 5648 C C . GLN B 1 249 ? 16.874 87.643 16.581 1.00 14.69 424 GLN B C 1
ATOM 5649 O O . GLN B 1 249 ? 17.199 87.701 15.383 1.00 12.20 424 GLN B O 1
ATOM 5655 N N . ARG B 1 250 ? 17.191 86.626 17.394 1.00 14.85 425 ARG B N 1
ATOM 5656 C CA . ARG B 1 250 ? 17.870 85.410 16.887 1.00 17.03 425 ARG B CA 1
ATOM 5657 C C . ARG B 1 250 ? 19.113 85.736 16.041 1.00 16.16 425 ARG B C 1
ATOM 5658 O O . ARG B 1 250 ? 19.289 85.221 14.953 1.00 14.90 425 ARG B O 1
ATOM 5666 N N . ASN B 1 251 ? 19.988 86.548 16.606 1.00 14.00 426 ASN B N 1
ATOM 5667 C CA . ASN B 1 251 ? 21.242 86.850 16.020 1.00 13.94 426 ASN B CA 1
ATOM 5668 C C . ASN B 1 251 ? 22.417 86.438 16.920 1.00 13.68 426 ASN B C 1
ATOM 5669 O O . ASN B 1 251 ? 23.332 87.193 17.135 1.00 11.61 426 ASN B O 1
ATOM 5674 N N . THR B 1 252 ? 22.336 85.203 17.448 1.00 13.61 427 THR B N 1
ATOM 5675 C CA . THR B 1 252 ? 23.286 84.680 18.405 1.00 13.22 427 THR B CA 1
ATOM 5676 C C . THR B 1 252 ? 24.308 83.737 17.750 1.00 13.16 427 THR B C 1
ATOM 5677 O O . THR B 1 252 ? 24.096 83.189 16.664 1.00 12.49 427 THR B O 1
ATOM 5681 N N . TRP B 1 253 ? 25.402 83.544 18.472 1.00 13.59 428 TRP B N 1
ATOM 5682 C CA . TRP B 1 253 ? 26.377 82.498 18.210 1.00 14.19 428 TRP B CA 1
ATOM 5683 C C . TRP B 1 253 ? 25.762 81.141 17.996 1.00 13.53 428 TRP B C 1
ATOM 5684 O O . TRP B 1 253 ? 26.128 80.457 17.062 1.00 13.85 428 TRP B O 1
ATOM 5695 N N . GLY B 1 254 ? 24.822 80.747 18.840 1.00 14.23 429 GLY B N 1
ATOM 5696 C CA . GLY B 1 254 ? 24.108 79.490 18.591 1.00 14.47 429 GLY B CA 1
ATOM 5697 C C . GLY B 1 254 ? 23.320 79.449 17.278 1.00 14.91 429 GLY B C 1
ATOM 5698 O O . GLY B 1 254 ? 23.232 78.408 16.635 1.00 15.27 429 GLY B O 1
ATOM 5699 N N . ASP B 1 255 ? 22.722 80.550 16.869 1.00 14.61 430 ASP B N 1
ATOM 5700 C CA . ASP B 1 255 ? 21.991 80.550 15.587 1.00 15.18 430 ASP B CA 1
ATOM 5701 C C . ASP B 1 255 ? 22.982 80.407 14.426 1.00 14.26 430 ASP B C 1
ATOM 5702 O O . ASP B 1 255 ? 22.664 79.798 13.433 1.00 13.92 430 ASP B O 1
ATOM 5707 N N . PHE B 1 256 ? 24.170 80.957 14.573 1.00 14.58 431 PHE B N 1
ATOM 5708 C CA . PHE B 1 256 ? 25.249 80.750 13.603 1.00 15.31 431 PHE B CA 1
ATOM 5709 C C . PHE B 1 256 ? 25.600 79.241 13.543 1.00 17.36 431 PHE B C 1
ATOM 5710 O O . PHE B 1 256 ? 25.576 78.637 12.458 1.00 15.70 431 PHE B O 1
ATOM 5718 N N . LEU B 1 257 ? 25.837 78.622 14.713 1.00 17.98 432 LEU B N 1
ATOM 5719 C CA . LEU B 1 257 ? 26.178 77.199 14.743 1.00 19.19 432 LEU B CA 1
ATOM 5720 C C . LEU B 1 257 ? 25.106 76.329 14.139 1.00 18.97 432 LEU B C 1
ATOM 5721 O O . LEU B 1 257 ? 25.411 75.380 13.411 1.00 17.20 432 LEU B O 1
ATOM 5726 N N . GLU B 1 258 ? 23.858 76.675 14.425 1.00 20.05 433 GLU B N 1
ATOM 5727 C CA . GLU B 1 258 ? 22.715 75.862 13.988 1.00 21.19 433 GLU B CA 1
ATOM 5728 C C . GLU B 1 258 ? 22.726 75.656 12.472 1.00 19.87 433 GLU B C 1
ATOM 5729 O O . GLU B 1 258 ? 22.385 74.609 11.982 1.00 19.79 433 GLU B O 1
ATOM 5735 N N . ALA B 1 259 ? 23.180 76.664 11.746 1.00 19.67 434 ALA B N 1
ATOM 5736 C CA . ALA B 1 259 ? 23.297 76.613 10.324 1.00 19.38 434 ALA B CA 1
ATOM 5737 C C . ALA B 1 259 ? 24.604 75.965 9.906 1.00 19.58 434 ALA B C 1
ATOM 5738 O O . ALA B 1 259 ? 24.684 75.310 8.875 1.00 21.26 434 ALA B O 1
ATOM 5740 N N . ILE B 1 260 ? 25.658 76.212 10.660 1.00 19.03 435 ILE B N 1
ATOM 5741 C CA . ILE B 1 260 ? 26.938 75.627 10.354 1.00 19.43 435 ILE B CA 1
ATOM 5742 C C . ILE B 1 260 ? 26.969 74.097 10.477 1.00 18.47 435 ILE B C 1
ATOM 5743 O O . ILE B 1 260 ? 27.586 73.419 9.687 1.00 18.77 435 ILE B O 1
ATOM 5748 N N . LEU B 1 261 ? 26.300 73.539 11.445 1.00 18.46 436 LEU B N 1
ATOM 5749 C CA . LEU B 1 261 ? 26.606 72.167 11.762 1.00 20.18 436 LEU B CA 1
ATOM 5750 C C . LEU B 1 261 ? 26.194 71.157 10.732 1.00 18.33 436 LEU B C 1
ATOM 5751 O O . LEU B 1 261 ? 26.964 70.261 10.475 1.00 16.89 436 LEU B O 1
ATOM 5756 N N . PRO B 1 262 ? 24.982 71.275 10.165 1.00 17.15 437 PRO B N 1
ATOM 5757 C CA . PRO B 1 262 ? 24.662 70.211 9.216 1.00 17.67 437 PRO B CA 1
ATOM 5758 C C . PRO B 1 262 ? 25.617 70.286 8.022 1.00 17.29 437 PRO B C 1
ATOM 5759 O O . PRO B 1 262 ? 25.958 69.280 7.416 1.00 16.07 437 PRO B O 1
ATOM 5763 N N . LEU B 1 263 ? 26.015 71.480 7.643 1.00 17.55 438 LEU B N 1
ATOM 5764 C CA . LEU B 1 263 ? 26.934 71.569 6.514 1.00 17.78 438 LEU B CA 1
ATOM 5765 C C . LEU B 1 263 ? 28.291 70.972 6.878 1.00 16.83 438 LEU B C 1
ATOM 5766 O O . LEU B 1 263 ? 28.951 70.426 6.011 1.00 16.00 438 LEU B O 1
ATOM 5771 N N . ALA B 1 264 ? 28.703 71.100 8.140 1.00 15.65 439 ALA B N 1
ATOM 5772 C CA . ALA B 1 264 ? 30.034 70.759 8.532 1.00 15.48 439 ALA B CA 1
ATOM 5773 C C . ALA B 1 264 ? 30.100 69.252 8.590 1.00 17.30 439 ALA B C 1
ATOM 5774 O O . ALA B 1 264 ? 31.028 68.685 8.064 1.00 17.66 439 ALA B O 1
ATOM 5776 N N . VAL B 1 265 ? 29.103 68.620 9.212 1.00 17.85 440 VAL B N 1
ATOM 5777 C CA . VAL B 1 265 ? 28.997 67.187 9.217 1.00 18.60 440 VAL B CA 1
ATOM 5778 C C . VAL B 1 265 ? 28.980 66.615 7.792 1.00 18.65 440 VAL B C 1
ATOM 5779 O O . VAL B 1 265 ? 29.658 65.626 7.525 1.00 17.75 440 VAL B O 1
ATOM 5783 N N . GLN B 1 266 ? 28.173 67.205 6.911 1.00 17.54 441 GLN B N 1
ATOM 5784 C CA . GLN B 1 266 ? 28.096 66.728 5.550 1.00 18.84 441 GLN B CA 1
ATOM 5785 C C . GLN B 1 266 ? 29.446 66.834 4.861 1.00 18.76 441 GLN B C 1
ATOM 5786 O O . GLN B 1 266 ? 29.872 65.863 4.189 1.00 21.09 441 GLN B O 1
ATOM 5789 N N . ALA B 1 267 ? 30.111 67.981 5.007 1.00 17.21 442 ALA B N 1
ATOM 5790 C CA . ALA B 1 267 ? 31.459 68.126 4.491 1.00 17.57 442 ALA B CA 1
ATOM 5791 C C . ALA B 1 267 ? 32.433 67.110 5.128 1.00 16.86 442 ALA B C 1
ATOM 5792 O O . ALA B 1 267 ? 33.288 66.574 4.430 1.00 17.75 442 ALA B O 1
ATOM 5794 N N . ALA B 1 268 ? 32.331 66.882 6.444 1.00 16.05 443 ALA B N 1
ATOM 5795 C CA . ALA B 1 268 ? 33.237 65.933 7.135 1.00 15.70 443 ALA B CA 1
ATOM 5796 C C . ALA B 1 268 ? 33.085 64.489 6.599 1.00 15.34 443 ALA B C 1
ATOM 5797 O O . ALA B 1 268 ? 34.081 63.770 6.397 1.00 14.99 443 ALA B O 1
ATOM 5799 N N . MET B 1 269 ? 31.833 64.122 6.307 1.00 16.51 444 MET B N 1
ATOM 5800 C CA . MET B 1 269 ? 31.483 62.814 5.800 1.00 17.34 444 MET B CA 1
ATOM 5801 C C . MET B 1 269 ? 32.013 62.642 4.360 1.00 18.46 444 MET B C 1
ATOM 5802 O O . MET B 1 269 ? 32.483 61.605 3.994 1.00 14.19 444 MET B O 1
ATOM 5807 N N . GLU B 1 270 ? 31.943 63.694 3.557 1.00 22.42 445 GLU B N 1
ATOM 5808 C CA . GLU B 1 270 ? 32.484 63.646 2.190 1.00 24.15 445 GLU B CA 1
ATOM 5809 C C . GLU B 1 270 ? 34.025 63.569 2.121 1.00 22.77 445 GLU B C 1
ATOM 5810 O O . GLU B 1 270 ? 34.594 63.031 1.138 1.00 21.74 445 GLU B O 1
ATOM 5816 N N . GLU B 1 271 ? 34.705 64.129 3.103 1.00 20.04 446 GLU B N 1
ATOM 5817 C CA . GLU B 1 271 ? 36.147 64.391 2.938 1.00 20.88 446 GLU B CA 1
ATOM 5818 C C . GLU B 1 271 ? 37.040 63.604 3.846 1.00 20.28 446 GLU B C 1
ATOM 5819 O O . GLU B 1 271 ? 38.250 63.639 3.718 1.00 22.26 446 GLU B O 1
ATOM 5825 N N . ASN B 1 272 ? 36.462 62.943 4.825 1.00 20.50 447 ASN B N 1
ATOM 5826 C CA . ASN B 1 272 ? 37.231 62.161 5.757 1.00 18.93 447 ASN B CA 1
ATOM 5827 C C . ASN B 1 272 ? 36.511 60.856 6.134 1.00 17.97 447 ASN B C 1
ATOM 5828 O O . ASN B 1 272 ? 35.468 60.867 6.790 1.00 16.89 447 ASN B O 1
ATOM 5833 N N . VAL B 1 273 ? 37.130 59.740 5.733 1.00 16.82 448 VAL B N 1
ATOM 5834 C CA . VAL B 1 273 ? 36.617 58.424 5.967 1.00 15.77 448 VAL B CA 1
ATOM 5835 C C . VAL B 1 273 ? 36.246 58.118 7.444 1.00 14.90 448 VAL B C 1
ATOM 5836 O O . VAL B 1 273 ? 35.333 57.363 7.686 1.00 15.44 448 VAL B O 1
ATOM 5840 N N . GLU B 1 274 ? 36.887 58.700 8.421 1.00 14.24 449 GLU B N 1
ATOM 5841 C CA . GLU B 1 274 ? 36.533 58.390 9.826 1.00 15.55 449 GLU B CA 1
ATOM 5842 C C . GLU B 1 274 ? 35.057 58.730 10.126 1.00 15.12 449 GLU B C 1
ATOM 5843 O O . GLU B 1 274 ? 34.397 58.093 10.974 1.00 15.21 449 GLU B O 1
ATOM 5849 N N . PHE B 1 275 ? 34.534 59.722 9.400 1.00 14.44 450 PHE B N 1
ATOM 5850 C CA . PHE B 1 275 ? 33.108 60.100 9.520 1.00 14.34 450 PHE B CA 1
ATOM 5851 C C . PHE B 1 275 ? 32.199 59.209 8.728 1.00 14.02 450 PHE B C 1
ATOM 5852 O O . PHE B 1 275 ? 31.019 59.274 8.886 1.00 14.55 450 PHE B O 1
ATOM 5860 N N . ARG B 1 276 ? 32.770 58.324 7.917 1.00 15.50 451 ARG B N 1
ATOM 5861 C CA . ARG B 1 276 ? 32.025 57.424 7.051 1.00 15.21 451 ARG B CA 1
ATOM 5862 C C . ARG B 1 276 ? 32.058 55.994 7.572 1.00 13.98 451 ARG B C 1
ATOM 5863 O O . ARG B 1 276 ? 31.468 55.118 6.986 1.00 13.98 451 ARG B O 1
ATOM 5871 N N . ARG B 1 277 ? 32.810 55.730 8.624 1.00 13.45 452 ARG B N 1
ATOM 5872 C CA . ARG B 1 277 ? 32.952 54.398 9.134 1.00 13.73 452 ARG B CA 1
ATOM 5873 C C . ARG B 1 277 ? 31.686 53.938 9.785 1.00 12.25 452 ARG B C 1
ATOM 5874 O O . ARG B 1 277 ? 30.983 54.742 10.363 1.00 13.85 452 ARG B O 1
ATOM 5882 N N . GLY B 1 278 ? 31.466 52.646 9.797 1.00 10.86 453 GLY B N 1
ATOM 5883 C CA . GLY B 1 278 ? 30.265 52.096 10.386 1.00 11.22 453 GLY B CA 1
ATOM 5884 C C . GLY B 1 278 ? 30.197 52.195 11.898 1.00 11.18 453 GLY B C 1
ATOM 5885 O O . GLY B 1 278 ? 31.184 52.096 12.588 1.00 10.85 453 GLY B O 1
ATOM 5886 N N . LEU B 1 279 ? 29.006 52.460 12.410 1.00 12.02 454 LEU B N 1
ATOM 5887 C CA . LEU B 1 279 ? 28.750 52.298 13.833 1.00 12.61 454 LEU B CA 1
ATOM 5888 C C . LEU B 1 279 ? 29.037 50.856 14.241 1.00 13.27 454 LEU B C 1
ATOM 5889 O O . LEU B 1 279 ? 29.081 49.956 13.391 1.00 13.08 454 LEU B O 1
ATOM 5894 N N . PRO B 1 280 ? 29.255 50.621 15.544 1.00 14.08 455 PRO B N 1
ATOM 5895 C CA . PRO B 1 280 ? 29.363 49.249 16.000 1.00 13.54 455 PRO B CA 1
ATOM 5896 C C . PRO B 1 280 ? 28.076 48.478 15.779 1.00 14.60 455 PRO B C 1
ATOM 5897 O O . PRO B 1 280 ? 26.987 49.049 15.788 1.00 13.89 455 PRO B O 1
ATOM 5901 N N . ARG B 1 281 ? 28.204 47.165 15.629 1.00 14.94 456 ARG B N 1
ATOM 5902 C CA . ARG B 1 281 ? 27.087 46.333 15.295 1.00 14.98 456 ARG B CA 1
ATOM 5903 C C . ARG B 1 281 ? 26.237 46.187 16.507 1.00 15.23 456 ARG B C 1
ATOM 5904 O O . ARG B 1 281 ? 25.051 45.925 16.378 1.00 15.15 456 ARG B O 1
ATOM 5912 N N . ASP B 1 282 ? 26.810 46.451 17.677 1.00 14.28 457 ASP B N 1
ATOM 5913 C CA . ASP B 1 282 ? 26.157 46.136 18.882 1.00 15.42 457 ASP B CA 1
ATOM 5914 C C . ASP B 1 282 ? 26.078 47.311 19.863 1.00 15.42 457 ASP B C 1
ATOM 5915 O O . ASP B 1 282 ? 25.883 47.082 21.043 1.00 14.13 457 ASP B O 1
ATOM 5920 N N . PHE B 1 283 ? 26.199 48.545 19.362 1.00 14.95 458 PHE B N 1
ATOM 5921 C CA . PHE B 1 283 ? 26.117 49.708 20.204 1.00 15.75 458 PHE B CA 1
ATOM 5922 C C . PHE B 1 283 ? 24.792 49.777 20.954 1.00 15.81 458 PHE B C 1
ATOM 5923 O O . PHE B 1 283 ? 24.739 50.327 22.044 1.00 15.19 458 PHE B O 1
ATOM 5931 N N . MET B 1 284 ? 23.743 49.228 20.408 1.00 17.83 459 MET B N 1
ATOM 5932 C CA . MET B 1 284 ? 22.455 49.241 21.033 1.00 19.02 459 MET B CA 1
ATOM 5933 C C . MET B 1 284 ? 22.421 48.391 22.313 1.00 19.72 459 MET B C 1
ATOM 5934 O O . MET B 1 284 ? 21.508 48.480 23.054 1.00 21.31 459 MET B O 1
ATOM 5939 N N . ASP B 1 285 ? 23.452 47.602 22.563 1.00 18.19 460 ASP B N 1
ATOM 5940 C CA . ASP B 1 285 ? 23.538 46.863 23.804 1.00 18.20 460 ASP B CA 1
ATOM 5941 C C . ASP B 1 285 ? 23.964 47.680 25.012 1.00 20.64 460 ASP B C 1
ATOM 5942 O O . ASP B 1 285 ? 23.696 47.248 26.126 1.00 21.05 460 ASP B O 1
ATOM 5947 N N . TYR B 1 286 ? 24.629 48.831 24.797 1.00 18.18 461 TYR B N 1
ATOM 5948 C CA . TYR B 1 286 ? 25.168 49.619 25.875 1.00 17.42 461 TYR B CA 1
ATOM 5949 C C . TYR B 1 286 ? 24.904 51.124 25.756 1.00 19.59 461 TYR B C 1
ATOM 5950 O O . TYR B 1 286 ? 25.375 51.876 26.604 1.00 18.36 461 TYR B O 1
ATOM 5959 N N . MET B 1 287 ? 24.151 51.559 24.721 1.00 19.08 462 MET B N 1
ATOM 5960 C CA . MET B 1 287 ? 23.758 52.959 24.549 1.00 18.43 462 MET B CA 1
ATOM 5961 C C . MET B 1 287 ? 22.271 52.981 24.434 1.00 19.25 462 MET B C 1
ATOM 5962 O O . MET B 1 287 ? 21.654 52.040 23.854 1.00 20.18 462 MET B O 1
ATOM 5967 N N . GLY B 1 288 ? 21.710 54.091 24.875 1.00 18.68 463 GLY B N 1
ATOM 5968 C CA . GLY B 1 288 ? 20.278 54.204 25.104 1.00 20.70 463 GLY B CA 1
ATOM 5969 C C . GLY B 1 288 ? 19.947 54.533 26.558 1.00 21.44 463 GLY B C 1
ATOM 5970 O O . GLY B 1 288 ? 20.697 54.207 27.468 1.00 21.77 463 GLY B O 1
ATOM 5971 N N . ALA B 1 289 ? 18.821 55.205 26.758 1.00 24.63 464 ALA B N 1
ATOM 5972 C CA . ALA B 1 289 ? 18.231 55.459 28.110 1.00 25.91 464 ALA B CA 1
ATOM 5973 C C . ALA B 1 289 ? 18.347 54.262 29.061 1.00 25.80 464 ALA B C 1
ATOM 5974 O O . ALA B 1 289 ? 18.882 54.381 30.173 1.00 22.17 464 ALA B O 1
ATOM 5976 N N . GLN B 1 290 ? 17.874 53.116 28.592 1.00 28.07 465 GLN B N 1
ATOM 5977 C CA . GLN B 1 290 ? 17.948 51.869 29.370 1.00 34.13 465 GLN B CA 1
ATOM 5978 C C . GLN B 1 290 ? 19.361 51.439 29.844 1.00 34.43 465 GLN B C 1
ATOM 5979 O O . GLN B 1 290 ? 19.465 50.583 30.745 1.00 32.39 465 GLN B O 1
ATOM 5985 N N . HIS B 1 291 ? 20.411 52.012 29.247 1.00 28.78 466 HIS B N 1
ATOM 5986 C CA . HIS B 1 291 ? 21.794 51.618 29.531 1.00 27.49 466 HIS B CA 1
ATOM 5987 C C . HIS B 1 291 ? 22.565 52.777 30.185 1.00 26.37 466 HIS B C 1
ATOM 5988 O O . HIS B 1 291 ? 23.773 52.728 30.323 1.00 25.85 466 HIS B O 1
ATOM 5995 N N . SER B 1 292 ? 21.853 53.793 30.617 1.00 27.21 467 SER B N 1
ATOM 5996 C CA . SER B 1 292 ? 22.446 55.014 31.180 1.00 30.29 467 SER B CA 1
ATOM 5997 C C . SER B 1 292 ? 23.386 54.817 32.407 1.00 33.81 467 SER B C 1
ATOM 5998 O O . SER B 1 292 ? 24.151 55.708 32.744 1.00 32.94 467 SER B O 1
ATOM 6001 N N . ASP B 1 293 ? 23.341 53.639 33.039 1.00 37.80 468 ASP B N 1
ATOM 6002 C CA . ASP B 1 293 ? 24.203 53.303 34.173 1.00 40.68 468 ASP B CA 1
ATOM 6003 C C . ASP B 1 293 ? 25.117 52.125 33.878 1.00 40.23 468 ASP B C 1
ATOM 6004 O O . ASP B 1 293 ? 25.748 51.620 34.771 1.00 44.59 468 ASP B O 1
ATOM 6009 N N . SER B 1 294 ? 25.164 51.653 32.651 1.00 38.35 469 SER B N 1
ATOM 6010 C CA . SER B 1 294 ? 26.046 50.550 32.317 1.00 39.40 469 SER B CA 1
ATOM 6011 C C . SER B 1 294 ? 27.507 50.896 32.679 1.00 42.40 469 SER B C 1
ATOM 6012 O O . SER B 1 294 ? 27.909 52.048 32.664 1.00 41.37 469 SER B O 1
ATOM 6015 N N . LYS B 1 295 ? 28.261 49.867 33.056 1.00 41.90 470 LYS B N 1
ATOM 6016 C CA . LYS B 1 295 ? 29.687 49.958 33.356 1.00 42.63 470 LYS B CA 1
ATOM 6017 C C . LYS B 1 295 ? 30.426 49.266 32.210 1.00 40.57 470 LYS B C 1
ATOM 6018 O O . LYS B 1 295 ? 31.543 48.826 32.348 1.00 36.32 470 LYS B O 1
ATOM 6020 N N . ASP B 1 296 ? 29.789 49.164 31.056 1.00 38.12 471 ASP B N 1
ATOM 6021 C CA . ASP B 1 296 ? 30.482 48.627 29.925 1.00 33.70 471 ASP B CA 1
ATOM 6022 C C . ASP B 1 296 ? 31.492 49.743 29.500 1.00 31.21 471 ASP B C 1
ATOM 6023 O O . ASP B 1 296 ? 31.094 50.862 29.141 1.00 28.07 471 ASP B O 1
ATOM 6028 N N . PRO B 1 297 ? 32.803 49.460 29.566 1.00 27.84 472 PRO B N 1
ATOM 6029 C CA . PRO B 1 297 ? 33.746 50.410 28.926 1.00 28.63 472 PRO B CA 1
ATOM 6030 C C . PRO B 1 297 ? 33.519 50.753 27.451 1.00 29.63 472 PRO B C 1
ATOM 6031 O O . PRO B 1 297 ? 34.054 51.756 26.989 1.00 33.14 472 PRO B O 1
ATOM 6035 N N . ARG B 1 298 ? 32.750 49.971 26.690 1.00 28.84 473 ARG B N 1
ATOM 6036 C CA . ARG B 1 298 ? 32.483 50.367 25.300 1.00 26.20 473 ARG B CA 1
ATOM 6037 C C . ARG B 1 298 ? 31.608 51.621 25.304 1.00 23.21 473 ARG B C 1
ATOM 6038 O O . ARG B 1 298 ? 31.664 52.415 24.399 1.00 25.01 473 ARG B O 1
ATOM 6046 N N . ARG B 1 299 ? 30.817 51.782 26.360 1.00 21.08 474 ARG B N 1
ATOM 6047 C CA . ARG B 1 299 ? 30.028 52.963 26.586 1.00 19.79 474 ARG B CA 1
ATOM 6048 C C . ARG B 1 299 ? 30.885 54.164 26.725 1.00 17.48 474 ARG B C 1
ATOM 6049 O O . ARG B 1 299 ? 30.706 55.152 26.026 1.00 18.40 474 ARG B O 1
ATOM 6057 N N . THR B 1 300 ? 31.821 54.090 27.635 1.00 17.55 475 THR B N 1
ATOM 6058 C CA . THR B 1 300 ? 32.800 55.152 27.822 1.00 19.07 475 THR B CA 1
ATOM 6059 C C . THR B 1 300 ? 33.458 55.605 26.539 1.00 19.56 475 THR B C 1
ATOM 6060 O O . THR B 1 300 ? 33.588 56.825 26.278 1.00 22.67 475 THR B O 1
ATOM 6064 N N . ALA B 1 301 ? 33.901 54.626 25.786 1.00 19.16 476 ALA B N 1
ATOM 6065 C CA . ALA B 1 301 ? 34.612 54.856 24.517 1.00 19.85 476 ALA B CA 1
ATOM 6066 C C . ALA B 1 301 ? 33.658 55.419 23.456 1.00 20.17 476 ALA B C 1
ATOM 6067 O O . ALA B 1 301 ? 34.021 56.348 22.757 1.00 20.87 476 ALA B O 1
ATOM 6069 N N . PHE B 1 302 ? 32.437 54.883 23.374 1.00 18.37 477 PHE B N 1
ATOM 6070 C CA . PHE B 1 302 ? 31.475 55.450 22.465 1.00 17.70 477 PHE B CA 1
ATOM 6071 C C . PHE B 1 302 ? 31.318 56.952 22.735 1.00 17.22 477 PHE B C 1
ATOM 6072 O O . PHE B 1 302 ? 31.419 57.745 21.795 1.00 15.76 477 PHE B O 1
ATOM 6080 N N . MET B 1 303 ? 31.165 57.346 24.008 1.00 17.85 478 MET B N 1
ATOM 6081 C CA . MET B 1 303 ? 31.034 58.778 24.321 1.00 20.04 478 MET B CA 1
ATOM 6082 C C . MET B 1 303 ? 32.239 59.617 23.899 1.00 19.22 478 MET B C 1
ATOM 6083 O O . MET B 1 303 ? 32.080 60.721 23.376 1.00 17.16 478 MET B O 1
ATOM 6088 N N . GLU B 1 304 ? 33.419 59.143 24.244 1.00 18.95 479 GLU B N 1
ATOM 6089 C CA . GLU B 1 304 ? 34.627 59.819 23.917 1.00 23.11 479 GLU B CA 1
ATOM 6090 C C . GLU B 1 304 ? 34.687 60.027 22.437 1.00 19.73 479 GLU B C 1
ATOM 6091 O O . GLU B 1 304 ? 34.937 61.092 22.001 1.00 19.55 479 GLU B O 1
ATOM 6097 N N . LYS B 1 305 ? 34.458 58.968 21.682 1.00 19.07 480 LYS B N 1
ATOM 6098 C CA . LYS B 1 305 ? 34.493 59.081 20.221 1.00 18.53 480 LYS B CA 1
ATOM 6099 C C . LYS B 1 305 ? 33.545 60.170 19.676 1.00 17.12 480 LYS B C 1
ATOM 6100 O O . LYS B 1 305 ? 33.881 60.908 18.751 1.00 12.62 480 LYS B O 1
ATOM 6106 N N . VAL B 1 306 ? 32.346 60.228 20.241 1.00 18.21 481 VAL B N 1
ATOM 6107 C CA . VAL B 1 306 ? 31.385 61.269 19.844 1.00 17.88 481 VAL B CA 1
ATOM 6108 C C . VAL B 1 306 ? 32.033 62.680 20.023 1.00 17.50 481 VAL B C 1
ATOM 6109 O O . VAL B 1 306 ? 31.960 63.555 19.132 1.00 16.01 481 VAL B O 1
ATOM 6113 N N . ARG B 1 307 ? 32.630 62.879 21.184 1.00 18.01 482 ARG B N 1
ATOM 6114 C CA . ARG B 1 307 ? 33.178 64.181 21.528 1.00 19.21 482 ARG B CA 1
ATOM 6115 C C . ARG B 1 307 ? 34.358 64.452 20.686 1.00 17.74 482 ARG B C 1
ATOM 6116 O O . ARG B 1 307 ? 34.549 65.567 20.288 1.00 15.38 482 ARG B O 1
ATOM 6124 N N . VAL B 1 308 ? 35.171 63.445 20.406 1.00 19.51 483 VAL B N 1
ATOM 6125 C CA . VAL B 1 308 ? 36.306 63.691 19.501 1.00 19.34 483 VAL B CA 1
ATOM 6126 C C . VAL B 1 308 ? 35.864 63.963 18.101 1.00 17.73 483 VAL B C 1
ATOM 6127 O O . VAL B 1 308 ? 36.413 64.867 17.396 1.00 18.60 483 VAL B O 1
ATOM 6131 N N . LEU B 1 309 ? 34.825 63.298 17.662 1.00 16.02 484 LEU B N 1
ATOM 6132 C CA . LEU B 1 309 ? 34.401 63.574 16.302 1.00 14.96 484 LEU B CA 1
ATOM 6133 C C . LEU B 1 309 ? 33.740 64.949 16.209 1.00 14.82 484 LEU B C 1
ATOM 6134 O O . LEU B 1 309 ? 33.930 65.692 15.222 1.00 13.84 484 LEU B O 1
ATOM 6139 N N . VAL B 1 310 ? 32.971 65.280 17.219 1.00 14.62 485 VAL B N 1
ATOM 6140 C CA . VAL B 1 310 ? 32.290 66.536 17.236 1.00 16.96 485 VAL B CA 1
ATOM 6141 C C . VAL B 1 310 ? 33.296 67.708 17.248 1.00 18.63 485 VAL B C 1
ATOM 6142 O O . VAL B 1 310 ? 33.239 68.588 16.416 1.00 18.99 485 VAL B O 1
ATOM 6146 N N . ALA B 1 311 ? 34.217 67.684 18.194 1.00 19.31 486 ALA B N 1
ATOM 6147 C CA . ALA B 1 311 ? 35.385 68.577 18.174 1.00 20.19 486 ALA B CA 1
ATOM 6148 C C . ALA B 1 311 ? 36.018 68.795 16.797 1.00 18.98 486 ALA B C 1
ATOM 6149 O O . ALA B 1 311 ? 36.297 69.932 16.349 1.00 18.32 486 ALA B O 1
ATOM 6151 N N . ARG B 1 312 ? 36.221 67.717 16.090 1.00 18.01 487 ARG B N 1
ATOM 6152 C CA . ARG B 1 312 ? 36.865 67.847 14.789 1.00 17.68 487 ARG B CA 1
ATOM 6153 C C . ARG B 1 312 ? 35.999 68.529 13.746 1.00 16.80 487 ARG B C 1
ATOM 6154 O O . ARG B 1 312 ? 36.469 68.893 12.700 1.00 15.66 487 ARG B O 1
ATOM 6162 N N . LEU B 1 313 ? 34.694 68.680 14.000 1.00 18.61 488 LEU B N 1
ATOM 6163 C CA . LEU B 1 313 ? 33.847 69.395 13.036 1.00 17.88 488 LEU B CA 1
ATOM 6164 C C . LEU B 1 313 ? 34.236 70.842 12.757 1.00 18.17 488 LEU B C 1
ATOM 6165 O O . LEU B 1 313 ? 34.036 71.297 11.617 1.00 15.45 488 LEU B O 1
ATOM 6170 N N . GLY B 1 314 ? 34.781 71.544 13.774 1.00 20.39 489 GLY B N 1
ATOM 6171 C CA . GLY B 1 314 ? 35.309 72.936 13.635 1.00 21.67 489 GLY B CA 1
ATOM 6172 C C . GLY B 1 314 ? 36.065 73.158 12.322 1.00 23.50 489 GLY B C 1
ATOM 6173 O O . GLY B 1 314 ? 35.967 74.191 11.698 1.00 24.00 489 GLY B O 1
ATOM 6174 N N . HIS B 1 315 ? 36.777 72.133 11.891 1.00 24.96 490 HIS B N 1
ATOM 6175 C CA . HIS B 1 315 ? 37.639 72.196 10.723 1.00 25.29 490 HIS B CA 1
ATOM 6176 C C . HIS B 1 315 ? 36.854 72.174 9.446 1.00 21.65 490 HIS B C 1
ATOM 6177 O O . HIS B 1 315 ? 37.316 72.653 8.414 1.00 21.10 490 HIS B O 1
ATOM 6184 N N . PHE B 1 316 ? 35.704 71.542 9.476 1.00 18.43 491 PHE B N 1
ATOM 6185 C CA . PHE B 1 316 ? 34.887 71.466 8.307 1.00 19.32 491 PHE B CA 1
ATOM 6186 C C . PHE B 1 316 ? 33.762 72.531 8.222 1.00 19.69 491 PHE B C 1
ATOM 6187 O O . PHE B 1 316 ? 33.001 72.547 7.273 1.00 22.42 491 PHE B O 1
ATOM 6195 N N . ALA B 1 317 ? 33.709 73.452 9.163 1.00 18.67 492 ALA B N 1
ATOM 6196 C CA . ALA B 1 317 ? 32.636 74.410 9.199 1.00 18.53 492 ALA B CA 1
ATOM 6197 C C . ALA B 1 317 ? 32.802 75.513 8.133 1.00 17.41 492 ALA B C 1
ATOM 6198 O O . ALA B 1 317 ? 33.790 76.229 8.133 1.00 18.16 492 ALA B O 1
ATOM 6200 N N . PRO B 1 318 ? 31.830 75.652 7.222 1.00 16.63 493 PRO B N 1
ATOM 6201 C CA . PRO B 1 318 ? 31.889 76.667 6.175 1.00 17.10 493 PRO B CA 1
ATOM 6202 C C . PRO B 1 318 ? 31.391 78.003 6.725 1.00 17.15 493 PRO B C 1
ATOM 6203 O O . PRO B 1 318 ? 30.252 78.444 6.492 1.00 16.40 493 PRO B O 1
ATOM 6207 N N . VAL B 1 319 ? 32.247 78.598 7.523 1.00 16.60 494 VAL B N 1
ATOM 6208 C CA . VAL B 1 319 ? 31.925 79.841 8.211 1.00 18.14 494 VAL B CA 1
ATOM 6209 C C . VAL B 1 319 ? 31.569 81.004 7.248 1.00 17.25 494 VAL B C 1
ATOM 6210 O O . VAL B 1 319 ? 30.606 81.750 7.482 1.00 16.43 494 VAL B O 1
ATOM 6214 N N . ASP B 1 320 ? 32.328 81.153 6.169 1.00 15.92 495 ASP B N 1
ATOM 6215 C CA . ASP B 1 320 ? 32.113 82.275 5.265 1.00 17.40 495 ASP B CA 1
ATOM 6216 C C . ASP B 1 320 ? 30.790 82.072 4.502 1.00 17.19 495 ASP B C 1
ATOM 6217 O O . ASP B 1 320 ? 30.042 83.018 4.325 1.00 17.33 495 ASP B O 1
ATOM 6222 N N . ALA B 1 321 ? 30.495 80.828 4.134 1.00 17.31 496 ALA B N 1
ATOM 6223 C CA . ALA B 1 321 ? 29.256 80.503 3.442 1.00 17.97 496 ALA B CA 1
ATOM 6224 C C . ALA B 1 321 ? 28.064 80.816 4.308 1.00 17.04 496 ALA B C 1
ATOM 6225 O O . ALA B 1 321 ? 27.053 81.269 3.795 1.00 16.53 496 ALA B O 1
ATOM 6227 N N . VAL B 1 322 ? 28.151 80.506 5.591 1.00 16.73 497 VAL B N 1
ATOM 6228 C CA . VAL B 1 322 ? 27.023 80.762 6.489 1.00 16.30 497 VAL B CA 1
ATOM 6229 C C . VAL B 1 322 ? 26.954 82.301 6.712 1.00 15.33 497 VAL B C 1
ATOM 6230 O O . VAL B 1 322 ? 25.914 82.877 6.769 1.00 14.65 497 VAL B O 1
ATOM 6234 N N . ALA B 1 323 ? 28.089 82.949 6.812 1.00 16.41 498 ALA B N 1
ATOM 6235 C CA . ALA B 1 323 ? 28.082 84.405 6.958 1.00 17.24 498 ALA B CA 1
ATOM 6236 C C . ALA B 1 323 ? 27.328 85.089 5.817 1.00 17.38 498 ALA B C 1
ATOM 6237 O O . ALA B 1 323 ? 26.564 85.996 6.082 1.00 17.53 498 ALA B O 1
ATOM 6239 N N . ASP B 1 324 ? 27.485 84.579 4.584 1.00 17.36 499 ASP B N 1
ATOM 6240 C CA . ASP B 1 324 ? 26.831 85.107 3.418 1.00 17.55 499 ASP B CA 1
ATOM 6241 C C . ASP B 1 324 ? 25.339 84.799 3.395 1.00 17.16 499 ASP B C 1
ATOM 6242 O O . ASP B 1 324 ? 24.584 85.659 2.936 1.00 17.85 499 ASP B O 1
ATOM 6247 N N . GLN B 1 325 ? 24.904 83.613 3.841 1.00 16.81 500 GLN B N 1
ATOM 6248 C CA . GLN B 1 325 ? 23.475 83.299 4.004 1.00 17.81 500 GLN B CA 1
ATOM 6249 C C . GLN B 1 325 ? 22.790 84.178 5.024 1.00 15.58 500 GLN B C 1
ATOM 6250 O O . GLN B 1 325 ? 21.665 84.563 4.841 1.00 14.83 500 GLN B O 1
ATOM 6256 N N . ARG B 1 326 ? 23.456 84.492 6.117 1.00 15.04 501 ARG B N 1
ATOM 6257 C CA . ARG B 1 326 ? 22.847 85.435 7.094 1.00 14.17 501 ARG B CA 1
ATOM 6258 C C . ARG B 1 326 ? 22.845 86.833 6.508 1.00 13.01 501 ARG B C 1
ATOM 6259 O O . ARG B 1 326 ? 21.885 87.572 6.703 1.00 10.47 501 ARG B O 1
ATOM 6267 N N . ALA B 1 327 ? 23.889 87.155 5.721 1.00 12.92 502 ALA B N 1
ATOM 6268 C CA . ALA B 1 327 ? 23.980 88.495 5.092 1.00 13.46 502 ALA B CA 1
ATOM 6269 C C . ALA B 1 327 ? 22.788 88.630 4.170 1.00 14.83 502 ALA B C 1
ATOM 6270 O O . ALA B 1 327 ? 22.127 89.652 4.150 1.00 13.65 502 ALA B O 1
ATOM 6272 N N . LYS B 1 328 ? 22.476 87.543 3.483 1.00 15.34 503 LYS B N 1
ATOM 6273 C CA . LYS B 1 328 ? 21.460 87.552 2.459 1.00 18.03 503 LYS B CA 1
ATOM 6274 C C . LYS B 1 328 ? 20.093 87.685 3.142 1.00 17.79 503 LYS B C 1
ATOM 6275 O O . LYS B 1 328 ? 19.249 88.456 2.700 1.00 14.94 503 LYS B O 1
ATOM 6281 N N . ASP B 1 329 ? 19.901 86.949 4.244 1.00 17.96 504 ASP B N 1
ATOM 6282 C CA . ASP B 1 329 ? 18.692 87.078 5.077 1.00 17.15 504 ASP B CA 1
ATOM 6283 C C . ASP B 1 329 ? 18.527 88.516 5.597 1.00 16.45 504 ASP B C 1
ATOM 6284 O O . ASP B 1 329 ? 17.449 89.088 5.570 1.00 16.22 504 ASP B O 1
ATOM 6289 N N . PHE B 1 330 ? 19.622 89.105 6.040 1.00 16.30 505 PHE B N 1
ATOM 6290 C CA . PHE B 1 330 ? 19.614 90.462 6.488 1.00 14.69 505 PHE B CA 1
ATOM 6291 C C . PHE B 1 330 ? 19.198 91.377 5.339 1.00 14.59 505 PHE B C 1
ATOM 6292 O O . PHE B 1 330 ? 18.395 92.264 5.531 1.00 13.91 505 PHE B O 1
ATOM 6300 N N . ILE B 1 331 ? 19.707 91.127 4.128 1.00 15.30 506 ILE B N 1
ATOM 6301 C CA . ILE B 1 331 ? 19.351 91.942 2.992 1.00 14.36 506 ILE B CA 1
ATOM 6302 C C . ILE B 1 331 ? 17.847 91.875 2.780 1.00 14.65 506 ILE B C 1
ATOM 6303 O O . ILE B 1 331 ? 17.154 92.934 2.637 1.00 13.30 506 ILE B O 1
ATOM 6308 N N . HIS B 1 332 ? 17.311 90.662 2.770 1.00 13.64 507 HIS B N 1
ATOM 6309 C CA . HIS B 1 332 ? 15.856 90.486 2.690 1.00 15.37 507 HIS B CA 1
ATOM 6310 C C . HIS B 1 332 ? 15.070 91.211 3.811 1.00 15.25 507 HIS B C 1
ATOM 6311 O O . HIS B 1 332 ? 14.021 91.789 3.540 1.00 14.66 507 HIS B O 1
ATOM 6318 N N . ASP B 1 333 ? 15.545 91.163 5.061 1.00 15.97 508 ASP B N 1
ATOM 6319 C CA . ASP B 1 333 ? 14.787 91.745 6.200 1.00 15.42 508 ASP B CA 1
ATOM 6320 C C . ASP B 1 333 ? 14.875 93.284 6.213 1.00 15.22 508 ASP B C 1
ATOM 6321 O O . ASP B 1 333 ? 14.084 93.960 6.877 1.00 13.99 508 ASP B O 1
ATOM 6326 N N . SER B 1 334 ? 15.869 93.824 5.508 1.00 14.02 509 SER B N 1
ATOM 6327 C CA . SER B 1 334 ? 16.192 95.226 5.609 1.00 14.01 509 SER B CA 1
ATOM 6328 C C . SER B 1 334 ? 15.067 96.157 5.109 1.00 15.03 509 SER B C 1
ATOM 6329 O O . SER B 1 334 ? 14.369 95.861 4.112 1.00 15.74 509 SER B O 1
ATOM 6332 N N . LEU B 1 335 ? 14.908 97.283 5.788 1.00 13.38 510 LEU B N 1
ATOM 6333 C CA . LEU B 1 335 ? 14.188 98.378 5.204 1.00 13.30 510 LEU B CA 1
ATOM 6334 C C . LEU B 1 335 ? 14.978 98.948 3.989 1.00 13.10 510 LEU B C 1
ATOM 6335 O O . LEU B 1 335 ? 16.181 98.930 3.956 1.00 13.32 510 LEU B O 1
ATOM 6340 N N . PRO B 1 336 ? 14.278 99.463 2.990 1.00 13.26 511 PRO B N 1
ATOM 6341 C CA . PRO B 1 336 ? 14.953 100.026 1.865 1.00 12.57 511 PRO B CA 1
ATOM 6342 C C . PRO B 1 336 ? 15.592 101.361 2.280 1.00 12.61 511 PRO B C 1
ATOM 6343 O O . PRO B 1 336 ? 15.203 101.990 3.316 1.00 12.54 511 PRO B O 1
ATOM 6347 N N . PRO B 1 337 ? 16.567 101.784 1.513 1.00 11.99 512 PRO B N 1
ATOM 6348 C CA . PRO B 1 337 ? 17.455 102.797 1.990 1.00 12.64 512 PRO B CA 1
ATOM 6349 C C . PRO B 1 337 ? 16.824 104.166 1.911 1.00 13.75 512 PRO B C 1
ATOM 6350 O O . PRO B 1 337 ? 15.896 104.351 1.127 1.00 12.08 512 PRO B O 1
ATOM 6354 N N . VAL B 1 338 ? 17.311 105.109 2.725 1.00 15.67 513 VAL B N 1
ATOM 6355 C CA . VAL B 1 338 ? 16.883 106.507 2.629 1.00 17.91 513 VAL B CA 1
ATOM 6356 C C . VAL B 1 338 ? 18.032 107.296 2.068 1.00 18.03 513 VAL B C 1
ATOM 6357 O O . VAL B 1 338 ? 19.115 107.279 2.644 1.00 18.67 513 VAL B O 1
ATOM 6361 N N . LEU B 1 339 ? 17.803 107.888 0.896 1.00 18.81 514 LEU B N 1
ATOM 6362 C CA . LEU B 1 339 ? 18.845 108.552 0.099 1.00 20.18 514 LEU B CA 1
ATOM 6363 C C . LEU B 1 339 ? 19.079 109.968 0.543 1.00 19.76 514 LEU B C 1
ATOM 6364 O O . LEU B 1 339 ? 18.157 110.690 0.951 1.00 18.58 514 LEU B O 1
ATOM 6369 N N . THR B 1 340 ? 20.340 110.347 0.579 1.00 19.33 515 THR B N 1
ATOM 6370 C CA . THR B 1 340 ? 20.616 111.732 0.852 1.00 18.36 515 THR B CA 1
ATOM 6371 C C . THR B 1 340 ? 20.258 112.470 -0.435 1.00 18.63 515 THR B C 1
ATOM 6372 O O . THR B 1 340 ? 19.957 111.846 -1.459 1.00 16.69 515 THR B O 1
ATOM 6376 N N . ASP B 1 341 ? 20.218 113.791 -0.358 1.00 18.78 516 ASP B N 1
ATOM 6377 C CA . ASP B 1 341 ? 19.900 114.599 -1.527 1.00 19.81 516 ASP B CA 1
ATOM 6378 C C . ASP B 1 341 ? 20.981 114.353 -2.570 1.00 20.53 516 ASP B C 1
ATOM 6379 O O . ASP B 1 341 ? 20.687 114.189 -3.720 1.00 25.41 516 ASP B O 1
ATOM 6384 N N . ARG B 1 342 ? 22.237 114.325 -2.160 1.00 21.38 517 ARG B N 1
ATOM 6385 C CA . ARG B 1 342 ? 23.343 114.062 -3.082 1.00 21.14 517 ARG B CA 1
ATOM 6386 C C . ARG B 1 342 ? 23.193 112.683 -3.756 1.00 19.96 517 ARG B C 1
ATOM 6387 O O . ARG B 1 342 ? 23.345 112.530 -4.982 1.00 17.91 517 ARG B O 1
ATOM 6395 N N . GLU B 1 343 ? 22.848 111.671 -2.954 1.00 19.81 518 GLU B N 1
ATOM 6396 C CA . GLU B 1 343 ? 22.692 110.302 -3.475 1.00 18.85 518 GLU B CA 1
ATOM 6397 C C . GLU B 1 343 ? 21.579 110.221 -4.514 1.00 18.06 518 GLU B C 1
ATOM 6398 O O . GLU B 1 343 ? 21.717 109.577 -5.545 1.00 16.94 518 GLU B O 1
ATOM 6404 N N . ARG B 1 344 ? 20.479 110.883 -4.231 1.00 18.87 519 ARG B N 1
ATOM 6405 C CA . ARG B 1 344 ? 19.388 110.974 -5.152 1.00 20.22 519 ARG B CA 1
ATOM 6406 C C . ARG B 1 344 ? 19.907 111.646 -6.395 1.00 18.96 519 ARG B C 1
ATOM 6407 O O . ARG B 1 344 ? 19.791 111.154 -7.498 1.00 17.58 519 ARG B O 1
ATOM 6415 N N . ALA B 1 345 ? 20.561 112.772 -6.196 1.00 21.36 520 ALA B N 1
ATOM 6416 C CA . ALA B 1 345 ? 20.956 113.586 -7.346 1.00 21.64 520 ALA B CA 1
ATOM 6417 C C . ALA B 1 345 ? 21.983 112.899 -8.234 1.00 21.84 520 ALA B C 1
ATOM 6418 O O . ALA B 1 345 ? 22.072 113.205 -9.419 1.00 23.18 520 ALA B O 1
ATOM 6420 N N . LEU B 1 346 ? 22.727 111.934 -7.673 1.00 21.27 521 LEU B N 1
ATOM 6421 C CA . LEU B 1 346 ? 23.785 111.294 -8.410 1.00 19.72 521 LEU B CA 1
ATOM 6422 C C . LEU B 1 346 ? 23.341 109.991 -8.922 1.00 18.81 521 LEU B C 1
ATOM 6423 O O . LEU B 1 346 ? 24.143 109.303 -9.579 1.00 21.70 521 LEU B O 1
ATOM 6428 N N . SER B 1 347 ? 22.087 109.631 -8.723 1.00 16.37 522 SER B N 1
ATOM 6429 C CA . SER B 1 347 ? 21.683 108.275 -9.107 1.00 16.08 522 SER B CA 1
ATOM 6430 C C . SER B 1 347 ? 20.568 108.225 -10.156 1.00 18.60 522 SER B C 1
ATOM 6431 O O . SER B 1 347 ? 20.053 109.296 -10.590 1.00 18.65 522 SER B O 1
ATOM 6434 N N . VAL B 1 348 ? 20.109 107.006 -10.499 1.00 18.27 523 VAL B N 1
ATOM 6435 C CA . VAL B 1 348 ? 18.989 106.874 -11.416 1.00 20.91 523 VAL B CA 1
ATOM 6436 C C . VAL B 1 348 ? 17.720 107.619 -10.916 1.00 23.93 523 VAL B C 1
ATOM 6437 O O . VAL B 1 348 ? 16.891 108.142 -11.692 1.00 23.55 523 VAL B O 1
ATOM 6441 N N . TYR B 1 349 ? 17.561 107.671 -9.604 1.00 25.39 524 TYR B N 1
ATOM 6442 C CA . TYR B 1 349 ? 16.364 108.290 -9.018 1.00 25.81 524 TYR B CA 1
ATOM 6443 C C . TYR B 1 349 ? 16.264 109.794 -9.297 1.00 28.15 524 TYR B C 1
ATOM 6444 O O . TYR B 1 349 ? 15.191 110.367 -9.266 1.00 27.84 524 TYR B O 1
ATOM 6453 N N . GLY B 1 350 ? 17.388 110.449 -9.518 1.00 28.00 525 GLY B N 1
ATOM 6454 C CA . GLY B 1 350 ? 17.363 111.884 -9.674 1.00 27.96 525 GLY B CA 1
ATOM 6455 C C . GLY B 1 350 ? 17.481 112.344 -11.122 1.00 26.76 525 GLY B C 1
ATOM 6456 O O . GLY B 1 350 ? 17.476 113.533 -11.382 1.00 23.48 525 GLY B O 1
ATOM 6457 N N . LEU B 1 351 ? 17.591 111.409 -12.054 1.00 25.60 526 LEU B N 1
ATOM 6458 C CA . LEU B 1 351 ? 17.614 111.766 -13.467 1.00 27.14 526 LEU B CA 1
ATOM 6459 C C . LEU B 1 351 ? 16.470 112.763 -13.744 1.00 27.62 526 LEU B C 1
ATOM 6460 O O . LEU B 1 351 ? 15.390 112.653 -13.185 1.00 25.22 526 LEU B O 1
ATOM 6465 N N . PRO B 1 352 ? 16.720 113.814 -14.542 1.00 30.75 527 PRO B N 1
ATOM 6466 C CA . PRO B 1 352 ? 15.626 114.798 -14.690 1.00 31.13 527 PRO B CA 1
ATOM 6467 C C . PRO B 1 352 ? 14.582 114.398 -15.785 1.00 34.60 527 PRO B C 1
ATOM 6468 O O . PRO B 1 352 ? 13.632 115.127 -16.003 1.00 32.17 527 PRO B O 1
ATOM 6472 N N . ILE B 1 353 ? 14.769 113.257 -16.454 1.00 36.58 528 ILE B N 1
ATOM 6473 C CA . ILE B 1 353 ? 13.781 112.721 -17.418 1.00 35.62 528 ILE B CA 1
ATOM 6474 C C . ILE B 1 353 ? 12.317 112.677 -16.900 1.00 34.36 528 ILE B C 1
ATOM 6475 O O . ILE B 1 353 ? 11.994 112.042 -15.900 1.00 36.63 528 ILE B O 1
ATOM 6480 N N . ARG B 1 354 ? 11.447 113.423 -17.578 1.00 30.44 529 ARG B N 1
ATOM 6481 C CA . ARG B 1 354 ? 10.038 113.450 -17.240 1.00 31.25 529 ARG B CA 1
ATOM 6482 C C . ARG B 1 354 ? 9.176 113.783 -18.476 1.00 29.16 529 ARG B C 1
ATOM 6483 O O . ARG B 1 354 ? 9.692 113.980 -19.594 1.00 24.47 529 ARG B O 1
ATOM 6491 N N . TRP B 1 355 ? 7.871 113.786 -18.271 1.00 27.42 530 TRP B N 1
ATOM 6492 C CA . TRP B 1 355 ? 6.942 113.965 -19.333 1.00 29.26 530 TRP B CA 1
ATOM 6493 C C . TRP B 1 355 ? 6.557 115.405 -19.322 1.00 29.71 530 TRP B C 1
ATOM 6494 O O . TRP B 1 355 ? 6.101 115.903 -18.330 1.00 27.65 530 TRP B O 1
ATOM 6505 N N . GLU B 1 356 ? 6.726 116.097 -20.433 1.00 33.42 531 GLU B N 1
ATOM 6506 C CA . GLU B 1 356 ? 6.209 117.451 -20.450 1.00 35.45 531 GLU B CA 1
ATOM 6507 C C . GLU B 1 356 ? 5.731 117.850 -21.829 1.00 34.01 531 GLU B C 1
ATOM 6508 O O . GLU B 1 356 ? 6.427 117.681 -22.831 1.00 34.79 531 GLU B O 1
ATOM 6514 N N . ALA B 1 357 ? 4.485 118.317 -21.848 1.00 36.20 532 ALA B N 1
ATOM 6515 C CA . ALA B 1 357 ? 3.814 118.733 -23.073 1.00 39.23 532 ALA B CA 1
ATOM 6516 C C . ALA B 1 357 ? 3.962 117.707 -24.210 1.00 39.78 532 ALA B C 1
ATOM 6517 O O . ALA B 1 357 ? 4.682 117.950 -25.198 1.00 37.61 532 ALA B O 1
ATOM 6519 N N . GLY B 1 358 ? 3.349 116.548 -24.000 1.00 37.72 533 GLY B N 1
ATOM 6520 C CA . GLY B 1 358 ? 3.217 115.544 -25.026 1.00 35.38 533 GLY B CA 1
ATOM 6521 C C . GLY B 1 358 ? 4.352 114.593 -25.285 1.00 35.78 533 GLY B C 1
ATOM 6522 O O . GLY B 1 358 ? 4.285 113.823 -26.200 1.00 38.43 533 GLY B O 1
ATOM 6523 N N . GLU B 1 359 ? 5.368 114.650 -24.450 1.00 32.85 534 GLU B N 1
ATOM 6524 C CA . GLU B 1 359 ? 6.583 113.912 -24.648 1.00 33.05 534 GLU B CA 1
ATOM 6525 C C . GLU B 1 359 ? 7.513 113.800 -23.421 1.00 32.01 534 GLU B C 1
ATOM 6526 O O . GLU B 1 359 ? 7.478 114.571 -22.486 1.00 28.83 534 GLU B O 1
ATOM 6532 N N . PRO B 1 360 ? 8.365 112.689 -23.481 1.00 33.48 535 PRO B N 1
ATOM 6533 C CA . PRO B 1 360 ? 9.406 112.688 -22.439 1.00 35.09 535 PRO B CA 1
ATOM 6534 C C . PRO B 1 360 ? 10.567 113.626 -22.735 1.00 34.97 535 PRO B C 1
ATOM 6535 O O . PRO B 1 360 ? 11.069 113.598 -23.819 1.00 33.98 535 PRO B O 1
ATOM 6539 N N . VAL B 1 361 ? 10.993 114.414 -21.761 1.00 34.32 536 VAL B N 1
ATOM 6540 C CA . VAL B 1 361 ? 12.155 115.259 -21.946 1.00 36.99 536 VAL B CA 1
ATOM 6541 C C . VAL B 1 361 ? 13.314 114.588 -21.206 1.00 37.90 536 VAL B C 1
ATOM 6542 O O . VAL B 1 361 ? 13.089 113.672 -20.382 1.00 33.15 536 VAL B O 1
ATOM 6546 N N . ASN B 1 362 ? 14.521 115.009 -21.567 1.00 36.77 537 ASN B N 1
ATOM 6547 C CA . ASN B 1 362 ? 15.790 114.500 -21.090 1.00 36.27 537 ASN B CA 1
ATOM 6548 C C . ASN B 1 362 ? 16.232 113.070 -21.389 1.00 37.89 537 ASN B C 1
ATOM 6549 O O . ASN B 1 362 ? 17.000 112.544 -20.677 1.00 40.53 537 ASN B O 1
ATOM 6554 N N . VAL B 1 363 ? 15.758 112.462 -22.450 1.00 42.01 538 VAL B N 1
ATOM 6555 C CA . VAL B 1 363 ? 16.059 111.077 -22.723 1.00 47.61 538 VAL B CA 1
ATOM 6556 C C . VAL B 1 363 ? 17.521 110.833 -22.749 1.00 52.05 538 VAL B C 1
ATOM 6557 O O . VAL B 1 363 ? 18.307 111.751 -23.028 1.00 59.92 538 VAL B O 1
ATOM 6559 N N . GLY B 1 364 ? 17.896 109.595 -22.523 1.00 46.79 539 GLY B N 1
ATOM 6560 C CA . GLY B 1 364 ? 19.225 109.168 -22.893 1.00 55.56 539 GLY B CA 1
ATOM 6561 C C . GLY B 1 364 ? 20.702 109.423 -22.716 1.00 58.72 539 GLY B C 1
ATOM 6562 O O . GLY B 1 364 ? 21.400 109.333 -23.700 1.00 63.57 539 GLY B O 1
ATOM 6563 N N . ALA B 1 365 ? 21.156 109.758 -21.499 1.00 54.25 540 ALA B N 1
ATOM 6564 C CA . ALA B 1 365 ? 22.518 110.290 -21.213 1.00 51.83 540 ALA B CA 1
ATOM 6565 C C . ALA B 1 365 ? 23.092 108.947 -20.736 1.00 50.93 540 ALA B C 1
ATOM 6566 O O . ALA B 1 365 ? 22.607 108.417 -19.783 1.00 57.16 540 ALA B O 1
ATOM 6568 N N . GLN B 1 366 ? 24.131 108.421 -21.365 1.00 43.26 541 GLN B N 1
ATOM 6569 C CA . GLN B 1 366 ? 24.611 107.112 -21.027 1.00 38.34 541 GLN B CA 1
ATOM 6570 C C . GLN B 1 366 ? 25.905 107.117 -20.250 1.00 38.35 541 GLN B C 1
ATOM 6571 O O . GLN B 1 366 ? 26.660 108.047 -20.338 1.00 32.69 541 GLN B O 1
ATOM 6577 N N . LEU B 1 367 ? 26.150 106.020 -19.542 1.00 34.61 542 LEU B N 1
ATOM 6578 C CA . LEU B 1 367 ? 27.439 105.707 -18.875 1.00 35.23 542 LEU B CA 1
ATOM 6579 C C . LEU B 1 367 ? 28.502 105.448 -19.924 1.00 33.69 542 LEU B C 1
ATOM 6580 O O . LEU B 1 367 ? 28.230 104.801 -20.898 1.00 34.09 542 LEU B O 1
ATOM 6585 N N . THR B 1 368 ? 29.730 105.841 -19.655 1.00 32.16 543 THR B N 1
ATOM 6586 C CA . THR B 1 368 ? 30.838 105.598 -20.561 1.00 34.28 543 THR B CA 1
ATOM 6587 C C . THR B 1 368 ? 31.969 105.064 -19.696 1.00 35.21 543 THR B C 1
ATOM 6588 O O . THR B 1 368 ? 31.836 104.992 -18.483 1.00 38.59 543 THR B O 1
ATOM 6592 N N . THR B 1 369 ? 33.102 104.768 -20.316 1.00 33.85 544 THR B N 1
ATOM 6593 C CA . THR B 1 369 ? 34.303 104.326 -19.624 1.00 32.93 544 THR B CA 1
ATOM 6594 C C . THR B 1 369 ? 34.936 105.406 -18.709 1.00 33.80 544 THR B C 1
ATOM 6595 O O . THR B 1 369 ? 35.770 105.096 -17.835 1.00 35.16 544 THR B O 1
ATOM 6599 N N . GLU B 1 370 ? 34.533 106.654 -18.918 1.00 31.15 545 GLU B N 1
ATOM 6600 C CA . GLU B 1 370 ? 35.055 107.816 -18.192 1.00 34.06 545 GLU B CA 1
ATOM 6601 C C . GLU B 1 370 ? 34.218 108.173 -16.965 1.00 32.47 545 GLU B C 1
ATOM 6602 O O . GLU B 1 370 ? 34.609 109.039 -16.142 1.00 35.34 545 GLU B O 1
ATOM 6608 N N . THR B 1 371 ? 33.049 107.556 -16.875 1.00 30.92 546 THR B N 1
ATOM 6609 C CA . THR B 1 371 ? 32.143 107.780 -15.777 1.00 26.66 546 THR B CA 1
ATOM 6610 C C . THR B 1 371 ? 32.768 107.187 -14.591 1.00 24.09 546 THR B C 1
ATOM 6611 O O . THR B 1 371 ? 33.356 106.141 -14.664 1.00 19.41 546 THR B O 1
ATOM 6615 N N . GLU B 1 372 ? 32.688 107.926 -13.497 1.00 24.76 547 GLU B N 1
ATOM 6616 C CA . GLU B 1 372 ? 33.266 107.503 -12.291 1.00 24.27 547 GLU B CA 1
ATOM 6617 C C . GLU B 1 372 ? 32.053 107.137 -11.464 1.00 23.06 547 GLU B C 1
ATOM 6618 O O . GLU B 1 372 ? 31.079 107.869 -11.449 1.00 20.91 547 GLU B O 1
ATOM 6624 N N . VAL B 1 373 ? 32.172 106.006 -10.766 1.00 22.03 548 VAL B N 1
ATOM 6625 C CA . VAL B 1 373 ? 31.080 105.402 -10.010 1.00 22.28 548 VAL B CA 1
ATOM 6626 C C . VAL B 1 373 ? 31.451 104.888 -8.616 1.00 21.67 548 VAL B C 1
ATOM 6627 O O . VAL B 1 373 ? 32.609 104.632 -8.343 1.00 23.52 548 VAL B O 1
ATOM 6631 N N . HIS B 1 374 ? 30.452 104.709 -7.766 1.00 21.37 549 HIS B N 1
ATOM 6632 C CA . HIS B 1 374 ? 30.601 103.864 -6.571 1.00 21.00 549 HIS B CA 1
ATOM 6633 C C . HIS B 1 374 ? 29.268 103.407 -6.093 1.00 20.39 549 HIS B C 1
ATOM 6634 O O . HIS B 1 374 ? 28.278 103.919 -6.539 1.00 19.54 549 HIS B O 1
ATOM 6641 N N . MET B 1 375 ? 29.212 102.426 -5.197 1.00 21.05 550 MET B N 1
ATOM 6642 C CA . MET B 1 375 ? 27.879 101.905 -4.813 1.00 19.71 550 MET B CA 1
ATOM 6643 C C . MET B 1 375 ? 27.039 103.013 -4.188 1.00 18.02 550 MET B C 1
ATOM 6644 O O . MET B 1 375 ? 27.566 103.803 -3.439 1.00 17.50 550 MET B O 1
ATOM 6649 N N . LEU B 1 376 ? 25.725 102.996 -4.436 1.00 17.10 551 LEU B N 1
ATOM 6650 C CA . LEU B 1 376 ? 24.813 103.995 -3.944 1.00 16.82 551 LEU B CA 1
ATOM 6651 C C . LEU B 1 376 ? 24.984 104.226 -2.457 1.00 16.37 551 LEU B C 1
ATOM 6652 O O . LEU B 1 376 ? 25.129 105.341 -2.029 1.00 16.98 551 LEU B O 1
ATOM 6657 N N . GLN B 1 377 ? 24.966 103.153 -1.688 1.00 16.38 552 GLN B N 1
ATOM 6658 C CA . GLN B 1 377 ? 25.232 103.185 -0.245 1.00 16.12 552 GLN B CA 1
ATOM 6659 C C . GLN B 1 377 ? 25.990 101.909 0.074 1.00 16.01 552 GLN B C 1
ATOM 6660 O O . GLN B 1 377 ? 26.134 101.078 -0.803 1.00 15.48 552 GLN B O 1
ATOM 6666 N N . ASP B 1 378 ? 26.425 101.764 1.324 1.00 15.29 553 ASP B N 1
ATOM 6667 C CA . ASP B 1 378 ? 27.266 100.692 1.764 1.00 15.36 553 ASP B CA 1
ATOM 6668 C C . ASP B 1 378 ? 26.559 99.452 2.283 1.00 15.64 553 ASP B C 1
ATOM 6669 O O . ASP B 1 378 ? 27.193 98.423 2.350 1.00 14.30 553 ASP B O 1
ATOM 6674 N N . GLY B 1 379 ? 25.278 99.569 2.603 1.00 16.62 554 GLY B N 1
ATOM 6675 C CA . GLY B 1 379 ? 24.491 98.537 3.270 1.00 16.89 554 GLY B CA 1
ATOM 6676 C C . GLY B 1 379 ? 23.255 98.112 2.482 1.00 17.20 554 GLY B C 1
ATOM 6677 O O . GLY B 1 379 ? 22.253 97.782 3.049 1.00 16.36 554 GLY B O 1
ATOM 6678 N N . ILE B 1 380 ? 23.365 98.086 1.164 1.00 18.43 555 ILE B N 1
ATOM 6679 C CA . ILE B 1 380 ? 22.247 97.726 0.265 1.00 18.18 555 ILE B CA 1
ATOM 6680 C C . ILE B 1 380 ? 22.468 96.501 -0.552 1.00 16.20 555 ILE B C 1
ATOM 6681 O O . ILE B 1 380 ? 21.577 96.046 -1.219 1.00 17.75 555 ILE B O 1
ATOM 6686 N N . ALA B 1 381 ? 23.635 95.926 -0.481 1.00 15.57 556 ALA B N 1
ATOM 6687 C CA . ALA B 1 381 ? 23.948 94.835 -1.362 1.00 15.77 556 ALA B CA 1
ATOM 6688 C C . ALA B 1 381 ? 24.966 93.895 -0.805 1.00 16.50 556 ALA B C 1
ATOM 6689 O O . ALA B 1 381 ? 25.922 94.337 -0.129 1.00 16.05 556 ALA B O 1
ATOM 6691 N N . ARG B 1 382 ? 24.758 92.615 -1.164 1.00 18.88 557 ARG B N 1
ATOM 6692 C CA . ARG B 1 382 ? 25.617 91.474 -0.834 1.00 20.26 557 ARG B CA 1
ATOM 6693 C C . ARG B 1 382 ? 25.736 90.482 -2.002 1.00 20.51 557 ARG B C 1
ATOM 6694 O O . ARG B 1 382 ? 24.740 90.065 -2.562 1.00 20.29 557 ARG B O 1
ATOM 6702 N N . LEU B 1 383 ? 26.961 90.105 -2.330 1.00 22.42 558 LEU B N 1
ATOM 6703 C CA . LEU B 1 383 ? 27.263 89.127 -3.398 1.00 26.45 558 LEU B CA 1
ATOM 6704 C C . LEU B 1 383 ? 27.378 87.730 -2.774 1.00 27.47 558 LEU B C 1
ATOM 6705 O O . LEU B 1 383 ? 28.111 87.552 -1.814 1.00 31.93 558 LEU B O 1
ATOM 6710 N N . VAL B 1 384 ? 26.600 86.768 -3.242 1.00 26.93 559 VAL B N 1
ATOM 6711 C CA . VAL B 1 384 ? 26.495 85.499 -2.554 1.00 28.80 559 VAL B CA 1
ATOM 6712 C C . VAL B 1 384 ? 26.628 84.437 -3.644 1.00 31.96 559 VAL B C 1
ATOM 6713 O O . VAL B 1 384 ? 25.965 84.514 -4.674 1.00 27.19 559 VAL B O 1
ATOM 6717 N N . GLY B 1 385 ? 27.482 83.442 -3.427 1.00 36.45 560 GLY B N 1
ATOM 6718 C CA . GLY B 1 385 ? 27.568 82.276 -4.341 1.00 37.69 560 GLY B CA 1
ATOM 6719 C C . GLY B 1 385 ? 26.637 81.154 -3.906 1.00 37.78 560 GLY B C 1
ATOM 6720 O O . GLY B 1 385 ? 26.692 80.746 -2.770 1.00 40.66 560 GLY B O 1
ATOM 6721 N N . GLU B 1 386 ? 25.759 80.702 -4.802 1.00 40.82 561 GLU B N 1
ATOM 6722 C CA . GLU B 1 386 ? 24.788 79.615 -4.563 1.00 43.35 561 GLU B CA 1
ATOM 6723 C C . GLU B 1 386 ? 24.682 78.762 -5.853 1.00 46.09 561 GLU B C 1
ATOM 6724 O O . GLU B 1 386 ? 24.681 79.317 -6.969 1.00 42.01 561 GLU B O 1
ATOM 6730 N N . GLY B 1 387 ? 24.615 77.430 -5.703 1.00 47.15 562 GLY B N 1
ATOM 6731 C CA . GLY B 1 387 ? 24.580 76.480 -6.842 1.00 43.20 562 GLY B CA 1
ATOM 6732 C C . GLY B 1 387 ? 25.679 76.697 -7.881 1.00 47.38 562 GLY B C 1
ATOM 6733 O O . GLY B 1 387 ? 25.445 76.497 -9.074 1.00 46.31 562 GLY B O 1
ATOM 6734 N N . GLY B 1 388 ? 26.868 77.128 -7.445 1.00 48.21 563 GLY B N 1
ATOM 6735 C CA . GLY B 1 388 ? 27.945 77.526 -8.367 1.00 49.78 563 GLY B CA 1
ATOM 6736 C C . GLY B 1 388 ? 27.534 78.644 -9.324 1.00 51.10 563 GLY B C 1
ATOM 6737 O O . GLY B 1 388 ? 27.969 78.682 -10.473 1.00 49.19 563 GLY B O 1
ATOM 6738 N N . HIS B 1 389 ? 26.651 79.522 -8.848 1.00 49.37 564 HIS B N 1
ATOM 6739 C CA . HIS B 1 389 ? 26.273 80.766 -9.525 1.00 45.91 564 HIS B CA 1
ATOM 6740 C C . HIS B 1 389 ? 26.502 81.954 -8.575 1.00 41.28 564 HIS B C 1
ATOM 6741 O O . HIS B 1 389 ? 26.821 81.813 -7.404 1.00 39.13 564 HIS B O 1
ATOM 6748 N N . LEU B 1 390 ? 26.312 83.144 -9.080 1.00 36.51 565 LEU B N 1
ATOM 6749 C CA . LEU B 1 390 ? 26.732 84.270 -8.371 1.00 31.43 565 LEU B CA 1
ATOM 6750 C C . LEU B 1 390 ? 25.602 85.234 -8.337 1.00 29.12 565 LEU B C 1
ATOM 6751 O O . LEU B 1 390 ? 25.124 85.628 -9.383 1.00 30.79 565 LEU B O 1
ATOM 6756 N N . PHE B 1 391 ? 25.206 85.697 -7.159 1.00 25.83 566 PHE B N 1
ATOM 6757 C CA . PHE B 1 391 ? 23.973 86.480 -7.068 1.00 24.08 566 PHE B CA 1
ATOM 6758 C C . PHE B 1 391 ? 24.126 87.643 -6.168 1.00 20.55 566 PHE B C 1
ATOM 6759 O O . PHE B 1 391 ? 24.547 87.514 -5.020 1.00 21.58 566 PHE B O 1
ATOM 6767 N N . LEU B 1 392 ? 23.734 88.783 -6.684 1.00 19.25 567 LEU B N 1
ATOM 6768 C CA . LEU B 1 392 ? 23.851 90.057 -5.969 1.00 18.76 567 LEU B CA 1
ATOM 6769 C C . LEU B 1 392 ? 22.484 90.371 -5.382 1.00 17.42 567 LEU B C 1
ATOM 6770 O O . LEU B 1 392 ? 21.588 90.699 -6.102 1.00 16.23 567 LEU B O 1
ATOM 6775 N N . TYR B 1 393 ? 22.344 90.222 -4.068 1.00 19.55 568 TYR B N 1
ATOM 6776 C CA . TYR B 1 393 ? 21.060 90.513 -3.365 1.00 19.49 568 TYR B CA 1
ATOM 6777 C C . TYR B 1 393 ? 21.025 91.966 -2.911 1.00 17.21 568 TYR B C 1
ATOM 6778 O O . TYR B 1 393 ? 22.030 92.440 -2.384 1.00 16.51 568 TYR B O 1
ATOM 6787 N N . TYR B 1 394 ? 19.871 92.632 -3.036 1.00 14.22 569 TYR B N 1
ATOM 6788 C CA . TYR B 1 394 ? 19.803 94.026 -2.747 1.00 13.81 569 TYR B CA 1
ATOM 6789 C C . TYR B 1 394 ? 18.522 94.462 -2.064 1.00 13.33 569 TYR B C 1
ATOM 6790 O O . TYR B 1 394 ? 17.504 93.778 -2.074 1.00 11.97 569 TYR B O 1
ATOM 6799 N N . THR B 1 395 ? 18.607 95.626 -1.447 1.00 13.26 570 THR B N 1
ATOM 6800 C CA . THR B 1 395 ? 17.538 96.110 -0.560 1.00 13.16 570 THR B CA 1
ATOM 6801 C C . THR B 1 395 ? 16.709 97.190 -1.189 1.00 12.76 570 THR B C 1
ATOM 6802 O O . THR B 1 395 ? 15.657 97.534 -0.616 1.00 11.89 570 THR B O 1
ATOM 6806 N N . VAL B 1 396 ? 17.149 97.714 -2.350 1.00 12.39 571 VAL B N 1
ATOM 6807 C CA . VAL B 1 396 ? 16.614 98.992 -2.883 1.00 12.87 571 VAL B CA 1
ATOM 6808 C C . VAL B 1 396 ? 15.191 98.858 -3.354 1.00 13.49 571 VAL B C 1
ATOM 6809 O O . VAL B 1 396 ? 14.541 99.852 -3.488 1.00 13.03 571 VAL B O 1
ATOM 6813 N N . GLU B 1 397 ? 14.692 97.626 -3.540 1.00 15.29 572 GLU B N 1
ATOM 6814 C CA . GLU B 1 397 ? 13.279 97.439 -3.875 1.00 16.40 572 GLU B CA 1
ATOM 6815 C C . GLU B 1 397 ? 12.515 96.803 -2.723 1.00 16.65 572 GLU B C 1
ATOM 6816 O O . GLU B 1 397 ? 11.440 96.310 -2.928 1.00 18.52 572 GLU B O 1
ATOM 6822 N N . ASN B 1 398 ? 13.078 96.747 -1.523 1.00 16.16 573 ASN B N 1
ATOM 6823 C CA . ASN B 1 398 ? 12.311 96.210 -0.401 1.00 15.24 573 ASN B CA 1
ATOM 6824 C C . ASN B 1 398 ? 11.152 97.072 0.016 1.00 15.74 573 ASN B C 1
ATOM 6825 O O . ASN B 1 398 ? 11.174 98.305 -0.130 1.00 15.00 573 ASN B O 1
ATOM 6830 N N . SER B 1 399 ? 10.143 96.434 0.588 1.00 16.64 574 SER B N 1
ATOM 6831 C CA . SER B 1 399 ? 9.034 97.188 1.109 1.00 18.27 574 SER B CA 1
ATOM 6832 C C . SER B 1 399 ? 9.387 97.656 2.524 1.00 18.28 574 SER B C 1
ATOM 6833 O O . SER B 1 399 ? 10.292 97.125 3.170 1.00 15.33 574 SER B O 1
ATOM 6836 N N . ARG B 1 400 ? 8.625 98.646 2.988 1.00 18.05 575 ARG B N 1
ATOM 6837 C CA . ARG B 1 400 ? 8.714 99.130 4.342 1.00 19.45 575 ARG B CA 1
ATOM 6838 C C . ARG B 1 400 ? 8.053 98.163 5.277 1.00 20.56 575 ARG B C 1
ATOM 6839 O O . ARG B 1 400 ? 8.254 98.243 6.489 1.00 22.88 575 ARG B O 1
ATOM 6847 N N . VAL B 1 401 ? 7.291 97.233 4.711 1.00 21.50 576 VAL B N 1
ATOM 6848 C CA . VAL B 1 401 ? 6.678 96.115 5.459 1.00 24.04 576 VAL B CA 1
ATOM 6849 C C . VAL B 1 401 ? 7.539 94.855 5.314 1.00 23.70 576 VAL B C 1
ATOM 6850 O O . VAL B 1 401 ? 7.908 94.451 4.184 1.00 23.67 576 VAL B O 1
ATOM 6854 N N . TYR B 1 402 ? 7.874 94.273 6.465 1.00 22.16 577 TYR B N 1
ATOM 6855 C CA . TYR B 1 402 ? 8.749 93.104 6.585 1.00 22.70 577 TYR B CA 1
ATOM 6856 C C . TYR B 1 402 ? 8.327 91.961 5.652 1.00 23.15 577 TYR B C 1
ATOM 6857 O O . TYR B 1 402 ? 7.239 91.418 5.761 1.00 22.27 577 TYR B O 1
ATOM 6866 N N . HIS B 1 403 ? 9.193 91.629 4.700 1.00 23.40 578 HIS B N 1
ATOM 6867 C CA . HIS B 1 403 ? 8.967 90.492 3.840 1.00 24.82 578 HIS B CA 1
ATOM 6868 C C . HIS B 1 403 ? 7.710 90.579 2.981 1.00 24.09 578 HIS B C 1
ATOM 6869 O O . HIS B 1 403 ? 7.234 89.581 2.523 1.00 22.43 578 HIS B O 1
ATOM 6876 N N . LEU B 1 404 ? 7.166 91.767 2.782 1.00 26.84 579 LEU B N 1
ATOM 6877 C CA . LEU B 1 404 ? 6.066 91.914 1.848 1.00 28.90 579 LEU B CA 1
ATOM 6878 C C . LEU B 1 404 ? 6.515 91.553 0.427 1.00 30.54 579 LEU B C 1
ATOM 6879 O O . LEU B 1 404 ? 5.751 91.032 -0.327 1.00 33.08 579 LEU B O 1
ATOM 6884 N N . GLU B 1 405 ? 7.750 91.864 0.060 1.00 33.19 580 GLU B N 1
ATOM 6885 C CA . GLU B 1 405 ? 8.296 91.442 -1.221 1.00 31.77 580 GLU B CA 1
ATOM 6886 C C . GLU B 1 405 ? 9.252 90.272 -0.955 1.00 30.77 580 GLU B C 1
ATOM 6887 O O . GLU B 1 405 ? 9.847 90.182 0.121 1.00 30.98 580 GLU B O 1
ATOM 6889 N N . GLU B 1 406 ? 9.383 89.370 -1.919 1.00 30.70 581 GLU B N 1
ATOM 6890 C CA . GLU B 1 406 ? 10.351 88.263 -1.846 1.00 32.44 581 GLU B CA 1
ATOM 6891 C C . GLU B 1 406 ? 11.760 88.796 -2.079 1.00 27.17 581 GLU B C 1
ATOM 6892 O O . GLU B 1 406 ? 11.921 89.940 -2.478 1.00 27.68 581 GLU B O 1
ATOM 6898 N N . PRO B 1 407 ? 12.775 87.975 -1.799 1.00 22.93 582 PRO B N 1
ATOM 6899 C CA . PRO B 1 407 ? 14.140 88.454 -1.853 1.00 23.27 582 PRO B CA 1
ATOM 6900 C C . PRO B 1 407 ? 14.496 88.885 -3.268 1.00 23.80 582 PRO B C 1
ATOM 6901 O O . PRO B 1 407 ? 14.096 88.250 -4.218 1.00 26.64 582 PRO B O 1
ATOM 6905 N N . LYS B 1 408 ? 15.196 89.992 -3.401 1.00 22.66 583 LYS B N 1
ATOM 6906 C CA . LYS B 1 408 ? 15.492 90.496 -4.708 1.00 23.82 583 LYS B CA 1
ATOM 6907 C C . LYS B 1 408 ? 16.953 90.326 -5.016 1.00 20.29 583 LYS B C 1
ATOM 6908 O O . LYS B 1 408 ? 17.790 90.510 -4.156 1.00 18.88 583 LYS B O 1
ATOM 6914 N N . CYS B 1 409 ? 17.248 89.934 -6.230 1.00 19.94 584 CYS B N 1
ATOM 6915 C CA . CYS B 1 409 ? 18.601 89.632 -6.606 1.00 22.98 584 CYS B CA 1
ATOM 6916 C C . CYS B 1 409 ? 18.777 89.735 -8.086 1.00 21.98 584 CYS B C 1
ATOM 6917 O O . CYS B 1 409 ? 17.822 89.716 -8.838 1.00 20.28 584 CYS B O 1
ATOM 6920 N N . LEU B 1 410 ? 20.034 89.814 -8.479 1.00 23.88 585 LEU B N 1
ATOM 6921 C CA . LEU B 1 410 ? 20.404 89.649 -9.863 1.00 27.06 585 LEU B CA 1
ATOM 6922 C C . LEU B 1 410 ? 21.653 88.803 -9.975 1.00 26.60 585 LEU B C 1
ATOM 6923 O O . LEU B 1 410 ? 22.507 88.830 -9.091 1.00 25.57 585 LEU B O 1
ATOM 6928 N N . GLU B 1 411 ? 21.744 88.045 -11.062 1.00 26.20 586 GLU B N 1
ATOM 6929 C CA . GLU B 1 411 ? 22.952 87.285 -11.388 1.00 28.26 586 GLU B CA 1
ATOM 6930 C C . GLU B 1 411 ? 24.066 88.193 -11.913 1.00 27.18 586 GLU B C 1
ATOM 6931 O O . GLU B 1 411 ? 23.820 89.116 -12.644 1.00 27.04 586 GLU B O 1
ATOM 6937 N N . ILE B 1 412 ? 25.275 87.918 -11.444 1.00 29.12 587 ILE B N 1
ATOM 6938 C CA . ILE B 1 412 ? 26.547 88.524 -11.827 1.00 29.76 587 ILE B CA 1
ATOM 6939 C C . ILE B 1 412 ? 27.341 87.390 -12.508 1.00 32.65 587 ILE B C 1
ATOM 6940 O O . ILE B 1 412 ? 27.685 86.366 -11.874 1.00 30.75 587 ILE B O 1
ATOM 6945 N N . TYR B 1 413 ? 27.631 87.549 -13.791 1.00 36.95 588 TYR B N 1
ATOM 6946 C CA . TYR B 1 413 ? 28.398 86.527 -14.511 1.00 38.55 588 TYR B CA 1
ATOM 6947 C C . TYR B 1 413 ? 29.832 86.524 -14.010 1.00 31.90 588 TYR B C 1
ATOM 6948 O O . TYR B 1 413 ? 30.325 87.572 -13.703 1.00 25.27 588 TYR B O 1
ATOM 6957 N N . PRO B 1 414 ? 30.503 85.346 -13.957 1.00 33.12 589 PRO B N 1
ATOM 6958 C CA . PRO B 1 414 ? 31.898 85.199 -13.541 1.00 34.54 589 PRO B CA 1
ATOM 6959 C C . PRO B 1 414 ? 32.840 86.273 -14.101 1.00 36.54 589 PRO B C 1
ATOM 6960 O O . PRO B 1 414 ? 33.735 86.710 -13.402 1.00 37.50 589 PRO B O 1
ATOM 6964 N N . GLN B 1 415 ? 32.639 86.685 -15.347 1.00 36.52 590 GLN B N 1
ATOM 6965 C CA . GLN B 1 415 ? 33.462 87.714 -15.978 1.00 38.24 590 GLN B CA 1
ATOM 6966 C C . GLN B 1 415 ? 33.361 89.046 -15.268 1.00 40.90 590 GLN B C 1
ATOM 6967 O O . GLN B 1 415 ? 34.251 89.913 -15.420 1.00 41.77 590 GLN B O 1
ATOM 6973 N N . GLN B 1 416 ? 32.264 89.209 -14.547 1.00 36.21 591 GLN B N 1
ATOM 6974 C CA . GLN B 1 416 ? 31.909 90.445 -13.930 1.00 36.18 591 GLN B CA 1
ATOM 6975 C C . GLN B 1 416 ? 32.064 90.381 -12.454 1.00 32.78 591 GLN B C 1
ATOM 6976 O O . GLN B 1 416 ? 31.771 91.306 -11.813 1.00 30.10 591 GLN B O 1
ATOM 6982 N N . ALA B 1 417 ? 32.586 89.298 -11.918 1.00 34.27 592 ALA B N 1
ATOM 6983 C CA . ALA B 1 417 ? 32.480 89.074 -10.453 1.00 36.49 592 ALA B CA 1
ATOM 6984 C C . ALA B 1 417 ? 33.468 89.875 -9.710 1.00 35.85 592 ALA B C 1
ATOM 6985 O O . ALA B 1 417 ? 33.215 90.268 -8.581 1.00 34.78 592 ALA B O 1
ATOM 6987 N N . ASP B 1 418 ? 34.647 89.983 -10.311 1.00 34.97 593 ASP B N 1
ATOM 6988 C CA . ASP B 1 418 ? 35.757 90.660 -9.722 1.00 34.45 593 ASP B CA 1
ATOM 6989 C C . ASP B 1 418 ? 35.451 92.150 -9.638 1.00 33.93 593 ASP B C 1
ATOM 6990 O O . ASP B 1 418 ? 35.888 92.856 -8.724 1.00 31.87 593 ASP B O 1
ATOM 6995 N N . ALA B 1 419 ? 34.747 92.632 -10.640 1.00 30.39 594 ALA B N 1
ATOM 6996 C CA . ALA B 1 419 ? 34.535 94.059 -10.729 1.00 30.97 594 ALA B CA 1
ATOM 6997 C C . ALA B 1 419 ? 33.515 94.530 -9.681 1.00 27.19 594 ALA B C 1
ATOM 6998 O O . ALA B 1 419 ? 33.630 95.635 -9.168 1.00 25.17 594 ALA B O 1
ATOM 7000 N N . MET B 1 420 ? 32.551 93.642 -9.415 1.00 24.37 595 MET B N 1
ATOM 7001 C CA . MET B 1 420 ? 31.503 93.786 -8.452 1.00 24.13 595 MET B CA 1
ATOM 7002 C C . MET B 1 420 ? 32.037 93.710 -7.028 1.00 27.65 595 MET B C 1
ATOM 7003 O O . MET B 1 420 ? 31.543 94.409 -6.117 1.00 23.88 595 MET B O 1
ATOM 7008 N N . GLU B 1 421 ? 33.028 92.827 -6.815 1.00 30.74 596 GLU B N 1
ATOM 7009 C CA . GLU B 1 421 ? 33.645 92.671 -5.481 1.00 27.88 596 GLU B CA 1
ATOM 7010 C C . GLU B 1 421 ? 34.386 93.940 -5.111 1.00 26.14 596 GLU B C 1
ATOM 7011 O O . GLU B 1 421 ? 34.273 94.438 -3.983 1.00 27.59 596 GLU B O 1
ATOM 7017 N N . LEU B 1 422 ? 35.229 94.400 -6.051 1.00 23.46 597 LEU B N 1
ATOM 7018 C CA . LEU B 1 422 ? 35.883 95.705 -5.965 1.00 23.82 597 LEU B CA 1
ATOM 7019 C C . LEU B 1 422 ? 34.877 96.782 -5.533 1.00 21.37 597 LEU B C 1
ATOM 7020 O O . LEU B 1 422 ? 35.064 97.457 -4.514 1.00 19.43 597 LEU B O 1
ATOM 7025 N N . LEU B 1 423 ? 33.770 96.869 -6.285 1.00 21.26 598 LEU B N 1
ATOM 7026 C CA . LEU B 1 423 ? 32.791 97.945 -6.061 1.00 22.98 598 LEU B CA 1
ATOM 7027 C C . LEU B 1 423 ? 32.275 97.916 -4.638 1.00 23.58 598 LEU B C 1
ATOM 7028 O O . LEU B 1 423 ? 32.291 98.924 -3.950 1.00 21.27 598 LEU B O 1
ATOM 7033 N N . LEU B 1 424 ? 31.883 96.730 -4.191 1.00 23.15 599 LEU B N 1
ATOM 7034 C CA . LEU B 1 424 ? 31.363 96.621 -2.882 1.00 24.03 599 LEU B CA 1
ATOM 7035 C C . LEU B 1 424 ? 32.427 96.866 -1.845 1.00 24.93 599 LEU B C 1
ATOM 7036 O O . LEU B 1 424 ? 32.093 97.420 -0.822 1.00 29.29 599 LEU B O 1
ATOM 7041 N N . GLY B 1 425 ? 33.670 96.428 -2.066 1.00 24.25 600 GLY B N 1
ATOM 7042 C CA . GLY B 1 425 ? 34.738 96.538 -1.036 1.00 24.06 600 GLY B CA 1
ATOM 7043 C C . GLY B 1 425 ? 35.408 97.926 -0.965 1.00 28.21 600 GLY B C 1
ATOM 7044 O O . GLY B 1 425 ? 36.066 98.255 0.042 1.00 30.99 600 GLY B O 1
ATO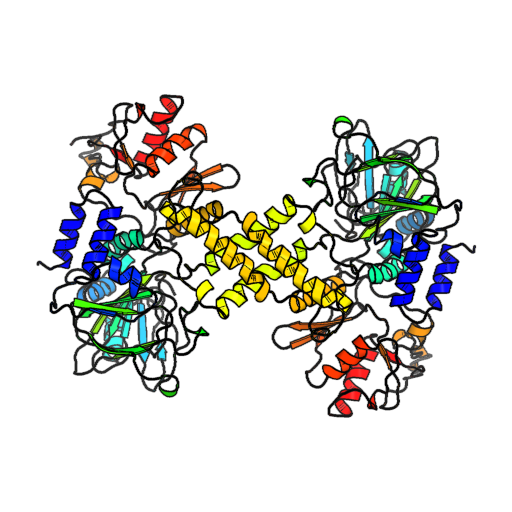M 7045 N N . SER B 1 426 ? 35.211 98.776 -1.990 1.00 27.00 601 SER B N 1
ATOM 7046 C CA . SER B 1 426 ? 35.848 100.111 -1.970 1.00 27.18 601 SER B CA 1
ATOM 7047 C C . SER B 1 426 ? 34.909 101.318 -1.791 1.00 26.22 601 SER B C 1
ATOM 7048 O O . SER B 1 426 ? 35.364 102.452 -1.940 1.00 24.16 601 SER B O 1
ATOM 7051 N N . TYR B 1 427 ? 33.649 101.106 -1.410 1.00 23.31 602 TYR B N 1
ATOM 7052 C CA . TYR B 1 427 ? 32.770 102.253 -1.112 1.00 20.93 602 TYR B CA 1
ATOM 7053 C C . TYR B 1 427 ? 33.399 103.072 0.002 1.00 20.01 602 TYR B C 1
ATOM 7054 O O . TYR B 1 427 ? 33.936 102.521 0.959 1.00 19.11 602 TYR B O 1
ATOM 7063 N N . PRO B 1 428 ? 33.336 104.379 -0.109 1.00 20.90 603 PRO B N 1
ATOM 7064 C CA . PRO B 1 428 ? 32.772 105.230 -1.163 1.00 23.30 603 PRO B CA 1
ATOM 7065 C C . PRO B 1 428 ? 33.816 105.867 -2.003 1.00 23.92 603 PRO B C 1
ATOM 7066 O O . PRO B 1 428 ? 33.784 107.062 -2.179 1.00 26.63 603 PRO B O 1
ATOM 7070 N N . GLU B 1 429 ? 34.701 105.082 -2.568 1.00 28.29 604 GLU B N 1
ATOM 7071 C CA . GLU B 1 429 ? 35.735 105.603 -3.494 1.00 31.91 604 GLU B CA 1
ATOM 7072 C C . GLU B 1 429 ? 35.280 105.472 -4.955 1.00 32.99 604 GLU B C 1
ATOM 7073 O O . GLU B 1 429 ? 34.899 104.391 -5.399 1.00 33.20 604 GLU B O 1
ATOM 7079 N N . PHE B 1 430 ? 35.335 106.557 -5.717 1.00 35.14 605 PHE B N 1
ATOM 7080 C CA . PHE B 1 430 ? 34.966 106.517 -7.149 1.00 31.12 605 PHE B CA 1
ATOM 7081 C C . PHE B 1 430 ? 35.960 105.743 -8.002 1.00 31.73 605 PHE B C 1
ATOM 7082 O O . PHE B 1 430 ? 37.162 105.861 -7.842 1.00 37.58 605 PHE B O 1
ATOM 7090 N N . VAL B 1 431 ? 35.435 104.980 -8.948 1.00 29.66 606 VAL B N 1
ATOM 7091 C CA . VAL B 1 431 ? 36.218 104.226 -9.875 1.00 25.98 606 VAL B CA 1
ATOM 7092 C C . VAL B 1 431 ? 35.697 104.526 -11.290 1.00 28.81 606 VAL B C 1
ATOM 7093 O O . VAL B 1 431 ? 34.487 104.448 -11.599 1.00 24.18 606 VAL B O 1
ATOM 7097 N N . ARG B 1 432 ? 36.632 104.893 -12.164 1.00 32.27 607 ARG B N 1
ATOM 7098 C CA . ARG B 1 432 ? 36.354 104.941 -13.591 1.00 32.25 607 ARG B CA 1
ATOM 7099 C C . ARG B 1 432 ? 35.777 103.578 -14.018 1.00 30.05 607 ARG B C 1
ATOM 7100 O O . ARG B 1 432 ? 36.362 102.550 -13.695 1.00 36.53 607 ARG B O 1
ATOM 7108 N N . VAL B 1 433 ? 34.659 103.556 -14.738 1.00 26.84 608 VAL B N 1
ATOM 7109 C CA . VAL B 1 433 ? 34.136 102.294 -15.312 1.00 25.00 608 VAL B CA 1
ATOM 7110 C C . VAL B 1 433 ? 35.245 101.578 -16.099 1.00 27.32 608 VAL B C 1
ATOM 7111 O O . VAL B 1 433 ? 35.429 100.344 -16.015 1.00 27.48 608 VAL B O 1
ATOM 7115 N N . GLY B 1 434 ? 36.002 102.363 -16.876 1.00 28.00 609 GLY B N 1
ATOM 7116 C CA . GLY B 1 434 ? 37.081 101.818 -17.680 1.00 27.61 609 GLY B CA 1
ATOM 7117 C C . GLY B 1 434 ? 38.191 101.174 -16.876 1.00 26.91 609 GLY B C 1
ATOM 7118 O O . GLY B 1 434 ? 38.971 100.499 -17.453 1.00 27.83 609 GLY B O 1
ATOM 7119 N N . ASP B 1 435 ? 38.261 101.345 -15.561 1.00 25.67 610 ASP B N 1
ATOM 7120 C CA . ASP B 1 435 ? 39.329 100.720 -14.755 1.00 27.85 610 ASP B CA 1
ATOM 7121 C C . ASP B 1 435 ? 38.811 99.539 -13.902 1.00 30.96 610 ASP B C 1
ATOM 7122 O O . ASP B 1 435 ? 39.550 98.949 -13.087 1.00 31.46 610 ASP B O 1
ATOM 7127 N N . LEU B 1 436 ? 37.536 99.211 -14.072 1.00 31.36 611 LEU B N 1
ATOM 7128 C CA . LEU B 1 436 ? 36.959 98.049 -13.424 1.00 28.75 611 LEU B CA 1
ATOM 7129 C C . LEU B 1 436 ? 37.524 96.724 -13.972 1.00 28.83 611 LEU B C 1
ATOM 7130 O O . LEU B 1 436 ? 37.585 96.541 -15.166 1.00 29.94 611 LEU B O 1
ATOM 7135 N N . PRO B 1 437 ? 37.852 95.765 -13.106 1.00 33.37 612 PRO B N 1
ATOM 7136 C CA . PRO B 1 437 ? 38.533 94.529 -13.609 1.00 32.75 612 PRO B CA 1
ATOM 7137 C C . PRO B 1 437 ? 37.669 93.558 -14.441 1.00 32.65 612 PRO B C 1
ATOM 7138 O O . PRO B 1 437 ? 37.180 92.559 -13.965 1.00 35.01 612 PRO B O 1
ATOM 7142 N N . CYS B 1 438 ? 37.472 93.880 -15.691 1.00 32.29 613 CYS B N 1
ATOM 7143 C CA . CYS B 1 438 ? 36.803 92.999 -16.594 1.00 34.59 613 CYS B CA 1
ATOM 7144 C C . CYS B 1 438 ? 37.735 92.855 -17.793 1.00 35.33 613 CYS B C 1
ATOM 7145 O O . CYS B 1 438 ? 38.696 93.592 -17.927 1.00 40.41 613 CYS B O 1
ATOM 7148 N N . ASP B 1 439 ? 37.464 91.916 -18.668 1.00 38.45 614 ASP B N 1
ATOM 7149 C CA . ASP B 1 439 ? 38.358 91.717 -19.798 1.00 44.47 614 ASP B CA 1
ATOM 7150 C C . ASP B 1 439 ? 38.033 92.808 -20.742 1.00 44.11 614 ASP B C 1
ATOM 7151 O O . ASP B 1 439 ? 38.881 93.622 -21.058 1.00 53.42 614 ASP B O 1
ATOM 7156 N N . SER B 1 440 ? 36.760 92.908 -21.089 1.00 49.07 615 SER B N 1
ATOM 7157 C CA . SER B 1 440 ? 36.320 93.866 -22.094 1.00 50.59 615 SER B CA 1
ATOM 7158 C C . SER B 1 440 ? 35.793 95.243 -21.579 1.00 48.88 615 SER B C 1
ATOM 7159 O O . SER B 1 440 ? 35.780 95.584 -20.378 1.00 49.29 615 SER B O 1
ATOM 7162 N N . VAL B 1 441 ? 35.399 96.016 -22.569 1.00 45.07 616 VAL B N 1
ATOM 7163 C CA . VAL B 1 441 ? 34.739 97.273 -22.443 1.00 44.10 616 VAL B CA 1
ATOM 7164 C C . VAL B 1 441 ? 33.227 97.032 -22.420 1.00 40.83 616 VAL B C 1
ATOM 7165 O O . VAL B 1 441 ? 32.468 97.815 -21.843 1.00 38.43 616 VAL B O 1
ATOM 7169 N N . GLU B 1 442 ? 32.807 95.982 -23.115 1.00 37.19 617 GLU B N 1
ATOM 7170 C CA . GLU B 1 442 ? 31.457 95.443 -23.011 1.00 40.73 617 GLU B CA 1
ATOM 7171 C C . GLU B 1 442 ? 31.052 95.127 -21.558 1.00 40.42 617 GLU B C 1
ATOM 7172 O O . GLU B 1 442 ? 30.081 95.702 -21.062 1.00 39.10 617 GLU B O 1
ATOM 7178 N N . ASP B 1 443 ? 31.772 94.217 -20.908 1.00 41.30 618 ASP B N 1
ATOM 7179 C CA . ASP B 1 443 ? 31.512 93.820 -19.504 1.00 42.21 618 ASP B CA 1
ATOM 7180 C C . ASP B 1 443 ? 31.603 94.962 -18.469 1.00 39.73 618 ASP B C 1
ATOM 7181 O O . ASP B 1 443 ? 30.736 95.068 -17.585 1.00 35.10 618 ASP B O 1
ATOM 7186 N N . GLN B 1 444 ? 32.629 95.803 -18.589 1.00 34.47 619 GLN B N 1
ATOM 7187 C CA . GLN B 1 444 ? 32.679 97.027 -17.812 1.00 35.38 619 GLN B CA 1
ATOM 7188 C C . GLN B 1 444 ? 31.354 97.791 -17.910 1.00 36.11 619 GLN B C 1
ATOM 7189 O O . GLN B 1 444 ? 30.692 98.069 -16.901 1.00 35.41 619 GLN B O 1
ATOM 7195 N N . LEU B 1 445 ? 30.991 98.122 -19.145 1.00 34.25 620 LEU B N 1
ATOM 7196 C CA . LEU B 1 445 ? 29.838 98.925 -19.426 1.00 32.36 620 LEU B CA 1
ATOM 7197 C C . LEU B 1 445 ? 28.556 98.261 -19.014 1.00 31.43 620 LEU B C 1
ATOM 7198 O O . LEU B 1 445 ? 27.677 98.962 -18.559 1.00 34.92 620 LEU B O 1
ATOM 7203 N N . SER B 1 446 ? 28.419 96.935 -19.161 1.00 28.67 621 SER B N 1
ATOM 7204 C CA . SER B 1 446 ? 27.150 96.310 -18.809 1.00 26.02 621 SER B CA 1
ATOM 7205 C C . SER B 1 446 ? 26.982 96.153 -17.314 1.00 24.95 621 SER B C 1
ATOM 7206 O O . SER B 1 446 ? 25.861 96.301 -16.831 1.00 25.42 621 SER B O 1
ATOM 7209 N N . LEU B 1 447 ? 28.057 95.881 -16.566 1.00 23.33 622 LEU B N 1
ATOM 7210 C CA . LEU B 1 447 ? 27.887 95.770 -15.120 1.00 25.42 622 LEU B CA 1
ATOM 7211 C C . LEU B 1 447 ? 27.444 97.141 -14.614 1.00 23.58 622 LEU B C 1
ATOM 7212 O O . LEU B 1 447 ? 26.379 97.299 -14.030 1.00 22.80 622 LEU B O 1
ATOM 7217 N N . ALA B 1 448 ? 28.231 98.148 -14.949 1.00 22.12 623 ALA B N 1
ATOM 7218 C CA . ALA B 1 448 ? 28.011 99.470 -14.421 1.00 20.79 623 ALA B CA 1
ATOM 7219 C C . ALA B 1 448 ? 26.609 99.918 -14.758 1.00 19.81 623 ALA B C 1
ATOM 7220 O O . ALA B 1 448 ? 25.908 100.483 -13.937 1.00 19.89 623 ALA B O 1
ATOM 7222 N N . THR B 1 449 ? 26.160 99.579 -15.948 1.00 19.64 624 THR B N 1
ATOM 7223 C CA . THR B 1 449 ? 24.902 100.083 -16.400 1.00 21.82 624 THR B CA 1
ATOM 7224 C C . THR B 1 449 ? 23.751 99.335 -15.730 1.00 23.40 624 THR B C 1
ATOM 7225 O O . THR B 1 449 ? 22.723 99.942 -15.355 1.00 19.67 624 THR B O 1
ATOM 7229 N N . THR B 1 450 ? 23.924 98.018 -15.592 1.00 25.43 625 THR B N 1
ATOM 7230 C CA . THR B 1 450 ? 22.944 97.224 -14.915 1.00 24.14 625 THR B CA 1
ATOM 7231 C C . THR B 1 450 ? 22.868 97.705 -13.448 1.00 22.80 625 THR B C 1
ATOM 7232 O O . THR B 1 450 ? 21.797 97.848 -12.897 1.00 20.74 625 THR B O 1
ATOM 7236 N N . LEU B 1 451 ? 24.005 97.991 -12.823 1.00 20.70 626 LEU B N 1
ATOM 7237 C CA . LEU B 1 451 ? 23.963 98.410 -11.423 1.00 21.16 626 LEU B CA 1
ATOM 7238 C C . LEU B 1 451 ? 23.266 99.766 -11.302 1.00 21.15 626 LEU B C 1
ATOM 7239 O O . LEU B 1 451 ? 22.440 99.951 -10.386 1.00 19.62 626 LEU B O 1
ATOM 7244 N N . TYR B 1 452 ? 23.577 100.664 -12.238 1.00 19.44 627 TYR B N 1
ATOM 7245 C CA . TYR B 1 452 ? 23.051 102.019 -12.245 1.00 19.23 627 TYR B CA 1
ATOM 7246 C C . TYR B 1 452 ? 21.510 101.997 -12.362 1.00 18.34 627 TYR B C 1
ATOM 7247 O O . TYR B 1 452 ? 20.816 102.621 -11.545 1.00 20.26 627 TYR B O 1
ATOM 7256 N N . ASP B 1 453 ? 20.993 101.261 -13.333 1.00 18.43 628 ASP B N 1
ATOM 7257 C CA . ASP B 1 453 ? 19.544 101.292 -13.689 1.00 19.63 628 ASP B CA 1
ATOM 7258 C C . ASP B 1 453 ? 18.677 100.682 -12.562 1.00 20.21 628 ASP B C 1
ATOM 7259 O O . ASP B 1 453 ? 17.490 100.947 -12.478 1.00 17.76 628 ASP B O 1
ATOM 7264 N N . LYS B 1 454 ? 19.308 99.818 -11.769 1.00 21.68 629 LYS B N 1
ATOM 7265 C CA . LYS B 1 454 ? 18.684 99.164 -10.657 1.00 23.55 629 LYS B CA 1
ATOM 7266 C C . LYS B 1 454 ? 18.676 100.076 -9.480 1.00 20.44 629 LYS B C 1
ATOM 7267 O O . LYS B 1 454 ? 18.021 99.787 -8.476 1.00 18.69 629 LYS B O 1
ATOM 7273 N N . GLY B 1 455 ? 19.369 101.193 -9.570 1.00 18.16 630 GLY B N 1
ATOM 7274 C CA . GLY B 1 455 ? 19.447 102.084 -8.369 1.00 17.98 630 GLY B CA 1
ATOM 7275 C C . GLY B 1 455 ? 20.486 101.602 -7.356 1.00 17.08 630 GLY B C 1
ATOM 7276 O O . GLY B 1 455 ? 20.303 101.817 -6.151 1.00 17.34 630 GLY B O 1
ATOM 7277 N N . LEU B 1 456 ? 21.544 100.910 -7.833 1.00 15.49 631 LEU B N 1
ATOM 7278 C CA . LEU B 1 456 ? 22.613 100.410 -6.959 1.00 15.72 631 LEU B CA 1
ATOM 7279 C C . LEU B 1 456 ? 23.903 101.193 -6.998 1.00 15.26 631 LEU B C 1
ATOM 7280 O O . LEU B 1 456 ? 24.807 100.950 -6.179 1.00 15.68 631 LEU B O 1
ATOM 7285 N N . LEU B 1 457 ? 23.991 102.135 -7.915 1.00 16.19 632 LEU B N 1
ATOM 7286 C CA . LEU B 1 457 ? 25.245 102.775 -8.241 1.00 18.22 632 LEU B CA 1
ATOM 7287 C C . LEU B 1 457 ? 25.002 104.278 -8.321 1.00 18.97 632 LEU B C 1
ATOM 7288 O O . LEU B 1 457 ? 23.951 104.694 -8.770 1.00 19.79 632 LEU B O 1
ATOM 7293 N N . LEU B 1 458 ? 25.954 105.099 -7.928 1.00 19.23 633 LEU B N 1
ATOM 7294 C CA . LEU B 1 458 ? 25.927 106.492 -8.351 1.00 20.46 633 LEU B CA 1
ATOM 7295 C C . LEU B 1 458 ? 27.111 106.914 -9.236 1.00 22.20 633 LEU B C 1
ATOM 7296 O O . LEU B 1 458 ? 28.121 106.198 -9.339 1.00 20.34 633 LEU B O 1
ATOM 7301 N N . THR B 1 459 ? 26.957 108.094 -9.850 1.00 20.87 634 THR B N 1
ATOM 7302 C CA . THR B 1 459 ? 27.939 108.691 -10.739 1.00 23.57 634 THR B CA 1
ATOM 7303 C C . THR B 1 459 ? 28.540 109.921 -10.036 1.00 25.49 634 THR B C 1
ATOM 7304 O O . THR B 1 459 ? 27.834 110.605 -9.292 1.00 28.71 634 THR B O 1
ATOM 7308 N N . LYS B 1 460 ? 29.827 110.212 -10.239 1.00 29.01 635 LYS B N 1
ATOM 7309 C CA . LYS B 1 460 ? 30.457 111.419 -9.575 1.00 31.58 635 LYS B CA 1
ATOM 7310 C C . LYS B 1 460 ? 29.758 112.731 -9.979 1.00 27.83 635 LYS B C 1
ATOM 7311 O O . LYS B 1 460 ? 29.573 113.614 -9.187 1.00 23.74 635 LYS B O 1
ATOM 7317 N N . MET B 1 461 ? 29.297 112.782 -11.219 1.00 28.30 636 MET B N 1
ATOM 7318 C CA . MET B 1 461 ? 28.412 113.830 -11.709 1.00 28.90 636 MET B CA 1
ATOM 7319 C C . MET B 1 461 ? 27.135 113.230 -12.324 1.00 25.59 636 MET B C 1
ATOM 7320 O O . MET B 1 461 ? 27.164 112.141 -12.944 1.00 21.37 636 MET B O 1
ATOM 7325 N N . PRO B 1 462 ? 26.037 113.996 -12.287 1.00 25.23 637 PRO B N 1
ATOM 7326 C CA . PRO B 1 462 ? 24.790 113.463 -12.855 1.00 25.96 637 PRO B CA 1
ATOM 7327 C C . PRO B 1 462 ? 25.006 113.103 -14.298 1.00 27.47 637 PRO B C 1
ATOM 7328 O O . PRO B 1 462 ? 25.762 113.767 -14.947 1.00 31.33 637 PRO B O 1
ATOM 7332 N N . LEU B 1 463 ? 24.394 112.041 -14.787 1.00 29.21 638 LEU B N 1
ATOM 7333 C CA . LEU B 1 463 ? 24.526 111.679 -16.179 1.00 31.89 638 LEU B CA 1
ATOM 7334 C C . LEU B 1 463 ? 23.720 112.634 -17.036 1.00 35.41 638 LEU B C 1
ATOM 7335 O O . LEU B 1 463 ? 23.956 112.756 -18.229 1.00 34.91 638 LEU B O 1
ATOM 7340 N N . ALA B 1 464 ? 22.680 113.201 -16.466 1.00 39.97 639 ALA B N 1
ATOM 7341 C CA . ALA B 1 464 ? 21.804 114.016 -17.283 1.00 49.63 639 ALA B CA 1
ATOM 7342 C C . ALA B 1 464 ? 21.469 115.242 -16.514 1.00 56.33 639 ALA B C 1
ATOM 7343 O O . ALA B 1 464 ? 21.191 115.191 -15.300 1.00 51.39 639 ALA B O 1
ATOM 7345 N N . LEU B 1 465 ? 21.505 116.346 -17.255 1.00 64.52 640 LEU B N 1
ATOM 7346 C CA . LEU B 1 465 ? 21.255 117.669 -16.723 1.00 65.28 640 LEU B CA 1
ATOM 7347 C C . LEU B 1 465 ? 19.924 118.211 -17.294 1.00 65.37 640 LEU B C 1
ATOM 7348 O O . LEU B 1 465 ? 19.512 117.836 -18.397 1.00 59.09 640 LEU B O 1
ATOM 7353 N N . ASN B 1 466 ? 19.244 119.038 -16.491 1.00 72.33 641 ASN B N 1
ATOM 7354 C CA . ASN B 1 466 ? 17.951 119.655 -16.832 1.00 74.05 641 ASN B CA 1
ATOM 7355 C C . ASN B 1 466 ? 17.886 120.180 -18.264 1.00 81.16 641 ASN B C 1
ATOM 7356 O O . ASN B 1 466 ? 16.808 120.244 -18.861 1.00 91.85 641 ASN B O 1
ATOM 7358 N N . GLY C 2 1 ? 19.749 53.556 -19.021 1.00 56.59 212 GLY C N 1
ATOM 7359 C CA . GLY C 2 1 ? 20.622 52.827 -18.047 1.00 55.00 212 GLY C CA 1
ATOM 7360 C C . GLY C 2 1 ? 19.858 52.068 -16.959 1.00 54.73 212 GLY C C 1
ATOM 7361 O O . GLY C 2 1 ? 18.988 51.227 -17.248 1.00 58.51 212 GLY C O 1
ATOM 7362 N N . GLY C 2 2 ? 20.220 52.336 -15.704 1.00 51.82 213 GLY C N 1
ATOM 7363 C CA . GLY C 2 2 ? 19.462 51.865 -14.551 1.00 45.89 213 GLY C CA 1
ATOM 7364 C C . GLY C 2 2 ? 20.275 51.561 -13.311 1.00 44.89 213 GLY C C 1
ATOM 7365 O O . GLY C 2 2 ? 21.497 51.767 -13.278 1.00 43.31 213 GLY C O 1
ATOM 7366 N N . GLY C 2 3 ? 19.570 50.988 -12.317 1.00 45.38 214 GLY C N 1
ATOM 7367 C CA . GLY C 2 3 ? 20.034 50.855 -10.941 1.00 36.14 214 GLY C CA 1
ATOM 7368 C C . GLY C 2 3 ? 20.610 49.492 -10.563 1.00 34.63 214 GLY C C 1
ATOM 7369 O O . GLY C 2 3 ? 20.253 48.452 -11.113 1.00 30.23 214 GLY C O 1
ATOM 7370 N N . ASN C 2 4 ? 21.495 49.498 -9.576 1.00 31.07 215 ASN C N 1
ATOM 7371 C CA . ASN C 2 4 ? 22.146 48.286 -9.147 1.00 29.11 215 ASN C CA 1
ATOM 7372 C C . ASN C 2 4 ? 21.574 47.920 -7.761 1.00 27.02 215 ASN C C 1
ATOM 7373 O O . ASN C 2 4 ? 20.472 48.343 -7.445 1.00 23.70 215 ASN C O 1
ATOM 7378 N N . HIS C 2 5 ? 22.291 47.114 -6.962 1.00 28.82 216 HIS C N 1
ATOM 7379 C CA . HIS C 2 5 ? 21.746 46.588 -5.725 1.00 27.32 216 HIS C CA 1
ATOM 7380 C C . HIS C 2 5 ? 20.753 47.451 -4.985 1.00 28.36 216 HIS C C 1
ATOM 7381 O O . HIS C 2 5 ? 21.080 48.600 -4.642 1.00 27.73 216 HIS C O 1
ATOM 7388 N N . GLN C 2 6 ? 19.567 46.884 -4.709 1.00 27.11 217 GLN C N 1
ATOM 7389 C CA . GLN C 2 6 ? 18.468 47.610 -4.024 1.00 26.08 217 GLN C CA 1
ATOM 7390 C C . GLN C 2 6 ? 18.278 46.951 -2.668 1.00 25.73 217 GLN C C 1
ATOM 7391 O O . GLN C 2 6 ? 17.383 46.089 -2.470 1.00 20.08 217 GLN C O 1
ATOM 7397 N N . HIS C 2 7 ? 19.151 47.334 -1.748 1.00 26.88 218 HIS C N 1
ATOM 7398 C CA . HIS C 2 7 ? 19.140 46.832 -0.359 1.00 28.58 218 HIS C CA 1
ATOM 7399 C C . HIS C 2 7 ? 17.750 46.773 0.348 1.00 30.00 218 HIS C C 1
ATOM 7400 O O . HIS C 2 7 ? 17.449 45.855 1.140 1.00 27.01 218 HIS C O 1
ATOM 7407 N N . ILE C 2 8 ? 16.954 47.803 0.059 1.00 29.93 219 ILE C N 1
ATOM 7408 C CA . ILE C 2 8 ? 15.663 48.043 0.669 1.00 34.47 219 ILE C CA 1
ATOM 7409 C C . ILE C 2 8 ? 14.568 47.064 0.172 1.00 35.00 219 ILE C C 1
ATOM 7410 O O . ILE C 2 8 ? 13.587 46.798 0.867 1.00 32.68 219 ILE C O 1
ATOM 7415 N N . GLY C 2 9 ? 14.764 46.532 -1.026 1.00 37.03 220 GLY C N 1
ATOM 7416 C CA . GLY C 2 9 ? 13.863 45.523 -1.610 1.00 40.22 220 GLY C CA 1
ATOM 7417 C C . GLY C 2 9 ? 12.746 46.144 -2.447 1.00 42.35 220 GLY C C 1
ATOM 7418 O O . GLY C 2 9 ? 11.677 45.563 -2.616 1.00 39.11 220 GLY C O 1
ATOM 7419 N N . LYS C 2 10 ? 13.043 47.303 -3.021 1.00 45.95 221 LYS C N 1
ATOM 7420 C CA . LYS C 2 10 ? 12.040 48.264 -3.379 1.00 49.85 221 LYS C CA 1
ATOM 7421 C C . LYS C 2 10 ? 12.658 49.197 -4.403 1.00 49.31 221 LYS C C 1
ATOM 7422 O O . LYS C 2 10 ? 13.874 49.324 -4.455 1.00 51.58 221 LYS C O 1
ATOM 7428 N N . PRO C 2 11 ? 11.830 49.795 -5.265 1.00 52.68 222 PRO C N 1
ATOM 7429 C CA . PRO C 2 11 ? 12.189 50.979 -6.049 1.00 58.65 222 PRO C CA 1
ATOM 7430 C C . PRO C 2 11 ? 11.427 52.254 -5.617 1.00 58.53 222 PRO C C 1
ATOM 7431 O O . PRO C 2 11 ? 11.559 52.721 -4.487 1.00 50.83 222 PRO C O 1
ATOM 7435 N N .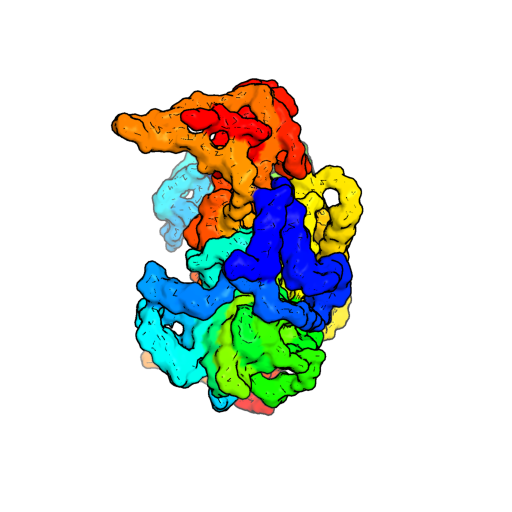 GLY D 2 1 ? -5.696 87.152 26.668 1.00 60.43 212 GLY D N 1
ATOM 7436 C CA . GLY D 2 1 ? -4.886 88.266 26.063 1.00 63.01 212 GLY D CA 1
ATOM 7437 C C . GLY D 2 1 ? -3.461 87.791 25.883 1.00 62.69 212 GLY D C 1
ATOM 7438 O O . GLY D 2 1 ? -3.023 86.894 26.603 1.00 74.20 212 GLY D O 1
ATOM 7439 N N . GLY D 2 2 ? -2.721 88.383 24.945 1.00 58.10 213 GLY D N 1
ATOM 7440 C CA . GLY D 2 2 ? -1.485 87.756 24.481 1.00 50.33 213 GLY D CA 1
ATOM 7441 C C . GLY D 2 2 ? -0.179 88.542 24.400 1.00 48.28 213 GLY D C 1
ATOM 7442 O O . GLY D 2 2 ? 0.538 88.740 25.423 1.00 41.29 213 GLY D O 1
ATOM 7443 N N . GLY D 2 3 ? 0.127 88.980 23.168 1.00 41.62 214 GLY D N 1
ATOM 7444 C CA . GLY D 2 3 ? 1.506 89.245 22.734 1.00 35.80 214 GLY D CA 1
ATOM 7445 C C . GLY D 2 3 ? 2.125 90.589 23.069 1.00 31.26 214 GLY D C 1
ATOM 7446 O O . GLY D 2 3 ? 1.453 91.603 23.149 1.00 25.27 214 GLY D O 1
ATOM 7447 N N . ASN D 2 4 ? 3.448 90.608 23.223 1.00 29.42 215 ASN D N 1
ATOM 7448 C CA . ASN D 2 4 ? 4.139 91.811 23.620 1.00 26.49 215 ASN D CA 1
ATOM 7449 C C . ASN D 2 4 ? 4.987 92.171 22.398 1.00 27.06 215 ASN D C 1
ATOM 7450 O O . ASN D 2 4 ? 4.657 91.732 21.303 1.00 22.46 215 ASN D O 1
ATOM 7455 N N . HIS D 2 5 ? 6.054 92.962 22.566 1.00 27.63 216 HIS D N 1
ATOM 7456 C CA . HIS D 2 5 ? 6.725 93.506 21.435 1.00 25.56 216 HIS D CA 1
ATOM 7457 C C . HIS D 2 5 ? 6.800 92.660 20.199 1.00 28.30 216 HIS D C 1
ATOM 7458 O O . HIS D 2 5 ? 7.340 91.554 20.248 1.00 26.35 216 HIS D O 1
ATOM 7465 N N . GLN D 2 6 ? 6.269 93.173 19.093 1.00 26.38 217 GLN D N 1
ATOM 7466 C CA . GLN D 2 6 ? 6.354 92.435 17.832 1.00 29.28 217 GLN D CA 1
ATOM 7467 C C . GLN D 2 6 ? 7.396 93.145 16.956 1.00 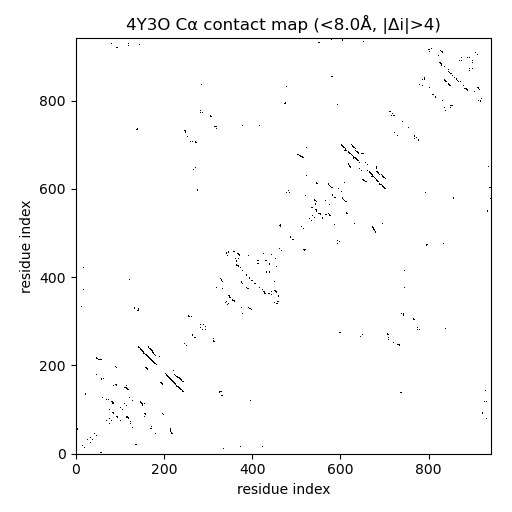26.10 217 GLN D C 1
ATOM 7468 O O . GLN D 2 6 ? 7.064 93.970 16.122 1.00 23.72 217 GLN D O 1
ATOM 7474 N N . HIS D 2 7 ? 8.656 92.792 17.170 1.00 26.67 218 HIS D N 1
ATOM 7475 C CA . HIS D 2 7 ? 9.796 93.323 16.403 1.00 27.12 218 HIS D CA 1
ATOM 7476 C C . HIS D 2 7 ? 9.633 93.387 14.844 1.00 27.28 218 HIS D C 1
ATOM 7477 O O . HIS D 2 7 ? 10.030 94.364 14.209 1.00 25.54 218 HIS D O 1
ATOM 7484 N N . ILE D 2 8 ? 9.026 92.352 14.259 1.00 31.55 219 ILE D N 1
ATOM 7485 C CA . ILE D 2 8 ? 8.916 92.266 12.795 1.00 33.05 219 ILE D CA 1
ATOM 7486 C C . ILE D 2 8 ? 7.781 93.122 12.219 1.00 33.06 219 ILE D C 1
ATOM 7487 O O . ILE D 2 8 ? 7.716 93.320 11.024 1.00 32.12 219 ILE D O 1
ATOM 7492 N N . GLY D 2 9 ? 6.887 93.610 13.068 1.00 34.22 220 GLY D N 1
ATOM 7493 C CA . GLY D 2 9 ? 5.854 94.539 12.614 1.00 38.93 220 GLY D CA 1
ATOM 7494 C C . GLY D 2 9 ? 4.609 93.890 12.035 1.00 41.19 220 GLY D C 1
ATOM 7495 O O . GLY D 2 9 ? 3.799 94.561 11.372 1.00 39.44 220 GLY D O 1
ATOM 7496 N N . LYS D 2 10 ? 4.468 92.601 12.335 1.00 45.29 221 LYS D N 1
ATOM 7497 C CA . LYS D 2 10 ? 3.337 91.761 11.974 1.00 52.08 221 LYS D CA 1
ATOM 7498 C C . LYS D 2 10 ? 2.918 91.048 13.238 1.00 55.05 221 LYS D C 1
ATOM 7499 O O . LYS D 2 10 ? 3.688 91.015 14.205 1.00 61.23 221 LYS D O 1
ATOM 7505 N N . PRO D 2 11 ? 1.702 90.475 13.249 1.00 57.87 222 PRO D N 1
ATOM 7506 C CA . PRO D 2 11 ? 1.346 89.517 14.324 1.00 58.76 222 PRO D CA 1
ATOM 7507 C C . PRO D 2 11 ? 2.128 88.173 14.200 1.00 59.34 222 PRO D C 1
ATOM 7508 O O . PRO D 2 11 ? 2.101 87.304 15.091 1.00 56.74 222 PRO D O 1
#

Radius of gyration: 36.5 Å; Cα contacts (8 Å, |Δi|>4): 2037; chains: 4; bounding box: 64×108×69 Å

Solvent-accessible surface area: 38737 Å² total; per-residue (Å²): 134,99,2,21,1,94,124,3,28,54,45,1,55,173,24,79,19,3,128,114,9,0,44,47,0,1,64,14,0,2,33,125,42,76,38,112,69,1,32,186,152,26,22,14,123,62,19,11,55,10,108,24,166,48,88,66,22,7,82,35,1,9,32,27,70,61,2,41,57,9,0,141,107,80,132,0,49,15,26,104,36,0,16,0,0,53,31,94,86,46,163,17,59,58,48,44,51,138,36,72,0,86,14,82,36,0,62,68,30,32,146,62,20,0,1,2,4,2,1,6,0,2,27,46,15,92,34,0,53,36,1,0,6,13,0,9,46,23,0,10,10,12,0,0,0,0,2,19,1,8,6,52,107,22,23,3,25,1,0,13,23,8,21,2,0,3,0,1,0,0,10,41,8,87,5,24,12,57,0,12,104,24,99,43,113,86,24,59,2,6,37,87,53,12,98,50,27,46,72,145,60,29,53,153,41,76,28,103,12,46,0,55,14,1,4,1,0,0,6,1,7,0,6,0,10,22,19,55,3,54,109,52,59,46,0,0,8,0,9,0,0,0,1,57,92,12,3,13,0,14,0,0,83,45,0,1,72,90,0,0,66,22,0,0,91,116,51,29,70,4,5,56,13,4,40,68,52,2,38,49,9,0,0,57,50,36,69,140,45,97,38,98,106,24,87,60,6,45,96,62,1,129,84,10,0,45,121,0,8,116,22,16,42,12,29,53,2,0,5,65,52,3,40,78,29,12,35,32,4,8,12,20,36,24,8,101,90,0,114,50,15,1,41,95,27,42,52,85,126,176,80,95,60,96,82,37,58,128,17,67,151,14,67,37,107,20,57,0,4,2,0,11,37,31,3,13,17,15,1,46,44,81,86,102,44,46,0,22,8,1,17,71,19,33,56,42,46,68,129,30,70,69,62,52,30,70,2,117,103,89,16,14,88,0,0,68,68,2,24,65,23,25,58,117,58,26,85,0,17,92,2,63,24,134,46,84,72,24,15,59,51,2,0,51,62,0,4,88,72,0,0,0,0,0,101,145,72,25,59,164,93,4,18,2,43,129,2,29,50,56,1,57,170,28,79,19,2,126,116,10,1,42,46,0,1,72,12,0,2,32,124,41,78,37,82,67,1,32,138,141,27,24,14,123,65,21,12,56,10,100,23,149,46,82,60,23,6,88,60,1,8,36,29,71,58,2,39,53,13,0,141,113,78,130,0,43,14,25,107,29,0,19,0,0,52,21,101,65,50,153,21,49,60,47,47,51,138,36,70,0,90,14,77,38,0,64,66,32,30,148,60,18,0,0,2,4,1,1,6,0,2,26,38,16,91,34,0,50,39,1,0,6,14,0,10,47,22,0,12,11,13,0,0,0,0,1,17,1,0,5,53,113,15,22,2,22,1,0,12,24,7,24,2,0,1,0,1,0,0,11,42,10,86,7,26,10,58,0,12,104,24,100,41,117,86,21,58,2,7,24,86,53,13,95,51,26,50,87,148,58,28,54,156,34,72,28,102,12,55,0,49,12,0,1,1,0,0,5,1,7,0,6,0,10,8,15,51,3,53,125,48,58,47,0,0,6,0,9,0,0,0,1,63,82,10,3,12,0,12,0,0,73,43,0,1,73,89,0,0,61,22,0,4,94,108,56,29,70,4,5,57,13,4,42,65,48,4,34,50,9,0,0,59,49,37,67,139,45,99,36,102,106,20,92,58,6,50,84,60,1,108,75,14,0,46,123,0,10,112,23,16,42,8,28,52,3,0,5,65,48,2,43,76,29,11,33,32,3,8,13,20,36,25,8,100,88,0,113,53,17,1,41,92,30,48,30,88,122,168,87,101,59,93,82,35,37,81,65,43,147,14,67,34,109,20,62,0,3,3,0,11,40,28,3,13,16,14,1,53,45,84,85,104,40,44,0,18,7,1,18,78,17,34,58,40,48,72,125,25,123,67,58,55,29,68,3,118,104,84,15,13,87,0,0,70,69,2,25,63,22,25,62,115,63,26,88,0,18,86,2,64,22,138,45,87,133,19,18,58,47,2,0,46,63,0,4,95,67,0,0,0,0,1,110,147,54,32,14,142,118,76,40,39,14,12,54,5,38,7,81,117,75,40,40,14,12,45,5,47,6,64,124

GO terms:
  GO:0016706 2-oxoglutarate-dependent dioxygenase activity (F, IDA)
  GO:0036139 peptidyl-histidine dioxygenase activity (F, IDA)
  GO:0140457 protein demethylase activity (F, IDA)
  GO:0005515 protein binding (F, IPI)
  GO:0036139 peptidyl-histidine dioxygenase activity (F, EXP)
  GO:0005654 nucleoplasm (C, TAS)
  GO:0018126 protein hydroxylation (P, TAS)
  GO:0005730 nucleolus (C, IDA)